Protein AF-B1X0C4-F1 (afdb_monomer)

Sequence (903 aa):
MRGFCNQVTLMGRVIERLEDVTHQSNLNGKGIDFKIRCRSGDEFYIYVTSTTNFQSLSNLDNINRNRYGNLEEFGTRSDPDLNPIEKTSKYLNVGRLVVVEGVLLQNGLSKRIDAKTIHLLYDQNGQTIDYQGHFLFESTHWWVTQMSRLADVWLDTLYDGHGRYNFSKYRTNLNITFGPTQDNIQEMATLSRLIYGLSSAYLLTGSQRFLDAATAGVNYQREYFRSLTHDGRYCFWAYGKRDNQLIIPSESDEPLGRGTIPLYEQIYALAGLIQYYRVTLEWETLDDIRRTVNTFIKYFHDSSEFGGFFSHLDPATLKPKTWPVNDPILLKEVKVYQNNPQQPRKNWNSIGDHIPAYLVNLILALEPLPLNKHTEQIREFLNSCKEILKETATLIAEKFPEKNNDFVQERFYPRWEPDTHWDWQQDRGIVGHNLKIAWNLTRVSNYYSSQPKEQSFSYALLQLAERIAQNMVKVGAIDTFRGGCFDALERHPKNGMIREYPWLNTKDFWQQEQGILAYLILYGKTRNQLYLELAQEMMAFWNIFFLDRDRGGVYFRVNDNGSPVITGRYGKKADPSISGYHVFELCFLTHLYLMTYVRNKSFCLFFKPDSQLTQTTLNVLPDFFPPNAVQIQRITINGVERSTVDPDNFQIELGPDDFGSEIVVEFQPLTMDNRQEFVEKTEKKGKIGVLVESHFDETEIQAFSQFFPKHGYEIVYISRLWNNPVLEFTGNEHLDPLRVRCDVDQVNPSDFKGFILVGGYAMDRLRYEDNPQSHQDNQAPALNLIRKISQIKGLKLGTICHSLWLLTPDKTLLRGKKVTCAHNIIDDVKNSGAEVIYQNSGGTVNTYVDGDLITAKHPGVVEEFMKVYLRELEKIATDDSPYGISHFQTTLPKESDEYASLS

InterPro domains:
  IPR002818 DJ-1/PfpI [PF01965] (687-871)
  IPR008928 Six-hairpin glycosidase superfamily [SSF48208] (136-590)
  IPR010819 N-acylglucosamine 2-epimerase/Cellobiose 2-epimerase [PF07221] (389-572)
  IPR012341 Six-hairpin glycosidase-like superfamily [G3DSA:1.50.10.10] (138-595)
  IPR029062 Class I glutamine amidotransferase-like [G3DSA:3.40.50.880] (668-873)
  IPR029062 Class I glutamine amidotransferase-like [SSF52317] (687-873)

Secondary structure (DSSP, 8-state):
--EEEEEEEEEEEEEEEGGGS---S--SS--EEEEEEETTS-EEEEEEEEEEEEEEPP-TT-------PPPGGGTT--GGG--HHHHHHHH--TT-EEEEEEEEEEETTEEEEEEEEEEE-BSS---SSS--PPBGGGSTTHHHHHHHHHHHHHHHHSSSSSSS--GGG--S-EETTS-B-S---EEHHHHHHHHHHHHHHHHHH--HHHHHHHHHHHHHHHHHTEEE-TTS--EEE-SEEETTEEE-S---S-TTTTTSEEHHHHHHHHHHHHHHHHHH--HHHHHHHHHHHHHIIIIIB--STT-SB-SEE-TTT-SBP---TT-HHHHHH-TT--S-TTS--EEHHHHTTHIIIIIHHHHHHHSSPP-STTHHHHHHHHHHHHHHHHHHHHHHHHHSB-TT-SSBP-EE-TTS-B----TTTTTEEEHHHHHHHHHHHHHHHHHHHT-GGGHHHHHHHHHHHHHHHHHHHHTT-B-TTT-SB-SEEESS--SSSS---SS--EEEHHHHHHHHHHHHHHHHHH--HHHHHHHHHHHHHHHHHTB-TTTSSB-SEEETTS-B--SGGGGEEEBTTBSTTHHHHHHHHHHHHIIIIII---EEEEE---SS-S--EEE---SSPPTTSEEEEEEEETTEEPS---TT--EEE--GGGTT--EEEEEEEPPHHHHHHHHTTS---EEEEEE--TTB-HHHHHHHHHHHHHTTEEEEEEE--TT-S-EEE--TT--SPEEE-EEGGG--GGG-SEEEE-SBTHHHHHT--SS--TT-----HHHHHHHHHHTSTT-EEEEETTGGGGTTTSGGGTTT-EE---GGGHHHHHHTT-EE-B-TTSSB-SEEEETTEEEES-GGGHHHHHHHHHHHHTS---------------PPPPP--------

Nearest PDB structures (foldseek):
  5zig-assembly3_C  TM=8.451E-01  e=1.188E-17  Spirochaeta thermophila DSM 6192
  8h1l-assembly2_D  TM=7.692E-01  e=3.512E-18  Runella slithyformis
  8bry-assembly1_B  TM=7.354E-01  e=1.549E-17  Pedobacter heparinus
  2gz6-assembly1_B  TM=7.594E-01  e=3.929E-16  Anabaena sp. CH1
  2vrn-assembly1_B  TM=8.613E-01  e=3.394E-12  Deinococcus radiodurans R1 = ATCC 13939 = DSM 20539

Solvent-accessible surface area (backbone atoms only — not comparable to full-atom values): 48756 Å² total; per-residue (Å²): 138,74,71,47,76,44,84,41,47,39,27,23,28,26,73,44,57,59,86,80,62,70,97,85,85,78,98,66,94,67,53,46,54,33,30,29,36,22,78,73,67,55,72,45,65,37,32,34,35,80,79,38,43,80,40,54,63,54,58,68,81,69,55,88,52,76,54,63,67,72,55,81,94,52,57,90,66,51,79,91,77,46,50,40,63,58,47,42,68,62,73,59,55,73,70,40,64,38,37,38,37,27,39,38,41,32,49,85,89,48,71,46,32,44,36,43,35,36,40,37,46,48,41,46,70,55,90,54,98,87,50,85,55,52,50,50,78,70,40,91,58,42,32,57,51,42,38,51,48,40,51,50,51,48,68,62,45,36,33,94,63,94,67,81,71,54,61,93,48,45,52,36,34,21,29,72,83,52,41,79,50,94,58,72,46,34,41,36,35,40,50,18,24,31,21,23,19,27,24,48,46,16,28,63,64,59,43,61,72,32,40,57,42,20,53,42,41,52,53,46,47,58,70,71,32,55,43,65,45,98,86,56,65,29,38,47,63,30,36,28,34,46,96,90,43,74,35,57,48,27,79,54,91,49,82,82,45,38,67,16,43,43,40,44,53,53,48,33,45,35,23,10,49,37,43,36,30,54,32,23,64,44,61,72,50,52,51,51,50,52,17,31,53,45,31,44,61,72,50,30,41,38,89,57,98,66,45,62,27,38,30,37,22,32,75,87,77,56,40,63,33,57,43,70,91,77,42,72,70,53,66,74,77,46,98,69,78,83,84,70,47,71,53,40,42,28,33,43,59,32,40,55,45,50,46,79,40,35,46,55,56,43,46,37,47,43,51,73,76,51,51,43,96,54,34,68,63,50,49,56,51,51,49,54,51,51,48,51,53,52,50,35,53,48,48,48,69,70,64,21,63,43,90,98,46,70,51,61,56,53,37,21,37,69,83,64,47,77,43,53,67,48,79,93,58,33,65,48,30,50,44,32,58,44,24,40,49,17,33,51,32,40,33,53,17,22,56,30,58,74,36,86,92,35,41,70,58,17,49,53,34,36,54,49,17,52,51,39,51,50,30,37,52,75,50,55,39,37,36,43,47,43,39,35,42,43,46,52,33,40,70,73,49,82,85,84,48,86,60,34,58,83,65,76,70,27,28,38,50,63,34,40,37,25,41,32,52,20,21,42,53,47,20,60,72,68,65,46,63,66,29,46,53,53,20,51,37,25,49,50,34,43,54,69,45,33,52,33,68,89,82,52,56,54,45,46,29,24,39,72,71,39,53,70,43,59,68,76,80,37,22,35,57,23,32,87,90,40,55,38,31,58,68,35,50,39,26,51,53,49,42,54,44,40,26,40,64,72,63,62,38,67,51,59,41,34,36,42,37,37,69,83,62,70,59,38,47,46,40,63,60,90,65,58,56,49,80,77,37,60,33,51,70,46,48,27,50,72,83,45,68,61,94,76,80,63,38,83,58,50,61,46,78,48,57,83,85,48,42,52,30,47,35,39,41,32,34,35,40,48,50,78,76,56,48,55,65,57,52,69,74,47,75,73,77,42,30,34,38,34,43,55,40,50,33,22,44,59,69,52,58,56,48,49,70,54,53,42,51,76,72,28,27,46,80,43,54,28,29,85,41,86,91,44,80,57,46,73,30,36,32,73,84,64,60,84,63,50,77,36,63,40,38,41,86,76,64,61,68,86,74,38,58,29,36,36,34,44,22,48,51,12,23,65,64,46,49,52,52,96,78,82,54,90,97,56,78,83,72,9,60,50,40,54,48,50,56,58,39,74,70,42,87,80,44,30,39,36,31,28,17,48,18,58,58,38,44,41,77,44,36,84,80,32,50,77,38,55,32,25,40,24,83,94,45,49,66,58,43,42,75,20,41,26,45,76,45,65,39,98,89,63,60,54,30,64,60,33,76,46,90,42,42,36,21,16,20,39,75,95,43,46,72,60,41,52,54,52,49,50,53,64,63,67,54,75,84,84,71,93,69,100,72,83,88,81,91,83,88,85,86,81,89,84,87,82,92,85,88,87,90,90,133

pLDDT: mean 87.5, std 16.49, range [25.78, 98.81]

Foldseek 3Di:
DDKDKDKDKFKFFFAAFCVVPDDDDDPDQFFGWTWGQFLVRDIDTETEHLQEAEQEFDALVRDHLPPQDQDVVCPPDDPNRDGNNSCCVRQHDGGDIKMFTFMWIDDPPDIYTYGNYIYRQFRYDDPDPPDDGDGPCLDLCRLLVNLVQQLVLCQQQQADHDDQQDCVRGAQFAFLQSHDDPDRKDFLLQLLQQLLSLLLNCQFPVPVSSLSNSVNSLVCQCPQFWDADPVRQAIAGAGTDDPSDTHRQHCDPQPVRGQWRFVLSLLSSLLNLLSSCLFAVDVVSVSNNLRSVVLQVPQFWDPDPLTFGFGTANPVPSHQDAADPDDPSCVVPPPQPDDGRGFTKDFCSRQVSNQPRHLFSNLLFQPVHFDFPCSVVSVVSSVSSVVSLVRSLVCCLPQQDDPPFLATQTMATSNSDGQQRRDPCRVKHFLLSLLLQLLSLLLSLQVCCVPPVCPVVSVSSNVSSVSSLVSCVQLCQAPSTQAAGFGIWRRDDPPPDSTDDPDARKHFLLSLLSLLSNLLSNCLVPVPVVSVVNNSRSVVLCSPQFAPSPNGAGQGMDHSNRHGDLPDPRSIRGHPSHHSHRSSCSSSSSSVSSCQRPVQHKRKTKHFHALDDRTFKRAADSGSHHPQFKFWDWKDWLNHTDPDDDRRDRIDGHDNVSHRTMMMTMMGGGDPVCVVVVLVPPAQPAEEEEEFAAAFDPLLVVCCVPQQSVVRYHYAYEYAPVPDQWDWYAHPVRPDTDIHRHYLLNDDLVRGLEYEYTDGCGLVVQQDDPDDDPPDQRDRSNLVSVVNQLVDALHAYEYEAARCSNVLSALVSAADAEEEYEPVCVVSSVNSHHHFDADPVGHGDQWDDDRRYIYGYHSVSSVVSSVVRVVSSPPPPPDDDPDDDDDDDDDDDDDDDDDDDDD

Structure (mmCIF, N/CA/C/O backbone):
data_AF-B1X0C4-F1
#
_entry.id   AF-B1X0C4-F1
#
loop_
_atom_site.group_PDB
_atom_site.id
_atom_site.type_symbol
_atom_site.label_atom_id
_atom_site.label_alt_id
_atom_site.label_comp_id
_atom_site.label_asym_id
_atom_site.label_entity_id
_atom_site.label_seq_id
_atom_site.pdbx_PDB_ins_code
_atom_site.Cartn_x
_atom_site.Cartn_y
_atom_site.Cartn_z
_atom_site.occupancy
_atom_site.B_iso_or_equiv
_atom_site.auth_seq_id
_atom_site.auth_comp_id
_atom_site.auth_asym_id
_atom_site.auth_atom_id
_atom_site.pdbx_PDB_model_num
ATOM 1 N N . MET A 1 1 ? 38.754 -15.469 -30.284 1.00 50.44 1 MET A N 1
ATOM 2 C CA . MET A 1 1 ? 37.286 -15.405 -30.132 1.00 50.44 1 MET A CA 1
ATOM 3 C C . MET A 1 1 ? 36.960 -15.438 -28.649 1.00 50.44 1 MET A C 1
ATOM 5 O O . MET A 1 1 ? 37.098 -16.489 -28.043 1.00 50.44 1 MET A O 1
ATOM 9 N N . ARG A 1 2 ? 36.624 -14.300 -28.035 1.00 57.03 2 ARG A N 1
ATOM 10 C CA . ARG A 1 2 ? 36.036 -14.280 -26.687 1.00 57.03 2 ARG A CA 1
ATOM 11 C C . ARG A 1 2 ? 34.574 -13.890 -26.875 1.00 57.03 2 ARG A C 1
ATOM 13 O O . ARG A 1 2 ? 34.266 -12.706 -26.941 1.00 57.03 2 ARG A O 1
ATOM 20 N N . GLY A 1 3 ? 33.727 -14.887 -27.113 1.00 74.56 3 GLY A N 1
ATOM 21 C CA . GLY A 1 3 ? 32.281 -14.693 -27.131 1.00 74.56 3 GLY A CA 1
ATOM 22 C C . GLY A 1 3 ? 31.773 -14.642 -25.693 1.00 74.56 3 GLY A C 1
ATOM 23 O O . GLY A 1 3 ? 32.146 -15.496 -24.893 1.00 74.56 3 GLY A O 1
ATOM 24 N N . PHE A 1 4 ? 30.970 -13.638 -25.361 1.00 85.38 4 PHE A N 1
ATOM 25 C CA . PHE A 1 4 ? 30.251 -13.531 -24.097 1.00 85.38 4 PHE A CA 1
ATOM 26 C C . PHE A 1 4 ? 28.774 -13.831 -24.356 1.00 85.38 4 PHE A C 1
ATOM 28 O O . PHE A 1 4 ? 28.199 -13.335 -25.324 1.00 85.38 4 PHE A O 1
ATOM 35 N N . CYS A 1 5 ? 28.178 -14.667 -23.513 1.00 90.31 5 CYS A N 1
ATOM 36 C CA . CYS A 1 5 ? 26.781 -15.064 -23.605 1.00 90.31 5 CYS A CA 1
ATOM 37 C C . CYS A 1 5 ? 26.154 -14.928 -22.221 1.00 90.31 5 CYS A C 1
ATOM 39 O O . CYS A 1 5 ? 26.725 -15.430 -21.253 1.00 90.31 5 CYS A O 1
ATOM 41 N N . ASN A 1 6 ? 25.000 -14.270 -22.124 1.00 92.25 6 ASN A N 1
ATOM 42 C CA . ASN A 1 6 ? 24.278 -14.135 -20.863 1.00 92.25 6 ASN A CA 1
ATOM 43 C C . ASN A 1 6 ? 22.765 -14.206 -21.079 1.00 92.25 6 ASN A C 1
ATOM 45 O O . ASN A 1 6 ? 22.260 -13.740 -22.102 1.00 92.25 6 ASN A O 1
ATOM 49 N N . GLN A 1 7 ? 22.042 -14.756 -20.106 1.00 94.00 7 GLN A N 1
ATOM 50 C CA . GLN A 1 7 ? 20.590 -14.631 -20.072 1.00 94.00 7 GLN A CA 1
ATOM 51 C C . GLN A 1 7 ? 20.227 -13.173 -19.791 1.00 94.00 7 GLN A C 1
ATOM 53 O O . GLN A 1 7 ? 20.865 -12.503 -18.973 1.00 94.00 7 GLN A O 1
ATOM 58 N N . VAL A 1 8 ? 19.209 -12.677 -20.485 1.00 94.88 8 VAL A N 1
ATOM 59 C CA . VAL A 1 8 ? 18.738 -11.306 -20.332 1.00 94.88 8 VAL A CA 1
ATOM 60 C C . VAL A 1 8 ? 17.221 -11.280 -20.273 1.00 94.88 8 VAL A C 1
ATOM 62 O O . VAL A 1 8 ? 16.549 -11.932 -21.069 1.00 94.88 8 VAL A O 1
ATOM 65 N N . THR A 1 9 ? 16.707 -10.490 -19.343 1.00 97.50 9 THR A N 1
ATOM 66 C CA . THR A 1 9 ? 15.311 -10.063 -19.313 1.00 97.50 9 THR A CA 1
ATOM 67 C C . THR A 1 9 ? 15.280 -8.573 -19.628 1.00 97.50 9 THR A C 1
ATOM 69 O O . THR A 1 9 ? 16.123 -7.831 -19.125 1.00 97.50 9 THR A O 1
ATOM 72 N N . LEU A 1 10 ? 14.354 -8.132 -20.476 1.00 97.88 10 LEU A N 1
ATOM 73 C CA . LEU A 1 10 ? 14.122 -6.722 -20.794 1.00 97.88 10 LEU A CA 1
ATOM 74 C C . LEU A 1 10 ? 12.625 -6.434 -20.802 1.00 97.88 10 LEU A C 1
ATOM 76 O O . LEU A 1 10 ? 11.853 -7.195 -21.372 1.00 97.88 10 LEU A O 1
ATOM 80 N N . MET A 1 11 ? 12.224 -5.320 -20.209 1.00 98.19 11 MET A N 1
ATOM 81 C CA . MET A 1 11 ? 10.862 -4.805 -20.225 1.00 98.19 11 MET A CA 1
ATOM 82 C C . MET A 1 11 ? 10.875 -3.446 -20.915 1.00 98.19 11 MET A C 1
ATOM 84 O O . MET A 1 11 ? 11.562 -2.524 -20.478 1.00 98.19 11 MET A O 1
ATOM 88 N N . GLY A 1 12 ? 10.124 -3.321 -22.003 1.00 96.94 12 GLY A N 1
ATOM 89 C CA . GLY A 1 12 ? 10.127 -2.096 -22.790 1.00 96.94 12 GLY A CA 1
ATOM 90 C C . GLY A 1 12 ? 8.935 -1.983 -23.722 1.00 96.94 12 GLY A C 1
ATOM 91 O O . GLY A 1 12 ? 8.258 -2.968 -24.029 1.00 96.94 12 GLY A O 1
ATOM 92 N N . ARG A 1 13 ? 8.664 -0.755 -24.162 1.00 95.56 13 ARG A N 1
ATOM 93 C CA . ARG A 1 13 ? 7.628 -0.484 -25.160 1.00 95.56 13 ARG A CA 1
ATOM 94 C C . ARG A 1 13 ? 8.183 -0.756 -26.551 1.00 95.56 13 ARG A C 1
ATOM 96 O O . ARG A 1 13 ? 9.282 -0.307 -26.865 1.00 95.56 13 ARG A O 1
ATOM 103 N N . VAL A 1 14 ? 7.429 -1.462 -27.387 1.00 93.44 14 VAL A N 1
ATOM 104 C CA . VAL A 1 14 ? 7.767 -1.649 -28.805 1.00 93.44 14 VAL A CA 1
ATOM 105 C C . VAL A 1 14 ? 7.738 -0.285 -29.492 1.00 93.44 14 VAL A C 1
ATOM 107 O O . VAL A 1 14 ? 6.727 0.406 -29.421 1.00 93.44 14 VAL A O 1
ATOM 110 N N . ILE A 1 15 ? 8.823 0.118 -30.145 1.00 92.75 15 ILE A N 1
ATOM 111 C CA . ILE A 1 15 ? 8.912 1.407 -30.854 1.00 92.75 15 ILE A CA 1
ATOM 112 C C . ILE A 1 15 ? 9.009 1.247 -32.372 1.00 92.75 15 ILE A C 1
ATOM 114 O O . ILE A 1 15 ? 8.711 2.190 -33.093 1.00 92.75 15 ILE A O 1
ATOM 118 N N . GLU A 1 16 ? 9.388 0.064 -32.856 1.00 87.88 16 GLU A N 1
ATOM 119 C CA . GLU A 1 16 ? 9.557 -0.211 -34.283 1.00 87.88 16 GLU A CA 1
ATOM 120 C C . GLU A 1 16 ? 9.333 -1.700 -34.567 1.00 87.88 16 GLU A C 1
ATOM 122 O O . GLU A 1 16 ? 9.787 -2.558 -33.798 1.00 87.88 16 GLU A O 1
ATOM 127 N N . ARG A 1 17 ? 8.661 -1.999 -35.684 1.00 80.56 17 ARG A N 1
ATOM 128 C CA . ARG A 1 17 ? 8.561 -3.335 -36.285 1.00 80.56 17 ARG A CA 1
ATOM 129 C C . ARG A 1 17 ? 9.191 -3.262 -37.675 1.00 80.56 17 ARG A C 1
ATOM 131 O O . ARG A 1 17 ? 8.856 -2.369 -38.442 1.00 80.56 17 ARG A O 1
ATOM 138 N N . LEU A 1 18 ? 10.070 -4.196 -38.029 1.00 65.88 18 LEU A N 1
ATOM 139 C CA . LEU A 1 18 ? 10.777 -4.136 -39.318 1.00 65.88 18 LEU A CA 1
ATOM 140 C C . LEU A 1 18 ? 9.912 -4.416 -40.561 1.00 65.88 18 LEU A C 1
ATOM 142 O O . LEU A 1 18 ? 10.402 -4.285 -41.678 1.00 65.88 18 LEU A O 1
ATOM 146 N N . GLU A 1 19 ? 8.629 -4.740 -40.405 1.00 58.62 19 GLU A N 1
ATOM 147 C CA . GLU A 1 19 ? 7.671 -4.760 -41.523 1.00 58.62 19 GLU A CA 1
ATOM 148 C C . GLU A 1 19 ? 7.404 -3.351 -42.090 1.00 58.62 19 GLU A C 1
ATOM 150 O O . GLU A 1 19 ? 7.068 -3.218 -43.265 1.00 58.62 19 GLU A O 1
ATOM 155 N N . ASP A 1 20 ? 7.638 -2.300 -41.294 1.00 49.12 20 ASP A N 1
ATOM 156 C CA . ASP A 1 20 ? 7.389 -0.901 -41.663 1.00 49.12 20 ASP A CA 1
ATOM 157 C C . ASP A 1 20 ? 8.562 -0.261 -42.454 1.00 49.12 20 ASP A C 1
ATOM 159 O O . ASP A 1 20 ? 8.448 0.864 -42.945 1.00 49.12 20 ASP A O 1
ATOM 163 N N . VAL A 1 21 ? 9.689 -0.974 -42.634 1.00 41.91 21 VAL A N 1
ATOM 164 C CA . VAL A 1 21 ? 10.927 -0.468 -43.265 1.00 41.91 21 VAL A CA 1
ATOM 165 C C . VAL A 1 21 ? 11.308 -1.314 -44.490 1.00 41.91 21 VAL A C 1
ATOM 167 O O . VAL A 1 21 ? 12.289 -2.042 -44.489 1.00 41.91 21 VAL A O 1
ATOM 170 N N . THR A 1 22 ? 10.524 -1.189 -45.565 1.00 37.25 22 THR A N 1
ATOM 171 C CA . THR A 1 22 ? 10.820 -1.586 -46.965 1.00 37.25 22 THR A CA 1
ATOM 172 C C . THR A 1 22 ? 11.353 -3.001 -47.269 1.00 37.25 22 THR A C 1
ATOM 174 O O . THR A 1 22 ? 12.434 -3.422 -46.868 1.00 37.25 22 THR A O 1
ATOM 177 N N . HIS A 1 23 ? 10.639 -3.674 -48.179 1.00 44.00 23 HIS A N 1
ATOM 178 C CA . HIS A 1 23 ? 11.101 -4.795 -49.003 1.00 44.00 23 HIS A CA 1
ATOM 179 C C . HIS A 1 23 ? 12.578 -4.690 -49.433 1.00 44.00 23 HIS A C 1
ATOM 181 O O . HIS A 1 23 ? 12.916 -3.793 -50.199 1.00 44.00 23 HIS A O 1
ATOM 187 N N . GLN A 1 24 ? 13.405 -5.670 -49.044 1.00 35.88 24 GLN A N 1
ATOM 188 C CA . GLN A 1 24 ? 14.331 -6.445 -49.899 1.00 35.88 24 GLN A CA 1
ATOM 189 C C . GLN A 1 24 ? 15.457 -7.084 -49.066 1.00 35.88 24 GLN A C 1
ATOM 191 O O . GLN A 1 24 ? 16.438 -6.437 -48.717 1.00 35.88 24 GLN A O 1
ATOM 196 N N . SER A 1 25 ? 15.352 -8.395 -48.818 1.00 33.94 25 SER A N 1
ATOM 197 C CA . SER A 1 25 ? 16.360 -9.426 -49.151 1.00 33.94 25 SER A CA 1
ATOM 198 C C . SER A 1 25 ? 16.309 -10.634 -48.197 1.00 33.94 25 SER A C 1
ATOM 200 O O . SER A 1 25 ? 16.482 -10.530 -46.990 1.00 33.94 25 SER A O 1
ATOM 202 N N . ASN A 1 26 ? 16.121 -11.812 -48.802 1.00 36.75 26 ASN A N 1
ATOM 203 C CA . ASN A 1 26 ? 16.262 -13.163 -48.243 1.00 36.75 26 ASN A CA 1
ATOM 204 C C . ASN A 1 26 ? 15.234 -13.644 -47.204 1.00 36.75 26 ASN A C 1
ATOM 206 O O . ASN A 1 26 ? 15.537 -13.904 -46.041 1.00 36.75 26 ASN A O 1
ATOM 210 N N . LEU A 1 27 ? 14.051 -13.954 -47.744 1.00 43.44 27 LEU A N 1
ATOM 211 C CA . LEU A 1 27 ? 13.164 -15.043 -47.324 1.00 43.44 27 LEU A CA 1
ATOM 212 C C . LEU A 1 27 ? 13.954 -16.359 -47.188 1.00 43.44 27 LEU A C 1
ATOM 214 O O . LEU A 1 27 ? 14.123 -17.078 -48.165 1.00 43.44 27 LEU A O 1
ATOM 218 N N . ASN A 1 28 ? 14.494 -16.648 -46.004 1.00 39.12 28 ASN A N 1
ATOM 219 C CA . ASN A 1 28 ? 15.060 -17.960 -45.664 1.00 39.12 28 ASN A CA 1
ATOM 220 C C . ASN A 1 28 ? 15.210 -18.103 -44.143 1.00 39.12 28 ASN A C 1
ATOM 222 O O . ASN A 1 28 ? 16.328 -18.115 -43.639 1.00 39.12 28 ASN A O 1
ATOM 226 N N . GLY A 1 29 ? 14.099 -18.171 -43.397 1.00 46.72 29 GLY A N 1
ATOM 227 C CA . GLY A 1 29 ? 14.065 -18.686 -42.012 1.00 46.72 29 GLY A CA 1
ATOM 228 C C . GLY A 1 29 ? 14.989 -18.021 -40.975 1.00 46.72 29 GLY A C 1
ATOM 229 O O . GLY A 1 29 ? 15.125 -18.525 -39.862 1.00 46.72 29 GLY A O 1
ATOM 230 N N . LYS A 1 30 ? 15.636 -16.907 -41.318 1.00 50.06 30 LYS A N 1
ATOM 231 C CA . LYS A 1 30 ? 16.455 -16.086 -40.435 1.00 50.06 30 LYS A CA 1
ATOM 232 C C . LYS A 1 30 ? 15.498 -15.055 -39.851 1.00 50.06 30 LYS A C 1
ATOM 234 O O . LYS A 1 30 ? 14.914 -14.295 -40.606 1.00 50.06 30 LYS A O 1
ATOM 239 N N . GLY A 1 31 ? 15.284 -15.135 -38.543 1.00 56.72 31 GLY A N 1
ATOM 240 C CA . GLY A 1 31 ? 14.434 -14.259 -37.739 1.00 56.72 31 GLY A CA 1
ATOM 241 C C . GLY A 1 31 ? 14.502 -12.749 -38.006 1.00 56.72 31 GLY A C 1
ATOM 242 O O . GLY A 1 31 ? 15.333 -12.273 -38.777 1.00 56.72 31 GLY A O 1
ATOM 243 N N . ILE A 1 32 ? 13.622 -12.004 -37.339 1.00 69.00 32 ILE A N 1
ATOM 244 C CA . ILE A 1 32 ? 13.380 -10.569 -37.575 1.00 69.00 32 ILE A CA 1
ATOM 245 C C . ILE A 1 32 ? 13.692 -9.779 -36.323 1.00 69.00 32 ILE A C 1
ATOM 247 O O . ILE A 1 32 ? 13.417 -10.256 -35.220 1.00 69.00 32 ILE A O 1
ATOM 251 N N . ASP A 1 33 ? 14.193 -8.562 -36.510 1.00 79.69 33 ASP A N 1
ATOM 252 C CA . ASP A 1 33 ? 14.339 -7.612 -35.421 1.00 79.69 33 ASP A CA 1
ATOM 253 C C . ASP A 1 33 ? 13.065 -6.775 -35.217 1.00 79.69 33 ASP A C 1
ATOM 255 O O . ASP A 1 33 ? 12.447 -6.261 -36.150 1.00 79.69 33 ASP A O 1
ATOM 259 N N . PHE A 1 34 ? 12.685 -6.592 -33.962 1.00 91.31 34 PHE A N 1
ATOM 260 C CA . PHE A 1 34 ? 11.865 -5.459 -33.548 1.00 91.31 34 PHE A CA 1
ATOM 261 C C . PHE A 1 34 ? 12.620 -4.683 -32.479 1.00 91.31 34 PHE A C 1
ATOM 263 O O . PHE A 1 34 ? 13.564 -5.194 -31.867 1.00 91.31 34 PHE A O 1
ATOM 270 N N . LYS A 1 35 ? 12.218 -3.437 -32.256 1.00 93.25 35 LYS A N 1
ATOM 271 C CA . LYS A 1 35 ? 12.919 -2.553 -31.333 1.00 93.25 35 LYS A CA 1
ATOM 272 C C . LYS A 1 35 ? 12.045 -2.232 -30.136 1.00 93.25 35 LYS A C 1
ATOM 274 O O . LYS A 1 35 ? 10.882 -1.855 -30.295 1.00 93.25 35 LYS A O 1
ATOM 279 N N . ILE A 1 36 ? 12.616 -2.353 -28.942 1.00 96.19 36 ILE A N 1
ATOM 280 C CA . ILE A 1 36 ? 11.987 -1.910 -27.695 1.00 96.19 36 ILE A CA 1
ATOM 281 C C . ILE A 1 36 ? 12.759 -0.746 -27.090 1.00 96.19 36 ILE A C 1
ATOM 283 O O . ILE A 1 36 ? 13.979 -0.672 -27.234 1.00 96.19 36 ILE A O 1
ATOM 287 N N . ARG A 1 37 ? 12.050 0.126 -26.374 1.00 97.19 37 ARG A N 1
ATOM 288 C CA . ARG A 1 37 ? 12.624 1.150 -25.501 1.00 97.19 37 ARG A CA 1
ATOM 289 C C . ARG A 1 37 ? 12.282 0.827 -24.051 1.00 97.19 37 ARG A C 1
ATOM 291 O O . ARG A 1 37 ? 11.101 0.748 -23.701 1.00 97.19 37 ARG A O 1
ATOM 298 N N . CYS A 1 38 ? 13.305 0.621 -23.230 1.00 97.38 38 CYS A N 1
ATOM 299 C CA . CYS A 1 38 ? 13.160 0.427 -21.788 1.00 97.38 38 CYS A CA 1
ATOM 300 C C . CYS A 1 38 ? 12.881 1.764 -21.087 1.00 97.38 38 CYS A C 1
ATOM 302 O O . CYS A 1 38 ? 13.084 2.836 -21.662 1.00 97.38 38 CYS A O 1
ATOM 304 N N . ARG A 1 39 ? 12.471 1.722 -19.815 1.00 94.69 39 ARG A N 1
ATOM 305 C CA . ARG A 1 39 ? 12.240 2.938 -19.016 1.00 94.69 39 ARG A CA 1
ATOM 306 C C . ARG A 1 39 ? 13.495 3.788 -18.836 1.00 94.69 39 ARG A C 1
ATOM 308 O O . ARG A 1 39 ? 13.388 5.002 -18.704 1.00 94.69 39 ARG A O 1
ATOM 315 N N . SER A 1 40 ? 14.675 3.175 -18.863 1.00 94.00 40 SER A N 1
ATOM 316 C CA . SER A 1 40 ? 15.947 3.907 -18.845 1.00 94.00 40 SER A CA 1
ATOM 317 C C . SER A 1 40 ? 16.126 4.849 -20.044 1.00 94.00 40 SER A C 1
ATOM 319 O O . SER A 1 40 ? 16.998 5.710 -20.008 1.00 94.00 40 SER A O 1
ATOM 321 N N . GLY A 1 41 ? 15.320 4.687 -21.100 1.00 95.38 41 GLY A N 1
ATOM 322 C CA . GLY A 1 41 ? 15.489 5.349 -22.390 1.00 95.38 41 GLY A CA 1
ATOM 323 C C . GLY A 1 41 ? 16.342 4.540 -23.368 1.00 95.38 41 GLY A C 1
ATOM 324 O O . GLY A 1 41 ? 16.338 4.845 -24.558 1.00 95.38 41 GLY A O 1
ATOM 325 N N . ASP A 1 42 ? 17.020 3.488 -22.897 1.00 96.00 42 ASP A N 1
ATOM 326 C CA . ASP A 1 42 ? 17.826 2.615 -23.747 1.00 96.00 42 ASP A CA 1
ATOM 327 C C . ASP A 1 42 ? 16.956 1.817 -24.715 1.00 96.00 42 ASP A C 1
ATOM 329 O O . ASP A 1 42 ? 15.874 1.323 -24.374 1.00 96.00 42 ASP A O 1
ATOM 333 N N . GLU A 1 43 ? 17.474 1.650 -25.926 1.00 95.75 43 GLU A N 1
ATOM 334 C CA . GLU A 1 43 ? 16.796 0.945 -26.999 1.00 95.75 43 GLU A CA 1
ATOM 335 C C . GLU A 1 43 ? 17.528 -0.345 -27.356 1.00 95.75 43 GLU A C 1
ATOM 337 O O . GLU A 1 43 ? 18.754 -0.374 -27.491 1.00 95.75 43 GLU A O 1
ATOM 342 N N . PHE A 1 44 ? 16.765 -1.417 -27.554 1.00 93.69 44 PHE A N 1
ATOM 343 C CA . PHE A 1 44 ? 17.300 -2.744 -27.836 1.00 93.69 44 PHE A CA 1
ATOM 344 C C . PHE A 1 44 ? 16.641 -3.340 -29.075 1.00 93.69 44 PHE A C 1
ATOM 346 O O . PHE A 1 44 ? 15.414 -3.370 -29.177 1.00 93.69 44 PHE A O 1
ATOM 353 N N . TYR A 1 45 ? 17.470 -3.848 -29.989 1.00 92.69 45 TYR A N 1
ATOM 354 C CA . TYR A 1 45 ? 17.025 -4.711 -31.081 1.00 92.69 45 TYR A CA 1
ATOM 355 C C . TYR A 1 45 ? 16.878 -6.140 -30.568 1.00 92.69 45 TYR A C 1
ATOM 357 O O . TYR A 1 45 ? 17.803 -6.694 -29.963 1.00 92.69 45 TYR A O 1
ATOM 365 N N . ILE A 1 46 ? 15.704 -6.714 -30.803 1.00 94.75 46 ILE A N 1
ATOM 366 C CA . ILE A 1 46 ? 15.302 -8.028 -30.321 1.00 94.75 46 ILE A CA 1
ATOM 367 C C . ILE A 1 46 ? 15.041 -8.933 -31.516 1.00 94.75 46 ILE A C 1
ATOM 369 O O . ILE A 1 46 ? 14.140 -8.667 -32.308 1.00 94.75 46 ILE A O 1
ATOM 373 N N . TYR A 1 47 ? 15.783 -10.034 -31.595 1.00 92.12 47 TYR A N 1
ATOM 374 C CA . TYR A 1 47 ? 15.709 -10.976 -32.700 1.00 92.12 47 TYR A CA 1
ATOM 375 C C . TYR A 1 47 ? 14.739 -12.124 -32.392 1.00 92.12 47 TYR A C 1
ATOM 377 O O . TYR A 1 47 ? 14.973 -12.928 -31.482 1.00 92.12 47 TYR A O 1
ATOM 385 N N . VAL A 1 48 ? 13.663 -12.231 -33.172 1.00 90.31 48 VAL A N 1
ATOM 386 C CA . VAL A 1 48 ? 12.645 -13.289 -33.064 1.00 90.31 48 VAL A CA 1
ATOM 387 C C . VAL A 1 48 ? 13.025 -14.463 -33.955 1.00 90.31 48 VAL A C 1
ATOM 389 O O . VAL A 1 48 ? 13.135 -14.325 -35.166 1.00 90.31 48 VAL A O 1
ATOM 392 N N . THR A 1 49 ? 13.186 -15.647 -33.375 1.00 86.00 49 THR A N 1
ATOM 393 C CA . THR A 1 49 ? 13.511 -16.897 -34.081 1.00 86.00 49 THR A CA 1
ATOM 394 C C . THR A 1 49 ? 12.287 -17.809 -34.203 1.00 86.00 49 THR A C 1
ATOM 396 O O . THR A 1 49 ? 11.265 -17.580 -33.561 1.00 86.00 49 THR A O 1
ATOM 399 N N . SER A 1 50 ? 12.381 -18.891 -34.985 1.00 83.56 50 SER A N 1
ATOM 400 C CA . SER A 1 50 ? 11.307 -19.897 -35.066 1.00 83.56 50 SER A CA 1
ATOM 401 C C . SER A 1 50 ? 10.992 -20.551 -33.715 1.00 83.56 50 SER A C 1
ATOM 403 O O . SER A 1 50 ? 9.856 -20.964 -33.487 1.00 83.56 50 SER A O 1
ATOM 405 N N . THR A 1 51 ? 11.971 -20.596 -32.805 1.00 86.94 51 THR A N 1
ATOM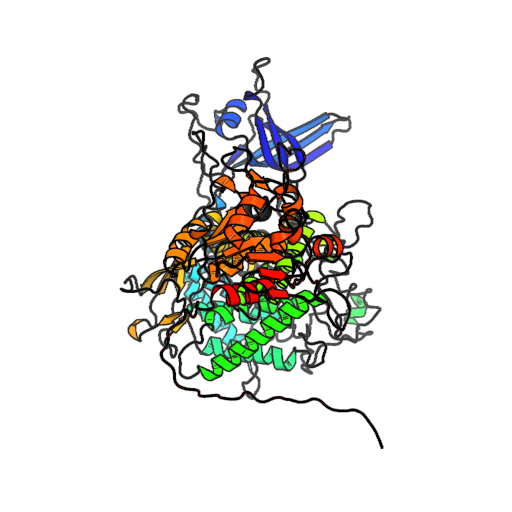 406 C CA . THR A 1 51 ? 11.833 -21.142 -31.449 1.00 86.94 51 THR A CA 1
ATOM 407 C C . THR A 1 51 ? 11.419 -20.103 -30.408 1.00 86.94 51 THR A C 1
ATOM 409 O O . THR A 1 51 ? 11.279 -20.452 -29.239 1.00 86.94 51 THR A O 1
ATOM 412 N N . THR A 1 52 ? 11.201 -18.842 -30.799 1.00 91.69 52 THR A N 1
ATOM 413 C CA . THR A 1 52 ? 10.688 -17.817 -29.885 1.00 91.69 52 THR A CA 1
ATOM 414 C C . THR A 1 52 ? 9.220 -18.096 -29.562 1.00 91.69 52 THR A C 1
ATOM 416 O O . THR A 1 52 ? 8.373 -18.217 -30.456 1.00 91.69 52 THR A O 1
ATOM 419 N N . ASN A 1 53 ? 8.931 -18.199 -28.267 1.00 92.31 53 ASN A N 1
ATOM 420 C CA . ASN A 1 53 ? 7.597 -18.394 -27.724 1.00 92.31 53 ASN A CA 1
ATOM 421 C C . ASN A 1 53 ? 6.932 -17.042 -27.428 1.00 92.31 53 ASN A C 1
ATOM 423 O O . ASN A 1 53 ? 7.529 -16.190 -26.774 1.00 92.31 53 ASN A O 1
ATOM 427 N N . PHE A 1 54 ? 5.690 -16.859 -27.871 1.00 91.75 54 PHE A N 1
ATOM 428 C CA . PHE A 1 54 ? 4.865 -15.702 -27.525 1.00 91.75 54 PHE A CA 1
ATOM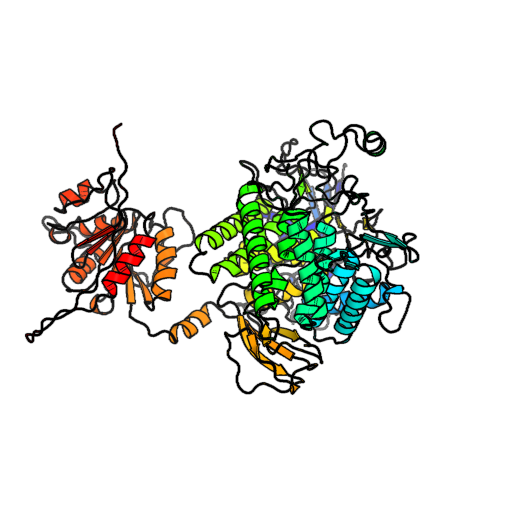 429 C C . PHE A 1 54 ? 3.852 -16.146 -26.476 1.00 91.75 54 PHE A C 1
ATOM 431 O O . PHE A 1 54 ? 2.920 -16.892 -26.769 1.00 91.75 54 PHE A O 1
ATOM 438 N N . GLN A 1 55 ? 4.066 -15.727 -25.234 1.00 91.50 55 GLN A N 1
ATOM 439 C CA . GLN A 1 55 ? 3.336 -16.242 -24.087 1.00 91.50 55 GLN A CA 1
ATOM 440 C C . GLN A 1 55 ? 2.381 -15.183 -23.548 1.00 91.50 55 GLN A C 1
ATOM 442 O O . GLN A 1 55 ? 2.805 -14.170 -23.002 1.00 91.50 55 GLN A O 1
ATOM 447 N N . SER A 1 56 ? 1.076 -15.426 -23.670 1.00 90.69 56 SER A N 1
ATOM 448 C CA . SER A 1 56 ? 0.073 -14.620 -22.968 1.00 90.69 56 SER A CA 1
ATOM 449 C C . SER A 1 56 ? 0.218 -14.800 -21.459 1.00 90.69 56 SER A C 1
ATOM 451 O O . SER A 1 56 ? 0.357 -15.927 -20.974 1.00 90.69 56 SER A O 1
ATOM 453 N N . LEU A 1 57 ? 0.195 -13.688 -20.722 1.00 92.38 57 LEU A N 1
ATOM 454 C CA . LEU A 1 57 ? 0.299 -13.698 -19.269 1.00 92.38 57 LEU A CA 1
ATOM 455 C C . LEU A 1 57 ? -0.827 -14.548 -18.655 1.00 92.38 57 LEU A C 1
ATOM 457 O O . LEU A 1 57 ? -2.014 -14.298 -18.868 1.00 92.38 57 LEU A O 1
ATOM 461 N N . SER A 1 58 ? -0.457 -15.542 -17.853 1.00 90.88 58 SER A N 1
ATOM 462 C CA . SER A 1 58 ? -1.400 -16.368 -17.093 1.00 90.88 58 SER A CA 1
ATOM 463 C C . SER A 1 58 ? -1.440 -15.959 -15.622 1.00 90.88 58 SER A C 1
ATOM 465 O O . SER A 1 58 ? -0.515 -15.325 -15.120 1.00 90.88 58 SER A O 1
ATOM 467 N N . ASN A 1 59 ? -2.506 -16.326 -14.919 1.00 94.62 59 ASN A N 1
ATOM 468 C CA . ASN A 1 59 ? -2.618 -16.185 -13.465 1.00 94.62 59 ASN A CA 1
ATOM 469 C C . ASN A 1 59 ? -2.419 -17.562 -12.793 1.00 94.62 59 ASN A C 1
ATOM 471 O O . ASN A 1 59 ? -2.178 -18.554 -13.480 1.00 94.62 59 ASN A O 1
ATOM 475 N N . LEU A 1 60 ? -2.566 -17.649 -11.468 1.00 94.75 60 LEU A N 1
ATOM 476 C CA . LEU A 1 60 ? -2.492 -18.901 -10.695 1.00 94.75 60 LEU A CA 1
ATOM 477 C C . LEU A 1 60 ? -3.606 -19.914 -11.013 1.00 94.75 60 LEU A C 1
ATOM 479 O O . LEU A 1 60 ? -3.556 -21.051 -10.560 1.00 94.75 60 LEU A O 1
ATOM 483 N N . ASP A 1 61 ? -4.624 -19.523 -11.778 1.00 92.38 61 ASP A N 1
ATOM 484 C CA . ASP A 1 61 ? -5.656 -20.438 -12.271 1.00 92.38 61 ASP A CA 1
ATOM 485 C C . ASP A 1 61 ? -5.246 -21.201 -13.541 1.00 92.38 61 ASP A C 1
ATOM 487 O O . ASP A 1 61 ? -6.008 -22.046 -14.007 1.00 92.38 61 ASP A O 1
ATOM 491 N N . ASN A 1 62 ? -4.073 -20.893 -14.111 1.00 85.56 62 ASN A N 1
ATOM 492 C CA . ASN A 1 62 ? -3.530 -21.499 -15.327 1.00 85.56 62 ASN A CA 1
ATOM 493 C C . ASN A 1 62 ? -4.474 -21.455 -16.548 1.00 85.56 62 ASN A C 1
ATOM 495 O O . ASN A 1 62 ? -4.291 -22.198 -17.514 1.00 85.56 62 ASN A O 1
ATOM 499 N N . ILE A 1 63 ? -5.461 -20.550 -16.556 1.00 88.00 63 ILE A N 1
ATOM 500 C CA . ILE A 1 63 ? -6.375 -20.387 -17.693 1.00 88.00 63 ILE A CA 1
ATOM 501 C C . ILE A 1 63 ? -5.650 -19.672 -18.839 1.00 88.00 63 ILE A C 1
ATOM 503 O O . ILE A 1 63 ? -5.085 -18.587 -18.656 1.00 88.00 63 ILE A O 1
ATOM 507 N N . ASN A 1 64 ? -5.732 -20.249 -20.044 1.00 82.94 64 ASN A N 1
ATOM 508 C CA . ASN A 1 64 ? -5.210 -19.640 -21.265 1.00 82.94 64 ASN A CA 1
ATOM 509 C C . ASN A 1 64 ? -6.035 -18.400 -21.662 1.00 82.94 64 ASN A C 1
ATOM 511 O O . ASN A 1 64 ? -7.233 -18.477 -21.970 1.00 82.94 64 ASN A O 1
ATOM 515 N N . ARG A 1 65 ? -5.365 -17.246 -21.677 1.00 83.69 65 ARG A N 1
ATOM 516 C CA . ARG A 1 65 ? -5.935 -15.924 -21.970 1.00 83.69 65 ARG A CA 1
ATOM 517 C C . ARG A 1 65 ? -5.468 -15.336 -23.296 1.00 83.69 65 ARG A C 1
ATOM 519 O O . ARG A 1 65 ? -5.729 -14.170 -23.557 1.00 83.69 65 ARG A O 1
ATOM 526 N N . ASN A 1 66 ? -4.854 -16.137 -24.164 1.00 81.19 66 ASN A N 1
ATOM 527 C CA . ASN A 1 66 ? -4.583 -15.698 -25.523 1.00 81.19 66 ASN A CA 1
ATOM 528 C C . ASN A 1 66 ? -5.924 -15.442 -26.241 1.00 81.19 66 ASN A C 1
ATOM 530 O O . ASN A 1 66 ? -6.703 -16.374 -26.464 1.00 81.19 66 ASN A O 1
ATOM 534 N N . ARG A 1 67 ? -6.228 -14.172 -26.529 1.00 79.00 67 ARG A N 1
ATOM 535 C CA . ARG A 1 67 ? -7.364 -13.751 -27.371 1.00 79.00 67 ARG A CA 1
ATOM 536 C C . ARG A 1 67 ? -6.898 -13.012 -28.624 1.00 79.00 67 ARG A C 1
ATOM 538 O O . ARG A 1 67 ? -7.685 -12.329 -29.272 1.00 79.00 67 ARG A O 1
ATOM 545 N N . TYR A 1 68 ? -5.627 -13.152 -28.986 1.00 76.00 68 TYR A N 1
ATOM 546 C CA . TYR A 1 68 ? -5.121 -12.642 -30.248 1.00 76.00 68 TYR A CA 1
ATOM 547 C C . TYR A 1 68 ? -5.720 -13.495 -31.371 1.00 76.00 68 TYR A C 1
ATOM 549 O O . TYR A 1 68 ? -5.373 -14.668 -31.529 1.00 76.00 68 TYR A O 1
ATOM 557 N N . GLY A 1 69 ? -6.660 -12.913 -32.118 1.00 65.94 69 GLY A N 1
ATOM 558 C CA . GLY A 1 69 ? -7.271 -13.571 -33.269 1.00 65.94 69 GLY A CA 1
ATOM 559 C C . GLY A 1 69 ? -6.230 -13.952 -34.322 1.00 65.94 69 GLY A C 1
ATOM 560 O O . GLY A 1 69 ? -5.159 -13.346 -34.413 1.00 65.94 69 GLY A O 1
ATOM 561 N N . ASN A 1 70 ? -6.547 -14.958 -35.135 1.00 63.41 70 ASN A N 1
ATOM 562 C CA . ASN A 1 70 ? -5.812 -15.162 -36.377 1.00 63.41 70 ASN A CA 1
ATOM 563 C C . ASN A 1 70 ? -6.159 -14.006 -37.322 1.00 63.41 70 ASN A C 1
ATOM 565 O O . ASN A 1 70 ? -7.338 -13.712 -37.517 1.00 63.41 70 ASN A O 1
ATOM 569 N N . LEU A 1 71 ? -5.147 -13.342 -37.885 1.00 62.34 71 LEU A N 1
ATOM 570 C CA . LEU A 1 71 ? -5.373 -12.408 -38.988 1.00 62.34 71 LEU A CA 1
ATOM 571 C C . LEU A 1 71 ? -5.960 -13.197 -40.170 1.00 62.34 71 LEU A C 1
ATOM 573 O O . LEU A 1 71 ? -5.627 -14.372 -40.341 1.00 62.34 71 LEU A O 1
ATOM 577 N N . GLU A 1 72 ? -6.843 -12.586 -40.966 1.00 60.75 72 GLU A N 1
ATOM 578 C CA . GLU A 1 72 ? -7.511 -13.266 -42.095 1.00 60.75 72 GLU A CA 1
ATOM 579 C C . GLU A 1 72 ? -6.496 -13.923 -43.050 1.00 60.75 72 GLU A C 1
ATOM 581 O O . GLU A 1 72 ? -6.703 -15.037 -43.530 1.00 60.75 72 GLU A O 1
ATOM 586 N N . GLU A 1 73 ? -5.339 -13.283 -43.222 1.00 61.31 73 GLU A N 1
ATOM 587 C CA . GLU A 1 73 ? -4.173 -13.759 -43.976 1.00 61.31 73 GLU A CA 1
ATOM 588 C C . GLU A 1 73 ? -3.516 -15.046 -43.430 1.00 61.31 73 GLU A C 1
ATOM 590 O O . GLU A 1 73 ? -2.778 -15.731 -44.145 1.00 61.31 73 GLU A O 1
ATOM 595 N N . PHE A 1 74 ? -3.787 -15.436 -42.181 1.00 64.06 74 PHE A N 1
ATOM 596 C CA . PHE A 1 74 ? -3.242 -16.653 -41.569 1.00 64.06 74 PHE A CA 1
ATOM 597 C C . PHE A 1 74 ? -4.167 -17.871 -41.688 1.00 64.06 74 PHE A C 1
ATOM 599 O O . PHE A 1 74 ? -3.698 -19.004 -41.526 1.00 64.06 74 PHE A O 1
ATOM 606 N N . GLY A 1 75 ? -5.447 -17.676 -42.021 1.00 63.84 75 GLY A N 1
ATOM 607 C CA . GLY A 1 75 ? -6.431 -18.753 -42.150 1.00 63.84 75 GLY A CA 1
ATOM 608 C C . GLY A 1 75 ? -6.575 -19.598 -40.872 1.00 63.84 75 GLY A C 1
ATOM 609 O O . GLY A 1 75 ? -6.635 -19.077 -39.758 1.00 63.84 75 GLY A O 1
ATOM 610 N N . THR A 1 76 ? -6.620 -20.928 -41.021 1.00 65.69 76 THR A N 1
ATOM 611 C CA . THR A 1 76 ? -6.783 -21.894 -39.912 1.00 65.69 76 THR A CA 1
ATOM 612 C C . THR A 1 76 ? -5.466 -22.321 -39.252 1.00 65.69 76 THR A C 1
ATOM 614 O O . THR A 1 76 ? -5.469 -23.256 -38.451 1.00 65.69 76 THR A O 1
ATOM 617 N N . ARG A 1 77 ? -4.331 -21.705 -39.611 1.00 69.62 77 ARG A N 1
ATOM 618 C CA . ARG A 1 77 ? -3.009 -22.083 -39.084 1.00 69.62 77 ARG A CA 1
ATOM 619 C C . ARG A 1 77 ? -2.905 -21.791 -37.587 1.00 69.62 77 ARG A C 1
ATOM 621 O O . ARG A 1 77 ? -3.465 -20.807 -37.095 1.00 69.62 77 ARG A O 1
ATOM 628 N N . SER A 1 78 ? -2.197 -22.660 -36.868 1.00 70.50 78 SER A N 1
ATOM 629 C CA . SER A 1 78 ? -1.961 -22.527 -35.430 1.00 70.50 78 SER A CA 1
ATOM 630 C C . SER A 1 78 ? -0.616 -21.843 -35.148 1.00 70.50 78 SER A C 1
ATOM 632 O O . SER A 1 78 ? 0.249 -21.799 -36.017 1.00 70.50 78 SER A O 1
ATOM 634 N N . ASP A 1 79 ? -0.414 -21.291 -33.946 1.00 71.12 79 ASP A N 1
ATOM 635 C CA . ASP A 1 79 ? 0.816 -20.549 -33.594 1.00 71.12 79 ASP A CA 1
ATOM 636 C C . ASP A 1 79 ? 2.148 -21.283 -33.864 1.00 71.12 79 ASP A C 1
ATOM 638 O O . ASP A 1 79 ? 3.107 -20.619 -34.272 1.00 71.12 79 ASP A O 1
ATOM 642 N N . PRO A 1 80 ? 2.265 -22.611 -33.655 1.00 76.31 80 PRO A N 1
ATOM 643 C CA . PRO A 1 80 ? 3.463 -23.365 -34.033 1.00 76.31 80 PRO A CA 1
ATOM 644 C C . PRO A 1 80 ? 3.783 -23.330 -35.533 1.00 76.31 80 PRO A C 1
ATOM 646 O O . PRO A 1 80 ? 4.951 -23.448 -35.898 1.00 76.31 80 PRO A O 1
ATOM 649 N N . ASP A 1 81 ? 2.768 -23.145 -36.381 1.00 77.38 81 ASP A N 1
ATOM 650 C CA . ASP A 1 81 ? 2.887 -23.147 -37.843 1.00 77.38 81 ASP A CA 1
ATOM 651 C C . ASP A 1 81 ? 3.261 -21.767 -38.408 1.00 77.38 81 ASP A C 1
ATOM 653 O O . ASP A 1 81 ? 3.568 -21.646 -39.596 1.00 77.38 81 ASP A O 1
ATOM 657 N N . LEU A 1 82 ? 3.221 -20.720 -37.574 1.00 80.12 82 LEU A N 1
ATOM 658 C CA . LEU A 1 82 ? 3.553 -19.353 -37.967 1.00 80.12 82 LEU A CA 1
ATOM 659 C C . LEU A 1 82 ? 5.070 -19.133 -37.969 1.00 80.12 82 LEU A C 1
ATOM 661 O O . LEU A 1 82 ? 5.781 -19.460 -37.011 1.00 80.12 82 LEU A O 1
ATOM 665 N N . ASN A 1 83 ? 5.573 -18.513 -39.034 1.00 82.81 83 ASN A N 1
ATOM 666 C CA . ASN A 1 83 ? 6.966 -18.089 -39.109 1.00 82.81 83 ASN A CA 1
ATOM 667 C C . ASN A 1 83 ? 7.219 -16.828 -38.239 1.00 82.81 83 ASN A C 1
ATOM 669 O O . ASN A 1 83 ? 6.269 -16.196 -37.770 1.00 82.81 83 ASN A O 1
ATOM 673 N N . PRO A 1 84 ? 8.484 -16.435 -37.985 1.00 83.25 84 PRO A N 1
ATOM 674 C CA . PRO A 1 84 ? 8.788 -15.272 -37.144 1.00 83.25 84 PRO A CA 1
ATOM 675 C C . PRO A 1 84 ? 8.142 -13.947 -37.583 1.00 83.25 84 PRO A C 1
ATOM 677 O O . PRO A 1 84 ? 7.846 -13.129 -36.711 1.00 83.25 84 PRO A O 1
ATOM 680 N N . ILE A 1 85 ? 7.914 -13.746 -38.892 1.00 81.69 85 ILE A N 1
ATOM 681 C CA . ILE A 1 85 ? 7.241 -12.554 -39.449 1.00 81.69 85 ILE A CA 1
ATOM 682 C C . ILE A 1 85 ? 5.803 -12.586 -38.976 1.00 81.69 85 ILE A C 1
ATOM 684 O O . ILE A 1 85 ? 5.402 -11.754 -38.177 1.00 81.69 85 ILE A O 1
ATOM 688 N N . GLU A 1 86 ? 5.093 -13.651 -39.331 1.00 81.44 86 GLU A N 1
ATOM 689 C CA . GLU A 1 86 ? 3.677 -13.827 -39.012 1.00 81.44 86 GLU A CA 1
ATOM 690 C C . GLU A 1 86 ? 3.403 -13.737 -37.500 1.00 81.44 86 GLU A C 1
ATOM 692 O O . GLU A 1 86 ? 2.423 -13.126 -37.080 1.00 81.44 86 GLU A O 1
ATOM 697 N N . LYS A 1 87 ? 4.290 -14.284 -36.653 1.00 83.56 87 LYS A N 1
ATOM 698 C CA . LYS A 1 87 ? 4.188 -14.138 -35.189 1.00 83.56 87 LYS A CA 1
ATOM 699 C C . LYS A 1 87 ? 4.354 -12.686 -34.736 1.00 83.56 87 LYS A C 1
ATOM 701 O O . LYS A 1 87 ? 3.619 -12.232 -33.861 1.00 83.56 87 LYS A O 1
ATOM 706 N N . THR A 1 88 ? 5.308 -11.963 -35.314 1.00 85.88 88 THR A N 1
ATOM 707 C CA . THR A 1 88 ? 5.558 -10.552 -34.996 1.00 85.88 88 THR A CA 1
ATOM 708 C C . THR A 1 88 ? 4.375 -9.682 -35.411 1.00 85.88 88 THR A C 1
ATOM 710 O O . THR A 1 88 ? 3.881 -8.929 -34.570 1.00 85.88 88 THR A O 1
ATOM 713 N N . SER A 1 89 ? 3.857 -9.848 -36.632 1.00 81.56 89 SER A N 1
ATOM 714 C CA . SER A 1 89 ? 2.670 -9.130 -37.118 1.00 81.56 89 SER A CA 1
ATOM 715 C C . SER A 1 89 ? 1.437 -9.451 -36.270 1.00 81.56 89 SER A C 1
ATOM 717 O O . SER A 1 89 ? 0.660 -8.558 -35.932 1.00 81.56 89 SER A O 1
ATOM 719 N N . LYS A 1 90 ? 1.276 -10.721 -35.861 1.00 82.00 90 LYS A N 1
ATOM 720 C CA . LYS A 1 90 ? 0.165 -11.156 -35.007 1.00 82.00 90 LYS A CA 1
ATOM 721 C C . LYS A 1 90 ? 0.215 -10.533 -33.616 1.00 82.00 90 LYS A C 1
ATOM 723 O O . LYS A 1 90 ? -0.827 -10.141 -33.108 1.00 82.00 90 LYS A O 1
ATOM 728 N N . TYR A 1 91 ? 1.373 -10.505 -32.959 1.00 85.62 91 TYR A N 1
ATOM 729 C CA . TYR A 1 91 ? 1.436 -10.275 -31.510 1.00 85.62 91 TYR A CA 1
ATOM 730 C C . TYR A 1 91 ? 1.972 -8.906 -31.089 1.00 85.62 91 TYR A C 1
ATOM 732 O O . TYR A 1 91 ? 1.633 -8.427 -30.000 1.00 85.62 91 TYR A O 1
ATOM 740 N N . LEU A 1 92 ? 2.807 -8.271 -31.913 1.00 87.31 92 LEU A N 1
ATOM 741 C CA . LEU A 1 92 ? 3.503 -7.038 -31.554 1.00 87.31 92 LEU A CA 1
ATOM 742 C C . LEU A 1 92 ? 2.856 -5.823 -32.212 1.00 87.31 92 LEU A C 1
ATOM 744 O O . LEU A 1 92 ? 2.635 -5.780 -33.419 1.00 87.31 92 LEU A O 1
ATOM 748 N N . ASN A 1 93 ? 2.619 -4.791 -31.404 1.00 85.00 93 ASN A N 1
ATOM 749 C CA . ASN A 1 93 ? 2.140 -3.487 -31.852 1.00 85.00 93 ASN A CA 1
ATOM 750 C C . ASN A 1 93 ? 3.004 -2.392 -31.228 1.00 85.00 93 ASN A C 1
ATOM 752 O O . ASN A 1 93 ? 3.354 -2.482 -30.048 1.00 85.00 93 ASN A O 1
ATOM 756 N N . VAL A 1 94 ? 3.316 -1.358 -32.010 1.00 88.00 94 VAL A N 1
ATOM 757 C CA . VAL A 1 94 ? 4.055 -0.182 -31.533 1.00 88.00 94 VAL A CA 1
ATOM 758 C C . VAL A 1 94 ? 3.297 0.471 -30.365 1.00 88.00 94 VAL A C 1
ATOM 760 O O . VAL A 1 94 ? 2.070 0.512 -30.341 1.00 88.00 94 VAL A O 1
ATOM 763 N N . GLY A 1 95 ? 4.033 0.920 -29.351 1.00 87.56 95 GLY A N 1
ATOM 764 C CA . GLY A 1 95 ? 3.529 1.501 -28.105 1.00 87.56 95 GLY A CA 1
ATOM 765 C C . GLY A 1 95 ? 3.235 0.491 -26.987 1.00 87.56 95 GLY A C 1
ATOM 766 O O . GLY A 1 95 ? 3.195 0.880 -25.813 1.00 87.56 95 GLY A O 1
ATOM 767 N N . ARG A 1 96 ? 3.076 -0.804 -27.302 1.00 88.44 96 ARG A N 1
ATOM 768 C CA . ARG A 1 96 ? 2.766 -1.833 -26.293 1.00 88.44 96 ARG A CA 1
ATOM 769 C C . ARG A 1 96 ? 3.983 -2.204 -25.463 1.00 88.44 96 ARG A C 1
ATOM 771 O O . ARG A 1 96 ? 5.071 -2.399 -26.000 1.00 88.44 96 ARG A O 1
ATOM 778 N N . LEU A 1 97 ? 3.766 -2.353 -24.159 1.00 94.25 97 LEU A N 1
ATOM 779 C CA . LEU A 1 97 ? 4.755 -2.901 -23.239 1.00 94.25 97 LEU A CA 1
ATOM 780 C C . LEU A 1 97 ? 4.881 -4.419 -23.441 1.00 94.25 97 LEU A C 1
ATOM 782 O O . LEU A 1 97 ? 3.880 -5.136 -23.460 1.00 94.25 97 LEU A O 1
ATOM 786 N N . VAL A 1 98 ? 6.107 -4.913 -23.568 1.00 95.94 98 VAL A N 1
ATOM 787 C CA . VAL A 1 98 ? 6.414 -6.348 -23.623 1.00 95.94 98 VAL A CA 1
ATOM 788 C C . VAL A 1 98 ? 7.553 -6.674 -22.667 1.00 95.94 98 VAL A C 1
ATOM 790 O O . VAL A 1 98 ? 8.383 -5.812 -22.367 1.00 95.94 98 VAL A O 1
ATOM 793 N N . VAL A 1 99 ? 7.607 -7.926 -22.211 1.00 97.94 99 VAL A N 1
ATOM 794 C CA . VAL A 1 99 ? 8.768 -8.456 -21.482 1.00 97.94 99 VAL A CA 1
ATOM 795 C C . VAL A 1 99 ? 9.418 -9.542 -22.321 1.00 97.94 99 VAL A C 1
ATOM 797 O O . VAL A 1 99 ? 8.764 -10.497 -22.728 1.00 97.94 99 VAL A O 1
ATOM 800 N N . VAL A 1 100 ? 10.704 -9.383 -22.595 1.00 97.75 100 VAL A N 1
ATOM 801 C CA . VAL A 1 100 ? 11.515 -10.284 -23.405 1.00 97.75 100 VAL A CA 1
ATOM 802 C C . VAL A 1 100 ? 12.471 -11.026 -22.486 1.00 97.75 100 VAL A C 1
ATOM 804 O O . VAL A 1 100 ? 13.340 -10.406 -21.881 1.00 97.75 100 VAL A O 1
ATOM 807 N N . GLU A 1 101 ? 12.352 -12.347 -22.428 1.00 97.81 101 GLU A N 1
ATOM 808 C CA . GLU A 1 101 ? 13.394 -13.231 -21.911 1.00 97.81 101 GLU A CA 1
ATOM 809 C C . GLU A 1 101 ? 14.188 -13.791 -23.090 1.00 97.81 101 GLU A C 1
ATOM 811 O O . GLU A 1 101 ? 13.629 -14.354 -24.038 1.00 97.81 101 GLU A O 1
ATOM 816 N N . GLY A 1 102 ? 15.505 -13.635 -23.056 1.00 95.94 102 GLY A N 1
ATOM 817 C CA . GLY A 1 102 ? 16.361 -13.968 -24.180 1.00 95.94 102 GLY A CA 1
ATOM 818 C C . GLY A 1 102 ? 17.807 -14.233 -23.801 1.00 95.94 102 GLY A C 1
ATOM 819 O O . GLY A 1 102 ? 18.179 -14.354 -22.632 1.00 95.94 102 GLY A O 1
ATOM 820 N N . VAL A 1 103 ? 18.637 -14.328 -24.835 1.00 95.00 103 VAL A N 1
ATOM 821 C CA . VAL A 1 103 ? 20.076 -14.553 -24.715 1.00 95.00 103 VAL A CA 1
ATOM 822 C C . VAL A 1 103 ? 20.816 -13.414 -25.404 1.00 95.00 103 VAL A C 1
ATOM 824 O O . VAL A 1 103 ? 20.697 -13.236 -26.617 1.00 95.00 103 VAL A O 1
ATOM 827 N N . LEU A 1 104 ? 21.595 -12.656 -24.632 1.00 93.81 104 LEU A N 1
ATOM 828 C CA . LEU A 1 104 ? 22.535 -11.671 -25.151 1.00 93.81 104 LEU A CA 1
ATOM 829 C C . LEU A 1 104 ? 23.803 -12.389 -25.617 1.00 93.81 104 LEU A C 1
ATOM 831 O O . LEU A 1 104 ? 24.520 -12.983 -24.813 1.00 93.81 104 LEU A O 1
ATOM 835 N N . LEU A 1 105 ? 24.096 -12.280 -26.908 1.00 91.69 105 LEU A N 1
ATOM 836 C CA . LEU A 1 105 ? 25.304 -12.764 -27.559 1.00 91.69 105 LEU A CA 1
ATOM 837 C C . LEU A 1 105 ? 26.195 -11.568 -27.894 1.00 91.69 105 LEU A C 1
ATOM 839 O O . LEU A 1 105 ? 25.781 -10.660 -28.616 1.00 91.69 105 LEU A O 1
ATOM 843 N N . GLN A 1 106 ? 27.430 -11.573 -27.399 1.00 89.62 106 GLN A N 1
ATOM 844 C CA . GLN A 1 106 ? 28.419 -10.548 -27.703 1.00 89.62 106 GLN A CA 1
ATOM 845 C C . GLN A 1 106 ? 29.713 -11.174 -28.228 1.00 89.62 106 GLN A C 1
ATOM 847 O O . GLN A 1 106 ? 30.326 -12.016 -27.576 1.00 89.62 106 GLN A O 1
ATOM 852 N N . ASN A 1 107 ? 30.161 -10.730 -29.401 1.00 87.44 107 ASN A N 1
ATOM 853 C CA . ASN A 1 107 ? 31.440 -11.114 -29.993 1.00 87.44 107 ASN A CA 1
ATOM 854 C C . ASN A 1 107 ? 32.150 -9.865 -30.529 1.00 87.44 107 ASN A C 1
ATOM 856 O 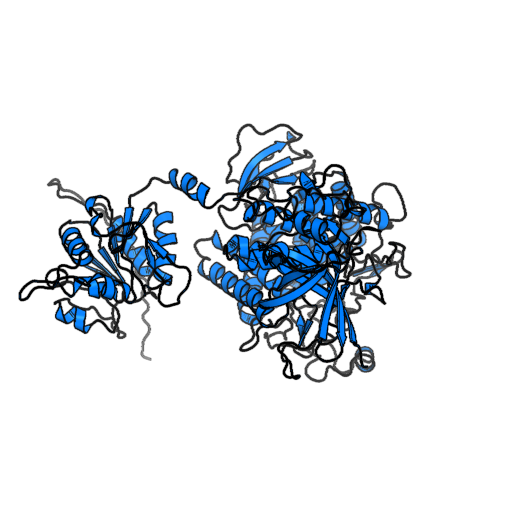O . ASN A 1 107 ? 31.760 -9.302 -31.551 1.00 87.44 107 ASN A O 1
ATOM 860 N N . GLY A 1 108 ? 33.183 -9.405 -29.819 1.00 86.06 108 GLY A N 1
ATOM 861 C CA . GLY A 1 108 ? 33.809 -8.112 -30.100 1.00 86.06 108 GLY A CA 1
ATOM 862 C C . GLY A 1 108 ? 32.813 -6.960 -29.923 1.00 86.06 108 GLY A C 1
ATOM 863 O O . GLY A 1 108 ? 32.217 -6.815 -28.854 1.00 86.06 108 GLY A O 1
ATOM 864 N N . LEU A 1 109 ? 32.637 -6.157 -30.975 1.00 83.81 109 LEU A N 1
ATOM 865 C CA . LEU A 1 109 ? 31.663 -5.058 -31.022 1.00 83.81 109 LEU A CA 1
ATOM 866 C C . LEU A 1 109 ? 30.254 -5.517 -31.429 1.00 83.81 109 LEU A C 1
ATOM 868 O O . LEU A 1 109 ? 29.297 -4.766 -31.261 1.00 83.81 109 LEU A O 1
ATOM 872 N N . SER A 1 110 ? 30.107 -6.737 -31.951 1.00 83.56 110 SER A N 1
ATOM 873 C CA . SER A 1 110 ? 28.806 -7.273 -32.347 1.00 83.56 110 SER A CA 1
ATOM 874 C C . SER A 1 110 ? 28.029 -7.719 -31.112 1.00 83.56 110 SER A C 1
ATOM 876 O O . SER A 1 110 ? 28.507 -8.566 -30.356 1.00 83.56 110 SER A O 1
ATOM 878 N N . LYS A 1 111 ? 26.832 -7.161 -30.925 1.00 87.75 111 LYS A N 1
ATOM 879 C CA . LYS A 1 111 ? 25.871 -7.537 -29.882 1.00 87.75 111 LYS A CA 1
ATOM 880 C C . LYS A 1 111 ? 24.550 -7.922 -30.533 1.00 87.75 111 LYS A C 1
ATOM 882 O O . LYS A 1 111 ? 24.134 -7.278 -31.492 1.00 87.75 111 LYS A O 1
ATOM 887 N N . ARG A 1 112 ? 23.902 -8.958 -30.011 1.00 90.00 112 ARG A N 1
ATOM 888 C CA . ARG A 1 112 ? 22.611 -9.449 -30.495 1.00 90.00 112 ARG A CA 1
ATOM 889 C C . ARG A 1 112 ? 21.822 -10.075 -29.354 1.00 90.00 112 ARG A C 1
ATOM 891 O O . ARG A 1 112 ? 22.414 -10.764 -28.529 1.00 90.00 112 ARG A O 1
ATOM 898 N N . ILE A 1 113 ? 20.511 -9.855 -29.320 1.00 93.94 113 ILE A N 1
ATOM 899 C CA . ILE A 1 113 ? 19.617 -10.442 -28.318 1.00 93.94 113 ILE A CA 1
ATOM 900 C C . ILE A 1 113 ? 18.644 -11.373 -29.032 1.00 93.94 113 ILE A C 1
ATOM 902 O O . ILE A 1 113 ? 17.770 -10.914 -29.759 1.00 93.94 113 ILE A O 1
ATOM 906 N N . ASP A 1 114 ? 18.791 -12.676 -28.813 1.00 94.06 114 ASP A N 1
ATOM 907 C CA . ASP A 1 114 ? 17.843 -13.669 -29.316 1.00 94.06 114 ASP A CA 1
ATOM 908 C C . ASP A 1 114 ? 16.713 -13.851 -28.298 1.00 94.06 114 ASP A C 1
ATOM 910 O O . ASP A 1 114 ? 16.942 -14.385 -27.207 1.00 94.06 114 ASP A O 1
ATOM 914 N N . ALA A 1 115 ? 15.490 -13.455 -28.655 1.00 95.75 115 ALA A N 1
ATOM 915 C CA . ALA A 1 115 ? 14.315 -13.683 -27.821 1.00 95.75 115 ALA A CA 1
ATOM 916 C C . ALA A 1 115 ? 14.000 -15.181 -27.724 1.00 95.75 115 ALA A C 1
ATOM 918 O O . ALA A 1 115 ? 13.953 -15.891 -28.734 1.00 95.75 115 ALA A O 1
ATOM 919 N N . LYS A 1 116 ? 13.750 -15.669 -26.510 1.00 95.44 116 LYS A N 1
ATOM 920 C CA . LYS A 1 116 ? 13.276 -17.036 -26.244 1.00 95.44 116 LYS A CA 1
ATOM 921 C C . LYS A 1 116 ? 11.815 -17.034 -25.830 1.00 95.44 116 LYS A C 1
ATOM 923 O O . LYS A 1 116 ? 11.047 -17.802 -26.402 1.00 95.44 116 LYS A O 1
ATOM 928 N N . THR A 1 117 ? 11.427 -16.103 -24.966 1.00 96.38 117 THR A N 1
ATOM 929 C CA . THR A 1 117 ? 10.031 -15.873 -24.590 1.00 96.38 117 THR A CA 1
ATOM 930 C C . THR A 1 117 ? 9.717 -14.387 -24.675 1.00 96.38 117 THR A C 1
ATOM 932 O O . THR A 1 117 ? 10.484 -13.555 -24.198 1.00 96.38 117 THR A O 1
ATOM 935 N N . ILE A 1 118 ? 8.587 -14.049 -25.288 1.00 96.25 118 ILE A N 1
ATOM 936 C CA . ILE A 1 118 ? 8.013 -12.705 -25.278 1.00 96.25 118 ILE A CA 1
ATOM 937 C C . ILE A 1 118 ? 6.684 -12.792 -24.538 1.00 96.25 118 ILE A C 1
ATOM 939 O O . ILE A 1 118 ? 5.741 -13.424 -25.014 1.00 96.25 118 ILE A O 1
ATOM 943 N N . HIS A 1 119 ? 6.619 -12.168 -23.366 1.00 95.94 119 HIS A N 1
ATOM 944 C CA . HIS A 1 119 ? 5.415 -12.109 -22.549 1.00 95.94 119 HIS A CA 1
ATOM 945 C C . HIS A 1 119 ? 4.480 -11.023 -23.064 1.00 95.94 119 HIS A C 1
ATOM 947 O O . HIS A 1 119 ? 4.838 -9.843 -23.137 1.00 95.94 119 HIS A O 1
ATOM 953 N N . LEU A 1 120 ? 3.264 -11.438 -23.395 1.00 92.81 120 LEU A N 1
ATOM 954 C CA . LEU A 1 120 ? 2.185 -10.592 -23.872 1.00 92.81 120 LEU A CA 1
ATOM 955 C C . LEU A 1 120 ? 1.294 -10.217 -22.696 1.00 92.81 120 LEU A C 1
ATOM 957 O O . LEU A 1 120 ? 0.654 -11.069 -22.076 1.00 92.81 120 LEU A O 1
ATOM 961 N N . LEU A 1 121 ? 1.268 -8.923 -22.401 1.00 93.81 121 LEU A N 1
ATOM 962 C CA . LEU A 1 121 ? 0.632 -8.390 -21.200 1.00 93.81 121 LEU A CA 1
ATOM 963 C C . LEU A 1 121 ? -0.823 -7.961 -21.422 1.00 93.81 121 LEU A C 1
ATOM 965 O O . LEU A 1 121 ? -1.492 -7.608 -20.456 1.00 93.81 121 LEU A O 1
ATOM 969 N N . TYR A 1 122 ? -1.303 -7.982 -22.666 1.00 90.50 122 TYR A N 1
ATOM 970 C CA . TYR A 1 122 ? -2.592 -7.421 -23.073 1.00 90.50 122 TYR A CA 1
ATOM 971 C C . TYR A 1 122 ? -3.598 -8.506 -23.460 1.00 90.50 122 TYR A C 1
ATOM 973 O O . TYR A 1 122 ? -3.216 -9.597 -23.885 1.00 90.50 122 TYR A O 1
ATOM 981 N N . ASP A 1 123 ? -4.884 -8.192 -23.317 1.00 77.38 123 ASP A N 1
ATOM 982 C CA . ASP A 1 123 ? -5.993 -9.107 -23.589 1.00 77.38 123 ASP A CA 1
ATOM 983 C C . ASP A 1 123 ? -6.248 -9.362 -25.082 1.00 77.38 123 ASP A C 1
ATOM 985 O O . ASP A 1 123 ? -6.465 -10.510 -25.453 1.00 77.38 123 ASP A O 1
ATOM 989 N N . GLN A 1 124 ? -6.179 -8.347 -25.949 1.00 73.06 124 GLN A N 1
ATOM 990 C CA . GLN A 1 124 ? -6.478 -8.479 -27.384 1.00 73.06 124 GLN A CA 1
ATOM 991 C C . GLN A 1 124 ? -5.616 -7.590 -28.295 1.00 73.06 124 GLN A C 1
ATOM 993 O O . GLN A 1 124 ? -4.943 -6.650 -27.853 1.00 73.06 124 GLN A O 1
ATOM 998 N N . ASN A 1 125 ? -5.667 -7.853 -29.604 1.00 57.84 125 ASN A N 1
ATOM 999 C CA . ASN A 1 125 ? -5.165 -6.944 -30.636 1.00 57.84 125 ASN A CA 1
ATOM 1000 C C . ASN A 1 125 ? -6.170 -5.823 -30.884 1.00 57.84 125 ASN A C 1
ATOM 1002 O O . ASN A 1 125 ? -7.335 -6.080 -31.163 1.00 57.84 125 ASN A O 1
ATOM 1006 N N . GLY A 1 126 ? -5.712 -4.578 -30.810 1.00 51.81 126 GLY A N 1
ATOM 1007 C CA . GLY A 1 126 ? -6.498 -3.458 -31.302 1.00 51.81 126 GLY A CA 1
ATOM 1008 C C . GLY A 1 126 ? -6.541 -3.512 -32.821 1.00 51.81 126 GLY A C 1
ATOM 1009 O O . GLY A 1 126 ? -5.517 -3.253 -33.438 1.00 51.81 126 GLY A O 1
ATOM 1010 N N . GLN A 1 127 ? -7.673 -3.881 -33.422 1.00 40.97 127 GLN A N 1
ATOM 1011 C CA . GLN A 1 127 ? -7.838 -3.902 -34.886 1.00 40.97 127 GLN A CA 1
ATOM 1012 C C . GLN A 1 127 ? -8.455 -2.615 -35.455 1.00 40.97 127 GLN A C 1
ATOM 1014 O O . GLN A 1 127 ? -8.806 -2.559 -36.629 1.00 40.97 127 GLN A O 1
ATOM 1019 N N . THR A 1 128 ? -8.555 -1.551 -34.664 1.00 37.50 128 THR A N 1
ATOM 1020 C CA . THR A 1 128 ? -9.086 -0.264 -35.131 1.00 37.50 128 THR A CA 1
ATOM 1021 C C . THR A 1 128 ? -8.227 0.880 -34.600 1.00 37.50 128 THR A C 1
ATOM 1023 O O . THR A 1 128 ? -7.497 0.719 -33.626 1.00 37.50 128 THR A O 1
ATOM 1026 N N . ILE A 1 129 ? -8.277 2.022 -35.284 1.00 36.75 129 ILE A N 1
ATOM 1027 C CA . ILE A 1 129 ? -7.351 3.162 -35.139 1.00 36.75 129 ILE A CA 1
ATOM 1028 C C . ILE A 1 129 ? -7.378 3.807 -33.727 1.00 36.75 129 ILE A C 1
ATOM 1030 O O . ILE A 1 129 ? -6.428 4.489 -33.361 1.00 36.75 129 ILE A O 1
ATOM 1034 N N . ASP A 1 130 ? -8.375 3.482 -32.893 1.00 43.50 130 ASP A N 1
ATOM 1035 C CA . ASP A 1 130 ? -8.502 3.889 -31.479 1.00 43.50 130 ASP A CA 1
ATOM 1036 C C . ASP A 1 130 ? -8.271 2.723 -30.477 1.00 43.50 130 ASP A C 1
ATOM 1038 O O . ASP A 1 130 ? -9.201 2.321 -29.783 1.00 43.50 130 ASP A O 1
ATOM 1042 N N . TYR A 1 131 ? -7.096 2.071 -30.399 1.00 48.53 131 TYR A N 1
ATOM 1043 C CA . TYR A 1 131 ? -6.930 0.900 -29.497 1.00 48.53 131 TYR A CA 1
ATOM 1044 C C . TYR A 1 131 ? -5.566 0.775 -28.785 1.00 48.53 131 TYR A C 1
ATOM 1046 O O . TYR A 1 131 ? -4.627 0.158 -29.293 1.00 48.53 131 TYR A O 1
ATOM 1054 N N . GLN A 1 132 ? -5.505 1.186 -27.513 1.00 52.62 132 GLN A N 1
ATOM 1055 C CA . GLN A 1 132 ? -4.594 0.593 -26.523 1.00 52.62 132 GLN A CA 1
ATOM 1056 C C . GLN A 1 132 ? -5.382 -0.492 -25.770 1.00 52.62 132 GLN A C 1
ATOM 1058 O O . GLN A 1 132 ? -6.229 -0.169 -24.945 1.00 52.62 132 GLN A O 1
ATOM 1063 N N . GLY A 1 133 ? -5.173 -1.779 -26.083 1.00 63.19 133 GLY A N 1
ATOM 1064 C CA . GLY A 1 133 ? -5.769 -2.881 -25.306 1.00 63.19 133 GLY A CA 1
ATOM 1065 C C . GLY A 1 133 ? -5.451 -2.756 -23.808 1.00 63.19 133 GLY A C 1
ATOM 1066 O O . GLY A 1 133 ? -4.561 -1.997 -23.420 1.00 63.19 133 GLY A O 1
ATOM 1067 N N . HIS A 1 134 ? -6.150 -3.496 -22.950 1.00 83.81 134 HIS A N 1
ATOM 1068 C CA . HIS A 1 134 ? -5.938 -3.394 -21.505 1.00 83.81 134 HIS A CA 1
ATOM 1069 C C . HIS A 1 134 ? -4.964 -4.451 -21.007 1.00 83.81 134 HIS A C 1
ATOM 1071 O O . HIS A 1 134 ? -4.880 -5.549 -21.564 1.00 83.81 134 HIS A O 1
ATOM 1077 N N . PHE A 1 135 ? -4.220 -4.123 -19.952 1.00 93.00 135 PHE A N 1
ATOM 1078 C CA . PHE A 1 135 ? -3.375 -5.110 -19.301 1.00 93.00 135 PHE A CA 1
ATOM 1079 C C . PHE A 1 135 ? -4.242 -6.224 -18.705 1.00 93.00 135 PHE A C 1
ATOM 1081 O O . PHE A 1 135 ? -5.248 -5.966 -18.043 1.00 93.00 135 PHE A O 1
ATOM 1088 N N . LEU A 1 136 ? -3.830 -7.478 -18.891 1.00 93.31 136 LEU A N 1
ATOM 1089 C CA . LEU A 1 136 ? -4.545 -8.657 -18.397 1.00 93.31 136 LEU A CA 1
ATOM 1090 C C . LEU A 1 136 ? -4.772 -8.588 -16.881 1.00 93.31 136 LEU A C 1
ATOM 1092 O O . LEU A 1 136 ? -5.866 -8.901 -16.405 1.00 93.31 136 LEU A O 1
ATOM 1096 N N . PHE A 1 137 ? -3.774 -8.102 -16.139 1.00 95.56 137 PHE A N 1
ATOM 1097 C CA . PHE A 1 137 ? -3.839 -7.924 -14.688 1.00 95.56 137 PHE A CA 1
ATOM 1098 C C . PHE A 1 137 ? -4.710 -6.746 -14.224 1.00 95.56 137 PHE A C 1
ATOM 1100 O O . PHE A 1 137 ? -4.946 -6.606 -13.028 1.00 95.56 137 PHE A O 1
ATOM 1107 N N . GLU A 1 138 ? -5.231 -5.923 -15.135 1.00 94.88 138 GLU A N 1
ATOM 1108 C CA . GLU A 1 138 ? -6.217 -4.876 -14.827 1.00 94.88 138 GLU A CA 1
ATOM 1109 C C . GLU A 1 138 ? -7.666 -5.333 -15.056 1.00 94.88 138 GLU A C 1
ATOM 1111 O O . GLU A 1 138 ? -8.614 -4.568 -14.861 1.00 94.88 138 GLU A O 1
ATOM 1116 N N . SER A 1 139 ? -7.857 -6.594 -15.451 1.00 91.50 139 SER A N 1
ATOM 1117 C CA . SER A 1 139 ? -9.181 -7.202 -15.569 1.00 91.50 139 SER A CA 1
ATOM 1118 C C . SER A 1 139 ? -9.864 -7.301 -14.204 1.00 91.50 139 SER A C 1
ATOM 1120 O O . SER A 1 139 ? -9.227 -7.634 -13.203 1.00 91.50 139 SER A O 1
ATOM 1122 N N . THR A 1 140 ? -11.186 -7.119 -14.178 1.00 89.56 140 THR A N 1
ATOM 1123 C CA . THR A 1 140 ? -12.001 -7.077 -12.948 1.00 89.56 140 THR A CA 1
ATOM 1124 C C . THR A 1 140 ? -11.792 -8.285 -12.027 1.00 89.56 140 THR A C 1
ATOM 1126 O O . THR A 1 140 ? -11.712 -8.131 -10.816 1.00 89.56 140 THR A O 1
ATOM 1129 N N . HIS A 1 141 ? -11.614 -9.486 -12.581 1.00 93.44 141 HIS A N 1
ATOM 1130 C CA . HIS A 1 141 ? -11.492 -10.720 -11.795 1.00 93.44 141 HIS A CA 1
ATOM 1131 C C . HIS A 1 141 ? -10.045 -11.169 -11.532 1.00 93.44 141 HIS A C 1
ATOM 1133 O O . HIS A 1 141 ? -9.849 -12.196 -10.883 1.00 93.44 141 HIS A O 1
ATOM 1139 N N . TRP A 1 142 ? -9.023 -10.464 -12.037 1.00 96.56 142 TRP A N 1
ATOM 1140 C CA . TRP A 1 142 ? -7.639 -10.961 -11.993 1.00 96.56 142 TRP A CA 1
ATOM 1141 C C . TRP A 1 142 ? -7.138 -11.164 -10.560 1.00 96.56 142 TRP A C 1
ATOM 1143 O O . TRP A 1 142 ? -6.752 -12.270 -10.178 1.00 96.56 142 TRP A O 1
ATOM 1153 N N . TRP A 1 143 ? -7.196 -10.108 -9.753 1.00 98.12 143 TRP A N 1
ATOM 1154 C CA . TRP A 1 143 ? -6.705 -10.121 -8.375 1.00 98.12 143 TRP A CA 1
ATOM 1155 C C . TRP A 1 143 ? -7.626 -10.885 -7.424 1.00 98.12 143 TRP A C 1
ATOM 1157 O O . TRP A 1 143 ? -7.130 -11.563 -6.532 1.00 98.12 143 TRP A O 1
ATOM 1167 N N . VAL A 1 144 ? -8.940 -10.882 -7.676 1.00 98.06 144 VAL A N 1
ATOM 1168 C CA . VAL A 1 144 ? -9.904 -11.727 -6.947 1.00 98.06 144 VAL A CA 1
ATOM 1169 C C . VAL A 1 144 ? -9.568 -13.207 -7.143 1.00 98.06 144 VAL A C 1
ATOM 1171 O O . VAL A 1 144 ? -9.465 -13.960 -6.182 1.00 98.06 144 VAL A O 1
ATOM 1174 N N . THR A 1 145 ? -9.302 -13.621 -8.386 1.00 97.25 145 THR A N 1
ATOM 1175 C CA . THR A 1 145 ? -8.924 -15.010 -8.687 1.00 97.25 145 THR A CA 1
ATOM 1176 C C . THR A 1 145 ? -7.571 -15.365 -8.076 1.00 97.25 145 THR A C 1
ATOM 1178 O O . THR A 1 145 ? -7.418 -16.451 -7.520 1.00 97.25 145 THR A O 1
ATOM 1181 N N . GLN A 1 146 ? -6.586 -14.462 -8.160 1.00 97.56 146 GLN A N 1
ATOM 1182 C CA . GLN A 1 146 ? -5.263 -14.681 -7.568 1.00 97.56 146 GLN A CA 1
ATOM 1183 C C . GLN A 1 146 ? -5.372 -14.876 -6.050 1.00 97.56 146 GLN A C 1
ATOM 1185 O O . GLN A 1 146 ? -4.836 -15.849 -5.525 1.00 97.56 146 GLN A O 1
ATOM 1190 N N . MET A 1 147 ? -6.148 -14.018 -5.382 1.00 97.19 147 MET A N 1
ATOM 1191 C CA . MET A 1 147 ? -6.470 -14.110 -3.961 1.00 97.19 147 MET A CA 1
ATOM 1192 C C . MET A 1 147 ? -7.071 -15.468 -3.595 1.00 97.19 147 MET A C 1
ATOM 1194 O O . MET A 1 147 ? -6.546 -16.156 -2.722 1.00 97.19 147 MET A O 1
ATOM 1198 N N . SER A 1 148 ? -8.144 -15.883 -4.279 1.00 96.50 148 SER A N 1
ATOM 1199 C CA . SER A 1 148 ? -8.819 -17.154 -3.994 1.00 96.50 148 SER A CA 1
ATOM 1200 C C . SER A 1 148 ? -7.881 -18.346 -4.163 1.00 96.50 148 SER A C 1
ATOM 1202 O O . SER A 1 148 ? -7.845 -19.218 -3.301 1.00 96.50 148 SER A O 1
ATOM 1204 N N . ARG A 1 149 ? -7.066 -18.368 -5.229 1.00 95.44 149 ARG A N 1
ATOM 1205 C CA . ARG A 1 149 ? -6.106 -19.458 -5.462 1.00 95.44 149 ARG A CA 1
ATOM 1206 C C . ARG A 1 149 ? -5.021 -19.515 -4.392 1.00 95.44 149 ARG A C 1
ATOM 1208 O O . ARG A 1 149 ? -4.692 -20.607 -3.942 1.00 95.44 149 ARG A O 1
ATOM 1215 N N . LEU A 1 150 ? -4.490 -18.370 -3.965 1.00 94.88 150 LEU A N 1
ATOM 1216 C CA . LEU A 1 150 ? -3.522 -18.310 -2.867 1.00 94.88 150 LEU A CA 1
ATOM 1217 C C . LEU A 1 150 ? -4.131 -18.801 -1.551 1.00 94.88 150 LEU A C 1
ATOM 1219 O O . LEU A 1 150 ? -3.514 -19.612 -0.861 1.00 94.88 150 LEU A O 1
ATOM 1223 N N . ALA A 1 151 ? -5.344 -18.343 -1.233 1.00 94.12 151 ALA A N 1
ATOM 1224 C CA . ALA A 1 151 ? -6.071 -18.732 -0.033 1.00 94.12 151 ALA A CA 1
ATOM 1225 C C . ALA A 1 151 ? -6.335 -20.240 0.014 1.00 94.12 151 ALA A C 1
ATOM 1227 O O . ALA A 1 151 ? -6.045 -20.876 1.024 1.00 94.12 151 ALA A O 1
ATOM 1228 N N . ASP A 1 152 ? -6.823 -20.816 -1.086 1.00 92.12 152 ASP A N 1
ATOM 1229 C CA . ASP A 1 152 ? -7.101 -22.248 -1.182 1.00 92.12 152 ASP A CA 1
ATOM 1230 C C . ASP A 1 152 ? -5.828 -23.085 -1.000 1.00 92.12 152 ASP A C 1
ATOM 1232 O O . ASP A 1 152 ? -5.810 -23.978 -0.156 1.00 92.12 152 ASP A O 1
ATOM 1236 N N . VAL A 1 153 ? -4.741 -22.762 -1.717 1.00 90.44 153 VAL A N 1
ATOM 1237 C CA . VAL A 1 153 ? -3.475 -23.510 -1.603 1.00 90.44 153 VAL A CA 1
ATOM 1238 C C . VAL A 1 153 ? -2.919 -23.450 -0.183 1.00 90.44 153 VAL A C 1
ATOM 1240 O O . VAL A 1 153 ? -2.508 -24.476 0.359 1.00 90.44 153 VAL A O 1
ATOM 1243 N N . TRP A 1 154 ? -2.902 -22.277 0.452 1.00 89.69 154 TRP A N 1
ATOM 1244 C CA . TRP A 1 154 ? -2.406 -22.171 1.823 1.00 89.69 154 TRP A CA 1
ATOM 1245 C C . TRP A 1 154 ? -3.316 -22.869 2.837 1.00 89.69 154 TRP A C 1
ATOM 1247 O O . TRP A 1 154 ? -2.803 -23.563 3.713 1.00 89.69 154 TRP A O 1
ATOM 1257 N N . LEU A 1 155 ? -4.643 -22.784 2.700 1.00 89.00 155 LEU A N 1
ATOM 1258 C CA . LEU A 1 155 ? -5.560 -23.545 3.555 1.00 89.00 155 LEU A CA 1
ATOM 1259 C C . LEU A 1 155 ? -5.427 -25.060 3.378 1.00 89.00 155 LEU A C 1
ATOM 1261 O O . LEU A 1 155 ? -5.664 -25.794 4.332 1.00 89.00 155 LEU A O 1
ATOM 1265 N N . ASP A 1 156 ? -5.043 -25.538 2.198 1.00 86.50 156 ASP A N 1
ATOM 1266 C CA . ASP A 1 156 ? -4.861 -26.969 1.951 1.00 86.50 156 ASP A CA 1
ATOM 1267 C C . ASP A 1 156 ? -3.496 -27.491 2.440 1.00 86.50 156 ASP A C 1
ATOM 1269 O O . ASP A 1 156 ? -3.351 -28.686 2.692 1.00 86.50 156 ASP A O 1
ATOM 1273 N N . THR A 1 157 ? -2.496 -26.615 2.600 1.00 87.44 157 THR A N 1
ATOM 1274 C CA . THR A 1 157 ? -1.098 -27.006 2.877 1.00 87.44 157 THR A CA 1
ATOM 1275 C C . THR A 1 157 ? -0.584 -26.647 4.269 1.00 87.44 157 THR A C 1
ATOM 1277 O O . THR A 1 157 ? 0.337 -27.297 4.763 1.00 87.44 157 THR A O 1
ATOM 1280 N N . LEU A 1 158 ? -1.164 -25.646 4.938 1.00 87.19 158 LEU A N 1
ATOM 1281 C CA . LEU A 1 158 ? -0.723 -25.213 6.272 1.00 87.19 158 LEU A CA 1
ATOM 1282 C C . LEU A 1 158 ? -1.178 -26.154 7.401 1.00 87.19 158 LEU A C 1
ATOM 1284 O O . LEU A 1 158 ? -0.756 -25.972 8.545 1.00 87.19 158 LEU A O 1
ATOM 1288 N N . TYR A 1 159 ? -2.002 -27.161 7.093 1.00 83.31 159 TYR A N 1
ATOM 1289 C CA . TYR A 1 159 ? -2.540 -28.133 8.047 1.00 83.31 159 TYR A CA 1
ATOM 1290 C C . TYR A 1 159 ? -2.303 -29.575 7.568 1.00 83.31 159 TYR A C 1
ATOM 1292 O O . TYR A 1 159 ? -2.272 -29.854 6.373 1.00 83.31 159 TYR A O 1
ATOM 1300 N N . ASP A 1 160 ? -2.196 -30.524 8.502 1.00 66.81 160 ASP A N 1
ATOM 1301 C CA . ASP A 1 160 ? -2.024 -31.957 8.197 1.00 66.81 160 ASP A CA 1
ATOM 1302 C C . ASP A 1 160 ? -3.338 -32.668 7.766 1.00 66.81 160 ASP A C 1
ATOM 1304 O O . ASP A 1 160 ? -3.775 -33.620 8.427 1.00 66.81 160 ASP A O 1
ATOM 1308 N N . GLY A 1 161 ? -3.980 -32.232 6.670 1.00 56.84 161 GLY A N 1
ATOM 1309 C CA . GLY A 1 161 ? -5.053 -32.970 5.967 1.00 56.84 161 GLY A CA 1
ATOM 1310 C C . GLY A 1 161 ? -6.463 -32.341 5.944 1.00 56.84 161 GLY A C 1
ATOM 1311 O O . GLY A 1 161 ? -6.713 -31.296 6.536 1.00 56.84 161 GLY A O 1
ATOM 1312 N N . HIS A 1 162 ? -7.396 -33.001 5.236 1.00 47.47 162 HIS A N 1
ATOM 1313 C CA . HIS A 1 162 ? -8.755 -32.508 4.943 1.00 47.47 162 HIS A CA 1
ATOM 1314 C C . HIS A 1 162 ? -9.730 -32.611 6.139 1.00 47.47 162 HIS A C 1
ATOM 1316 O O . HIS A 1 162 ? -9.977 -33.696 6.663 1.00 47.47 162 HIS A O 1
ATOM 1322 N N . GLY A 1 163 ? -10.339 -31.486 6.527 1.00 54.75 163 GLY A N 1
ATOM 1323 C CA . GLY A 1 163 ? -11.344 -31.366 7.595 1.00 54.75 163 GLY A CA 1
ATOM 1324 C C . GLY A 1 163 ? -11.217 -30.017 8.318 1.00 54.75 163 GLY A C 1
ATOM 1325 O O . GLY A 1 163 ? -10.155 -29.413 8.249 1.00 54.75 163 GLY A O 1
ATOM 1326 N N . ARG A 1 164 ? -12.295 -29.526 8.960 1.00 66.94 164 ARG A N 1
ATOM 1327 C CA . ARG A 1 164 ? -12.408 -28.205 9.639 1.00 66.94 164 ARG A CA 1
ATOM 1328 C C . ARG A 1 164 ? -11.076 -27.677 10.210 1.00 66.94 164 ARG A C 1
ATOM 1330 O O . ARG A 1 164 ? -10.399 -28.419 10.914 1.00 66.94 164 ARG A O 1
ATOM 1337 N N . TYR A 1 165 ? -10.763 -26.401 9.951 1.00 83.94 165 TYR A N 1
ATOM 1338 C CA . TYR A 1 165 ? -9.499 -25.700 10.251 1.00 83.94 165 TYR A CA 1
ATOM 1339 C C . TYR A 1 165 ? -8.977 -25.913 11.676 1.00 83.94 165 TYR A C 1
ATOM 1341 O O . TYR A 1 165 ? -9.217 -25.117 12.583 1.00 83.94 165 TYR A O 1
ATOM 1349 N N . ASN A 1 166 ? -8.243 -27.004 11.886 1.00 86.75 166 ASN A N 1
ATOM 1350 C CA . ASN A 1 166 ? -7.674 -27.317 13.184 1.00 86.75 166 ASN A CA 1
ATOM 1351 C C . ASN A 1 166 ? -6.307 -26.642 13.330 1.00 86.75 166 ASN A C 1
ATOM 1353 O O . ASN A 1 166 ? -5.271 -27.209 12.974 1.00 86.75 166 ASN A O 1
ATOM 1357 N N . PHE A 1 167 ? -6.303 -25.444 13.910 1.00 89.62 167 PHE A N 1
ATOM 1358 C CA . PHE A 1 167 ? -5.087 -24.670 14.155 1.00 89.62 167 PHE A CA 1
ATOM 1359 C C . PHE A 1 167 ? -4.127 -25.310 15.169 1.00 89.62 167 PHE A C 1
ATOM 1361 O O . PHE A 1 167 ? -2.950 -24.955 15.192 1.00 89.62 167 PHE A O 1
ATOM 1368 N N . SER A 1 168 ? -4.533 -26.352 15.905 1.00 86.69 168 SER A N 1
ATOM 1369 C CA . SER A 1 168 ? -3.576 -27.160 16.674 1.00 86.69 168 SER A CA 1
ATOM 1370 C C . SER A 1 168 ? -2.552 -27.871 15.776 1.00 86.69 168 SER A C 1
ATOM 1372 O O . SER A 1 168 ? -1.515 -28.304 16.267 1.00 86.69 168 SER A O 1
ATOM 1374 N N . LYS A 1 169 ? -2.852 -28.025 14.478 1.00 87.94 169 LYS A N 1
ATOM 1375 C CA . LYS A 1 169 ? -1.980 -28.618 13.453 1.00 87.94 169 LYS A CA 1
ATOM 1376 C C . LYS A 1 169 ? -1.425 -27.588 12.461 1.00 87.94 169 LYS A C 1
ATOM 1378 O O . LYS A 1 169 ? -0.804 -27.984 11.479 1.00 87.94 169 LYS A O 1
ATOM 1383 N N . TYR A 1 170 ? -1.675 -26.297 12.689 1.00 90.19 170 TYR A N 1
ATOM 1384 C CA . TYR A 1 170 ? -1.136 -25.216 11.864 1.00 90.19 170 TYR A CA 1
ATOM 1385 C C . TYR A 1 170 ? 0.395 -25.247 11.867 1.00 90.19 170 TYR A C 1
ATOM 1387 O O . TYR A 1 170 ? 1.008 -25.499 12.908 1.00 90.19 170 TYR A O 1
ATOM 1395 N N . ARG A 1 171 ? 1.014 -24.961 10.721 1.00 89.44 171 ARG A N 1
ATOM 1396 C CA . ARG A 1 171 ? 2.469 -24.901 10.570 1.00 89.44 171 ARG A CA 1
ATOM 1397 C C . ARG A 1 171 ? 2.909 -23.547 10.045 1.00 89.44 171 ARG A C 1
ATOM 1399 O O . ARG A 1 171 ? 2.472 -23.129 8.981 1.00 89.44 171 ARG A O 1
ATOM 1406 N N . THR A 1 172 ? 3.847 -22.918 10.747 1.00 91.38 172 THR A N 1
ATOM 1407 C CA . THR A 1 172 ? 4.503 -21.693 10.270 1.00 91.38 172 THR A CA 1
ATOM 1408 C C . THR A 1 172 ? 5.513 -21.985 9.162 1.00 91.38 172 THR A C 1
ATOM 1410 O O . THR A 1 172 ? 5.589 -21.236 8.196 1.00 91.38 172 THR A O 1
ATOM 1413 N N . ASN A 1 173 ? 6.292 -23.065 9.282 1.00 91.69 173 ASN A N 1
ATOM 1414 C CA . ASN A 1 173 ? 7.402 -23.346 8.373 1.00 91.69 173 ASN A CA 1
ATOM 1415 C C . ASN A 1 173 ? 7.066 -24.460 7.368 1.00 91.69 173 ASN A C 1
ATOM 1417 O O . ASN A 1 173 ? 6.952 -25.630 7.750 1.00 91.69 173 ASN A O 1
ATOM 1421 N N . LEU A 1 174 ? 7.021 -24.117 6.077 1.00 91.69 174 LEU A N 1
ATOM 1422 C CA . LEU A 1 174 ? 6.875 -25.054 4.958 1.00 91.69 174 LEU A CA 1
ATOM 1423 C C . LEU A 1 174 ? 8.018 -24.903 3.943 1.00 91.69 174 LEU A C 1
ATOM 1425 O O . LEU A 1 174 ? 8.443 -23.797 3.604 1.00 91.69 174 LEU A O 1
ATOM 1429 N N . ASN A 1 175 ? 8.501 -26.029 3.421 1.00 92.00 175 ASN A N 1
ATOM 1430 C CA . ASN A 1 175 ? 9.550 -26.078 2.399 1.00 92.00 175 ASN A CA 1
ATOM 1431 C C . ASN A 1 175 ? 9.020 -25.720 0.989 1.00 92.00 175 ASN A C 1
ATOM 1433 O O . ASN A 1 175 ? 7.831 -25.465 0.807 1.00 92.00 175 ASN A O 1
ATOM 1437 N N . ILE A 1 176 ? 9.890 -25.735 -0.030 1.00 91.25 176 ILE A N 1
ATOM 1438 C CA . ILE A 1 176 ? 9.547 -25.341 -1.413 1.00 91.25 176 ILE A CA 1
ATOM 1439 C C . ILE A 1 176 ? 8.412 -26.167 -2.045 1.00 91.25 176 ILE A C 1
ATOM 1441 O O . ILE A 1 176 ? 7.758 -25.721 -2.984 1.00 91.25 176 ILE A O 1
ATOM 1445 N N . THR A 1 177 ? 8.181 -27.378 -1.534 1.00 90.56 177 THR A N 1
ATOM 1446 C CA . THR A 1 177 ? 7.128 -28.302 -1.980 1.00 90.56 177 THR A CA 1
ATOM 1447 C C . THR A 1 177 ? 5.882 -28.262 -1.095 1.00 90.56 177 THR A C 1
ATOM 1449 O O . THR A 1 177 ? 5.063 -29.168 -1.185 1.00 90.56 177 THR A O 1
ATOM 1452 N N . PHE A 1 178 ? 5.749 -27.248 -0.229 1.00 89.31 178 PHE A N 1
ATOM 1453 C CA . PHE A 1 178 ? 4.707 -27.148 0.803 1.00 89.31 178 PHE A CA 1
ATOM 1454 C C . PHE A 1 178 ? 4.727 -28.279 1.849 1.00 89.31 178 PHE A C 1
ATOM 1456 O O . PHE A 1 178 ? 3.790 -28.437 2.623 1.00 89.31 178 PHE A O 1
ATOM 1463 N N . GLY A 1 179 ? 5.809 -29.058 1.915 1.00 89.81 179 GLY A N 1
ATOM 1464 C CA . GLY A 1 179 ? 5.993 -30.059 2.962 1.00 89.81 179 GLY A CA 1
ATOM 1465 C C . GLY A 1 179 ? 6.468 -29.432 4.280 1.00 89.81 179 GLY A C 1
ATOM 1466 O O . GLY A 1 179 ? 7.057 -28.344 4.263 1.00 89.81 179 GLY A O 1
ATOM 1467 N N . PRO A 1 180 ? 6.280 -30.116 5.423 1.00 89.31 180 PRO A N 1
ATOM 1468 C CA . PRO A 1 180 ? 6.817 -29.660 6.700 1.00 89.31 180 PRO A CA 1
ATOM 1469 C C . PRO A 1 180 ? 8.333 -29.487 6.673 1.00 89.31 180 PRO A C 1
ATOM 1471 O O . PRO A 1 180 ? 9.058 -30.181 5.953 1.00 89.31 180 PRO A O 1
ATOM 1474 N N . THR A 1 181 ? 8.809 -28.591 7.531 1.00 90.12 181 THR A N 1
ATOM 1475 C CA . THR A 1 181 ? 10.221 -28.528 7.918 1.00 90.12 181 THR A CA 1
ATOM 1476 C C . THR A 1 181 ? 10.440 -29.209 9.274 1.00 90.12 181 THR A C 1
ATOM 1478 O O . THR A 1 181 ? 9.489 -29.668 9.902 1.00 90.12 181 THR A O 1
ATOM 1481 N N . GLN A 1 182 ? 11.696 -29.291 9.723 1.00 87.75 182 GLN A N 1
ATOM 1482 C CA . GLN A 1 182 ? 12.023 -29.791 11.065 1.00 87.75 182 GLN A CA 1
ATOM 1483 C C . GLN A 1 182 ? 11.615 -28.820 12.184 1.00 87.75 182 GLN A C 1
ATOM 1485 O O . GLN A 1 182 ? 11.469 -29.249 13.324 1.00 87.75 182 GLN A O 1
ATOM 1490 N N . ASP A 1 183 ? 11.434 -27.536 11.868 1.00 87.62 183 ASP A N 1
ATOM 1491 C CA . ASP A 1 183 ? 10.971 -26.537 12.825 1.00 87.62 183 ASP A CA 1
ATOM 1492 C C . ASP A 1 183 ? 9.438 -26.548 12.898 1.00 87.62 183 ASP A C 1
ATOM 1494 O O . ASP A 1 183 ? 8.742 -26.194 11.941 1.00 87.62 183 ASP A O 1
ATOM 1498 N N . ASN A 1 184 ? 8.927 -26.987 14.046 1.00 88.56 184 ASN A N 1
ATOM 1499 C CA . ASN A 1 184 ? 7.509 -27.156 14.347 1.00 88.56 184 ASN A CA 1
ATOM 1500 C C . ASN A 1 184 ? 6.910 -25.976 15.130 1.00 88.56 184 ASN A C 1
ATOM 1502 O O . ASN A 1 184 ? 5.797 -26.107 15.644 1.00 88.56 184 ASN A O 1
ATOM 1506 N N . ILE A 1 185 ? 7.614 -24.845 15.248 1.00 92.50 185 ILE A N 1
ATOM 1507 C CA . ILE A 1 185 ? 7.062 -23.678 15.933 1.00 92.50 185 ILE A CA 1
ATOM 1508 C C . ILE A 1 185 ? 5.790 -23.169 15.240 1.00 92.50 185 ILE A C 1
ATOM 1510 O O . ILE A 1 185 ? 5.692 -23.102 14.012 1.00 92.50 185 ILE A O 1
ATOM 1514 N N . GLN A 1 186 ? 4.814 -22.787 16.056 1.00 94.06 186 GLN A N 1
ATOM 1515 C CA . GLN A 1 186 ? 3.657 -22.002 15.649 1.00 94.06 186 GLN A CA 1
ATOM 1516 C C . GLN A 1 186 ? 3.870 -20.573 16.127 1.00 94.06 186 GLN A C 1
ATOM 1518 O O . GLN A 1 186 ? 3.694 -20.275 17.309 1.00 94.06 186 GLN A O 1
ATOM 1523 N N . GLU A 1 187 ? 4.297 -19.705 15.220 1.00 94.50 187 GLU A N 1
ATOM 1524 C CA . GLU A 1 187 ? 4.575 -18.308 15.544 1.00 94.50 187 GLU A CA 1
ATOM 1525 C C . GLU A 1 187 ? 3.294 -17.466 15.496 1.00 94.50 187 GLU A C 1
ATOM 1527 O O . GLU A 1 187 ? 2.546 -17.493 14.513 1.00 94.50 187 GLU A O 1
ATOM 1532 N N . MET A 1 188 ? 3.053 -16.697 16.557 1.00 95.19 188 MET A N 1
ATOM 1533 C CA . MET A 1 188 ? 1.813 -15.953 16.778 1.00 95.19 188 MET A CA 1
ATOM 1534 C C . MET A 1 188 ? 1.625 -14.809 15.779 1.00 95.19 188 MET A C 1
ATOM 1536 O O . MET A 1 188 ? 0.555 -14.687 15.182 1.00 95.19 188 MET A O 1
ATOM 1540 N N . ALA A 1 189 ? 2.661 -13.998 15.541 1.00 94.31 189 ALA A N 1
ATOM 1541 C CA . ALA A 1 189 ? 2.567 -12.875 14.606 1.00 94.31 189 ALA A CA 1
ATOM 1542 C C . ALA A 1 189 ? 2.289 -13.371 13.176 1.00 94.31 189 ALA A C 1
ATOM 1544 O O . ALA A 1 189 ? 1.491 -12.789 12.441 1.00 94.31 189 ALA A O 1
ATOM 1545 N N . THR A 1 190 ? 2.888 -14.504 12.807 1.00 94.50 190 THR A N 1
ATOM 1546 C CA . THR A 1 190 ? 2.653 -15.185 11.530 1.00 94.50 190 THR A CA 1
ATOM 1547 C C . THR A 1 190 ? 1.232 -15.754 11.425 1.00 94.50 190 THR A C 1
ATOM 1549 O O . THR A 1 190 ? 0.593 -15.627 10.380 1.00 94.50 190 THR A O 1
ATOM 1552 N N . LEU A 1 191 ? 0.698 -16.340 12.501 1.00 95.69 191 LEU A N 1
ATOM 1553 C CA . LEU A 1 191 ? -0.700 -16.775 12.564 1.00 95.69 191 LEU A CA 1
ATOM 1554 C C . LEU A 1 191 ? -1.667 -15.593 12.372 1.00 95.69 191 LEU A C 1
ATOM 1556 O O . LEU A 1 191 ? -2.568 -15.668 11.540 1.00 95.69 191 LEU A O 1
ATOM 1560 N N . SER A 1 192 ? -1.455 -14.488 13.088 1.00 97.38 192 SER A N 1
ATOM 1561 C CA . SER A 1 192 ? -2.267 -13.271 12.945 1.00 97.38 192 SER A CA 1
ATOM 1562 C C . SER A 1 192 ? -2.239 -12.727 11.510 1.00 97.38 192 SER A C 1
ATOM 1564 O O . SER A 1 192 ? -3.268 -12.365 10.941 1.00 97.38 192 SER A O 1
ATOM 1566 N N . ARG A 1 193 ? -1.073 -12.757 10.859 1.00 96.94 193 ARG A N 1
ATOM 1567 C CA . ARG A 1 193 ? -0.916 -12.407 9.440 1.00 96.94 193 ARG A CA 1
ATOM 1568 C C . ARG A 1 193 ? -1.726 -13.293 8.498 1.00 96.94 193 ARG A C 1
ATOM 1570 O O . ARG A 1 193 ? -2.297 -12.784 7.540 1.00 96.94 193 ARG A O 1
ATOM 1577 N N . LEU A 1 194 ? -1.810 -14.597 8.765 1.00 96.25 194 LEU A N 1
ATOM 1578 C CA . LEU A 1 194 ? -2.688 -15.493 8.011 1.00 96.25 194 LEU A CA 1
ATOM 1579 C C . LEU A 1 194 ? -4.167 -15.138 8.220 1.00 96.25 194 LEU A C 1
ATOM 1581 O O . LEU A 1 194 ? -4.921 -15.093 7.251 1.00 96.25 194 LEU A O 1
ATOM 1585 N N . ILE A 1 195 ? -4.577 -14.847 9.457 1.00 98.06 195 ILE A N 1
ATOM 1586 C CA . ILE A 1 195 ? -5.952 -14.430 9.779 1.00 98.06 195 ILE A CA 1
ATOM 1587 C C . ILE A 1 195 ? -6.320 -13.144 9.026 1.00 98.06 195 ILE A C 1
ATOM 1589 O O . ILE A 1 195 ? -7.425 -13.054 8.487 1.00 98.06 195 ILE A O 1
ATOM 1593 N N . TYR A 1 196 ? -5.394 -12.182 8.923 1.00 98.25 196 TYR A N 1
ATOM 1594 C CA . TYR A 1 196 ? -5.579 -10.976 8.108 1.00 98.25 196 TYR A CA 1
ATOM 1595 C C . TYR A 1 196 ? -5.862 -11.332 6.645 1.00 98.25 196 TYR A C 1
ATOM 1597 O O . TYR A 1 196 ? -6.828 -10.835 6.065 1.00 98.25 196 TYR A O 1
ATOM 1605 N N . GLY A 1 197 ? -5.054 -12.219 6.057 1.00 97.75 197 GLY A N 1
ATOM 1606 C CA . GLY A 1 197 ? -5.240 -12.670 4.680 1.00 97.75 197 GLY A CA 1
ATOM 1607 C C . GLY A 1 197 ? -6.588 -13.320 4.443 1.00 97.75 197 GLY A C 1
ATOM 1608 O O . GLY A 1 197 ? -7.304 -12.940 3.523 1.00 97.75 197 GLY A O 1
ATOM 1609 N N . LEU A 1 198 ? -6.966 -14.261 5.306 1.00 98.06 198 LEU A N 1
ATOM 1610 C CA . LEU A 1 198 ? -8.238 -14.976 5.215 1.00 98.06 198 LEU A CA 1
ATOM 1611 C C . LEU A 1 198 ? -9.441 -14.033 5.371 1.00 98.06 198 LEU A C 1
ATOM 1613 O O . LEU A 1 198 ? -10.400 -14.132 4.607 1.00 98.06 198 LEU A O 1
ATOM 1617 N N . SER A 1 199 ? -9.359 -13.067 6.287 1.00 98.50 199 SER A N 1
ATOM 1618 C CA . SER A 1 199 ? -10.401 -12.048 6.477 1.00 98.50 199 SER A CA 1
ATOM 1619 C C . SER A 1 199 ? -10.502 -11.109 5.267 1.00 98.50 199 SER A C 1
ATOM 1621 O O . SER A 1 199 ? -11.598 -10.822 4.792 1.00 98.50 199 SER A O 1
ATOM 1623 N N . SER A 1 200 ? -9.367 -10.689 4.699 1.00 98.50 200 SER A N 1
ATOM 1624 C CA . SER A 1 200 ? -9.314 -9.896 3.460 1.00 98.50 200 SER A CA 1
ATOM 1625 C C . SER A 1 200 ? -9.811 -10.675 2.238 1.00 98.50 200 SER A C 1
ATOM 1627 O O . SER A 1 200 ? -10.469 -10.113 1.365 1.00 98.50 200 SER A O 1
ATOM 1629 N N . ALA A 1 201 ? -9.538 -11.980 2.172 1.00 98.38 201 ALA A N 1
ATOM 1630 C CA . ALA A 1 201 ? -10.070 -12.850 1.134 1.00 98.38 201 ALA A CA 1
ATOM 1631 C C . ALA A 1 201 ? -11.592 -12.976 1.249 1.00 98.38 201 ALA A C 1
ATOM 1633 O O . ALA A 1 201 ? -12.267 -12.912 0.222 1.00 98.38 201 ALA A O 1
ATOM 1634 N N . TYR A 1 202 ? -12.147 -13.090 2.463 1.00 98.62 202 TYR A N 1
ATOM 1635 C CA . TYR A 1 202 ? -13.597 -13.021 2.667 1.00 98.62 202 TYR A CA 1
ATOM 1636 C C . TYR A 1 202 ? -14.160 -11.674 2.201 1.00 98.62 202 TYR A C 1
ATOM 1638 O O . TYR A 1 202 ? -15.050 -11.674 1.356 1.00 98.62 202 TYR A O 1
ATOM 1646 N N . LEU A 1 203 ? -13.586 -10.547 2.648 1.00 98.25 203 LEU A N 1
ATOM 1647 C CA . LEU A 1 203 ? -14.013 -9.200 2.239 1.00 98.25 203 LEU A CA 1
ATOM 1648 C C . LEU A 1 203 ? -14.105 -9.039 0.724 1.00 98.25 203 LEU A C 1
ATOM 1650 O O . LEU A 1 203 ? -14.990 -8.340 0.249 1.00 98.25 203 LEU A O 1
ATOM 1654 N N . LEU A 1 204 ? -13.203 -9.672 -0.027 1.00 97.94 204 LEU A N 1
ATOM 1655 C CA . LEU A 1 204 ? -13.148 -9.554 -1.481 1.00 97.94 204 LEU A CA 1
ATOM 1656 C C . LEU A 1 204 ? -14.022 -10.573 -2.230 1.00 97.94 204 LEU A C 1
ATOM 1658 O O . LEU A 1 204 ? -14.400 -10.326 -3.372 1.00 97.94 204 LEU A O 1
ATOM 1662 N N . THR A 1 205 ? -14.292 -11.740 -1.639 1.00 98.00 205 THR A N 1
ATOM 1663 C CA . THR A 1 205 ? -14.870 -12.890 -2.367 1.00 98.00 205 THR A CA 1
ATOM 1664 C C . THR A 1 205 ? -16.210 -13.375 -1.822 1.00 98.00 205 THR A C 1
ATOM 1666 O O . THR A 1 205 ? -16.883 -14.135 -2.512 1.00 98.00 205 THR A O 1
ATOM 1669 N N . GLY A 1 206 ? -16.569 -13.020 -0.585 1.00 97.31 206 GLY A N 1
ATOM 1670 C CA . GLY A 1 206 ? -17.734 -13.563 0.125 1.00 97.31 206 GLY A CA 1
ATOM 1671 C C . GLY A 1 206 ? -17.614 -15.047 0.485 1.00 97.31 206 GLY A C 1
ATOM 1672 O O . GLY A 1 206 ? -18.567 -15.665 0.948 1.00 97.31 206 GLY A O 1
ATOM 1673 N N . SER A 1 207 ? -16.454 -15.674 0.272 1.00 97.06 207 SER A N 1
ATOM 1674 C CA . SER A 1 207 ? -16.300 -17.112 0.492 1.00 97.06 207 SER A CA 1
ATOM 1675 C C . SER A 1 207 ? -16.300 -17.449 1.984 1.00 97.06 207 SER A C 1
ATOM 1677 O O . SER A 1 207 ? -15.291 -17.277 2.674 1.00 97.06 207 SER A O 1
ATOM 1679 N N . GLN A 1 208 ? -17.415 -18.007 2.468 1.00 95.00 208 GLN A N 1
ATOM 1680 C CA . GLN A 1 208 ? -17.593 -18.447 3.860 1.00 95.00 208 GLN A CA 1
ATOM 1681 C C . GLN A 1 208 ? -16.453 -19.355 4.346 1.00 95.00 208 GLN A C 1
ATOM 1683 O O . GLN A 1 208 ? -16.055 -19.290 5.505 1.00 95.00 208 GLN A O 1
ATOM 1688 N N . ARG A 1 209 ? -15.855 -20.136 3.433 1.00 94.25 209 ARG A N 1
ATOM 1689 C CA . ARG A 1 209 ? -14.675 -20.970 3.688 1.00 94.25 209 ARG A CA 1
ATOM 1690 C C . ARG A 1 209 ? -13.555 -20.179 4.380 1.00 94.25 209 ARG A C 1
ATOM 1692 O O . ARG A 1 209 ? -12.959 -20.680 5.333 1.00 94.25 209 ARG A O 1
ATOM 1699 N N . PHE A 1 210 ? -13.257 -18.976 3.892 1.00 96.31 210 PHE A N 1
ATOM 1700 C CA . PHE A 1 210 ? -12.160 -18.150 4.396 1.00 96.31 210 PHE A CA 1
ATOM 1701 C C . PHE A 1 210 ? -12.504 -17.505 5.737 1.00 96.31 210 PHE A C 1
ATOM 1703 O O . PHE A 1 210 ? -11.646 -17.457 6.617 1.00 96.31 210 PHE A O 1
ATOM 1710 N N . LEU A 1 211 ? -13.759 -17.085 5.925 1.00 97.00 211 LEU A N 1
ATOM 1711 C CA . LEU A 1 211 ? -14.220 -16.542 7.201 1.00 97.00 211 LEU A CA 1
ATOM 1712 C C . LEU A 1 211 ? -14.205 -17.603 8.303 1.00 97.00 211 LEU A C 1
ATOM 1714 O O . LEU A 1 211 ? -13.651 -17.354 9.366 1.00 97.00 211 LEU A O 1
ATOM 1718 N N . ASP A 1 212 ? -14.699 -18.812 8.030 1.00 95.38 212 ASP A N 1
ATOM 1719 C CA . ASP A 1 212 ? -14.665 -19.928 8.982 1.00 95.38 212 ASP A CA 1
ATOM 1720 C C . ASP A 1 212 ? -13.225 -20.251 9.432 1.00 95.38 212 ASP A C 1
ATOM 1722 O O . ASP A 1 212 ? -12.976 -20.572 10.599 1.00 95.38 212 ASP A O 1
ATOM 1726 N N . ALA A 1 213 ? -12.259 -20.151 8.511 1.00 95.56 213 ALA A N 1
ATOM 1727 C CA . ALA A 1 213 ? -10.843 -20.332 8.814 1.00 95.56 213 ALA A CA 1
ATOM 1728 C C . ALA A 1 213 ? -10.279 -19.180 9.650 1.00 95.56 213 ALA A C 1
ATOM 1730 O O . ALA A 1 213 ? -9.552 -19.427 10.613 1.00 95.56 213 ALA A O 1
ATOM 1731 N N . ALA A 1 214 ? -10.636 -17.935 9.325 1.00 97.12 214 ALA A N 1
ATOM 1732 C CA . ALA A 1 214 ? -10.259 -16.769 10.113 1.00 97.12 214 ALA A CA 1
ATOM 1733 C C . ALA A 1 214 ? -10.822 -16.856 11.542 1.00 97.12 214 ALA A C 1
ATOM 1735 O O . ALA A 1 214 ? -10.051 -16.720 12.488 1.00 97.12 214 ALA A O 1
ATOM 1736 N N . THR A 1 215 ? -12.107 -17.190 11.716 1.00 96.88 215 THR A N 1
ATOM 1737 C CA . THR A 1 215 ? -12.747 -17.397 13.028 1.00 96.88 215 THR A CA 1
ATOM 1738 C C . THR A 1 215 ? -12.014 -18.455 13.850 1.00 96.88 215 THR A C 1
ATOM 1740 O O . THR A 1 215 ? -11.669 -18.223 15.009 1.00 96.88 215 THR A O 1
ATOM 1743 N N . ALA A 1 216 ? -11.721 -19.619 13.259 1.00 96.25 216 ALA A N 1
ATOM 1744 C CA . ALA A 1 216 ? -10.975 -20.670 13.946 1.00 96.25 216 ALA A CA 1
ATOM 1745 C C . ALA A 1 216 ? -9.552 -20.217 14.333 1.00 96.25 216 ALA A C 1
ATOM 1747 O O . ALA A 1 216 ? -9.075 -20.551 15.419 1.00 96.25 216 ALA A O 1
ATOM 1748 N N . GLY A 1 217 ? -8.901 -19.418 13.484 1.00 96.19 217 GLY A N 1
ATOM 1749 C CA . GLY A 1 217 ? -7.587 -18.840 13.752 1.00 96.19 217 GLY A CA 1
ATOM 1750 C C . GLY A 1 217 ? -7.613 -17.821 14.887 1.00 96.19 217 GLY A C 1
ATOM 1751 O O . GLY A 1 217 ? -6.766 -17.891 15.772 1.00 96.19 217 GLY A O 1
ATOM 1752 N N . VAL A 1 218 ? -8.601 -16.921 14.907 1.00 97.94 218 VAL A N 1
ATOM 1753 C CA . VAL A 1 218 ? -8.799 -15.926 15.975 1.00 97.94 218 VAL A CA 1
ATOM 1754 C C . VAL A 1 218 ? -9.024 -16.619 17.312 1.00 97.94 218 VAL A C 1
ATOM 1756 O O . VAL A 1 218 ? -8.350 -16.296 18.290 1.00 97.94 218 VAL A O 1
ATOM 1759 N N . ASN A 1 219 ? -9.900 -17.624 17.351 1.00 97.19 219 ASN A N 1
ATOM 1760 C CA . ASN A 1 219 ? -10.142 -18.411 18.559 1.00 97.19 219 ASN A CA 1
ATOM 1761 C C . ASN A 1 219 ? -8.854 -19.081 19.055 1.00 97.19 219 ASN A C 1
ATOM 1763 O O . ASN A 1 219 ? -8.510 -18.958 20.229 1.00 97.19 219 ASN A O 1
ATOM 1767 N N . TYR A 1 220 ? -8.086 -19.699 18.153 1.00 96.06 220 TYR A N 1
ATOM 1768 C CA . TYR A 1 220 ? -6.802 -20.308 18.499 1.00 96.06 220 TYR A CA 1
ATOM 1769 C C . TYR A 1 220 ? -5.776 -19.279 18.996 1.00 96.06 220 TYR A C 1
ATOM 1771 O O . TYR A 1 220 ? -5.107 -19.499 20.006 1.00 96.06 220 TYR A O 1
ATOM 1779 N N . GLN A 1 221 ? -5.668 -18.127 18.330 1.00 97.12 221 GLN A N 1
ATOM 1780 C CA . GLN A 1 221 ? -4.773 -17.046 18.736 1.00 97.12 221 GLN A CA 1
ATOM 1781 C C . GLN A 1 221 ? -5.085 -16.598 20.175 1.00 97.12 221 GLN A C 1
ATOM 1783 O O . GLN A 1 221 ? -4.189 -16.524 21.020 1.00 97.12 221 GLN A O 1
ATOM 1788 N N . ARG A 1 222 ? -6.366 -16.347 20.465 1.00 97.12 222 ARG A N 1
ATOM 1789 C CA . ARG A 1 222 ? -6.856 -15.835 21.754 1.00 97.12 222 ARG A CA 1
ATOM 1790 C C . ARG A 1 222 ? -6.787 -16.852 22.889 1.00 97.12 222 ARG A C 1
ATOM 1792 O O . ARG A 1 222 ? -6.592 -16.455 24.036 1.00 97.12 222 ARG A O 1
ATOM 1799 N N . GLU A 1 223 ? -6.963 -18.135 22.591 1.00 95.25 223 GLU A N 1
ATOM 1800 C CA . GLU A 1 223 ? -6.903 -19.215 23.580 1.00 95.25 223 GLU A CA 1
ATOM 1801 C C . GLU A 1 223 ? -5.457 -19.551 23.966 1.00 95.25 223 GLU A C 1
ATOM 1803 O O . GLU A 1 223 ? -5.165 -19.719 25.148 1.00 95.25 223 GLU A O 1
ATOM 1808 N N . TYR A 1 224 ? -4.543 -19.618 22.991 1.00 95.12 224 TYR A N 1
ATOM 1809 C CA . TYR A 1 224 ? -3.208 -20.182 23.219 1.00 95.12 224 TYR A CA 1
ATOM 1810 C C . TYR A 1 224 ? -2.093 -19.152 23.385 1.00 95.12 224 TYR A C 1
ATOM 1812 O O . TYR A 1 224 ? -1.095 -19.475 24.023 1.00 95.12 224 TYR A O 1
ATOM 1820 N N . PHE A 1 225 ? -2.221 -17.942 22.828 1.00 97.19 225 PHE A N 1
ATOM 1821 C CA . PHE A 1 225 ? -1.121 -16.964 22.815 1.00 97.19 225 PHE A CA 1
ATOM 1822 C C . PHE A 1 225 ? -1.382 -15.709 23.644 1.00 97.19 225 PHE A C 1
ATOM 1824 O O . PHE A 1 225 ? -0.451 -14.940 23.890 1.00 97.19 225 PHE A O 1
ATOM 1831 N N . ARG A 1 226 ? -2.627 -15.490 24.072 1.00 96.62 226 ARG A N 1
ATOM 1832 C CA . ARG A 1 226 ? -3.035 -14.306 24.828 1.00 96.62 226 ARG A CA 1
ATOM 1833 C C . ARG A 1 226 ? -2.606 -14.407 26.290 1.00 96.62 226 ARG A C 1
ATOM 1835 O O . ARG A 1 226 ? -2.936 -15.371 26.976 1.00 96.62 226 ARG A O 1
ATOM 1842 N N . SER A 1 227 ? -1.952 -13.365 26.787 1.00 95.12 227 SER A N 1
ATOM 1843 C CA . SER A 1 227 ? -1.602 -13.198 28.196 1.00 95.12 227 SER A CA 1
ATOM 1844 C C . SER A 1 227 ? -2.143 -11.868 28.709 1.00 95.12 227 SER A C 1
ATOM 1846 O O . SER A 1 227 ? -1.775 -10.801 28.219 1.00 95.12 227 SER A O 1
ATOM 1848 N N . LEU A 1 228 ? -3.040 -11.927 29.692 1.00 95.50 228 LEU A N 1
ATOM 1849 C CA . LEU A 1 228 ? -3.635 -10.744 30.310 1.00 95.50 228 LEU A CA 1
ATOM 1850 C C . LEU A 1 228 ? -2.925 -10.410 31.621 1.00 95.50 228 LEU A C 1
ATOM 1852 O O . LEU A 1 228 ? -2.546 -11.299 32.387 1.00 95.50 228 LEU A O 1
ATOM 1856 N N . THR A 1 229 ? -2.790 -9.120 31.919 1.00 94.75 229 THR A N 1
ATOM 1857 C CA . THR A 1 229 ? -2.388 -8.682 33.261 1.00 94.75 229 THR A CA 1
ATOM 1858 C C . THR A 1 229 ? -3.440 -9.071 34.302 1.00 94.75 229 THR A C 1
ATOM 1860 O O . THR A 1 229 ? -4.605 -9.279 33.975 1.00 94.75 229 THR A O 1
ATOM 1863 N N . HIS A 1 230 ? -3.052 -9.157 35.580 1.00 91.81 230 HIS A N 1
ATOM 1864 C CA . HIS A 1 230 ? -3.959 -9.575 36.665 1.00 91.81 230 HIS A CA 1
ATOM 1865 C C . HIS A 1 230 ? -5.221 -8.699 36.799 1.00 91.81 230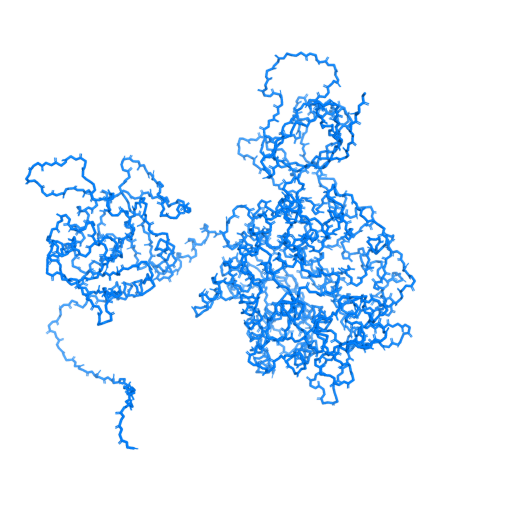 HIS A C 1
ATOM 1867 O O . HIS A 1 230 ? -6.267 -9.177 37.224 1.00 91.81 230 HIS A O 1
ATOM 1873 N N . ASP A 1 231 ? -5.123 -7.418 36.435 1.00 94.31 231 ASP A N 1
ATOM 1874 C CA . ASP A 1 231 ? -6.230 -6.455 36.402 1.00 94.31 231 ASP A CA 1
ATOM 1875 C C . ASP A 1 231 ? -7.015 -6.489 35.075 1.00 94.31 231 ASP A C 1
ATOM 1877 O O . ASP A 1 231 ? -7.945 -5.712 34.862 1.00 94.31 231 ASP A O 1
ATOM 1881 N N . GLY A 1 232 ? -6.601 -7.357 34.153 1.00 94.00 232 GLY A N 1
ATOM 1882 C CA . GLY A 1 232 ? -7.109 -7.516 32.801 1.00 94.00 232 GLY A CA 1
ATOM 1883 C C . GLY A 1 232 ? -6.778 -6.367 31.850 1.00 94.00 232 GLY A C 1
ATOM 1884 O O . GLY A 1 232 ? -7.019 -6.506 30.658 1.00 94.00 232 GLY A O 1
ATOM 1885 N N . ARG A 1 233 ? -6.268 -5.217 32.301 1.00 94.75 233 ARG A N 1
ATOM 1886 C CA . ARG A 1 233 ? -6.263 -3.980 31.491 1.00 94.75 233 ARG A CA 1
ATOM 1887 C C . ARG A 1 233 ? -5.345 -4.020 30.270 1.00 94.75 233 ARG A C 1
ATOM 1889 O O . ARG A 1 233 ? -5.590 -3.259 29.332 1.00 94.75 233 ARG A O 1
ATOM 1896 N N . TYR A 1 234 ? -4.343 -4.893 30.283 1.00 97.56 234 TYR A N 1
ATOM 1897 C CA . TYR A 1 234 ? -3.317 -4.999 29.255 1.00 97.56 234 TYR A CA 1
ATOM 1898 C C . TYR A 1 234 ? -3.228 -6.428 28.726 1.00 97.56 234 TYR A C 1
ATOM 1900 O O . TYR A 1 234 ? -3.401 -7.395 29.474 1.00 97.56 234 TYR A O 1
ATOM 1908 N N . CYS A 1 235 ? -2.945 -6.542 27.433 1.00 97.62 235 CYS A N 1
ATOM 1909 C CA . CYS A 1 235 ? -2.790 -7.807 26.729 1.00 97.62 235 CYS A CA 1
ATOM 1910 C C . CYS A 1 235 ? -1.405 -7.882 26.078 1.00 97.62 235 CYS A C 1
ATOM 1912 O O . CYS A 1 235 ? -1.022 -6.982 25.329 1.00 97.62 235 CYS A O 1
ATOM 1914 N N . PHE A 1 236 ? -0.673 -8.954 26.370 1.00 97.12 236 PHE A N 1
ATOM 1915 C CA . PHE A 1 236 ? 0.562 -9.346 25.700 1.00 97.12 236 PHE A CA 1
ATOM 1916 C C . PHE A 1 236 ? 0.319 -10.627 24.909 1.00 97.12 236 PHE A C 1
ATOM 1918 O O . PHE A 1 236 ? -0.418 -11.512 25.346 1.00 97.12 236 PHE A O 1
ATOM 1925 N N . TRP A 1 237 ? 0.985 -10.747 23.771 1.00 97.69 237 TRP A N 1
ATOM 1926 C CA . TRP A 1 237 ? 0.935 -11.924 22.922 1.00 97.69 237 TRP A CA 1
ATOM 1927 C C . TRP A 1 237 ? 2.273 -12.651 22.980 1.00 97.69 237 TRP A C 1
ATOM 1929 O O . TRP A 1 237 ? 3.325 -12.040 22.796 1.00 97.69 237 TRP A O 1
ATOM 1939 N N . ALA A 1 238 ? 2.244 -13.950 23.260 1.00 96.69 238 ALA A N 1
ATOM 1940 C CA . ALA A 1 238 ? 3.441 -14.783 23.243 1.00 96.69 238 ALA A CA 1
ATOM 1941 C C . ALA A 1 238 ? 4.044 -14.855 21.831 1.00 96.69 238 ALA A C 1
ATOM 1943 O O . ALA A 1 238 ? 3.295 -14.879 20.855 1.00 96.69 238 ALA A O 1
ATOM 1944 N N . TYR A 1 239 ? 5.372 -14.941 21.721 1.00 95.81 239 TYR A N 1
ATOM 1945 C CA . TYR A 1 239 ? 6.073 -15.118 20.444 1.00 95.81 239 TYR A CA 1
ATOM 1946 C C . TYR A 1 239 ? 5.552 -16.332 19.662 1.00 95.81 239 TYR A C 1
ATOM 1948 O O . TYR A 1 239 ? 5.195 -16.239 18.484 1.00 95.81 239 TYR A O 1
ATOM 1956 N N . GLY A 1 240 ? 5.467 -17.483 20.327 1.00 95.56 240 GLY A N 1
ATOM 1957 C CA . GLY A 1 240 ? 5.112 -18.724 19.660 1.00 95.56 240 GLY A CA 1
ATOM 1958 C C . GLY A 1 240 ? 4.811 -19.874 20.609 1.00 95.56 240 GLY A C 1
ATOM 1959 O O . GLY A 1 240 ? 4.839 -19.738 21.832 1.00 95.56 240 GLY A O 1
ATOM 1960 N N . LYS A 1 241 ? 4.509 -21.030 20.025 1.00 94.12 241 LYS A N 1
ATOM 1961 C CA . LYS A 1 241 ? 4.231 -22.280 20.734 1.00 94.12 241 LYS A CA 1
ATOM 1962 C C . LYS A 1 241 ? 4.990 -23.419 20.063 1.00 94.12 241 LYS A C 1
ATOM 1964 O O . LYS A 1 241 ? 4.969 -23.534 18.838 1.00 94.12 241 LYS A O 1
ATOM 1969 N N . ARG A 1 242 ? 5.626 -24.275 20.863 1.00 92.62 242 ARG A N 1
ATOM 1970 C CA . ARG A 1 242 ? 6.331 -25.485 20.414 1.00 92.62 242 ARG A CA 1
ATOM 1971 C C . ARG A 1 242 ? 5.944 -26.642 21.330 1.00 92.62 242 ARG A C 1
ATOM 1973 O O . ARG A 1 242 ? 6.062 -26.508 22.540 1.00 92.62 242 ARG A O 1
ATOM 1980 N N . ASP A 1 243 ? 5.413 -27.735 20.783 1.00 84.81 243 ASP A N 1
ATOM 1981 C CA . ASP A 1 243 ? 5.029 -28.941 21.546 1.00 84.81 243 ASP A CA 1
ATOM 1982 C C . ASP A 1 243 ? 4.182 -28.665 22.812 1.00 84.81 243 ASP A C 1
ATOM 1984 O O . ASP A 1 243 ? 4.409 -29.222 23.881 1.00 84.81 243 ASP A O 1
ATOM 1988 N N . ASN A 1 244 ? 3.185 -27.780 22.690 1.00 83.56 244 ASN A N 1
ATOM 1989 C CA . ASN A 1 244 ? 2.335 -27.273 23.784 1.00 83.56 244 ASN A CA 1
ATOM 1990 C C . ASN A 1 244 ? 3.006 -26.381 24.836 1.00 83.56 244 ASN A C 1
ATOM 1992 O O . ASN A 1 244 ? 2.314 -25.874 25.718 1.00 83.56 244 ASN A O 1
ATOM 1996 N N . GLN A 1 245 ? 4.296 -26.097 24.706 1.00 91.06 245 GLN A N 1
ATOM 1997 C CA . GLN A 1 245 ? 4.972 -25.089 25.504 1.00 91.06 245 GLN A CA 1
ATOM 1998 C C . GLN A 1 245 ? 4.811 -23.707 24.865 1.00 91.06 245 GLN A C 1
ATOM 2000 O O . GLN A 1 245 ? 5.136 -23.504 23.694 1.00 91.06 245 GLN A O 1
ATOM 2005 N N . LEU A 1 246 ? 4.305 -22.755 25.650 1.00 94.50 246 LEU A N 1
ATOM 2006 C CA . LEU A 1 246 ? 4.203 -21.355 25.256 1.00 94.50 246 LEU A CA 1
ATOM 2007 C C . LEU A 1 246 ? 5.560 -20.661 25.416 1.00 94.50 246 LEU A C 1
ATOM 2009 O O . LEU A 1 246 ? 6.215 -20.796 26.451 1.00 94.50 246 LEU A O 1
ATOM 2013 N N . ILE A 1 247 ? 5.959 -19.898 24.406 1.00 95.00 247 ILE A N 1
ATOM 2014 C CA . ILE A 1 247 ? 7.218 -19.159 24.355 1.00 95.00 247 ILE A CA 1
ATOM 2015 C C . ILE A 1 247 ? 6.866 -17.674 24.335 1.00 95.00 247 ILE A C 1
ATOM 2017 O O . ILE A 1 247 ? 6.329 -17.177 23.349 1.00 95.00 247 ILE A O 1
ATOM 2021 N N . ILE A 1 248 ? 7.114 -16.977 25.446 1.00 92.00 248 ILE A N 1
ATOM 2022 C CA . ILE A 1 248 ? 6.763 -15.555 25.576 1.00 92.00 248 ILE A CA 1
ATOM 2023 C C . ILE A 1 248 ? 7.810 -14.657 24.899 1.00 92.00 248 ILE A C 1
ATOM 2025 O O . ILE A 1 248 ? 7.405 -13.863 24.052 1.00 92.00 248 ILE A O 1
ATOM 2029 N N . PRO A 1 249 ? 9.118 -14.749 25.222 1.00 93.69 249 PRO A N 1
ATOM 2030 C CA . PRO A 1 249 ? 10.127 -13.922 24.565 1.00 93.69 249 PRO A CA 1
ATOM 2031 C C . PRO A 1 249 ? 10.351 -14.358 23.114 1.00 93.69 249 PRO A C 1
ATOM 2033 O O . PRO A 1 249 ? 10.244 -15.543 22.805 1.00 93.69 249 PRO A O 1
ATOM 2036 N N . SER A 1 250 ? 10.722 -13.419 22.247 1.00 92.44 250 SER A N 1
ATOM 2037 C CA . SER A 1 250 ? 11.030 -13.703 20.842 1.00 92.44 250 SER A CA 1
ATOM 2038 C C . SER A 1 250 ? 12.205 -14.679 20.708 1.00 92.44 250 SER A C 1
ATOM 2040 O O . SER A 1 250 ? 13.248 -14.489 21.341 1.00 92.44 250 SER A O 1
ATOM 2042 N N . GLU A 1 251 ? 12.068 -15.705 19.865 1.00 90.81 251 GLU A N 1
ATOM 2043 C CA . GLU A 1 251 ? 13.191 -16.546 19.409 1.00 90.81 251 GLU A CA 1
ATOM 2044 C C . GLU A 1 251 ? 13.651 -16.175 17.991 1.00 90.81 251 GLU A C 1
ATOM 2046 O O . GLU A 1 251 ? 14.385 -16.945 17.370 1.00 90.81 251 GLU A O 1
ATOM 2051 N N . SER A 1 252 ? 13.245 -15.000 17.489 1.00 80.38 252 SER A N 1
ATOM 2052 C CA . SER A 1 252 ? 13.589 -14.548 16.140 1.00 80.38 252 SER A CA 1
ATOM 2053 C C . SER A 1 252 ? 15.095 -14.608 15.857 1.00 80.38 252 SER A C 1
ATOM 2055 O O . SER A 1 252 ? 15.946 -14.545 16.753 1.00 80.38 252 SER A O 1
ATOM 2057 N N . ASP A 1 253 ? 15.420 -14.730 14.570 1.00 71.31 253 ASP A N 1
ATOM 2058 C CA . ASP A 1 253 ? 16.801 -14.730 14.083 1.00 71.31 253 ASP A CA 1
ATOM 2059 C C . ASP A 1 253 ? 17.445 -13.329 14.123 1.00 71.31 253 ASP A C 1
ATOM 2061 O O . ASP A 1 253 ? 18.629 -13.208 13.819 1.00 71.31 253 ASP A O 1
ATOM 2065 N N . GLU A 1 254 ? 16.702 -12.272 14.496 1.00 72.06 254 GLU A N 1
ATOM 2066 C CA . GLU A 1 254 ? 17.275 -10.946 14.758 1.00 72.06 254 GLU A CA 1
ATOM 2067 C C . GLU A 1 254 ? 18.047 -10.994 16.091 1.00 72.06 254 GLU A C 1
ATOM 2069 O O . GLU A 1 254 ? 17.425 -11.131 17.152 1.00 72.06 254 GLU A O 1
ATOM 2074 N N . PRO A 1 255 ? 19.388 -10.843 16.092 1.00 65.81 255 PRO A N 1
ATOM 2075 C CA . PRO A 1 255 ? 20.204 -11.016 17.295 1.00 65.81 255 PRO A CA 1
ATOM 2076 C C . PRO A 1 255 ? 19.804 -10.094 18.451 1.00 65.81 255 PRO A C 1
ATOM 2078 O O . PRO A 1 255 ? 19.928 -10.470 19.614 1.00 65.81 255 PRO A O 1
ATOM 2081 N N . LEU A 1 256 ? 19.313 -8.888 18.142 1.00 68.75 256 LEU A N 1
ATOM 2082 C CA . LEU A 1 256 ? 18.844 -7.935 19.150 1.00 68.75 256 LEU A CA 1
ATOM 2083 C C . LEU A 1 256 ? 17.431 -8.266 19.652 1.00 68.75 256 LEU A C 1
ATOM 2085 O O . LEU A 1 256 ? 17.148 -8.040 20.826 1.00 68.75 256 LEU A O 1
ATOM 2089 N N . GLY A 1 257 ? 16.565 -8.828 18.806 1.00 75.25 257 GLY A N 1
ATOM 2090 C CA . GLY A 1 257 ? 15.189 -9.180 19.166 1.00 75.25 257 GLY A CA 1
ATOM 2091 C C . GLY A 1 257 ? 15.093 -10.418 20.060 1.00 75.25 257 GLY A C 1
ATOM 2092 O O . GLY A 1 257 ? 14.203 -10.500 20.914 1.00 75.25 257 GLY A O 1
ATOM 2093 N N . ARG A 1 258 ? 16.028 -11.365 19.924 1.00 84.38 258 ARG A N 1
ATOM 2094 C CA . ARG A 1 258 ? 16.010 -12.626 20.676 1.00 84.38 258 ARG A CA 1
ATOM 2095 C C . ARG A 1 258 ? 16.017 -12.403 22.195 1.00 84.38 258 ARG A C 1
ATOM 2097 O O . ARG A 1 258 ? 16.846 -11.683 22.745 1.00 84.38 258 ARG A O 1
ATOM 2104 N N . GLY A 1 259 ? 15.098 -13.067 22.894 1.00 89.12 259 GLY A N 1
ATOM 2105 C CA . GLY A 1 259 ? 14.952 -12.982 24.349 1.00 89.12 259 GLY A CA 1
ATOM 2106 C C . GLY A 1 259 ? 14.292 -11.691 24.847 1.00 89.12 259 GLY A C 1
ATOM 2107 O O . GLY A 1 259 ? 14.351 -11.401 26.042 1.00 89.12 259 GLY A O 1
ATOM 2108 N N . THR A 1 260 ? 13.672 -10.911 23.960 1.00 92.06 260 THR A N 1
ATOM 2109 C CA . THR A 1 260 ? 12.942 -9.678 24.299 1.00 92.06 260 THR A CA 1
ATOM 2110 C C . THR A 1 260 ? 11.449 -9.805 23.983 1.00 92.06 260 THR A C 1
ATOM 2112 O O . THR A 1 260 ? 11.001 -10.854 23.520 1.00 92.06 260 THR A O 1
ATOM 2115 N N . ILE A 1 261 ? 10.667 -8.753 24.248 1.00 95.12 261 ILE A N 1
ATOM 2116 C CA . ILE A 1 261 ? 9.311 -8.587 23.701 1.00 95.12 261 ILE A CA 1
ATOM 2117 C C . ILE A 1 261 ? 9.369 -7.458 22.655 1.00 95.12 261 ILE A C 1
ATOM 2119 O O . ILE A 1 261 ? 9.335 -6.283 23.042 1.00 95.12 261 ILE A O 1
ATOM 2123 N N . PRO A 1 262 ? 9.499 -7.770 21.352 1.00 94.62 262 PRO A N 1
ATOM 2124 C CA . PRO A 1 262 ? 9.512 -6.771 20.289 1.00 94.62 262 PRO A CA 1
ATOM 2125 C C . PRO A 1 262 ? 8.121 -6.171 20.075 1.00 94.62 262 PRO A C 1
ATOM 2127 O O . PRO A 1 262 ? 7.135 -6.898 19.949 1.00 94.62 262 PRO A O 1
ATOM 2130 N N . LEU A 1 263 ? 8.033 -4.844 19.957 1.00 96.81 263 LEU A N 1
ATOM 2131 C CA . LEU A 1 263 ? 6.766 -4.158 19.692 1.00 96.81 263 LEU A CA 1
ATOM 2132 C C . LEU A 1 263 ? 6.161 -4.592 18.358 1.00 96.81 263 LEU A C 1
ATOM 2134 O O . LEU A 1 263 ? 4.957 -4.792 18.266 1.00 96.81 263 LEU A O 1
ATOM 2138 N N . TYR A 1 264 ? 7.000 -4.790 17.342 1.00 94.81 264 TYR A N 1
ATOM 2139 C CA . TYR A 1 264 ? 6.580 -5.247 16.020 1.00 94.81 264 TYR A CA 1
ATOM 2140 C C . TYR A 1 264 ? 5.768 -6.546 16.070 1.00 94.81 264 TYR A C 1
ATOM 2142 O O . TYR A 1 264 ? 4.714 -6.636 15.449 1.00 94.81 264 TYR A O 1
ATOM 2150 N N . GLU A 1 265 ? 6.206 -7.542 16.844 1.00 95.12 265 GLU A N 1
ATOM 2151 C CA . GLU A 1 265 ? 5.467 -8.803 16.978 1.00 95.12 265 GLU A CA 1
ATOM 2152 C C . GLU A 1 265 ? 4.091 -8.574 17.613 1.00 95.12 265 GLU A C 1
ATOM 2154 O O . GLU A 1 265 ? 3.103 -9.168 17.185 1.00 95.12 265 GLU A O 1
ATOM 2159 N N . GLN A 1 266 ? 4.005 -7.653 18.579 1.00 97.44 266 GLN A N 1
ATOM 2160 C CA . GLN A 1 266 ? 2.740 -7.282 19.213 1.00 97.44 266 GLN A CA 1
ATOM 2161 C C . GLN A 1 266 ? 1.833 -6.465 18.277 1.00 97.44 266 GLN A C 1
ATOM 2163 O O . GLN A 1 266 ? 0.623 -6.670 18.271 1.00 97.44 266 GLN A O 1
ATOM 2168 N N . ILE A 1 267 ? 2.395 -5.575 17.452 1.00 97.81 267 ILE A N 1
ATOM 2169 C CA . ILE A 1 267 ? 1.669 -4.841 16.404 1.00 97.81 267 ILE A CA 1
ATOM 2170 C C . ILE A 1 267 ? 1.047 -5.832 15.418 1.00 97.81 267 ILE A C 1
ATOM 2172 O O . ILE A 1 267 ? -0.151 -5.768 15.147 1.00 97.81 267 ILE A O 1
ATOM 2176 N N . TYR A 1 268 ? 1.830 -6.785 14.906 1.00 96.69 268 TYR A N 1
ATOM 2177 C CA . TYR A 1 268 ? 1.312 -7.766 13.952 1.00 96.69 268 TYR A CA 1
ATOM 2178 C C . TYR A 1 268 ? 0.394 -8.805 14.596 1.00 96.69 268 TYR A C 1
ATOM 2180 O O . TYR A 1 268 ? -0.405 -9.388 13.870 1.00 96.69 268 TYR A O 1
ATOM 2188 N N . ALA A 1 269 ? 0.396 -8.974 15.922 1.00 96.56 269 ALA A N 1
ATOM 2189 C CA . ALA A 1 269 ? -0.646 -9.721 16.634 1.00 96.56 269 ALA A CA 1
ATOM 2190 C C . ALA A 1 269 ? -2.053 -9.135 16.422 1.00 96.56 269 ALA A C 1
ATOM 2192 O O . ALA A 1 269 ? -3.042 -9.863 16.486 1.00 96.56 269 ALA A O 1
ATOM 2193 N N . LEU A 1 270 ? -2.153 -7.827 16.156 1.00 97.94 270 LEU A N 1
ATOM 2194 C CA . LEU A 1 270 ? -3.428 -7.146 15.941 1.00 97.94 270 LEU A CA 1
ATOM 2195 C C . LEU A 1 270 ? -3.944 -7.220 14.506 1.00 97.94 270 LEU A C 1
ATOM 2197 O O . LEU A 1 270 ? -5.154 -7.112 14.311 1.00 97.94 270 LEU A O 1
ATOM 2201 N N . ALA A 1 271 ? -3.066 -7.417 13.518 1.00 97.19 271 ALA A N 1
ATOM 2202 C CA . ALA A 1 271 ? -3.437 -7.351 12.104 1.00 97.19 271 ALA A CA 1
ATOM 2203 C C . ALA A 1 271 ? -4.613 -8.280 11.759 1.00 97.19 271 ALA A C 1
ATOM 2205 O O . ALA A 1 271 ? -5.603 -7.842 11.169 1.00 97.19 271 ALA A O 1
ATOM 2206 N N . GLY A 1 272 ? -4.543 -9.543 12.187 1.00 97.56 272 GLY A N 1
ATOM 2207 C CA . GLY A 1 272 ? -5.612 -10.514 11.986 1.00 97.56 272 GLY A CA 1
ATOM 2208 C C . GLY A 1 272 ? -6.887 -10.166 12.743 1.00 97.56 272 GLY A C 1
ATOM 2209 O O . GLY A 1 272 ? -7.963 -10.157 12.150 1.00 97.56 272 GLY A O 1
ATOM 2210 N N . LEU A 1 273 ? -6.765 -9.827 14.031 1.00 98.56 273 LEU A N 1
ATOM 2211 C CA . LEU A 1 273 ? -7.907 -9.506 14.893 1.00 98.56 273 LEU A CA 1
ATOM 2212 C C . LEU A 1 273 ? -8.731 -8.336 14.351 1.00 98.56 273 LEU A C 1
ATOM 2214 O O . LEU A 1 273 ? -9.955 -8.382 14.378 1.00 98.56 273 LEU A O 1
ATOM 2218 N N . ILE A 1 274 ? -8.077 -7.293 13.840 1.00 98.25 274 ILE A N 1
ATOM 2219 C CA . ILE A 1 274 ? -8.764 -6.085 13.368 1.00 98.25 274 ILE A CA 1
ATOM 2220 C C . ILE A 1 274 ? -9.448 -6.313 12.037 1.00 98.25 274 ILE A C 1
ATOM 2222 O O . ILE A 1 274 ? -10.588 -5.887 11.872 1.00 98.25 274 ILE A O 1
ATOM 2226 N N . GLN A 1 275 ? -8.786 -6.987 11.096 1.00 98.19 275 GLN A N 1
ATOM 2227 C CA . GLN A 1 275 ? -9.417 -7.279 9.814 1.00 98.19 275 GLN A CA 1
ATOM 2228 C C . GLN A 1 275 ? -10.590 -8.247 9.987 1.00 98.19 275 GLN A C 1
ATOM 2230 O O . GLN A 1 275 ? -11.615 -8.084 9.332 1.00 98.19 275 GLN A O 1
ATOM 2235 N N . TYR A 1 276 ? -10.477 -9.195 10.920 1.00 98.62 276 TYR A N 1
ATOM 2236 C CA . TYR A 1 276 ? -11.587 -10.047 11.328 1.00 98.62 276 TYR A CA 1
ATOM 2237 C C . TYR A 1 276 ? -12.718 -9.241 11.987 1.00 98.62 276 TYR A C 1
ATOM 2239 O O . TYR A 1 276 ? -13.860 -9.335 11.549 1.00 98.62 276 TYR A O 1
ATOM 2247 N N . TYR A 1 277 ? -12.414 -8.378 12.965 1.00 98.00 277 TYR A N 1
ATOM 2248 C CA . TYR A 1 277 ? -13.406 -7.499 13.599 1.00 98.00 277 TYR A CA 1
ATOM 2249 C C . TYR A 1 277 ? -14.115 -6.597 12.582 1.00 98.00 277 TYR A C 1
ATOM 2251 O O . TYR A 1 277 ? -15.323 -6.412 12.659 1.00 98.00 277 TYR A O 1
ATOM 2259 N N . ARG A 1 278 ? -13.397 -6.074 11.586 1.00 96.94 278 ARG A N 1
ATOM 2260 C CA . ARG A 1 278 ? -13.983 -5.263 10.513 1.00 96.94 278 ARG A CA 1
ATOM 2261 C C . ARG A 1 278 ? -15.031 -6.031 9.698 1.00 96.94 278 ARG A C 1
ATOM 2263 O O . ARG A 1 278 ? -15.944 -5.414 9.162 1.00 96.94 278 ARG A O 1
ATOM 2270 N N . VAL A 1 279 ? -14.917 -7.358 9.621 1.00 97.94 279 VAL A N 1
ATOM 2271 C CA . VAL A 1 279 ? -15.900 -8.239 8.975 1.00 97.94 279 VAL A CA 1
ATOM 2272 C C . VAL A 1 279 ? -17.053 -8.601 9.911 1.00 97.94 279 VAL A C 1
ATOM 2274 O O . VAL A 1 279 ? -18.200 -8.623 9.460 1.00 97.94 279 VAL A O 1
ATOM 2277 N N . THR A 1 280 ? -16.752 -8.916 11.175 1.00 97.12 280 THR A N 1
ATOM 2278 C CA . THR A 1 280 ? -17.681 -9.609 12.087 1.00 97.12 280 THR A CA 1
ATOM 2279 C C . THR A 1 280 ? -18.281 -8.746 13.185 1.00 97.12 280 THR A C 1
ATOM 2281 O O . THR A 1 280 ? -19.325 -9.091 13.728 1.00 97.12 280 THR A O 1
ATOM 2284 N N . LEU A 1 281 ? -17.648 -7.627 13.526 1.00 95.56 281 LEU A N 1
ATOM 2285 C CA . LEU A 1 281 ? -18.000 -6.776 14.662 1.00 95.56 281 LEU A CA 1
ATOM 2286 C C . LEU A 1 281 ? -18.013 -7.517 16.019 1.00 95.56 281 LEU A C 1
ATOM 2288 O O . LEU A 1 281 ? -18.702 -7.097 16.950 1.00 95.56 281 LEU A O 1
ATOM 2292 N N . GLU A 1 282 ? -17.243 -8.606 16.156 1.00 94.19 282 GLU A N 1
ATOM 2293 C CA . GLU A 1 282 ? -17.162 -9.392 17.397 1.00 94.19 282 GLU A CA 1
ATOM 2294 C C . GLU A 1 282 ? -16.553 -8.563 18.546 1.00 94.19 282 GLU A C 1
ATOM 2296 O O . GLU A 1 282 ? -15.375 -8.183 18.520 1.00 94.19 282 GLU A O 1
ATOM 2301 N N . TRP A 1 283 ? -17.352 -8.300 19.584 1.00 91.69 283 TRP A N 1
ATOM 2302 C CA . TRP A 1 283 ? -16.986 -7.410 20.690 1.00 91.69 283 TRP A CA 1
ATOM 2303 C C . TRP A 1 283 ? -15.751 -7.886 21.458 1.00 91.69 283 TRP A C 1
ATOM 2305 O O . TRP A 1 283 ? -14.873 -7.090 21.791 1.00 91.69 283 TRP A O 1
ATOM 2315 N N . GLU A 1 284 ? -15.653 -9.179 21.746 1.00 93.12 284 GLU A N 1
ATOM 2316 C CA . GLU A 1 284 ? -14.555 -9.722 22.532 1.00 93.12 284 GLU A CA 1
ATOM 2317 C C . GLU A 1 284 ? -13.221 -9.619 21.783 1.00 93.12 284 GLU A C 1
ATOM 2319 O O . GLU A 1 284 ? -12.172 -9.485 22.415 1.00 93.12 284 GLU A O 1
ATOM 2324 N N . THR A 1 285 ? -13.263 -9.630 20.448 1.00 96.06 285 THR A N 1
ATOM 2325 C CA . THR A 1 285 ? -12.097 -9.334 19.613 1.00 96.06 285 THR A CA 1
ATOM 2326 C C . THR A 1 285 ? -11.721 -7.850 19.706 1.00 96.06 285 THR A C 1
ATOM 2328 O O . THR A 1 285 ? -10.546 -7.539 19.914 1.00 96.06 285 THR A O 1
ATOM 2331 N N . LEU A 1 286 ? -12.689 -6.923 19.641 1.00 95.88 286 LEU A N 1
ATOM 2332 C CA . LEU A 1 286 ? -12.432 -5.486 19.837 1.00 95.88 286 LEU A CA 1
ATOM 2333 C C . LEU A 1 286 ? -11.827 -5.181 21.213 1.00 95.88 286 LEU A C 1
ATOM 2335 O O . LEU A 1 286 ? -10.928 -4.347 21.334 1.00 95.88 286 LEU A O 1
ATOM 2339 N N . ASP A 1 287 ? -12.293 -5.860 22.257 1.00 94.88 287 ASP A N 1
ATOM 2340 C CA . ASP A 1 287 ? -11.780 -5.662 23.608 1.00 94.88 287 ASP A CA 1
ATOM 2341 C C . ASP A 1 287 ? -10.328 -6.155 23.759 1.00 94.88 287 ASP A C 1
ATOM 2343 O O . ASP A 1 287 ? -9.516 -5.477 24.392 1.00 94.88 287 ASP A O 1
ATOM 2347 N N . ASP A 1 288 ? -9.957 -7.270 23.118 1.00 97.69 288 ASP A N 1
ATOM 2348 C CA . ASP A 1 288 ? -8.561 -7.730 23.045 1.00 97.69 288 ASP A CA 1
ATOM 2349 C C . ASP A 1 288 ? -7.670 -6.741 22.271 1.00 97.69 288 ASP A C 1
ATOM 2351 O O . ASP A 1 288 ? -6.550 -6.437 22.704 1.00 97.69 288 ASP A O 1
ATOM 2355 N N . ILE A 1 289 ? -8.180 -6.173 21.171 1.00 98.44 289 ILE A N 1
ATOM 2356 C CA . ILE A 1 289 ? -7.499 -5.117 20.407 1.00 98.44 289 ILE A CA 1
ATOM 2357 C C . ILE A 1 289 ? -7.237 -3.905 21.308 1.00 98.44 289 ILE A C 1
ATOM 2359 O O . ILE A 1 289 ? -6.097 -3.448 21.427 1.00 98.44 289 ILE A O 1
ATOM 2363 N N . ARG A 1 290 ? -8.265 -3.428 22.016 1.00 98.12 290 ARG A N 1
ATOM 2364 C CA . ARG A 1 290 ? -8.174 -2.297 22.949 1.00 98.12 290 ARG A CA 1
ATOM 2365 C C . ARG A 1 290 ? -7.157 -2.545 24.063 1.00 98.12 290 ARG A C 1
ATOM 2367 O O . ARG A 1 290 ? -6.319 -1.686 24.334 1.00 98.12 290 ARG A O 1
ATOM 2374 N N . ARG A 1 291 ? -7.185 -3.722 24.701 1.00 98.31 291 ARG A N 1
ATOM 2375 C CA . ARG A 1 291 ? -6.225 -4.101 25.758 1.00 98.31 291 ARG A CA 1
ATOM 2376 C C . ARG A 1 291 ? -4.790 -4.166 25.236 1.00 98.31 291 ARG A C 1
ATOM 2378 O O . ARG A 1 291 ? -3.871 -3.799 25.960 1.00 98.31 291 ARG A O 1
ATOM 2385 N N . THR A 1 292 ? -4.593 -4.592 23.992 1.00 98.50 292 THR A N 1
ATOM 2386 C CA . THR A 1 292 ? -3.265 -4.643 23.365 1.00 98.50 292 THR A CA 1
ATOM 2387 C C . THR A 1 292 ? -2.746 -3.243 23.024 1.00 98.50 292 THR A C 1
ATOM 2389 O O . THR A 1 292 ? -1.603 -2.924 23.334 1.00 98.50 292 THR A O 1
ATOM 2392 N N . VAL A 1 293 ? -3.577 -2.353 22.470 1.00 98.62 293 VAL A N 1
ATOM 2393 C CA . VAL A 1 293 ? -3.172 -0.954 22.221 1.00 98.62 293 VAL A CA 1
ATOM 2394 C C . VAL A 1 293 ? -2.852 -0.233 23.535 1.00 98.62 293 VAL A C 1
ATOM 2396 O O . VAL A 1 293 ? -1.861 0.493 23.615 1.00 98.62 293 VAL A O 1
ATOM 2399 N N . ASN A 1 294 ? -3.605 -0.503 24.606 1.00 98.25 294 ASN A N 1
ATOM 2400 C CA . ASN A 1 294 ? -3.261 -0.019 25.944 1.00 98.25 294 ASN A CA 1
ATOM 2401 C C . ASN A 1 294 ? -1.884 -0.515 26.408 1.00 98.25 294 ASN A C 1
ATOM 2403 O O . ASN A 1 294 ? -1.180 0.223 27.097 1.00 98.25 294 ASN A O 1
ATOM 2407 N N . THR A 1 295 ? -1.479 -1.737 26.042 1.00 98.31 295 THR A N 1
ATOM 2408 C CA . THR A 1 295 ? -0.122 -2.243 26.297 1.00 98.31 295 THR A CA 1
ATOM 2409 C C . THR A 1 295 ? 0.922 -1.391 25.575 1.00 98.31 295 THR A C 1
ATOM 2411 O O . THR A 1 295 ? 1.938 -1.043 26.176 1.00 98.31 295 THR A O 1
ATOM 2414 N N . PHE A 1 296 ? 0.671 -0.998 24.321 1.00 98.31 296 PHE A N 1
ATOM 2415 C CA . PHE A 1 296 ? 1.592 -0.145 23.556 1.00 98.31 296 PHE A CA 1
ATOM 2416 C C . PHE A 1 296 ? 1.782 1.202 24.245 1.00 98.31 296 PHE A C 1
ATOM 2418 O O . PHE A 1 296 ? 2.912 1.591 24.534 1.00 98.31 296 PHE A O 1
ATOM 2425 N N . ILE A 1 297 ? 0.676 1.862 24.592 1.00 98.06 297 ILE A N 1
ATOM 2426 C CA . ILE A 1 297 ? 0.684 3.158 25.280 1.00 98.06 297 ILE A CA 1
ATOM 2427 C C . ILE A 1 297 ? 1.368 3.043 26.649 1.00 98.06 297 ILE A C 1
ATOM 2429 O O . ILE A 1 297 ? 2.143 3.907 27.039 1.00 98.06 297 ILE A O 1
ATOM 2433 N N . LYS A 1 298 ? 1.103 1.971 27.403 1.00 97.50 298 LYS A N 1
ATOM 2434 C CA . LYS A 1 298 ? 1.602 1.845 28.776 1.00 97.50 298 LYS A CA 1
ATOM 2435 C C . LYS A 1 298 ? 3.082 1.484 28.866 1.00 97.50 298 LYS A C 1
ATOM 2437 O O . LYS A 1 298 ? 3.753 1.966 29.778 1.00 97.50 298 LYS A O 1
ATOM 2442 N N . TYR A 1 299 ? 3.549 0.576 28.013 1.00 97.38 299 TYR A N 1
ATOM 2443 C CA . TYR A 1 299 ? 4.859 -0.059 28.177 1.00 97.38 299 TYR A CA 1
ATOM 2444 C C . TYR A 1 299 ? 5.867 0.335 27.098 1.00 97.38 299 TYR A C 1
ATOM 2446 O O . TYR A 1 299 ? 7.061 0.352 27.384 1.00 97.38 299 TYR A O 1
ATOM 2454 N N . PHE A 1 300 ? 5.412 0.652 25.882 1.00 98.06 300 PHE A N 1
ATOM 2455 C CA . PHE A 1 300 ? 6.296 0.937 24.750 1.00 98.06 300 PHE A CA 1
ATOM 2456 C C . PHE A 1 300 ? 6.400 2.425 24.412 1.00 98.06 300 PHE A C 1
ATOM 2458 O O . PHE A 1 300 ? 7.443 2.838 23.905 1.00 98.06 300 PHE A O 1
ATOM 2465 N N . HIS A 1 301 ? 5.356 3.218 24.668 1.00 98.12 301 HIS A N 1
ATOM 2466 C CA . HIS A 1 301 ? 5.362 4.657 24.394 1.00 98.12 301 HIS A CA 1
ATOM 2467 C C . HIS A 1 301 ? 6.445 5.371 25.208 1.00 98.12 301 HIS A C 1
ATOM 2469 O O . HIS A 1 301 ? 6.627 5.125 26.403 1.00 98.12 301 HIS A O 1
ATOM 2475 N N . ASP A 1 302 ? 7.192 6.242 24.541 1.00 97.19 302 ASP A N 1
ATOM 2476 C CA . ASP A 1 302 ? 8.194 7.097 25.151 1.00 97.19 302 ASP A CA 1
ATOM 2477 C C . ASP A 1 302 ? 7.513 8.351 25.699 1.00 97.19 302 ASP A C 1
ATOM 2479 O O . ASP A 1 302 ? 7.260 9.311 24.977 1.00 97.19 302 ASP A O 1
ATOM 2483 N N . SER A 1 303 ? 7.254 8.346 27.006 1.00 93.06 303 SER A N 1
ATOM 2484 C CA . SER A 1 303 ? 6.603 9.454 27.710 1.00 93.06 303 SER A CA 1
ATOM 2485 C C . SER A 1 303 ? 7.485 10.701 27.884 1.00 93.06 303 SER A C 1
ATOM 2487 O O . SER A 1 303 ? 7.114 11.604 28.635 1.00 93.06 303 SER A O 1
ATOM 2489 N N . SER A 1 304 ? 8.689 10.732 27.305 1.00 94.12 304 SER A N 1
ATOM 2490 C CA . SER A 1 304 ? 9.522 11.936 27.261 1.00 94.12 304 SER A CA 1
ATOM 2491 C C . SER A 1 304 ? 9.045 12.915 26.181 1.00 94.12 304 SER A C 1
ATOM 2493 O O . SER A 1 304 ? 8.176 12.609 25.371 1.00 94.12 304 SER A O 1
ATOM 2495 N N . GLU A 1 305 ? 9.659 14.097 26.126 1.00 92.06 305 GLU A N 1
ATOM 2496 C CA . GLU A 1 305 ? 9.393 15.097 25.080 1.00 92.06 305 GLU A CA 1
ATOM 2497 C C . GLU A 1 305 ? 9.706 14.608 23.653 1.00 92.06 305 GLU A C 1
ATOM 2499 O O . GLU A 1 305 ? 9.252 15.209 22.683 1.00 92.06 305 GLU A O 1
ATOM 2504 N N . PHE A 1 306 ? 10.473 13.519 23.508 1.00 94.38 306 PHE A N 1
ATOM 2505 C CA . PHE A 1 306 ? 10.842 12.974 22.204 1.00 94.38 306 PHE A CA 1
ATOM 2506 C C . PHE A 1 306 ? 9.742 12.104 21.577 1.00 94.38 306 PHE A C 1
ATOM 2508 O O . PHE A 1 306 ? 9.793 11.895 20.365 1.00 94.38 306 PHE A O 1
ATOM 2515 N N . GLY A 1 307 ? 8.781 11.599 22.362 1.00 96.00 307 GLY A N 1
ATOM 2516 C CA . GLY A 1 307 ? 7.628 10.825 21.879 1.00 96.00 307 GLY A CA 1
ATOM 2517 C C . GLY A 1 307 ? 7.966 9.549 21.091 1.00 96.00 307 GLY A C 1
ATOM 2518 O O . GLY A 1 307 ? 9.120 9.126 20.980 1.00 96.00 307 GLY A O 1
ATOM 2519 N N . GLY A 1 308 ? 6.955 8.925 20.494 1.00 97.06 308 GLY A N 1
ATOM 2520 C CA . GLY A 1 308 ? 7.070 7.680 19.732 1.00 97.06 308 GLY A CA 1
ATOM 2521 C C . GLY A 1 308 ? 7.132 6.435 20.617 1.00 97.06 308 GLY A C 1
ATOM 2522 O O . GLY A 1 308 ? 6.813 6.477 21.798 1.00 97.06 308 GLY A O 1
ATOM 2523 N N . PHE A 1 309 ? 7.541 5.299 20.051 1.00 98.19 309 PHE A N 1
ATOM 2524 C CA . PHE A 1 309 ? 7.528 4.012 20.750 1.00 98.19 309 PHE A CA 1
ATOM 2525 C C . PHE A 1 309 ? 8.877 3.305 20.661 1.00 98.19 309 PHE A C 1
ATOM 2527 O O . PHE A 1 309 ? 9.494 3.214 19.592 1.00 98.19 309 PHE A O 1
ATOM 2534 N N . PHE A 1 310 ? 9.321 2.762 21.792 1.00 97.12 310 PHE A N 1
ATOM 2535 C CA . PHE A 1 310 ? 10.488 1.897 21.862 1.00 97.12 310 PHE A CA 1
ATOM 2536 C C . PHE A 1 310 ? 10.218 0.556 21.181 1.00 97.12 310 PHE A C 1
ATOM 2538 O O . PHE A 1 310 ? 9.117 0.021 21.199 1.00 97.12 310 PHE A O 1
ATOM 2545 N N . SER A 1 311 ? 11.259 -0.002 20.578 1.00 94.50 311 SER A N 1
ATOM 2546 C CA . SER A 1 311 ? 11.165 -1.201 19.745 1.00 94.50 311 SER A CA 1
ATOM 2547 C C . SER A 1 311 ? 11.063 -2.508 20.524 1.00 94.50 311 SER A C 1
ATOM 2549 O O . SER A 1 311 ? 10.473 -3.454 20.015 1.00 94.50 311 SER A O 1
ATOM 2551 N N . HIS A 1 312 ? 11.619 -2.580 21.734 1.00 93.81 312 HIS A N 1
ATOM 2552 C CA . HIS A 1 312 ? 11.738 -3.825 22.493 1.00 93.81 312 HIS A CA 1
ATOM 2553 C C . HIS A 1 312 ? 11.598 -3.577 23.993 1.00 93.81 312 HIS A C 1
ATOM 2555 O O . HIS A 1 312 ? 12.108 -2.576 24.505 1.00 93.81 312 HIS A O 1
ATOM 2561 N N . LEU A 1 313 ? 10.995 -4.530 24.704 1.00 95.00 313 LEU A N 1
ATOM 2562 C CA . LEU A 1 313 ? 11.003 -4.587 26.166 1.00 95.00 313 LEU A CA 1
ATOM 2563 C C . LEU A 1 313 ? 11.848 -5.747 26.678 1.00 95.00 313 LEU A C 1
ATOM 2565 O O . LEU A 1 313 ? 11.935 -6.812 26.065 1.00 95.00 313 LEU A O 1
ATOM 2569 N N . ASP A 1 314 ? 12.421 -5.550 27.857 1.00 92.06 314 ASP A N 1
ATOM 2570 C CA . ASP A 1 314 ? 12.959 -6.638 28.657 1.00 92.06 314 ASP A CA 1
ATOM 2571 C C . ASP A 1 314 ? 11.803 -7.450 29.286 1.00 92.06 314 ASP A C 1
ATOM 2573 O O . ASP A 1 314 ? 10.994 -6.863 30.010 1.00 92.06 314 ASP A O 1
ATOM 2577 N N . PRO A 1 315 ? 11.697 -8.774 29.058 1.00 91.44 315 PRO A N 1
ATOM 2578 C CA . PRO A 1 315 ? 10.547 -9.555 29.518 1.00 91.44 315 PRO A CA 1
ATOM 2579 C C . PRO A 1 315 ? 10.412 -9.635 31.045 1.00 91.44 315 PRO A C 1
ATOM 2581 O O . PRO A 1 315 ? 9.316 -9.876 31.542 1.00 91.44 315 PRO A O 1
ATOM 2584 N N . ALA A 1 316 ? 11.505 -9.453 31.795 1.00 90.31 316 ALA A N 1
ATOM 2585 C CA . ALA A 1 316 ? 11.490 -9.544 33.253 1.00 90.31 316 ALA A CA 1
ATOM 2586 C C . ALA A 1 316 ? 11.085 -8.218 33.905 1.00 90.31 316 ALA A C 1
ATOM 2588 O O . ALA A 1 316 ? 10.368 -8.207 34.905 1.00 90.31 316 ALA A O 1
ATOM 2589 N N . THR A 1 317 ? 11.548 -7.093 33.354 1.00 92.31 317 THR A N 1
ATOM 2590 C CA . THR A 1 317 ? 11.286 -5.763 33.933 1.00 92.31 317 THR A CA 1
ATOM 2591 C C . THR A 1 317 ? 10.149 -5.003 33.254 1.00 92.31 317 THR A C 1
ATOM 2593 O O . THR A 1 317 ? 9.655 -4.034 33.831 1.00 92.31 317 THR A O 1
ATOM 2596 N N . LEU A 1 318 ? 9.749 -5.416 32.046 1.00 92.94 318 LEU A N 1
ATOM 2597 C CA . LEU A 1 318 ? 8.797 -4.733 31.160 1.00 92.94 318 LEU A CA 1
ATOM 2598 C C . LEU A 1 318 ? 9.162 -3.269 30.876 1.00 92.94 318 LEU A C 1
ATOM 2600 O O . LEU A 1 318 ? 8.295 -2.433 30.626 1.00 92.94 318 LEU A O 1
ATOM 2604 N N . LYS A 1 319 ? 10.457 -2.954 30.928 1.00 93.38 319 LYS A N 1
ATOM 2605 C CA . LYS A 1 319 ? 11.012 -1.649 30.564 1.00 93.38 319 LYS A CA 1
ATOM 2606 C C . LYS A 1 319 ? 11.663 -1.718 29.182 1.00 93.38 319 LYS A C 1
ATOM 2608 O O . LYS A 1 319 ? 12.070 -2.812 28.777 1.00 93.38 319 LYS A O 1
ATOM 2613 N N . PRO A 1 320 ? 11.815 -0.578 28.482 1.00 92.44 320 PRO A N 1
ATOM 2614 C CA . PRO A 1 320 ? 12.563 -0.511 27.230 1.00 92.44 320 PRO A CA 1
ATOM 2615 C C . PRO A 1 320 ? 13.925 -1.200 27.348 1.00 92.44 320 PRO A C 1
ATOM 2617 O O . PRO A 1 320 ? 14.696 -0.908 28.267 1.00 92.44 320 PRO A O 1
ATOM 2620 N N . LYS A 1 321 ? 14.201 -2.145 26.443 1.00 85.69 321 LYS A N 1
ATOM 2621 C CA . LYS A 1 321 ? 15.403 -2.979 26.505 1.00 85.69 321 LYS A CA 1
ATOM 2622 C C . LYS A 1 321 ? 16.655 -2.132 26.286 1.00 85.69 321 LYS A C 1
ATOM 2624 O O . LYS A 1 321 ? 16.723 -1.326 25.361 1.00 85.69 321 LYS A O 1
ATOM 2629 N N . THR A 1 322 ? 17.661 -2.372 27.118 1.00 80.06 322 THR A N 1
ATOM 2630 C CA . THR A 1 322 ? 19.040 -1.928 26.911 1.00 80.06 322 THR A CA 1
ATOM 2631 C C . THR A 1 322 ? 19.930 -3.162 26.782 1.00 80.06 322 THR A C 1
ATOM 2633 O O . THR A 1 322 ? 19.672 -4.186 27.425 1.00 80.06 322 THR A O 1
ATOM 2636 N N . TRP A 1 323 ? 20.959 -3.104 25.935 1.00 70.88 323 TRP A N 1
ATOM 2637 C CA . TRP A 1 323 ? 21.874 -4.228 25.725 1.00 70.88 323 TRP A CA 1
ATOM 2638 C C . TRP A 1 323 ? 23.206 -3.955 26.448 1.00 70.88 323 TRP A C 1
ATOM 2640 O O . TRP A 1 323 ? 23.777 -2.870 26.322 1.00 70.88 323 TRP A O 1
ATOM 2650 N N . PRO A 1 324 ? 23.728 -4.891 27.261 1.00 56.28 324 PRO A N 1
ATOM 2651 C CA . PRO A 1 324 ? 25.012 -4.695 27.921 1.00 56.28 324 PRO A CA 1
ATOM 2652 C C . PRO A 1 324 ? 26.180 -4.772 26.926 1.00 56.28 324 PRO A C 1
ATOM 2654 O O . PRO A 1 324 ? 26.181 -5.585 26.009 1.00 56.28 324 PRO A O 1
ATOM 2657 N N . VAL A 1 325 ? 27.231 -3.981 27.172 1.00 51.31 325 VAL A N 1
ATOM 2658 C CA . VAL A 1 325 ? 28.481 -3.954 26.376 1.00 51.31 325 VAL A CA 1
ATOM 2659 C C . VAL A 1 325 ? 29.245 -5.295 26.429 1.00 51.31 325 VAL A C 1
ATOM 2661 O O . VAL A 1 325 ? 30.033 -5.594 25.540 1.00 51.31 325 VAL A O 1
ATOM 2664 N N . ASN A 1 326 ? 29.001 -6.114 27.462 1.00 48.41 326 ASN A N 1
ATOM 2665 C CA . ASN A 1 326 ? 29.787 -7.310 27.793 1.00 48.41 326 ASN A CA 1
ATOM 2666 C C . ASN A 1 326 ? 28.978 -8.622 27.771 1.00 48.41 326 ASN A C 1
ATOM 2668 O O . ASN A 1 326 ? 29.357 -9.575 28.451 1.00 48.41 326 ASN A O 1
ATOM 2672 N N . ASP A 1 327 ? 27.853 -8.685 27.055 1.00 52.09 327 ASP A N 1
ATOM 2673 C CA . ASP A 1 327 ? 27.097 -9.937 26.943 1.00 52.09 327 ASP A CA 1
ATOM 2674 C C . ASP A 1 327 ? 27.928 -10.990 26.163 1.00 52.09 327 ASP A C 1
ATOM 2676 O O . ASP A 1 327 ? 28.280 -10.754 25.002 1.00 52.09 327 ASP A O 1
ATOM 2680 N N . PRO A 1 328 ? 28.277 -12.146 26.767 1.00 47.03 328 PRO A N 1
ATOM 2681 C CA . PRO A 1 328 ? 29.104 -13.173 26.129 1.00 47.03 328 PRO A CA 1
ATOM 2682 C C . PRO A 1 328 ? 28.506 -13.753 24.838 1.00 47.03 328 PRO A C 1
ATOM 2684 O O . PRO A 1 328 ? 29.258 -14.286 24.018 1.00 47.03 328 PRO A O 1
ATOM 2687 N N . ILE A 1 329 ? 27.180 -13.669 24.662 1.00 51.28 329 ILE A N 1
ATOM 2688 C CA . ILE A 1 329 ? 26.469 -14.100 23.452 1.00 51.28 329 ILE A CA 1
ATOM 2689 C C . ILE A 1 329 ? 26.688 -13.064 22.339 1.00 51.28 329 ILE A C 1
ATOM 2691 O O . ILE A 1 329 ? 27.144 -13.421 21.252 1.00 51.28 329 ILE A O 1
ATOM 2695 N N . LEU A 1 330 ? 26.513 -11.770 22.639 1.00 49.78 330 LEU A N 1
ATOM 2696 C CA . LEU A 1 330 ? 26.779 -10.670 21.696 1.00 49.78 330 LEU A CA 1
ATOM 2697 C C . LEU A 1 330 ? 28.264 -10.558 21.317 1.00 49.78 330 LEU A C 1
ATOM 2699 O O . LEU A 1 330 ? 28.582 -10.252 20.172 1.00 49.78 330 LEU A O 1
ATOM 2703 N N . LEU A 1 331 ? 29.185 -10.858 22.239 1.00 44.31 331 LEU A N 1
ATOM 2704 C CA . LEU A 1 331 ? 30.633 -10.809 21.995 1.00 44.31 331 LEU A CA 1
ATOM 2705 C C . LEU A 1 331 ? 31.148 -11.920 21.062 1.00 44.31 331 LEU A C 1
ATOM 2707 O O . LEU A 1 331 ? 32.202 -11.751 20.445 1.00 44.31 331 LEU A O 1
ATOM 2711 N N . LYS A 1 332 ? 30.440 -13.054 20.955 1.00 46.59 332 LYS A N 1
ATOM 2712 C CA . LYS A 1 332 ? 30.800 -14.145 20.031 1.00 46.59 332 LYS A CA 1
ATOM 2713 C C . LYS A 1 332 ? 30.195 -13.973 18.641 1.00 46.59 332 LYS A C 1
ATOM 2715 O O . LYS A 1 332 ? 30.838 -14.380 17.675 1.00 46.59 332 LYS A O 1
ATOM 2720 N N . GLU A 1 333 ? 29.015 -13.366 18.538 1.00 46.19 333 GLU A N 1
ATOM 2721 C 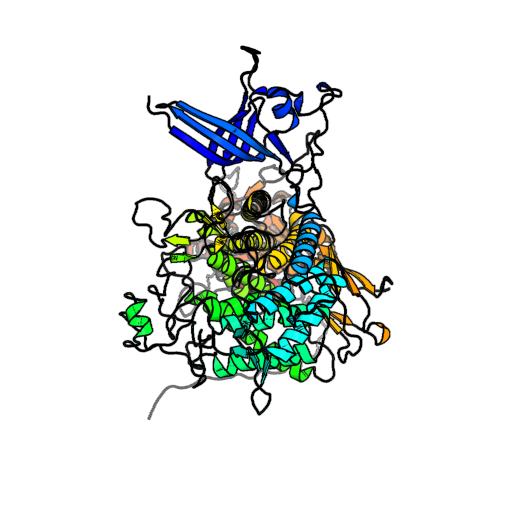CA . GLU A 1 333 ? 28.292 -13.245 17.266 1.00 46.19 333 GLU A CA 1
ATOM 2722 C C . GLU A 1 333 ? 28.394 -11.857 16.622 1.00 46.19 333 GLU A C 1
ATOM 2724 O O . GLU A 1 333 ? 28.246 -11.761 15.406 1.00 46.19 333 GLU A O 1
ATOM 2729 N N . VAL A 1 334 ? 28.740 -10.787 17.359 1.00 46.91 334 VAL A N 1
ATOM 2730 C CA . VAL A 1 334 ? 28.750 -9.434 16.783 1.00 46.91 334 VAL A CA 1
ATOM 2731 C C . VAL A 1 334 ? 29.949 -8.581 17.216 1.00 46.91 334 VAL A C 1
ATOM 2733 O O . VAL A 1 334 ? 29.971 -7.937 18.259 1.00 46.91 334 VAL A O 1
ATOM 2736 N N . LYS A 1 335 ? 30.945 -8.483 16.326 1.00 44.47 335 LYS A N 1
ATOM 2737 C CA . LYS A 1 335 ? 32.099 -7.563 16.436 1.00 44.47 335 LYS A CA 1
ATOM 2738 C C . LYS A 1 335 ? 31.764 -6.078 16.168 1.00 44.47 335 LYS A C 1
ATOM 2740 O O . LYS A 1 335 ? 32.684 -5.273 16.061 1.00 44.47 335 LYS A O 1
ATOM 2745 N N . VAL A 1 336 ? 30.489 -5.701 16.028 1.00 46.50 336 VAL A N 1
ATOM 2746 C CA . VAL A 1 336 ? 30.078 -4.436 15.374 1.00 46.50 336 VAL A CA 1
ATOM 2747 C C . VAL A 1 336 ? 29.565 -3.352 16.344 1.00 46.50 336 VAL A C 1
ATOM 2749 O O . VAL A 1 336 ? 29.508 -2.180 15.984 1.00 46.50 336 VAL A O 1
ATOM 2752 N N . TYR A 1 337 ? 29.270 -3.668 17.607 1.00 50.53 337 TYR A N 1
ATOM 2753 C CA . TYR A 1 337 ? 28.581 -2.728 18.508 1.00 50.53 337 TYR A CA 1
ATOM 2754 C C . TYR A 1 337 ? 29.516 -1.990 19.474 1.00 50.53 337 TYR A C 1
ATOM 2756 O O . TYR A 1 337 ? 29.488 -2.226 20.679 1.00 50.53 337 TYR A O 1
ATOM 2764 N N . GLN A 1 338 ? 30.359 -1.086 18.966 1.00 45.75 338 GLN A N 1
ATOM 2765 C CA . GLN A 1 338 ? 31.327 -0.373 19.816 1.00 45.75 338 GLN A CA 1
ATOM 2766 C C . GLN A 1 338 ? 30.814 0.943 20.427 1.00 45.75 338 GLN A C 1
ATOM 2768 O O . GLN A 1 338 ? 31.402 1.399 21.403 1.00 45.75 338 GLN A O 1
ATOM 2773 N N . ASN A 1 339 ? 29.719 1.538 19.929 1.00 46.94 339 ASN A N 1
ATOM 2774 C CA . ASN A 1 339 ? 29.476 2.958 20.226 1.00 46.94 339 ASN A CA 1
ATOM 2775 C C . ASN A 1 339 ? 28.396 3.271 21.283 1.00 46.94 339 ASN A C 1
ATOM 2777 O O . ASN A 1 339 ? 28.631 4.200 22.041 1.00 46.94 339 ASN A O 1
ATOM 2781 N N . ASN A 1 340 ? 27.267 2.542 21.405 1.00 52.75 340 ASN A N 1
ATOM 2782 C CA . ASN A 1 340 ? 26.239 2.809 22.448 1.00 52.75 340 ASN A CA 1
ATOM 2783 C C . ASN A 1 340 ? 25.225 1.645 22.682 1.00 52.75 340 ASN A C 1
ATOM 2785 O O . ASN A 1 340 ? 24.030 1.802 22.397 1.00 52.75 340 ASN A O 1
ATOM 2789 N N . PRO A 1 341 ? 25.630 0.474 23.218 1.00 56.78 341 PRO A N 1
ATOM 2790 C CA . PRO A 1 341 ? 24.712 -0.663 23.430 1.00 56.78 341 PRO A CA 1
ATOM 2791 C C . PRO A 1 341 ? 23.679 -0.415 24.549 1.00 56.78 341 PRO A C 1
ATOM 2793 O O . PRO A 1 341 ? 22.604 -1.008 24.575 1.00 56.78 341 PRO A O 1
ATOM 2796 N N . GLN A 1 342 ? 23.974 0.523 25.455 1.00 63.12 342 GLN A N 1
ATOM 2797 C CA . GLN A 1 342 ? 23.227 0.746 26.698 1.00 63.12 342 GLN A CA 1
ATOM 2798 C C . GLN A 1 342 ? 21.915 1.534 26.544 1.00 63.12 342 GLN A C 1
ATOM 2800 O O . GLN A 1 342 ? 21.271 1.830 27.547 1.00 63.12 342 GLN A O 1
ATOM 2805 N N . GLN A 1 343 ? 21.521 1.915 25.329 1.00 76.38 343 GLN A N 1
ATOM 2806 C CA . GLN A 1 343 ? 20.342 2.757 25.107 1.00 76.38 343 GLN A CA 1
ATOM 2807 C C . GLN A 1 343 ? 19.221 1.979 24.406 1.00 76.38 343 GLN A C 1
ATOM 2809 O O . GLN A 1 343 ? 19.524 1.181 23.516 1.00 76.38 343 GLN A O 1
ATOM 2814 N N . PRO A 1 344 ? 17.942 2.228 24.749 1.00 87.94 344 PRO A N 1
ATOM 2815 C CA . PRO A 1 344 ? 16.817 1.674 24.009 1.00 87.94 344 PRO A CA 1
ATOM 2816 C C . PRO A 1 344 ? 16.727 2.304 22.617 1.00 87.94 344 PRO A C 1
ATOM 2818 O O . PRO A 1 344 ? 17.476 3.222 22.270 1.00 87.94 344 PRO A O 1
ATOM 2821 N N . ARG A 1 345 ? 15.861 1.747 21.771 1.00 89.44 345 ARG A N 1
ATOM 2822 C CA . ARG A 1 345 ? 15.882 2.002 20.325 1.00 89.44 345 ARG A CA 1
ATOM 2823 C C . ARG A 1 345 ? 14.495 2.210 19.764 1.00 89.44 345 ARG A C 1
ATOM 2825 O O . ARG A 1 345 ? 13.567 1.526 20.192 1.00 89.44 345 ARG A O 1
ATOM 2832 N N . LYS A 1 346 ? 14.386 3.107 18.789 1.00 94.19 346 LYS A N 1
ATOM 2833 C CA . LYS A 1 346 ? 13.187 3.369 17.987 1.00 94.19 346 LYS A CA 1
ATOM 2834 C C . LYS A 1 346 ? 13.496 3.011 16.536 1.00 94.19 346 LYS A C 1
ATOM 2836 O O . LYS A 1 346 ? 14.641 3.134 16.101 1.00 94.19 346 LYS A O 1
ATOM 2841 N N . ASN A 1 347 ? 12.516 2.531 15.785 1.00 93.12 347 ASN A N 1
ATOM 2842 C CA . ASN A 1 347 ? 12.722 2.178 14.384 1.00 93.12 347 ASN A CA 1
ATOM 2843 C C . ASN A 1 347 ? 11.430 2.271 13.566 1.00 93.12 347 ASN A C 1
ATOM 2845 O O . ASN A 1 347 ? 10.353 2.483 14.117 1.00 93.12 347 ASN A O 1
ATOM 2849 N N . TRP A 1 348 ? 11.529 2.091 12.247 1.00 93.19 348 TRP A N 1
ATOM 2850 C CA . TRP A 1 348 ? 10.365 1.989 11.366 1.00 93.19 348 TRP A CA 1
ATOM 2851 C C . TRP A 1 348 ? 9.322 1.004 11.915 1.00 93.19 348 TRP A C 1
ATOM 2853 O O . TRP A 1 348 ? 8.145 1.340 11.995 1.00 93.19 348 TRP A O 1
ATOM 2863 N N . ASN A 1 349 ? 9.743 -0.178 12.362 1.00 92.50 349 ASN A N 1
ATOM 2864 C CA . ASN A 1 349 ? 8.835 -1.209 12.858 1.00 92.50 349 ASN A CA 1
ATOM 2865 C C . ASN A 1 349 ? 8.117 -0.834 14.167 1.00 92.50 349 ASN A C 1
ATOM 2867 O O . ASN A 1 349 ? 7.034 -1.345 14.430 1.00 92.50 349 ASN A O 1
ATOM 2871 N N . SER A 1 350 ? 8.690 0.048 14.988 1.00 94.50 350 SER A N 1
ATOM 2872 C CA . SER A 1 350 ? 8.080 0.531 16.230 1.00 94.50 350 SER A CA 1
ATOM 2873 C C . SER A 1 350 ? 7.285 1.819 16.044 1.00 94.50 350 SER A C 1
ATOM 2875 O O . SER A 1 350 ? 6.549 2.199 16.937 1.00 94.50 350 SER A O 1
ATOM 2877 N N . ILE A 1 351 ? 7.413 2.500 14.906 1.00 96.88 351 ILE A N 1
ATOM 2878 C CA . ILE A 1 351 ? 6.730 3.774 14.642 1.00 96.88 351 ILE A CA 1
ATOM 2879 C C . ILE A 1 351 ? 5.730 3.612 13.500 1.00 96.88 351 ILE A C 1
ATOM 2881 O O . ILE A 1 351 ? 4.531 3.806 13.669 1.00 96.88 351 ILE A O 1
ATOM 2885 N N . GLY A 1 352 ? 6.220 3.231 12.327 1.00 95.31 352 GLY A N 1
ATOM 2886 C CA . GLY A 1 352 ? 5.453 3.186 11.096 1.00 95.31 352 GLY A CA 1
ATOM 2887 C C . GLY A 1 352 ? 4.544 1.984 10.944 1.00 95.31 352 GLY A C 1
ATOM 2888 O O . GLY A 1 352 ? 3.451 2.144 10.411 1.00 95.31 352 GLY A O 1
ATOM 2889 N N . ASP A 1 353 ? 4.932 0.804 11.439 1.00 95.94 353 ASP A N 1
ATOM 2890 C CA . ASP A 1 353 ? 4.108 -0.405 11.283 1.00 95.94 353 ASP A CA 1
ATOM 2891 C C . ASP A 1 353 ? 2.762 -0.327 12.026 1.00 95.94 353 ASP A C 1
ATOM 2893 O O . ASP A 1 353 ? 1.839 -1.051 11.656 1.00 95.94 353 ASP A O 1
ATOM 2897 N N . HIS A 1 354 ? 2.593 0.599 12.981 1.00 98.00 354 HIS A N 1
ATOM 2898 C CA . HIS A 1 354 ? 1.285 0.903 13.574 1.00 98.00 354 HIS A CA 1
ATOM 2899 C C . HIS A 1 354 ? 0.235 1.257 12.504 1.00 98.00 354 HIS A C 1
ATOM 2901 O O . HIS A 1 354 ? -0.917 0.828 12.595 1.00 98.00 354 HIS A O 1
ATOM 2907 N N . ILE A 1 355 ? 0.635 2.019 11.477 1.00 98.00 355 ILE A N 1
ATOM 2908 C CA . ILE A 1 355 ? -0.259 2.557 10.444 1.00 98.00 355 ILE A CA 1
ATOM 2909 C C . ILE A 1 355 ? -0.882 1.429 9.598 1.00 98.00 355 ILE A C 1
ATOM 2911 O O . ILE A 1 355 ? -2.104 1.263 9.660 1.00 98.00 355 ILE A O 1
ATOM 2915 N N . PRO A 1 356 ? -0.102 0.633 8.832 1.00 96.00 356 PRO A N 1
ATOM 2916 C CA . PRO A 1 356 ? -0.654 -0.392 7.954 1.00 96.00 356 PRO A CA 1
ATOM 2917 C C . PRO A 1 356 ? -1.204 -1.594 8.711 1.00 96.00 356 PRO A C 1
ATOM 2919 O O . PRO A 1 356 ? -2.222 -2.137 8.297 1.00 96.00 356 PRO A O 1
ATOM 2922 N N . ALA A 1 357 ? -0.548 -2.017 9.796 1.00 93.62 357 ALA A N 1
ATOM 2923 C CA . ALA A 1 357 ? -0.887 -3.288 10.418 1.00 93.62 357 ALA A CA 1
ATOM 2924 C C . ALA A 1 357 ? -2.258 -3.243 11.092 1.00 93.62 357 ALA A C 1
ATOM 2926 O O . ALA A 1 357 ? -2.932 -4.266 11.156 1.00 93.62 357 ALA A O 1
ATOM 2927 N N . TYR A 1 358 ? -2.659 -2.086 11.636 1.00 96.75 358 TYR A N 1
ATOM 2928 C CA . TYR A 1 358 ? -3.797 -2.061 12.548 1.00 96.75 358 TYR A CA 1
ATOM 2929 C C . TYR A 1 358 ? -4.562 -0.731 12.565 1.00 96.75 358 TYR A C 1
ATOM 2931 O O . TYR A 1 358 ? -5.790 -0.761 12.529 1.00 96.75 358 TYR A O 1
ATOM 2939 N N . LEU A 1 359 ? -3.893 0.432 12.580 1.00 98.38 359 LEU A N 1
ATOM 2940 C CA . LEU A 1 359 ? -4.577 1.718 12.781 1.00 98.38 359 LEU A CA 1
ATOM 2941 C C . LEU A 1 359 ? -5.545 2.070 11.655 1.00 98.38 359 LEU A C 1
ATOM 2943 O O . LEU A 1 359 ? -6.663 2.482 11.947 1.00 98.38 359 LEU A O 1
ATOM 2947 N N . VAL A 1 360 ? -5.146 1.904 10.389 1.00 97.94 360 VAL A N 1
ATOM 2948 C CA . VAL A 1 360 ? -6.016 2.238 9.246 1.00 97.94 360 VAL A CA 1
ATOM 2949 C C . VAL A 1 360 ? -7.302 1.410 9.296 1.00 97.94 360 VAL A C 1
ATOM 2951 O O . VAL A 1 360 ? -8.392 1.973 9.331 1.00 97.94 360 VAL A O 1
ATOM 2954 N N . ASN A 1 361 ? -7.188 0.082 9.387 1.00 97.88 361 ASN A N 1
ATOM 2955 C CA . ASN A 1 361 ? -8.354 -0.807 9.416 1.00 97.88 361 ASN A CA 1
ATOM 2956 C C . ASN A 1 361 ? -9.203 -0.634 10.684 1.00 97.88 361 ASN A C 1
ATOM 2958 O O . ASN A 1 361 ? -10.427 -0.724 10.613 1.00 97.88 361 ASN A O 1
ATOM 2962 N N . LEU A 1 362 ? -8.579 -0.348 11.831 1.00 98.31 362 LEU A N 1
ATOM 2963 C CA . LEU A 1 362 ? -9.293 -0.107 13.082 1.00 98.31 362 LEU A CA 1
ATOM 2964 C C . LEU A 1 362 ? -10.074 1.207 13.035 1.00 98.31 362 LEU A C 1
ATOM 2966 O O . LEU A 1 362 ? -11.238 1.231 13.417 1.00 98.31 362 LEU A O 1
ATOM 2970 N N . ILE A 1 363 ? -9.471 2.287 12.535 1.00 98.44 363 ILE A N 1
ATOM 2971 C CA . ILE A 1 363 ? -10.161 3.572 12.387 1.00 98.44 363 ILE A CA 1
ATOM 2972 C C . ILE A 1 363 ? -11.293 3.443 11.367 1.00 98.44 363 ILE A C 1
ATOM 2974 O O . ILE A 1 363 ? -12.393 3.883 11.663 1.00 98.44 363 ILE A O 1
ATOM 2978 N N . LEU A 1 364 ? -11.091 2.758 10.235 1.00 97.44 364 LEU A N 1
ATOM 2979 C CA . LEU A 1 364 ? -12.177 2.462 9.286 1.00 97.44 364 LEU A CA 1
ATOM 2980 C C . LEU A 1 364 ? -13.349 1.722 9.949 1.00 97.44 364 LEU A C 1
ATOM 2982 O O . LEU A 1 364 ? -14.506 2.022 9.675 1.00 97.44 364 LEU A O 1
ATOM 2986 N N . ALA A 1 365 ? -13.064 0.773 10.843 1.00 97.00 365 ALA A N 1
ATOM 2987 C CA . ALA A 1 365 ? -14.093 0.007 11.544 1.00 97.00 365 ALA A CA 1
ATOM 2988 C C . ALA A 1 365 ? -14.790 0.787 12.677 1.00 97.00 365 ALA A C 1
ATOM 2990 O O . ALA A 1 365 ? -15.872 0.393 13.108 1.00 97.00 365 ALA A O 1
ATOM 2991 N N . LEU A 1 366 ? -14.185 1.874 13.170 1.00 97.19 366 LEU A N 1
ATOM 2992 C CA . LEU A 1 366 ? -14.667 2.654 14.317 1.00 97.19 366 LEU A CA 1
ATOM 2993 C C . LEU A 1 366 ? -15.068 4.096 13.970 1.00 97.19 366 LEU A C 1
ATOM 2995 O O . LEU A 1 366 ? -15.587 4.800 14.829 1.00 97.19 366 LEU A O 1
ATOM 2999 N N . GLU A 1 367 ? -14.826 4.567 12.750 1.00 94.81 367 GLU A N 1
ATOM 3000 C CA . GLU A 1 367 ? -15.203 5.902 12.294 1.00 94.81 367 GLU A CA 1
ATOM 3001 C C . GLU A 1 367 ? -16.074 5.829 11.028 1.00 94.81 367 GLU A C 1
ATOM 3003 O O . GLU A 1 367 ? -15.610 5.304 10.015 1.00 94.81 367 GLU A O 1
ATOM 3008 N N . PRO A 1 368 ? -17.317 6.357 11.050 1.00 94.75 368 PRO A N 1
ATOM 3009 C CA . PRO A 1 368 ? -17.986 7.068 12.152 1.00 94.75 368 PRO A CA 1
ATOM 3010 C C . PRO A 1 368 ? -18.204 6.218 13.411 1.00 94.75 368 PRO A C 1
ATOM 3012 O O . PRO A 1 368 ? -18.195 4.991 13.350 1.00 94.75 368 PRO A O 1
ATOM 3015 N N . LEU A 1 369 ? -18.383 6.872 14.563 1.00 96.00 369 LEU A N 1
ATOM 3016 C CA . LEU A 1 369 ? -18.450 6.180 15.853 1.00 96.00 369 LEU A CA 1
ATOM 3017 C C . LEU A 1 369 ? -19.572 5.120 15.860 1.00 96.00 369 LEU A C 1
ATOM 3019 O O . LEU A 1 369 ? -20.710 5.463 15.525 1.00 96.00 369 LEU A O 1
ATOM 3023 N N . PRO A 1 370 ? -19.302 3.860 16.251 1.00 93.00 370 PRO A N 1
ATOM 3024 C CA . PRO A 1 370 ? -20.333 2.839 16.277 1.00 93.00 370 PRO A CA 1
ATOM 3025 C C . PRO A 1 370 ? -21.336 3.060 17.410 1.00 93.00 370 PRO A C 1
ATOM 3027 O O . PRO A 1 370 ? -20.975 3.483 18.516 1.00 93.00 370 PRO A O 1
ATOM 3030 N N . LEU A 1 371 ? -22.600 2.731 17.147 1.00 88.06 371 LEU A N 1
ATOM 3031 C CA . LEU A 1 371 ? -23.690 2.871 18.112 1.00 88.06 371 LEU A CA 1
ATOM 3032 C C . LEU A 1 371 ? -23.917 1.544 18.851 1.00 88.06 371 LEU A C 1
ATOM 3034 O O . LEU A 1 371 ? -24.284 0.539 18.241 1.00 88.06 371 LEU A O 1
ATOM 3038 N N . ASN A 1 372 ? -23.657 1.535 20.163 1.00 87.00 372 ASN A N 1
ATOM 3039 C CA . ASN A 1 372 ? -23.894 0.423 21.086 1.00 87.00 372 ASN A CA 1
ATOM 3040 C C . ASN A 1 372 ? -23.824 0.881 22.561 1.00 87.00 372 ASN A C 1
ATOM 3042 O O . ASN A 1 372 ? -23.593 2.046 22.877 1.00 87.00 372 ASN A O 1
ATOM 3046 N N . LYS A 1 373 ? -23.980 -0.056 23.505 1.00 86.69 373 LYS A N 1
ATOM 3047 C CA . LYS A 1 373 ? -23.852 0.217 24.955 1.00 86.69 373 LYS A CA 1
ATOM 3048 C C . LYS A 1 373 ? -22.444 0.651 25.412 1.00 86.69 373 LYS A C 1
ATOM 3050 O O . LYS A 1 373 ? -22.295 1.131 26.530 1.00 86.69 373 LYS A O 1
ATOM 3055 N N . HIS A 1 374 ? -21.424 0.461 24.578 1.00 88.50 374 HIS A N 1
ATOM 3056 C CA . HIS A 1 374 ? -20.016 0.791 24.813 1.00 88.50 374 HIS A CA 1
ATOM 3057 C C . HIS A 1 374 ? -19.539 2.013 24.004 1.00 88.50 374 HIS A C 1
ATOM 3059 O O . HIS A 1 374 ? -18.341 2.288 23.990 1.00 88.50 374 HIS A O 1
ATOM 3065 N N . THR A 1 375 ? -20.433 2.769 23.355 1.00 91.88 375 THR A N 1
ATOM 3066 C CA . THR A 1 375 ? -20.077 3.871 22.441 1.00 91.88 375 THR A CA 1
ATOM 3067 C C . THR A 1 375 ? -19.091 4.876 23.042 1.00 91.88 375 THR A C 1
ATOM 3069 O O . THR A 1 375 ? -18.134 5.248 22.370 1.00 91.88 375 THR A O 1
ATOM 3072 N N . GLU A 1 376 ? -19.244 5.271 24.308 1.00 93.38 376 GLU A N 1
ATOM 3073 C CA . GLU A 1 376 ? -18.300 6.207 24.943 1.00 93.38 376 GLU A CA 1
ATOM 3074 C C . GLU A 1 376 ? -16.920 5.581 25.197 1.00 93.38 376 GLU A C 1
ATOM 3076 O O . GLU A 1 376 ? -15.899 6.216 24.943 1.00 93.38 376 GLU A O 1
ATOM 3081 N N . GLN A 1 377 ? -16.862 4.300 25.575 1.00 93.25 377 GLN A N 1
ATOM 3082 C CA . GLN A 1 377 ? -15.592 3.574 25.692 1.00 93.25 377 GLN A CA 1
ATOM 3083 C C . GLN A 1 377 ? -14.892 3.447 24.330 1.00 93.25 377 GLN A C 1
ATOM 3085 O O . GLN A 1 377 ? -13.669 3.558 24.238 1.00 93.25 377 GLN A O 1
ATOM 3090 N N . ILE A 1 378 ? -15.664 3.224 23.262 1.00 95.62 378 ILE A N 1
ATOM 3091 C CA . ILE A 1 378 ? -15.144 3.177 21.893 1.00 95.62 378 ILE A CA 1
ATOM 3092 C C . ILE A 1 378 ? -14.674 4.564 21.451 1.00 95.62 378 ILE A C 1
ATOM 3094 O O . ILE A 1 378 ? -13.653 4.658 20.779 1.00 95.62 378 ILE A O 1
ATOM 3098 N N . ARG A 1 379 ? -15.356 5.642 21.856 1.00 97.44 379 ARG A N 1
ATOM 3099 C CA . ARG A 1 379 ? -14.952 7.023 21.556 1.00 97.44 379 ARG A CA 1
ATOM 3100 C C . ARG A 1 379 ? -13.586 7.341 22.149 1.00 97.44 379 ARG A C 1
ATOM 3102 O O . ARG A 1 379 ? -12.718 7.828 21.431 1.00 97.44 379 ARG A O 1
ATOM 3109 N N . GLU A 1 380 ? -13.392 7.053 23.434 1.00 97.12 380 GLU A N 1
ATOM 3110 C CA . GLU A 1 380 ? -12.099 7.232 24.104 1.00 97.12 380 GLU A CA 1
ATOM 3111 C C . GLU A 1 380 ? -11.006 6.423 23.400 1.00 97.12 380 GLU A C 1
ATOM 3113 O O . GLU A 1 380 ? -9.942 6.952 23.079 1.00 97.12 380 GLU A O 1
ATOM 3118 N N . PHE A 1 381 ? -11.298 5.162 23.079 1.00 97.69 381 PHE A N 1
ATOM 3119 C CA . PHE A 1 381 ? -10.349 4.293 22.396 1.00 97.69 381 PHE A CA 1
ATOM 3120 C C . PHE A 1 381 ? -9.999 4.776 20.977 1.00 97.69 381 PHE A C 1
ATOM 3122 O O . PHE A 1 381 ? -8.827 4.788 20.594 1.00 97.69 381 PHE A O 1
ATOM 3129 N N . LEU A 1 382 ? -10.995 5.217 20.206 1.00 98.25 382 LEU A N 1
ATOM 3130 C CA . LEU A 1 382 ? -10.811 5.796 18.878 1.00 98.25 382 LEU A CA 1
ATOM 3131 C C . LEU A 1 382 ? -9.955 7.065 18.945 1.00 98.25 382 LEU A C 1
ATOM 3133 O O . LEU A 1 382 ? -9.070 7.238 18.109 1.00 98.25 382 LEU A O 1
ATOM 3137 N N . ASN A 1 383 ? -10.173 7.925 19.943 1.00 98.25 383 ASN A N 1
ATOM 3138 C CA . ASN A 1 383 ? -9.355 9.120 20.143 1.00 98.25 383 ASN A CA 1
ATOM 3139 C C . ASN A 1 383 ? -7.885 8.751 20.374 1.00 98.25 383 ASN A C 1
ATOM 3141 O O . ASN A 1 383 ? -7.027 9.276 19.669 1.00 98.25 383 ASN A O 1
ATOM 3145 N N . SER A 1 384 ? -7.594 7.777 21.244 1.00 98.06 384 SER A N 1
ATOM 3146 C CA . SER A 1 384 ? -6.221 7.284 21.425 1.00 98.06 384 SER A CA 1
ATOM 3147 C C . SER A 1 384 ? -5.628 6.720 20.129 1.00 98.06 384 SER A C 1
ATOM 3149 O O . SER A 1 384 ? -4.469 6.972 19.818 1.00 98.06 384 SER A O 1
ATOM 3151 N N . CYS A 1 385 ? -6.407 6.000 19.316 1.00 98.62 385 CYS A N 1
ATOM 3152 C CA . CYS A 1 385 ? -5.928 5.509 18.019 1.00 98.62 385 CYS A CA 1
ATOM 3153 C C . CYS A 1 385 ? -5.588 6.654 17.052 1.00 98.62 385 CYS A C 1
ATOM 3155 O O . CYS A 1 385 ? -4.572 6.596 16.357 1.00 98.62 385 CYS A O 1
ATOM 3157 N N . LYS A 1 386 ? -6.408 7.710 17.019 1.00 98.12 386 LYS A N 1
ATOM 3158 C CA . LYS A 1 386 ? -6.160 8.909 16.206 1.00 98.12 386 LYS A CA 1
ATOM 3159 C C . LYS A 1 386 ? -4.941 9.694 16.688 1.00 98.12 386 LYS A C 1
ATOM 3161 O O . LYS A 1 386 ? -4.203 10.208 15.851 1.00 98.12 386 LYS A O 1
ATOM 3166 N N . GLU A 1 387 ? -4.707 9.757 17.997 1.00 98.06 387 GLU A N 1
ATOM 3167 C CA . GLU A 1 387 ? -3.498 10.349 18.581 1.00 98.06 387 GLU A CA 1
ATOM 3168 C C . GLU A 1 387 ? -2.247 9.580 18.145 1.00 98.06 387 GLU A C 1
ATOM 3170 O O . GLU A 1 387 ? -1.321 10.195 17.620 1.00 98.06 387 GLU A O 1
ATOM 3175 N N . ILE A 1 388 ? -2.254 8.242 18.231 1.00 98.50 388 ILE A N 1
ATOM 3176 C CA . ILE A 1 388 ? -1.139 7.408 17.749 1.00 98.50 388 ILE A CA 1
ATOM 3177 C C . ILE A 1 388 ? -0.929 7.608 16.241 1.00 98.50 388 ILE A C 1
ATOM 3179 O O . ILE A 1 388 ? 0.209 7.758 15.793 1.00 98.50 388 ILE A O 1
ATOM 3183 N N . LEU A 1 389 ? -2.002 7.642 15.439 1.00 98.62 389 LEU A N 1
ATOM 3184 C CA . LEU A 1 389 ? -1.904 7.883 13.995 1.00 98.62 389 LEU A CA 1
ATOM 3185 C C . LEU A 1 389 ? -1.250 9.239 13.695 1.00 98.62 389 LEU A C 1
ATOM 3187 O O . LEU A 1 389 ? -0.355 9.321 12.852 1.00 98.62 389 LEU A O 1
ATOM 3191 N N . LYS A 1 390 ? -1.678 10.295 14.395 1.00 98.19 390 LYS A N 1
ATOM 3192 C CA . LYS A 1 390 ? -1.144 11.649 14.227 1.00 98.19 390 LYS A CA 1
ATOM 3193 C C . LYS A 1 390 ? 0.318 11.728 14.655 1.00 98.19 390 LYS A C 1
ATOM 3195 O O . LYS A 1 390 ? 1.132 12.269 13.907 1.00 98.19 390 LYS A O 1
ATOM 3200 N N . GLU A 1 391 ? 0.650 11.189 15.826 1.00 98.25 391 GLU A N 1
ATOM 3201 C CA . GLU A 1 391 ? 2.003 11.186 16.384 1.00 98.25 391 GLU A CA 1
ATOM 3202 C C . GLU A 1 391 ? 2.968 10.432 15.465 1.00 98.25 391 GLU A C 1
ATOM 3204 O O . GLU A 1 391 ? 3.971 10.994 15.030 1.00 98.25 391 GLU A O 1
ATOM 3209 N N . THR A 1 392 ? 2.640 9.192 15.095 1.00 98.19 392 THR A N 1
ATOM 3210 C CA . THR A 1 392 ? 3.497 8.369 14.227 1.00 98.19 392 THR A CA 1
ATOM 3211 C C . THR A 1 392 ? 3.696 9.006 12.852 1.00 98.19 392 THR A C 1
ATOM 3213 O O . THR A 1 392 ? 4.834 9.098 12.395 1.00 98.19 392 THR A O 1
ATOM 3216 N N . ALA A 1 393 ? 2.642 9.529 12.215 1.00 98.38 393 ALA A N 1
ATOM 3217 C CA . ALA A 1 393 ? 2.761 10.227 10.933 1.00 98.38 393 ALA A CA 1
ATOM 3218 C C . ALA A 1 393 ? 3.614 11.505 11.031 1.00 98.38 393 ALA A C 1
ATOM 3220 O O . ALA A 1 393 ? 4.407 11.778 10.131 1.00 98.38 393 ALA A O 1
ATOM 3221 N N . THR A 1 394 ? 3.492 12.257 12.130 1.00 98.25 394 THR A N 1
ATOM 3222 C CA . THR A 1 394 ? 4.301 13.460 12.389 1.00 98.25 394 THR A CA 1
ATOM 3223 C C . THR A 1 394 ? 5.773 13.098 12.574 1.00 98.25 394 THR A C 1
ATOM 3225 O O . THR A 1 394 ? 6.636 13.663 11.908 1.00 98.25 394 THR A O 1
ATOM 3228 N N . LEU A 1 395 ? 6.070 12.094 13.402 1.00 97.94 395 LEU A N 1
ATOM 3229 C CA . LEU A 1 395 ? 7.435 11.621 13.634 1.00 97.94 395 LEU A CA 1
ATOM 3230 C C . LEU A 1 395 ? 8.081 11.079 12.357 1.00 97.94 395 LEU A C 1
ATOM 3232 O O . LEU A 1 395 ? 9.249 11.361 12.096 1.00 97.94 395 LEU A O 1
ATOM 3236 N N . ILE A 1 396 ? 7.329 10.349 11.530 1.00 97.75 396 ILE A N 1
ATOM 3237 C CA . ILE A 1 396 ? 7.812 9.916 10.214 1.00 97.75 396 ILE A CA 1
ATOM 3238 C C . ILE A 1 396 ? 8.122 11.136 9.350 1.00 97.75 396 ILE A C 1
ATOM 3240 O O . ILE A 1 396 ? 9.197 11.199 8.766 1.00 97.75 396 ILE A O 1
ATOM 3244 N N . ALA A 1 397 ? 7.227 12.122 9.291 1.00 97.12 397 ALA A N 1
ATOM 3245 C CA . ALA A 1 397 ? 7.431 13.298 8.455 1.00 97.12 397 ALA A CA 1
ATOM 3246 C C . ALA A 1 397 ? 8.646 14.141 8.869 1.00 97.12 397 ALA A C 1
ATOM 3248 O O . ALA A 1 397 ? 9.340 14.686 8.010 1.00 97.12 397 ALA A O 1
ATOM 3249 N N . GLU A 1 398 ? 8.919 14.224 10.169 1.00 96.19 398 GLU A N 1
ATOM 3250 C CA . GLU A 1 398 ? 9.971 15.079 10.716 1.00 96.19 398 GLU A CA 1
ATOM 3251 C C . GLU A 1 398 ? 11.329 14.394 10.878 1.00 96.19 398 GLU A C 1
ATOM 3253 O O . GLU A 1 398 ? 12.354 15.059 10.746 1.00 96.19 398 GLU A O 1
ATOM 3258 N N . LYS A 1 399 ? 11.358 13.102 11.235 1.00 96.50 399 LYS A N 1
ATOM 3259 C CA . LYS A 1 399 ? 12.584 12.430 11.712 1.00 96.50 399 LYS A CA 1
ATOM 3260 C C . LYS A 1 399 ? 13.183 11.451 10.708 1.00 96.50 399 LYS A C 1
ATOM 3262 O O . LYS A 1 399 ? 14.378 11.186 10.769 1.00 96.50 399 LYS A O 1
ATOM 3267 N N . PHE A 1 400 ? 12.373 10.895 9.807 1.00 96.12 400 PHE A N 1
ATOM 3268 C CA . PHE A 1 400 ? 12.829 9.896 8.835 1.00 96.12 400 PHE A CA 1
ATOM 3269 C C . PHE A 1 400 ? 13.557 10.499 7.626 1.00 96.12 400 PHE A C 1
ATOM 3271 O O . PHE A 1 400 ? 14.501 9.868 7.151 1.00 96.12 400 PHE A O 1
ATOM 3278 N N . PRO A 1 401 ? 13.179 11.678 7.095 1.00 94.88 401 PRO A N 1
ATOM 3279 C CA . PRO A 1 401 ? 13.936 12.298 6.016 1.00 94.88 401 PRO A CA 1
ATOM 3280 C C . PRO A 1 401 ? 15.338 12.706 6.475 1.00 94.88 401 PRO A C 1
ATOM 3282 O O . PRO A 1 401 ? 15.496 13.366 7.500 1.00 94.88 401 PRO A O 1
ATOM 3285 N N . GLU A 1 402 ? 16.352 12.379 5.679 1.00 87.06 402 GLU A N 1
ATOM 3286 C CA . GLU A 1 402 ? 17.730 12.802 5.919 1.00 87.06 402 GLU A CA 1
ATOM 3287 C C . GLU A 1 402 ? 18.138 13.919 4.944 1.00 87.06 402 GLU A C 1
ATOM 3289 O O . GLU A 1 402 ? 17.769 13.939 3.768 1.00 87.06 402 GLU A O 1
ATOM 3294 N N . LYS A 1 403 ? 18.922 14.885 5.433 1.00 81.94 403 LYS A N 1
ATOM 3295 C CA . LYS A 1 403 ? 19.442 15.967 4.595 1.00 81.94 403 LYS A CA 1
ATOM 3296 C C . LYS A 1 403 ? 20.505 15.418 3.637 1.00 81.94 403 LYS A C 1
ATOM 3298 O O . LYS A 1 403 ? 21.496 14.856 4.082 1.00 81.94 403 LYS A O 1
ATOM 3303 N N . ASN A 1 404 ? 20.353 15.694 2.341 1.00 84.00 404 ASN A N 1
ATOM 3304 C CA . ASN A 1 404 ? 21.262 15.258 1.267 1.00 84.00 404 ASN A CA 1
ATOM 3305 C C . ASN A 1 404 ? 21.298 13.737 1.016 1.00 84.00 404 ASN A C 1
ATOM 3307 O O . ASN A 1 404 ? 22.234 13.260 0.376 1.00 84.00 404 ASN A O 1
ATOM 3311 N N . ASN A 1 405 ? 20.294 12.989 1.477 1.00 87.94 405 ASN A N 1
ATOM 3312 C CA . ASN A 1 405 ? 20.121 11.578 1.150 1.00 87.94 405 ASN A CA 1
ATOM 3313 C C . ASN A 1 405 ? 18.731 11.356 0.551 1.00 87.94 405 ASN A C 1
ATOM 3315 O O . ASN A 1 405 ? 17.753 11.967 0.977 1.00 87.94 405 ASN A O 1
ATOM 3319 N N . ASP A 1 406 ? 18.653 10.495 -0.458 1.00 93.38 406 ASP A N 1
ATOM 3320 C CA . ASP A 1 406 ? 17.398 10.183 -1.136 1.00 93.38 406 ASP A CA 1
ATOM 3321 C C . ASP A 1 406 ? 16.611 9.066 -0.419 1.00 93.38 406 ASP A C 1
ATOM 3323 O O . ASP A 1 406 ? 15.401 8.945 -0.632 1.00 93.38 406 ASP A O 1
ATOM 3327 N N . PHE A 1 407 ? 17.271 8.287 0.450 1.00 94.81 407 PHE A N 1
ATOM 3328 C CA . PHE A 1 407 ? 16.649 7.288 1.322 1.00 94.81 407 PHE A CA 1
ATOM 3329 C C . PHE A 1 407 ? 16.245 7.879 2.676 1.00 94.81 407 PHE A C 1
ATOM 3331 O O . PHE A 1 407 ? 16.885 8.790 3.197 1.00 94.81 407 PHE A O 1
ATOM 3338 N N . VAL A 1 408 ? 15.213 7.298 3.286 1.00 94.56 408 VAL A N 1
ATOM 3339 C CA . VAL A 1 408 ? 14.852 7.576 4.682 1.00 94.56 408 VAL A CA 1
ATOM 3340 C C . VAL A 1 408 ? 15.775 6.869 5.680 1.00 94.56 408 VAL A C 1
ATOM 3342 O O . VAL A 1 408 ? 16.304 5.783 5.410 1.00 94.56 408 VAL A O 1
ATOM 3345 N N . GLN A 1 409 ? 15.903 7.451 6.872 1.00 93.75 409 GLN A N 1
ATOM 3346 C CA . GLN A 1 409 ? 16.453 6.802 8.055 1.00 93.75 409 GLN A CA 1
ATOM 3347 C C . GLN A 1 409 ? 15.375 5.975 8.763 1.00 93.75 409 GLN A C 1
ATOM 3349 O O . GLN A 1 409 ? 14.257 6.434 8.964 1.00 93.75 409 GLN A O 1
ATOM 3354 N N . GLU A 1 410 ? 15.717 4.752 9.173 1.00 91.19 410 GLU A N 1
ATOM 3355 C CA . GLU A 1 410 ? 14.745 3.783 9.706 1.00 91.19 410 GLU A CA 1
ATOM 3356 C C . GLU A 1 410 ? 15.040 3.347 11.144 1.00 91.19 410 GLU A C 1
ATOM 3358 O O . GLU A 1 410 ? 14.239 2.636 11.748 1.00 91.19 410 GLU A O 1
ATOM 3363 N N . ARG A 1 411 ? 16.196 3.721 11.695 1.00 91.44 411 ARG A N 1
ATOM 3364 C CA . ARG A 1 411 ? 16.692 3.258 12.997 1.00 91.44 411 ARG A CA 1
ATOM 3365 C C . ARG A 1 411 ? 17.217 4.449 13.786 1.00 91.44 411 ARG A C 1
ATOM 3367 O O . ARG A 1 411 ? 17.967 5.254 13.236 1.00 91.44 411 ARG A O 1
ATOM 3374 N N . PHE A 1 412 ? 16.833 4.553 15.054 1.00 92.69 412 PHE A N 1
ATOM 3375 C CA . PHE A 1 412 ? 17.119 5.719 15.881 1.00 92.69 412 PHE A CA 1
ATOM 3376 C C . PHE A 1 412 ? 17.412 5.358 17.340 1.00 92.69 412 PHE A C 1
ATOM 3378 O O . PHE A 1 412 ? 16.863 4.407 17.912 1.00 92.69 412 PHE A O 1
ATOM 3385 N N . TYR A 1 413 ? 18.239 6.191 17.961 1.00 91.25 413 TYR A N 1
ATOM 3386 C CA . TYR A 1 413 ? 18.360 6.320 19.409 1.00 91.25 413 TYR A CA 1
ATOM 3387 C C . TYR A 1 413 ? 17.132 7.052 19.995 1.00 91.25 413 TYR A C 1
ATOM 3389 O O . TYR A 1 413 ? 16.306 7.583 19.245 1.00 91.25 413 TYR A O 1
ATOM 3397 N N . PRO A 1 414 ? 16.961 7.091 21.331 1.00 91.19 414 PRO A N 1
ATOM 3398 C CA . PRO A 1 414 ? 15.759 7.652 21.951 1.00 91.19 414 PRO A CA 1
ATOM 3399 C C . PRO A 1 414 ? 15.469 9.111 21.578 1.00 91.19 414 PRO A C 1
ATOM 3401 O O . PRO A 1 414 ? 14.299 9.478 21.496 1.00 91.19 414 PRO A O 1
ATOM 3404 N N . ARG A 1 415 ? 16.494 9.927 21.299 1.00 93.38 415 ARG A N 1
ATOM 3405 C CA . ARG A 1 415 ? 16.328 11.347 20.945 1.00 93.38 415 ARG A CA 1
ATOM 3406 C C . ARG A 1 415 ? 16.372 11.591 19.436 1.00 93.38 415 ARG A C 1
ATOM 3408 O O . ARG A 1 415 ? 16.650 12.703 18.998 1.00 93.38 415 ARG A O 1
ATOM 3415 N N . TRP A 1 416 ? 16.056 10.560 18.651 1.00 94.06 416 TRP A N 1
ATOM 3416 C CA . TRP A 1 416 ? 16.000 10.606 17.189 1.00 94.06 416 TRP A CA 1
ATOM 3417 C C . TRP A 1 416 ? 17.348 10.824 16.499 1.00 94.06 416 TRP A C 1
ATOM 3419 O O . TRP A 1 416 ? 17.384 11.198 15.329 1.00 94.06 416 TRP A O 1
ATOM 3429 N N . GLU A 1 417 ? 18.466 10.530 17.168 1.00 91.56 417 GLU A N 1
ATOM 3430 C CA . GLU A 1 417 ? 19.744 10.402 16.474 1.00 91.56 417 GLU A CA 1
ATOM 3431 C C . GLU A 1 417 ? 19.722 9.147 15.578 1.00 91.56 417 GLU A C 1
ATOM 3433 O O . GLU A 1 417 ? 19.364 8.070 16.069 1.00 91.56 417 GLU A O 1
ATOM 3438 N N . PRO A 1 418 ? 20.094 9.241 14.287 1.00 91.38 418 PRO A N 1
ATOM 3439 C CA . PRO A 1 418 ? 20.203 8.083 13.403 1.00 91.38 418 PRO A CA 1
ATOM 3440 C C . PRO A 1 418 ? 21.135 6.994 13.955 1.00 91.38 418 PRO A C 1
ATOM 3442 O O . PRO A 1 418 ? 22.272 7.267 14.341 1.00 91.38 418 PRO A O 1
ATOM 3445 N N . ASP A 1 419 ? 20.674 5.743 13.948 1.00 87.50 419 ASP A N 1
ATOM 3446 C CA . ASP A 1 419 ? 21.508 4.567 14.208 1.00 87.50 419 ASP A CA 1
ATOM 3447 C C . ASP A 1 419 ? 21.912 3.892 12.891 1.00 87.50 419 ASP A C 1
ATOM 3449 O O . ASP A 1 419 ? 21.128 3.172 12.274 1.00 87.50 419 ASP A O 1
ATOM 3453 N N . THR A 1 420 ? 23.142 4.147 12.449 1.00 86.75 420 THR A N 1
ATOM 3454 C CA . THR A 1 420 ? 23.712 3.635 11.189 1.00 86.75 420 THR A CA 1
ATOM 3455 C C . THR A 1 420 ? 24.484 2.322 11.348 1.00 86.75 420 THR A C 1
ATOM 3457 O O . THR A 1 420 ? 25.050 1.812 10.385 1.00 86.75 420 THR A O 1
ATOM 3460 N N . HIS A 1 421 ? 24.513 1.747 12.555 1.00 79.00 421 HIS A N 1
ATOM 3461 C CA . HIS A 1 421 ? 25.291 0.541 12.870 1.00 79.00 421 HIS A CA 1
ATOM 3462 C C . HIS A 1 421 ? 24.396 -0.638 13.291 1.00 79.00 421 HIS A C 1
ATOM 3464 O O . HIS A 1 421 ? 24.866 -1.585 13.926 1.00 79.00 421 HIS A O 1
ATOM 3470 N N . TRP A 1 422 ? 23.102 -0.583 12.949 1.00 74.19 422 TRP A N 1
ATOM 3471 C CA . TRP A 1 422 ? 22.111 -1.594 13.324 1.00 74.19 422 TRP A CA 1
ATOM 3472 C C . TRP A 1 422 ? 22.307 -2.913 12.567 1.00 74.19 422 TRP A C 1
ATOM 3474 O O . TRP A 1 422 ? 21.954 -3.019 11.393 1.00 74.19 422 TRP A O 1
ATOM 3484 N N . ASP A 1 423 ? 22.810 -3.930 13.263 1.00 75.19 423 ASP A N 1
ATOM 3485 C CA . ASP A 1 423 ? 22.802 -5.342 12.861 1.00 75.19 423 ASP A CA 1
ATOM 3486 C C . ASP A 1 423 ? 23.178 -5.618 11.392 1.00 75.19 423 ASP A C 1
ATOM 3488 O O . ASP A 1 423 ? 24.186 -5.115 10.904 1.00 75.19 423 ASP A O 1
ATOM 3492 N N . TRP A 1 424 ? 22.422 -6.422 10.646 1.00 80.00 424 TRP A N 1
ATOM 3493 C CA . TRP A 1 424 ? 22.739 -6.699 9.244 1.00 80.00 424 TRP A CA 1
ATOM 3494 C C . TRP A 1 424 ? 22.465 -5.494 8.330 1.00 80.00 424 TRP A C 1
ATOM 3496 O O . TRP A 1 424 ? 23.085 -5.376 7.270 1.00 80.00 424 TRP A O 1
ATOM 3506 N N . GLN A 1 425 ? 21.555 -4.595 8.725 1.00 82.56 425 GLN A N 1
ATOM 3507 C CA . GLN A 1 425 ? 21.114 -3.468 7.902 1.00 82.56 425 GLN A CA 1
ATOM 3508 C C . GLN A 1 425 ? 22.210 -2.403 7.778 1.00 82.56 425 GLN A C 1
ATOM 3510 O O . GLN A 1 425 ? 22.470 -1.943 6.668 1.00 82.56 425 GLN A O 1
ATOM 3515 N N . GLN A 1 426 ? 22.909 -2.073 8.870 1.00 86.44 426 GLN A N 1
ATOM 3516 C CA . GLN A 1 426 ? 23.895 -0.983 8.914 1.00 86.44 426 GLN A CA 1
ATOM 3517 C C . GLN A 1 426 ? 23.298 0.315 8.318 1.00 86.44 426 GLN A C 1
ATOM 3519 O O . GLN A 1 426 ? 22.132 0.620 8.566 1.00 86.44 426 GLN A O 1
ATOM 3524 N N . ASP A 1 427 ? 24.060 1.070 7.522 1.00 89.94 427 ASP A N 1
ATOM 3525 C CA . ASP A 1 427 ? 23.640 2.333 6.895 1.00 89.94 427 ASP A CA 1
ATOM 3526 C C . ASP A 1 427 ? 23.018 2.153 5.493 1.00 89.94 427 ASP A C 1
ATOM 3528 O O . ASP A 1 427 ? 23.226 2.947 4.574 1.00 89.94 427 ASP A O 1
ATOM 3532 N N . ARG A 1 428 ? 22.299 1.047 5.275 1.00 92.44 428 ARG A N 1
ATOM 3533 C CA . ARG A 1 428 ? 21.753 0.687 3.956 1.00 92.44 428 ARG A CA 1
ATOM 3534 C C . ARG A 1 428 ? 20.298 1.106 3.808 1.00 92.44 428 ARG A C 1
ATOM 3536 O O . ARG A 1 428 ? 19.518 1.072 4.761 1.00 92.44 428 ARG A O 1
ATOM 3543 N N . GLY A 1 429 ? 19.925 1.457 2.581 1.00 93.38 429 GLY A N 1
ATOM 3544 C CA . GLY A 1 429 ? 18.563 1.823 2.219 1.00 93.38 429 GLY A CA 1
ATOM 3545 C C . GLY A 1 429 ? 17.747 0.588 1.858 1.00 93.38 429 GLY A C 1
ATOM 3546 O O . GLY A 1 429 ? 18.078 -0.107 0.895 1.00 93.38 429 GLY A O 1
ATOM 3547 N N . ILE A 1 430 ? 16.668 0.328 2.603 1.00 95.00 430 ILE A N 1
ATOM 3548 C CA . ILE A 1 430 ? 15.722 -0.748 2.296 1.00 95.00 430 ILE A CA 1
ATOM 3549 C C . ILE A 1 430 ? 14.616 -0.178 1.409 1.00 95.00 430 ILE A C 1
ATOM 3551 O O . ILE A 1 430 ? 13.786 0.631 1.834 1.00 95.00 430 ILE A O 1
ATOM 3555 N N . VAL A 1 431 ? 14.598 -0.599 0.146 1.00 96.62 431 VAL A N 1
ATOM 3556 C CA . VAL A 1 431 ? 13.725 -0.010 -0.883 1.00 96.62 431 VAL A CA 1
ATOM 3557 C C . VAL A 1 431 ? 12.252 -0.201 -0.526 1.00 96.62 431 VAL A C 1
ATOM 3559 O O . VAL A 1 431 ? 11.463 0.744 -0.574 1.00 96.62 431 VAL A O 1
ATOM 3562 N N . GLY A 1 432 ? 11.892 -1.409 -0.087 1.00 96.38 432 GLY A N 1
ATOM 3563 C CA . GLY A 1 432 ? 10.533 -1.723 0.342 1.00 96.38 432 GLY A CA 1
ATOM 3564 C C . GLY A 1 432 ? 10.030 -0.850 1.488 1.00 96.38 432 GLY A C 1
ATOM 3565 O O . GLY A 1 432 ? 8.870 -0.463 1.461 1.00 96.38 432 GLY A O 1
ATOM 3566 N N . HIS A 1 433 ? 10.869 -0.487 2.464 1.00 95.50 433 HIS A N 1
ATOM 3567 C CA . HIS A 1 433 ? 10.460 0.387 3.571 1.00 95.50 433 HIS A CA 1
ATOM 3568 C C . HIS A 1 433 ? 10.207 1.825 3.113 1.00 95.50 433 HIS A C 1
ATOM 3570 O O . HIS A 1 433 ? 9.231 2.435 3.538 1.00 95.50 433 HIS A O 1
ATOM 3576 N N . ASN A 1 434 ? 11.018 2.344 2.190 1.00 97.69 434 ASN A N 1
ATOM 3577 C CA . ASN A 1 434 ? 10.803 3.667 1.600 1.00 97.69 434 ASN A CA 1
ATOM 3578 C C . ASN A 1 434 ? 9.461 3.718 0.854 1.00 97.69 434 ASN A C 1
ATOM 3580 O O . ASN A 1 434 ? 8.634 4.596 1.099 1.00 97.69 434 ASN A O 1
ATOM 3584 N N . LEU A 1 435 ? 9.198 2.722 0.004 1.00 98.12 435 LEU A N 1
ATOM 3585 C CA . LEU A 1 435 ? 7.916 2.608 -0.694 1.00 98.12 435 LEU A CA 1
ATOM 3586 C C . LEU A 1 435 ? 6.766 2.397 0.298 1.00 98.12 435 LEU A C 1
ATOM 3588 O O . LEU A 1 435 ? 5.724 3.035 0.154 1.00 98.12 435 LEU A O 1
ATOM 3592 N N . LYS A 1 436 ? 6.985 1.599 1.355 1.00 97.62 436 LYS A N 1
ATOM 3593 C CA . LYS A 1 436 ? 6.031 1.388 2.449 1.00 97.62 436 LYS A CA 1
ATOM 3594 C C . LYS A 1 436 ? 5.640 2.698 3.125 1.00 97.62 436 LYS A C 1
ATOM 3596 O O . LYS A 1 436 ? 4.451 2.962 3.293 1.00 97.62 436 LYS A O 1
ATOM 3601 N N . ILE A 1 437 ? 6.614 3.540 3.461 1.00 97.88 437 ILE A N 1
ATOM 3602 C CA . ILE A 1 437 ? 6.383 4.881 4.008 1.00 97.88 437 ILE A CA 1
ATOM 3603 C C . ILE A 1 437 ? 5.539 5.706 3.038 1.00 97.88 437 ILE A C 1
ATOM 3605 O O . ILE A 1 437 ? 4.511 6.243 3.446 1.00 97.88 437 ILE A O 1
ATOM 3609 N N . ALA A 1 438 ? 5.923 5.770 1.760 1.00 98.19 438 ALA A N 1
ATOM 3610 C CA . ALA A 1 438 ? 5.243 6.607 0.775 1.00 98.19 438 ALA A CA 1
ATOM 3611 C C . ALA A 1 438 ? 3.739 6.292 0.673 1.00 98.19 438 ALA A C 1
ATOM 3613 O O . ALA A 1 438 ? 2.896 7.189 0.772 1.00 98.19 438 ALA A O 1
ATOM 3614 N N . TRP A 1 439 ? 3.365 5.018 0.546 1.00 96.69 439 TRP A N 1
ATOM 3615 C CA . TRP A 1 439 ? 1.952 4.658 0.382 1.00 96.69 439 TRP A CA 1
ATOM 3616 C C . TRP A 1 439 ? 1.146 4.782 1.676 1.00 96.69 439 TRP A C 1
ATOM 3618 O O . TRP A 1 439 ? -0.017 5.185 1.641 1.00 96.69 439 TRP A O 1
ATOM 3628 N N . ASN A 1 440 ? 1.768 4.529 2.832 1.00 98.12 440 ASN A N 1
ATOM 3629 C CA . ASN A 1 440 ? 1.139 4.758 4.132 1.00 98.12 440 ASN A CA 1
ATOM 3630 C C . ASN A 1 440 ? 0.886 6.244 4.392 1.00 98.12 440 ASN A C 1
ATOM 3632 O O . ASN A 1 440 ? -0.227 6.611 4.761 1.00 98.12 440 ASN A O 1
ATOM 3636 N N . LEU A 1 441 ? 1.863 7.113 4.126 1.00 98.44 441 LEU A N 1
ATOM 3637 C CA . LEU A 1 441 ? 1.674 8.560 4.232 1.00 98.44 441 LEU A CA 1
ATOM 3638 C C . LEU A 1 441 ? 0.617 9.075 3.251 1.00 98.44 441 LEU A C 1
ATOM 3640 O O . LEU A 1 441 ? -0.139 9.977 3.601 1.00 98.44 441 LEU A O 1
ATOM 3644 N N . THR A 1 442 ? 0.496 8.467 2.068 1.00 98.31 442 THR A N 1
ATOM 3645 C CA . THR A 1 442 ? -0.577 8.801 1.118 1.00 98.31 442 THR A CA 1
ATOM 3646 C C . THR A 1 442 ? -1.960 8.438 1.674 1.00 98.31 442 THR A C 1
ATOM 3648 O O . THR A 1 442 ? -2.875 9.260 1.609 1.00 98.31 442 THR A O 1
ATOM 3651 N N . ARG A 1 443 ? -2.120 7.259 2.299 1.00 97.75 443 ARG A N 1
ATOM 3652 C CA . ARG A 1 443 ? -3.368 6.878 2.995 1.00 97.75 443 ARG A CA 1
ATOM 3653 C C . ARG A 1 443 ? -3.708 7.842 4.129 1.00 97.75 443 ARG A C 1
ATOM 3655 O O . ARG A 1 443 ? -4.833 8.325 4.216 1.00 97.75 443 ARG A O 1
ATOM 3662 N N . VAL A 1 444 ? -2.732 8.176 4.972 1.00 98.25 444 VAL A N 1
ATOM 3663 C CA . VAL A 1 444 ? -2.935 9.116 6.087 1.00 98.25 444 VAL A CA 1
ATOM 3664 C C . VAL A 1 444 ? -3.253 10.526 5.576 1.00 98.25 444 VAL A C 1
ATOM 3666 O O . VAL A 1 444 ? -4.147 11.188 6.101 1.00 98.25 444 VAL A O 1
ATOM 3669 N N . SER A 1 445 ? -2.595 10.970 4.502 1.00 97.69 445 SER A N 1
ATOM 3670 C CA . SER A 1 445 ? -2.915 12.226 3.820 1.00 97.69 445 SER A CA 1
ATOM 3671 C C . SER A 1 445 ? -4.367 12.252 3.343 1.00 97.69 445 SER A C 1
ATOM 3673 O O . SER A 1 445 ? -5.052 13.250 3.569 1.00 97.69 445 SER A O 1
ATOM 3675 N N . ASN A 1 446 ? -4.873 11.170 2.742 1.00 95.31 446 ASN A N 1
ATOM 3676 C CA . ASN A 1 446 ? -6.276 11.073 2.333 1.00 95.31 446 ASN A CA 1
ATOM 3677 C C . ASN A 1 446 ? -7.235 11.205 3.516 1.00 95.31 446 ASN A C 1
ATOM 3679 O O . ASN A 1 446 ? -8.161 12.014 3.441 1.00 95.31 446 ASN A O 1
ATOM 3683 N N . TYR A 1 447 ? -6.966 10.502 4.616 1.00 95.75 447 TYR A N 1
ATOM 3684 C CA . TYR A 1 447 ? -7.764 10.603 5.837 1.00 95.75 447 TYR A CA 1
ATOM 3685 C C . TYR A 1 447 ? -7.822 12.035 6.392 1.00 95.75 447 TYR A C 1
ATOM 3687 O O . TYR A 1 447 ? -8.903 12.527 6.700 1.00 95.75 447 TYR A O 1
ATOM 3695 N N . TYR A 1 448 ? -6.694 12.751 6.456 1.00 95.25 448 TYR A N 1
ATOM 3696 C CA . TYR A 1 448 ? -6.688 14.145 6.924 1.00 95.25 448 TYR A CA 1
ATOM 3697 C C . TYR A 1 448 ? -7.186 15.152 5.879 1.00 95.25 448 TYR A C 1
ATOM 3699 O O . TYR A 1 448 ? -7.584 16.256 6.242 1.00 95.25 448 TYR A O 1
ATOM 3707 N N . SER A 1 449 ? -7.221 14.796 4.591 1.00 88.50 449 SER A N 1
ATOM 3708 C CA . SER A 1 449 ? -7.695 15.705 3.536 1.00 88.50 449 SER A CA 1
ATOM 3709 C C . SER A 1 449 ? -9.194 16.006 3.617 1.00 88.50 449 SER A C 1
ATOM 3711 O O . SER A 1 449 ? -9.637 17.038 3.112 1.00 88.50 449 SER A O 1
ATOM 3713 N N . SER A 1 450 ? -9.970 15.144 4.282 1.00 78.75 450 SER A N 1
ATOM 3714 C CA . SER A 1 450 ? -11.386 15.384 4.582 1.00 78.75 450 SER A CA 1
ATOM 3715 C C . SER A 1 450 ? -11.595 16.365 5.745 1.00 78.75 450 SER A C 1
ATOM 3717 O O . SER A 1 450 ? -12.708 16.843 5.946 1.00 78.75 450 SER A O 1
ATOM 3719 N N . GLN A 1 451 ? -10.540 16.703 6.499 1.00 85.94 451 GLN A N 1
ATOM 3720 C CA . GLN A 1 451 ? -10.619 17.515 7.712 1.00 85.94 451 GLN A CA 1
ATOM 3721 C C . GLN A 1 451 ? -10.118 18.945 7.443 1.00 85.94 451 GLN A C 1
ATOM 3723 O O . GLN A 1 451 ? -8.921 19.150 7.231 1.00 85.94 451 GLN A O 1
ATOM 3728 N N . PRO A 1 452 ? -10.986 19.979 7.494 1.00 77.00 452 PRO A N 1
ATOM 3729 C CA . PRO A 1 452 ? -10.611 21.346 7.117 1.00 77.00 452 PRO A CA 1
ATOM 3730 C C . PRO A 1 452 ? -9.415 21.932 7.880 1.00 77.00 452 PRO A C 1
ATOM 3732 O O . PRO A 1 452 ? -8.654 22.707 7.313 1.00 77.00 452 PRO A O 1
ATOM 3735 N N . LYS A 1 453 ? -9.232 21.556 9.152 1.00 81.94 453 LYS A N 1
ATOM 3736 C CA . LYS A 1 453 ? -8.144 22.063 10.008 1.00 81.94 453 LYS A CA 1
ATOM 3737 C C . LYS A 1 453 ? -6.788 21.401 9.746 1.00 81.94 453 LYS A C 1
ATOM 3739 O O . LYS A 1 453 ? -5.774 21.922 10.189 1.00 81.94 453 LYS A O 1
ATOM 3744 N N . GLU A 1 454 ? -6.767 20.278 9.033 1.00 90.62 454 GLU A N 1
ATOM 3745 C CA . GLU A 1 454 ? -5.580 19.429 8.865 1.00 90.62 454 GLU A CA 1
ATOM 3746 C C . GLU A 1 454 ? -5.070 19.417 7.416 1.00 90.62 454 GLU A C 1
ATOM 3748 O O . GLU A 1 454 ? -4.211 18.611 7.060 1.00 90.62 454 GLU A O 1
ATOM 3753 N N . GLN A 1 455 ? -5.566 20.321 6.562 1.00 84.38 455 GLN A N 1
ATOM 3754 C CA . GLN A 1 455 ? -5.206 20.366 5.140 1.00 84.38 455 GLN A CA 1
ATOM 3755 C C . GLN A 1 455 ? -3.704 20.585 4.916 1.00 84.38 455 GLN A C 1
ATOM 3757 O O . GLN A 1 455 ? -3.107 19.883 4.102 1.00 84.38 455 GLN A O 1
ATOM 3762 N N . SER A 1 456 ? -3.068 21.489 5.667 1.00 84.81 456 SER A N 1
ATOM 3763 C CA . SER A 1 456 ? -1.621 21.731 5.558 1.00 84.81 456 SER A CA 1
ATOM 3764 C C . SER A 1 456 ? -0.804 20.501 5.958 1.00 84.81 456 SER A C 1
ATOM 3766 O O . SER A 1 456 ? 0.178 20.167 5.298 1.00 84.81 456 SER A O 1
ATOM 3768 N N . PHE A 1 457 ? -1.236 19.783 7.000 1.00 93.94 457 PHE A N 1
ATOM 3769 C CA . PHE A 1 457 ? -0.603 18.531 7.413 1.00 93.94 457 PHE A CA 1
ATOM 3770 C C . PHE A 1 457 ? -0.784 17.440 6.353 1.00 93.94 457 PHE A C 1
ATOM 3772 O O . PHE A 1 457 ? 0.187 16.816 5.936 1.00 93.94 457 PHE A O 1
ATOM 3779 N N . SER A 1 458 ? -2.012 17.260 5.857 1.00 92.75 458 SER A N 1
ATOM 3780 C CA . SER A 1 458 ? -2.334 16.347 4.755 1.00 92.75 458 SER A CA 1
ATOM 3781 C C . SER A 1 458 ? -1.455 16.605 3.525 1.00 92.75 458 SER A C 1
ATOM 3783 O O . SER A 1 458 ? -0.916 15.658 2.944 1.00 92.75 458 SER A O 1
ATOM 3785 N N . TYR A 1 459 ? -1.266 17.874 3.160 1.00 90.69 459 TYR A N 1
ATOM 3786 C CA . TYR A 1 459 ? -0.429 18.280 2.036 1.00 90.69 459 TYR A CA 1
ATOM 3787 C C . TYR A 1 459 ? 1.056 17.976 2.275 1.00 90.69 459 TYR A C 1
ATOM 3789 O O . TYR A 1 459 ? 1.702 17.391 1.408 1.00 90.69 459 TYR A O 1
ATOM 3797 N N . ALA A 1 460 ? 1.583 18.275 3.465 1.00 94.12 460 ALA A N 1
ATOM 3798 C CA . ALA A 1 460 ? 2.969 17.968 3.822 1.00 94.12 460 ALA A CA 1
ATOM 3799 C C . ALA A 1 460 ? 3.271 16.458 3.767 1.00 94.12 460 ALA A C 1
ATOM 3801 O O . ALA A 1 460 ? 4.312 16.051 3.246 1.00 94.12 460 ALA A O 1
ATOM 3802 N N . LEU A 1 461 ? 2.346 15.615 4.247 1.00 97.88 461 LEU A N 1
ATOM 3803 C CA . LEU A 1 461 ? 2.480 14.158 4.149 1.00 97.88 461 LEU A CA 1
ATOM 3804 C C . LEU A 1 461 ? 2.505 13.678 2.693 1.00 97.88 461 LEU A C 1
ATOM 3806 O O . LEU A 1 461 ? 3.316 12.817 2.352 1.00 97.88 461 LEU A O 1
ATOM 3810 N N . LEU A 1 462 ? 1.646 14.242 1.837 1.00 97.00 462 LEU A N 1
ATOM 3811 C CA . LEU A 1 462 ? 1.605 13.898 0.416 1.00 97.00 462 LEU A CA 1
ATOM 3812 C C . LEU A 1 462 ? 2.901 14.299 -0.297 1.00 97.00 462 LEU A C 1
ATOM 3814 O O . LEU A 1 462 ? 3.483 13.475 -0.995 1.00 97.00 462 LEU A O 1
ATOM 3818 N N . GLN A 1 463 ? 3.396 15.517 -0.067 1.00 95.62 463 GLN A N 1
ATOM 3819 C CA . GLN A 1 463 ? 4.663 15.973 -0.645 1.00 95.62 463 GLN A CA 1
ATOM 3820 C C . GLN A 1 463 ? 5.830 15.058 -0.261 1.00 95.62 463 GLN A C 1
ATOM 3822 O O . GLN A 1 463 ? 6.670 14.721 -1.098 1.00 95.62 463 GLN A O 1
ATOM 3827 N N . LEU A 1 464 ? 5.891 14.636 1.007 1.00 97.50 464 LEU A N 1
ATOM 3828 C CA . LEU A 1 464 ? 6.915 13.699 1.453 1.00 97.50 464 LEU A CA 1
ATOM 3829 C C . LEU A 1 464 ? 6.763 12.331 0.775 1.00 97.50 464 LEU A C 1
ATOM 3831 O O . LEU A 1 464 ? 7.763 11.763 0.335 1.00 97.50 464 LEU A O 1
ATOM 3835 N N . ALA A 1 465 ? 5.537 11.813 0.675 1.00 98.38 465 ALA A N 1
ATOM 3836 C CA . ALA A 1 465 ? 5.258 10.547 0.008 1.00 98.38 465 ALA A CA 1
ATOM 3837 C C . ALA A 1 465 ? 5.709 10.556 -1.460 1.00 98.38 465 ALA A C 1
ATOM 3839 O O . ALA A 1 465 ? 6.406 9.637 -1.893 1.00 98.38 465 ALA A O 1
ATOM 3840 N N . GLU A 1 466 ? 5.373 11.613 -2.205 1.00 97.75 466 GLU A N 1
ATOM 3841 C CA . GLU A 1 466 ? 5.797 11.790 -3.596 1.00 97.75 466 GLU A CA 1
ATOM 3842 C C . GLU A 1 466 ? 7.315 11.864 -3.721 1.00 97.75 466 GLU A C 1
ATOM 3844 O O . GLU A 1 466 ? 7.901 11.148 -4.534 1.00 97.75 466 GLU A O 1
ATOM 3849 N N . ARG A 1 467 ? 7.966 12.659 -2.863 1.00 96.88 467 ARG A N 1
ATOM 3850 C CA . ARG A 1 467 ? 9.426 12.778 -2.850 1.00 96.88 467 ARG A CA 1
ATOM 3851 C C . ARG A 1 467 ? 10.100 11.426 -2.630 1.00 96.88 467 ARG A C 1
ATOM 3853 O O . ARG A 1 467 ? 10.999 11.073 -3.386 1.00 96.88 467 ARG A O 1
ATOM 3860 N N . ILE A 1 468 ? 9.659 10.647 -1.639 1.00 97.69 468 ILE A N 1
ATOM 3861 C CA . ILE A 1 468 ? 10.224 9.316 -1.367 1.00 97.69 468 ILE A CA 1
ATOM 3862 C C . ILE A 1 468 ? 10.013 8.381 -2.569 1.00 97.69 468 ILE A C 1
ATOM 3864 O O . ILE A 1 468 ? 10.949 7.705 -2.999 1.00 97.69 468 ILE A O 1
ATOM 3868 N N . ALA A 1 469 ? 8.809 8.355 -3.145 1.00 97.56 469 ALA A N 1
ATOM 3869 C CA . ALA A 1 469 ? 8.489 7.481 -4.272 1.00 97.56 469 ALA A CA 1
ATOM 3870 C C . ALA A 1 469 ? 9.291 7.821 -5.544 1.00 97.56 469 ALA A C 1
ATOM 3872 O O . ALA A 1 469 ? 9.745 6.912 -6.246 1.00 97.56 469 ALA A O 1
ATOM 3873 N N . GLN A 1 470 ? 9.500 9.111 -5.824 1.00 96.25 470 GLN A N 1
ATOM 3874 C CA . GLN A 1 470 ? 10.333 9.594 -6.931 1.00 96.25 470 GLN A CA 1
ATOM 3875 C C . GLN A 1 470 ? 11.819 9.309 -6.689 1.00 96.25 470 GLN A C 1
ATOM 3877 O O . GLN A 1 470 ? 12.526 8.875 -7.602 1.00 96.25 470 GLN A O 1
ATOM 3882 N N . ASN A 1 471 ? 12.287 9.472 -5.451 1.00 96.06 471 ASN A N 1
ATOM 3883 C CA . ASN A 1 471 ? 13.663 9.174 -5.070 1.00 96.06 471 ASN A CA 1
ATOM 3884 C C . ASN A 1 471 ? 14.040 7.715 -5.353 1.00 96.06 471 ASN A C 1
ATOM 3886 O O . ASN A 1 471 ? 15.136 7.466 -5.848 1.00 96.06 471 ASN A O 1
ATOM 3890 N N . MET A 1 472 ? 13.132 6.754 -5.136 1.00 96.94 472 MET A N 1
ATOM 3891 C CA . MET A 1 472 ? 13.394 5.341 -5.456 1.00 96.94 472 MET A CA 1
ATOM 3892 C C . MET A 1 472 ? 13.651 5.103 -6.953 1.00 96.94 472 MET A C 1
ATOM 3894 O O . MET A 1 472 ? 14.438 4.229 -7.321 1.00 96.94 472 MET A O 1
ATOM 3898 N N . VAL A 1 473 ? 13.046 5.904 -7.833 1.00 94.25 473 VAL A N 1
ATOM 3899 C CA . VAL A 1 473 ? 13.359 5.878 -9.270 1.00 94.25 473 VAL A CA 1
ATOM 3900 C C . VAL A 1 473 ? 14.728 6.514 -9.520 1.00 94.25 473 VAL A C 1
ATOM 3902 O O . VAL A 1 473 ? 15.575 5.914 -10.180 1.00 94.25 473 VAL A O 1
ATOM 3905 N N . LYS A 1 474 ? 14.967 7.698 -8.943 1.00 92.94 474 LYS A N 1
ATOM 3906 C CA . LYS A 1 474 ? 16.198 8.490 -9.105 1.00 92.94 474 LYS A CA 1
ATOM 3907 C C . LYS A 1 474 ? 17.463 7.722 -8.711 1.00 92.94 474 LYS A C 1
ATOM 3909 O O . LYS A 1 474 ? 18.437 7.736 -9.458 1.00 92.94 474 LYS A O 1
ATOM 3914 N N . VAL A 1 475 ? 17.447 7.021 -7.577 1.00 93.81 475 VAL A N 1
ATOM 3915 C CA . VAL A 1 475 ? 18.599 6.235 -7.085 1.00 93.81 475 VAL A CA 1
ATOM 3916 C C . VAL A 1 475 ? 18.730 4.867 -7.766 1.00 93.81 475 VAL A C 1
ATOM 3918 O O . VAL A 1 475 ? 19.602 4.070 -7.427 1.00 93.81 475 VAL A O 1
ATOM 3921 N N . GLY A 1 476 ? 17.853 4.558 -8.726 1.00 93.69 476 GLY A N 1
ATOM 3922 C CA . GLY A 1 476 ? 17.864 3.292 -9.449 1.00 93.69 476 GLY A CA 1
ATOM 3923 C C . GLY A 1 476 ? 17.461 2.085 -8.600 1.00 93.69 476 GLY A C 1
ATOM 3924 O O . GLY A 1 476 ? 17.890 0.972 -8.923 1.00 93.69 476 GLY A O 1
ATOM 3925 N N . ALA A 1 477 ? 16.668 2.296 -7.541 1.00 96.19 477 ALA A N 1
ATOM 3926 C CA . ALA A 1 477 ? 16.060 1.234 -6.740 1.00 96.19 477 ALA A CA 1
ATOM 3927 C C . ALA A 1 477 ? 14.918 0.532 -7.490 1.00 96.19 477 ALA A C 1
ATOM 3929 O O . ALA A 1 477 ? 14.725 -0.675 -7.331 1.00 96.19 477 ALA A O 1
ATOM 3930 N N . ILE A 1 478 ? 14.210 1.268 -8.352 1.00 97.25 478 ILE A N 1
ATOM 3931 C CA . ILE A 1 478 ? 13.351 0.689 -9.389 1.00 97.25 478 ILE A CA 1
ATOM 3932 C C . ILE A 1 478 ? 14.221 0.244 -10.572 1.00 97.25 478 ILE A C 1
ATOM 3934 O O . ILE A 1 478 ? 15.051 1.005 -11.078 1.00 97.25 478 ILE A O 1
ATOM 3938 N N . ASP A 1 479 ? 14.047 -0.997 -11.025 1.00 96.69 479 ASP A N 1
ATOM 3939 C CA . ASP A 1 479 ? 14.801 -1.551 -12.150 1.00 96.69 479 ASP A CA 1
ATOM 3940 C C . ASP A 1 479 ? 14.217 -1.074 -13.485 1.00 96.69 479 ASP A C 1
ATOM 3942 O O . ASP A 1 479 ? 13.271 -1.645 -14.025 1.00 96.69 479 ASP A O 1
ATOM 3946 N N . THR A 1 480 ? 14.827 -0.038 -14.051 1.00 94.88 480 THR A N 1
ATOM 3947 C CA . THR A 1 480 ? 14.388 0.612 -15.293 1.00 94.88 480 THR A CA 1
ATOM 3948 C C . THR A 1 480 ? 14.601 -0.213 -16.569 1.00 94.88 480 THR A C 1
ATOM 3950 O O . THR A 1 480 ? 14.181 0.217 -17.645 1.00 94.88 480 THR A O 1
ATOM 3953 N N . PHE A 1 481 ? 15.225 -1.394 -16.477 1.00 95.56 481 PHE A N 1
ATOM 3954 C CA . PHE A 1 481 ? 15.386 -2.316 -17.606 1.00 95.56 481 PHE A CA 1
ATOM 3955 C C . PHE A 1 481 ? 14.407 -3.485 -17.571 1.00 95.56 481 PHE A C 1
ATOM 3957 O O . PHE A 1 481 ? 14.135 -4.062 -18.620 1.00 95.56 481 PHE A O 1
ATOM 3964 N N . ARG A 1 482 ? 13.937 -3.889 -16.384 1.00 95.12 482 ARG A N 1
ATOM 3965 C CA . ARG A 1 482 ? 13.179 -5.142 -16.198 1.00 95.12 482 ARG A CA 1
ATOM 3966 C C . ARG A 1 482 ? 11.879 -4.974 -15.419 1.00 95.12 482 ARG A C 1
ATOM 3968 O O . ARG A 1 482 ? 11.103 -5.920 -15.385 1.00 95.12 482 ARG A O 1
ATOM 3975 N N . GLY A 1 483 ? 11.641 -3.819 -14.803 1.00 95.25 483 GLY A N 1
ATOM 3976 C CA . GLY A 1 483 ? 10.553 -3.609 -13.850 1.00 95.25 483 GLY A CA 1
ATOM 3977 C C . GLY A 1 483 ? 10.850 -4.206 -12.469 1.00 95.25 483 GLY A C 1
ATOM 3978 O O . GLY A 1 483 ? 11.855 -4.891 -12.259 1.00 95.25 483 GLY A O 1
ATOM 3979 N N . GLY A 1 484 ? 9.963 -3.950 -11.509 1.00 97.19 484 GLY A N 1
ATOM 3980 C CA . GLY A 1 484 ? 10.161 -4.336 -10.108 1.00 97.19 484 GLY A CA 1
ATOM 3981 C C . GLY A 1 484 ? 11.186 -3.465 -9.369 1.00 97.19 484 GLY A C 1
ATOM 3982 O O . GLY A 1 484 ? 11.842 -2.600 -9.953 1.00 97.19 484 GLY A O 1
ATOM 3983 N N . CYS A 1 485 ? 11.330 -3.699 -8.067 1.00 97.75 485 CYS A N 1
ATOM 3984 C CA . CYS A 1 485 ? 12.264 -2.986 -7.196 1.00 97.75 485 CYS A CA 1
ATOM 3985 C C . CYS A 1 485 ? 13.284 -3.938 -6.556 1.00 97.75 485 CYS A C 1
ATOM 3987 O O . CYS A 1 485 ? 12.975 -5.099 -6.277 1.00 97.75 485 CYS A O 1
ATOM 3989 N N . PHE A 1 486 ? 14.512 -3.452 -6.367 1.00 97.44 486 PHE A N 1
ATOM 3990 C CA . PHE A 1 486 ? 15.595 -4.201 -5.724 1.00 97.44 486 PHE A CA 1
ATOM 3991 C C . PHE A 1 486 ? 15.441 -4.266 -4.204 1.00 97.44 486 PHE A C 1
ATOM 3993 O O . PHE A 1 486 ? 14.740 -3.455 -3.612 1.00 97.44 486 PHE A O 1
ATOM 4000 N N . ASP A 1 487 ? 16.152 -5.212 -3.594 1.00 95.25 487 ASP A N 1
ATOM 4001 C CA . ASP A 1 487 ? 16.129 -5.470 -2.155 1.00 95.25 487 ASP A CA 1
ATOM 4002 C C . ASP A 1 487 ? 16.649 -4.309 -1.299 1.00 95.25 487 ASP A C 1
ATOM 4004 O O . ASP A 1 487 ? 15.894 -3.610 -0.614 1.00 95.25 487 ASP A O 1
ATOM 4008 N N . ALA A 1 488 ? 17.948 -4.058 -1.388 1.00 94.88 488 ALA A N 1
ATOM 4009 C CA . ALA A 1 488 ? 18.595 -2.959 -0.700 1.00 94.88 488 ALA A CA 1
ATOM 4010 C C . ALA A 1 488 ? 19.690 -2.369 -1.576 1.00 94.88 488 ALA A C 1
ATOM 4012 O O . ALA A 1 488 ? 20.247 -3.054 -2.439 1.00 94.88 488 ALA A O 1
ATOM 4013 N N . LEU A 1 489 ? 20.012 -1.108 -1.313 1.00 95.12 489 LEU A N 1
ATOM 4014 C CA . LEU A 1 489 ? 21.124 -0.392 -1.924 1.00 95.12 489 LEU A CA 1
ATOM 4015 C C . LEU A 1 489 ? 21.968 0.273 -0.834 1.00 95.12 489 LEU A C 1
ATOM 4017 O O . LEU A 1 489 ? 21.468 0.623 0.240 1.00 95.12 489 LEU A O 1
ATOM 4021 N N . GLU A 1 490 ? 23.253 0.461 -1.114 1.00 94.06 490 GLU A N 1
ATOM 4022 C CA . GLU A 1 490 ? 24.091 1.340 -0.300 1.00 94.06 490 GLU A CA 1
ATOM 4023 C C . GLU A 1 490 ? 23.569 2.777 -0.431 1.00 94.06 490 GLU A C 1
ATOM 4025 O O . GLU A 1 490 ? 23.408 3.285 -1.544 1.00 94.06 490 GLU A O 1
ATOM 4030 N N . ARG A 1 491 ? 23.308 3.449 0.699 1.00 91.94 491 ARG A N 1
ATOM 4031 C CA . ARG A 1 491 ? 22.865 4.857 0.697 1.00 91.94 491 ARG A CA 1
ATOM 4032 C C . ARG A 1 491 ? 23.923 5.797 0.127 1.00 91.94 491 ARG A C 1
ATOM 4034 O O . ARG A 1 491 ? 23.603 6.824 -0.464 1.00 91.94 491 ARG A O 1
ATOM 4041 N N . HIS A 1 492 ? 25.187 5.424 0.308 1.00 91.06 492 HIS A N 1
ATOM 4042 C CA . HIS A 1 492 ? 26.353 6.173 -0.135 1.00 91.06 492 HIS A CA 1
ATOM 4043 C C . HIS A 1 492 ? 27.218 5.288 -1.041 1.00 91.06 492 HIS A C 1
ATOM 4045 O O . HIS A 1 492 ? 28.216 4.739 -0.565 1.00 91.06 492 HIS A O 1
ATOM 4051 N N . PRO A 1 493 ? 26.849 5.113 -2.324 1.00 91.88 493 PRO A N 1
ATOM 4052 C CA . PRO A 1 493 ? 27.632 4.304 -3.252 1.00 91.88 493 PRO A CA 1
ATOM 4053 C C . PRO A 1 493 ? 29.046 4.885 -3.413 1.00 91.88 493 PRO A C 1
ATOM 4055 O O . PRO A 1 493 ? 29.223 6.085 -3.635 1.00 91.88 493 PRO A O 1
ATOM 4058 N N . LYS A 1 494 ? 30.073 4.035 -3.299 1.00 93.38 494 LYS A N 1
ATOM 4059 C CA . LYS A 1 494 ? 31.502 4.416 -3.344 1.00 93.38 494 LYS A CA 1
ATOM 4060 C C . LYS A 1 494 ? 32.207 3.943 -4.611 1.00 93.38 494 LYS A C 1
ATOM 4062 O O . LYS A 1 494 ? 33.343 4.331 -4.870 1.00 93.38 494 LYS A O 1
ATOM 4067 N N . ASN A 1 495 ? 31.540 3.117 -5.408 1.00 93.06 495 ASN A N 1
ATOM 4068 C CA . ASN A 1 495 ? 32.087 2.515 -6.623 1.00 93.06 495 ASN A CA 1
ATOM 4069 C C . ASN A 1 495 ? 32.007 3.416 -7.879 1.00 93.06 495 ASN A C 1
ATOM 4071 O O . ASN A 1 495 ? 32.371 2.969 -8.965 1.00 93.06 495 ASN A O 1
ATOM 4075 N N . GLY A 1 496 ? 31.530 4.662 -7.754 1.00 90.19 496 GLY A N 1
ATOM 4076 C CA . GLY A 1 496 ? 31.374 5.602 -8.874 1.00 90.19 496 GLY A CA 1
ATOM 4077 C C . GLY A 1 496 ? 30.178 5.319 -9.792 1.00 90.19 496 GLY A C 1
ATOM 4078 O O . GLY A 1 496 ? 30.034 5.974 -10.823 1.00 90.19 496 GLY A O 1
ATOM 4079 N N . MET A 1 497 ? 29.322 4.359 -9.435 1.00 90.31 497 MET A N 1
ATOM 4080 C CA . MET A 1 497 ? 28.077 4.048 -10.135 1.00 90.31 497 MET A CA 1
ATOM 4081 C C . MET A 1 497 ? 26.889 4.724 -9.442 1.00 90.31 497 MET A C 1
ATOM 4083 O O . MET A 1 497 ? 26.952 5.059 -8.263 1.00 90.31 497 MET A O 1
ATOM 4087 N N . ILE A 1 498 ? 25.770 4.864 -10.161 1.00 86.19 498 ILE A N 1
ATOM 4088 C CA . ILE A 1 498 ? 24.516 5.422 -9.613 1.00 86.19 498 ILE A CA 1
ATOM 4089 C C . ILE A 1 498 ? 24.017 4.611 -8.403 1.00 86.19 498 ILE A C 1
ATOM 4091 O O . ILE A 1 498 ? 23.414 5.168 -7.492 1.00 86.19 498 ILE A O 1
ATOM 4095 N N . ARG A 1 499 ? 24.273 3.298 -8.393 1.00 90.56 499 ARG A N 1
ATOM 4096 C CA . ARG A 1 499 ? 23.849 2.373 -7.340 1.00 90.56 499 ARG A CA 1
ATOM 4097 C C . ARG A 1 499 ? 24.928 1.346 -7.030 1.00 90.56 499 ARG A C 1
ATOM 4099 O O . ARG A 1 499 ? 25.654 0.898 -7.920 1.00 90.56 499 ARG A O 1
ATOM 4106 N N . GLU A 1 500 ? 24.970 0.926 -5.776 1.00 93.81 500 GLU A N 1
ATOM 4107 C CA . GLU A 1 500 ? 25.835 -0.137 -5.276 1.00 93.81 500 GLU A CA 1
ATOM 4108 C C . GLU A 1 500 ? 24.988 -1.121 -4.468 1.00 93.81 500 GLU A C 1
ATOM 4110 O O . GLU A 1 500 ? 24.163 -0.715 -3.647 1.00 93.81 500 GLU A O 1
ATOM 4115 N N . TYR A 1 501 ? 25.152 -2.413 -4.755 1.00 93.94 501 TYR A N 1
ATOM 4116 C CA . TYR A 1 501 ? 24.396 -3.468 -4.092 1.00 93.94 501 TYR A CA 1
ATOM 4117 C C . TYR A 1 501 ? 25.191 -3.990 -2.891 1.00 93.94 501 TYR A C 1
ATOM 4119 O O . TYR A 1 501 ? 26.342 -4.391 -3.069 1.00 93.94 501 TYR A O 1
ATOM 4127 N N . PRO A 1 502 ? 24.586 -4.049 -1.696 1.00 90.50 502 PRO A N 1
ATOM 4128 C CA . PRO A 1 502 ? 25.236 -4.604 -0.512 1.00 90.50 502 PRO A CA 1
ATOM 4129 C C . PRO A 1 502 ? 25.458 -6.123 -0.608 1.00 90.50 502 PRO A C 1
ATOM 4131 O O . PRO A 1 502 ? 26.366 -6.668 0.016 1.00 90.50 502 PRO A O 1
ATOM 4134 N N . TRP A 1 503 ? 24.637 -6.814 -1.403 1.00 88.75 503 TRP A N 1
ATOM 4135 C CA . TRP A 1 503 ? 24.783 -8.228 -1.757 1.00 88.75 503 TRP A CA 1
ATOM 4136 C C . TRP A 1 503 ? 24.488 -8.426 -3.252 1.00 88.75 503 TRP A C 1
ATOM 4138 O O . TRP A 1 503 ? 24.988 -7.687 -4.095 1.00 88.75 503 TRP A O 1
ATOM 4148 N N . LEU A 1 504 ? 23.701 -9.442 -3.606 1.00 92.06 504 LEU A N 1
ATOM 4149 C CA . LEU A 1 504 ? 23.231 -9.657 -4.971 1.00 92.06 504 LEU A CA 1
ATOM 4150 C C . LEU A 1 504 ? 22.080 -8.706 -5.327 1.00 92.06 504 LEU A C 1
ATOM 4152 O O . LEU A 1 504 ? 21.305 -8.283 -4.473 1.00 92.06 504 LEU A O 1
ATOM 4156 N N . ASN A 1 505 ? 21.929 -8.430 -6.619 1.00 93.44 505 ASN A N 1
ATOM 4157 C CA . ASN A 1 505 ? 20.849 -7.643 -7.212 1.00 93.44 505 ASN A CA 1
ATOM 4158 C C . ASN A 1 505 ? 19.527 -8.433 -7.264 1.00 93.44 505 ASN A C 1
ATOM 4160 O O . ASN A 1 505 ? 18.997 -8.749 -8.329 1.00 93.44 505 ASN A O 1
ATOM 4164 N N . THR A 1 506 ? 19.009 -8.786 -6.092 1.00 96.31 506 THR A N 1
ATOM 4165 C CA . THR A 1 506 ? 17.782 -9.571 -5.928 1.00 96.31 506 THR A CA 1
ATOM 4166 C C . THR A 1 506 ? 16.568 -8.690 -5.656 1.00 96.31 506 THR A C 1
ATOM 4168 O O . THR A 1 506 ? 16.704 -7.513 -5.320 1.00 96.31 506 THR A O 1
ATOM 4171 N N . LYS A 1 507 ? 15.379 -9.273 -5.810 1.00 97.62 507 LYS A N 1
ATOM 4172 C CA . LYS A 1 507 ? 14.080 -8.629 -5.609 1.00 97.62 507 LYS A CA 1
ATOM 4173 C C . LYS A 1 507 ? 13.217 -9.532 -4.731 1.00 97.62 507 LYS A C 1
ATOM 4175 O O . LYS A 1 507 ? 13.072 -10.716 -5.050 1.00 97.62 507 LYS A O 1
ATOM 4180 N N . ASP A 1 508 ? 12.639 -8.979 -3.667 1.00 96.75 508 ASP A N 1
ATOM 4181 C CA . ASP A 1 508 ? 11.790 -9.724 -2.730 1.00 96.75 508 ASP A CA 1
ATOM 4182 C C . ASP A 1 508 ? 10.310 -9.414 -2.930 1.00 96.75 508 ASP A C 1
ATOM 4184 O O . ASP A 1 508 ? 9.932 -8.289 -3.271 1.00 96.75 508 ASP A O 1
ATOM 4188 N N . PHE A 1 509 ? 9.467 -10.422 -2.698 1.00 96.69 509 PHE A N 1
ATOM 4189 C CA . PHE A 1 509 ? 8.038 -10.379 -3.018 1.00 96.69 509 PHE A CA 1
ATOM 4190 C C . PHE A 1 509 ? 7.303 -9.256 -2.271 1.00 96.69 509 PHE A C 1
ATOM 4192 O O . PHE A 1 509 ? 6.531 -8.512 -2.874 1.00 96.69 509 PHE A O 1
ATOM 4199 N N . TRP A 1 510 ? 7.589 -9.091 -0.974 1.00 96.25 510 TRP A N 1
ATOM 4200 C CA . TRP A 1 510 ? 6.924 -8.111 -0.115 1.00 96.25 510 TRP A CA 1
ATOM 4201 C C . TRP A 1 510 ? 7.229 -6.677 -0.552 1.00 96.25 510 TRP A C 1
ATOM 4203 O O . TRP A 1 510 ? 6.370 -5.809 -0.480 1.00 96.25 510 TRP A O 1
ATOM 4213 N N . GLN A 1 511 ? 8.429 -6.414 -1.074 1.00 97.25 511 GLN A N 1
ATOM 4214 C CA . GLN A 1 511 ? 8.802 -5.079 -1.546 1.00 97.25 511 GLN A CA 1
ATOM 4215 C C . GLN A 1 511 ? 8.123 -4.729 -2.865 1.00 97.25 511 GLN A C 1
ATOM 4217 O O . GLN A 1 511 ? 7.819 -3.558 -3.101 1.00 97.25 511 GLN A O 1
ATOM 4222 N N . GLN A 1 512 ? 7.855 -5.737 -3.705 1.00 98.19 512 GLN A N 1
ATOM 4223 C CA . GLN A 1 512 ? 7.096 -5.523 -4.933 1.00 98.19 512 GLN A CA 1
ATOM 4224 C C . GLN A 1 512 ? 5.684 -5.057 -4.606 1.00 98.19 512 GLN A C 1
ATOM 4226 O O . GLN A 1 512 ? 5.207 -4.105 -5.215 1.00 98.19 512 GLN A O 1
ATOM 4231 N N . GLU A 1 513 ? 5.045 -5.671 -3.608 1.00 98.12 513 GLU A N 1
ATOM 4232 C CA . GLU A 1 513 ? 3.760 -5.197 -3.101 1.00 98.12 513 GLU A CA 1
ATOM 4233 C C . GLU A 1 513 ? 3.857 -3.744 -2.635 1.00 98.12 513 GLU A C 1
ATOM 4235 O O . GLU A 1 513 ? 3.056 -2.924 -3.082 1.00 98.12 513 GLU A O 1
ATOM 4240 N N . GLN A 1 514 ? 4.840 -3.403 -1.788 1.00 97.94 514 GLN A N 1
ATOM 4241 C CA . GLN A 1 514 ? 4.967 -2.031 -1.280 1.00 97.94 514 GLN A CA 1
ATOM 4242 C C . GLN A 1 514 ? 5.075 -1.013 -2.425 1.00 97.94 514 GLN A C 1
ATOM 4244 O O . GLN A 1 514 ? 4.461 0.049 -2.358 1.00 97.94 514 GLN A O 1
ATOM 4249 N N . GLY A 1 515 ? 5.816 -1.337 -3.490 1.00 98.31 515 GLY A N 1
ATOM 4250 C CA . GLY A 1 515 ? 5.932 -0.474 -4.666 1.00 98.31 515 GLY A CA 1
ATOM 4251 C C . GLY A 1 515 ? 4.667 -0.397 -5.515 1.00 98.31 515 GLY A C 1
ATOM 4252 O O . GLY A 1 515 ? 4.253 0.703 -5.873 1.00 98.31 515 GLY A O 1
ATOM 4253 N N . ILE A 1 516 ? 4.016 -1.532 -5.797 1.00 98.81 516 ILE A N 1
ATOM 4254 C CA . ILE A 1 516 ? 2.754 -1.565 -6.556 1.00 98.81 516 ILE A CA 1
ATOM 4255 C C . ILE A 1 516 ? 1.697 -0.715 -5.845 1.00 98.81 516 ILE A C 1
ATOM 4257 O O . ILE A 1 516 ? 1.089 0.159 -6.465 1.00 98.81 516 ILE A O 1
ATOM 4261 N N . LEU A 1 517 ? 1.515 -0.919 -4.538 1.00 98.69 517 LEU A N 1
ATOM 4262 C CA . LEU A 1 517 ? 0.527 -0.183 -3.754 1.00 98.69 517 LEU A CA 1
ATOM 4263 C C . LEU A 1 517 ? 0.876 1.305 -3.639 1.00 98.69 517 LEU A C 1
ATOM 4265 O O . LEU A 1 517 ? -0.027 2.133 -3.761 1.00 98.69 517 LEU A O 1
ATOM 4269 N N . ALA A 1 518 ? 2.159 1.656 -3.484 1.00 98.62 518 ALA A N 1
ATOM 4270 C CA . ALA A 1 518 ? 2.613 3.048 -3.472 1.00 98.62 518 ALA A CA 1
ATOM 4271 C C . ALA A 1 518 ? 2.279 3.790 -4.750 1.00 98.62 518 ALA A C 1
ATOM 4273 O O . ALA A 1 518 ? 1.660 4.854 -4.706 1.00 98.62 518 ALA A O 1
ATOM 4274 N N . TYR A 1 519 ? 2.648 3.225 -5.889 1.00 98.75 519 TYR A N 1
ATOM 4275 C CA . TYR A 1 519 ? 2.444 3.902 -7.153 1.00 98.75 519 TYR A CA 1
ATOM 4276 C C . TYR A 1 519 ? 0.963 3.939 -7.560 1.00 98.75 519 TYR A C 1
ATOM 4278 O O . TYR A 1 519 ? 0.508 4.952 -8.090 1.00 98.75 519 TYR A O 1
ATOM 4286 N N . LEU A 1 520 ? 0.165 2.916 -7.227 1.00 98.56 520 LEU A N 1
ATOM 4287 C CA . LEU A 1 520 ? -1.284 2.944 -7.461 1.00 98.56 520 LEU A CA 1
ATOM 4288 C C . LEU A 1 520 ? -2.004 4.010 -6.630 1.00 98.56 520 LEU A C 1
ATOM 4290 O O . LEU A 1 520 ? -2.816 4.758 -7.179 1.00 98.56 520 LEU A O 1
ATOM 4294 N N . ILE A 1 521 ? -1.726 4.104 -5.324 1.00 97.69 521 ILE A N 1
ATOM 4295 C CA . ILE A 1 521 ? -2.413 5.087 -4.477 1.00 97.69 521 ILE A CA 1
ATOM 4296 C C . ILE A 1 521 ? -1.952 6.517 -4.776 1.00 97.69 521 ILE A C 1
ATOM 4298 O O . ILE A 1 521 ? -2.779 7.431 -4.796 1.00 97.69 521 ILE A O 1
ATOM 4302 N N . LEU A 1 522 ? -0.665 6.714 -5.082 1.00 97.62 522 LEU A N 1
ATOM 4303 C CA . LEU A 1 522 ? -0.150 8.007 -5.527 1.00 97.62 522 LEU A CA 1
ATOM 4304 C C . LEU A 1 522 ? -0.799 8.425 -6.843 1.00 97.62 522 LEU A C 1
ATOM 4306 O O . LEU A 1 522 ? -1.287 9.546 -6.928 1.00 97.62 522 LEU A O 1
ATOM 4310 N N . TYR A 1 523 ? -0.908 7.526 -7.827 1.00 96.38 523 TYR A N 1
ATOM 4311 C CA . TYR A 1 523 ? -1.667 7.805 -9.047 1.00 96.38 523 TYR A CA 1
ATOM 4312 C C . TYR A 1 523 ? -3.123 8.179 -8.741 1.00 96.38 523 TYR A C 1
ATOM 4314 O O . TYR A 1 523 ? -3.632 9.162 -9.277 1.00 96.38 523 TYR A O 1
ATOM 4322 N N . GLY A 1 524 ? -3.790 7.447 -7.844 1.00 92.12 524 GLY A N 1
ATOM 4323 C CA . GLY A 1 524 ? -5.154 7.761 -7.419 1.00 92.12 524 GLY A CA 1
ATOM 4324 C C . GLY A 1 524 ? -5.304 9.162 -6.822 1.00 92.12 524 GLY A C 1
ATOM 4325 O O . GLY A 1 524 ? -6.322 9.822 -7.045 1.00 92.12 524 GLY A O 1
ATOM 4326 N N . LYS A 1 525 ? -4.277 9.637 -6.106 1.00 90.38 525 LYS A N 1
ATOM 4327 C CA . LYS A 1 525 ? -4.254 10.950 -5.455 1.00 90.38 525 LYS A CA 1
ATOM 4328 C C . LYS A 1 525 ? -3.834 12.094 -6.380 1.00 90.38 525 LYS A C 1
ATOM 4330 O O . LYS A 1 525 ? -4.453 13.152 -6.327 1.00 90.38 525 LYS A O 1
ATOM 4335 N N . THR A 1 526 ? -2.799 11.903 -7.193 1.00 89.31 526 THR A N 1
ATOM 4336 C CA . THR A 1 526 ? -2.140 12.978 -7.958 1.00 89.31 526 THR A CA 1
ATOM 4337 C C . THR A 1 526 ? -2.490 12.963 -9.439 1.00 89.31 526 THR A C 1
ATOM 4339 O O . THR A 1 526 ? -2.296 13.962 -10.119 1.00 89.31 526 THR A O 1
ATOM 4342 N N . ARG A 1 527 ? -2.990 11.832 -9.954 1.00 88.69 527 ARG A N 1
ATOM 4343 C CA . ARG A 1 527 ? -3.201 11.569 -11.387 1.00 88.69 527 ARG A CA 1
ATOM 4344 C C . ARG A 1 527 ? -1.934 11.678 -12.240 1.00 88.69 527 ARG A C 1
ATOM 4346 O O . ARG A 1 527 ? -2.026 11.686 -13.463 1.00 88.69 527 ARG A O 1
ATOM 4353 N N . ASN A 1 528 ? -0.755 11.663 -11.617 1.00 88.62 528 ASN A N 1
ATOM 4354 C CA . ASN A 1 528 ? 0.512 11.649 -12.334 1.00 88.62 528 ASN A CA 1
ATOM 4355 C C . ASN A 1 528 ? 0.711 10.298 -13.037 1.00 88.62 528 ASN A C 1
ATOM 4357 O O . ASN A 1 528 ? 0.875 9.256 -12.394 1.00 88.62 528 ASN A O 1
ATOM 4361 N N . GLN A 1 529 ? 0.725 10.335 -14.368 1.00 92.94 529 GLN A N 1
ATOM 4362 C CA . GLN A 1 529 ? 0.797 9.147 -15.212 1.00 92.94 529 GLN A CA 1
ATOM 4363 C C . GLN A 1 529 ? 2.059 8.309 -14.969 1.00 92.94 529 GLN A C 1
ATOM 4365 O O . GLN A 1 529 ? 1.995 7.088 -15.098 1.00 92.94 529 GLN A O 1
ATOM 4370 N N . LEU A 1 530 ? 3.174 8.923 -14.551 1.00 93.88 530 LEU A N 1
ATOM 4371 C CA . LEU A 1 530 ? 4.404 8.203 -14.210 1.00 93.88 530 LEU A CA 1
ATOM 4372 C C . LEU A 1 530 ? 4.150 7.115 -13.162 1.00 93.88 530 LEU A C 1
ATOM 4374 O O . LEU A 1 530 ? 4.653 6.002 -13.295 1.00 93.88 530 LEU A O 1
ATOM 4378 N N . TYR A 1 531 ? 3.352 7.413 -12.135 1.00 97.56 531 TYR A N 1
ATOM 4379 C CA . TYR A 1 531 ? 3.053 6.445 -11.086 1.00 97.56 531 TYR A CA 1
ATOM 4380 C C . TYR A 1 531 ? 2.215 5.278 -11.625 1.00 97.56 531 TYR A C 1
ATOM 4382 O O . TYR A 1 531 ? 2.508 4.127 -11.316 1.00 97.56 531 TYR A O 1
ATOM 4390 N N . LEU A 1 532 ? 1.238 5.528 -12.504 1.00 97.25 532 LEU A N 1
ATOM 4391 C CA . LEU A 1 532 ? 0.492 4.434 -13.132 1.00 97.25 532 LEU A CA 1
ATOM 4392 C C . LEU A 1 532 ? 1.411 3.529 -13.964 1.00 97.25 532 LEU A C 1
ATOM 4394 O O . LEU A 1 532 ? 1.323 2.307 -13.856 1.00 97.25 532 LEU A O 1
ATOM 4398 N N . GLU A 1 533 ? 2.329 4.104 -14.743 1.00 96.25 533 GLU A N 1
ATOM 4399 C CA . GLU A 1 533 ? 3.266 3.301 -15.530 1.00 96.25 533 GLU A CA 1
ATOM 4400 C C . GLU A 1 533 ? 4.202 2.456 -14.654 1.00 96.25 533 GLU A C 1
ATOM 4402 O O . GLU A 1 533 ? 4.401 1.274 -14.933 1.00 96.25 533 GLU A O 1
ATOM 4407 N N . LEU A 1 534 ? 4.743 3.031 -13.573 1.00 98.19 534 LEU A N 1
ATOM 4408 C CA . LEU A 1 534 ? 5.589 2.306 -12.619 1.00 98.19 534 LEU A CA 1
ATOM 4409 C C . LEU A 1 534 ? 4.819 1.157 -11.958 1.00 98.19 534 LEU A C 1
ATOM 4411 O O . LEU A 1 534 ? 5.330 0.039 -11.875 1.00 98.19 534 LEU A O 1
ATOM 4415 N N . ALA A 1 535 ? 3.571 1.396 -11.545 1.00 98.50 535 ALA A N 1
ATOM 4416 C CA . ALA A 1 535 ? 2.709 0.352 -11.005 1.00 98.50 535 ALA A CA 1
ATOM 4417 C C . ALA A 1 535 ? 2.474 -0.775 -12.023 1.00 98.50 535 ALA A C 1
ATOM 4419 O O . ALA A 1 535 ? 2.602 -1.947 -11.673 1.00 98.50 535 ALA A O 1
ATOM 4420 N N . GLN A 1 536 ? 2.165 -0.445 -13.282 1.00 98.00 536 GLN A N 1
ATOM 4421 C CA . GLN A 1 536 ? 1.928 -1.421 -14.354 1.00 98.00 536 GLN A CA 1
ATOM 4422 C C . GLN A 1 536 ? 3.161 -2.283 -14.641 1.00 98.00 536 GLN A C 1
ATOM 4424 O O . GLN A 1 536 ? 3.041 -3.499 -14.787 1.00 98.00 536 GLN A O 1
ATOM 4429 N N . GLU A 1 537 ? 4.352 -1.689 -14.666 1.00 98.06 537 GLU A N 1
ATOM 4430 C CA . GLU A 1 537 ? 5.611 -2.420 -14.844 1.00 98.06 537 GLU A CA 1
ATOM 4431 C C . GLU A 1 537 ? 5.921 -3.340 -13.663 1.00 98.06 537 GLU A C 1
ATOM 4433 O O . GLU A 1 537 ? 6.306 -4.496 -13.853 1.00 98.06 537 GLU A O 1
ATOM 4438 N N . MET A 1 538 ? 5.711 -2.866 -12.432 1.00 98.25 538 MET A N 1
ATOM 4439 C CA . MET A 1 538 ? 5.887 -3.695 -11.241 1.00 98.25 538 MET A CA 1
ATOM 4440 C C . MET A 1 538 ? 4.852 -4.826 -11.173 1.00 98.25 538 MET A C 1
ATOM 4442 O O . MET A 1 538 ? 5.215 -5.953 -10.842 1.00 98.25 538 MET A O 1
ATOM 4446 N N . MET A 1 539 ? 3.594 -4.578 -11.552 1.00 98.56 539 MET A N 1
ATOM 4447 C CA . MET A 1 539 ? 2.563 -5.617 -11.665 1.00 98.56 539 MET A CA 1
ATOM 4448 C C . MET A 1 539 ? 2.896 -6.634 -12.759 1.00 98.56 539 MET A C 1
ATOM 4450 O O . MET A 1 539 ? 2.680 -7.830 -12.557 1.00 98.56 539 MET A O 1
ATOM 4454 N N . ALA A 1 540 ? 3.445 -6.202 -13.897 1.00 98.12 540 ALA A N 1
ATOM 4455 C CA . ALA A 1 540 ? 3.917 -7.112 -14.935 1.00 98.12 540 ALA A CA 1
ATOM 4456 C C . ALA A 1 540 ? 5.047 -8.006 -14.398 1.00 98.12 540 ALA A C 1
ATOM 4458 O O . ALA A 1 540 ? 4.963 -9.228 -14.516 1.00 98.12 540 ALA A O 1
ATOM 4459 N N . PHE A 1 541 ? 6.049 -7.420 -13.732 1.00 98.38 541 PHE A N 1
ATOM 4460 C CA . PHE A 1 541 ? 7.149 -8.169 -13.118 1.00 98.38 541 PHE A CA 1
ATOM 4461 C C . PHE A 1 541 ? 6.650 -9.166 -12.062 1.00 98.38 541 PHE A C 1
ATOM 4463 O O . PHE A 1 541 ? 7.017 -10.341 -12.098 1.00 98.38 541 PHE A O 1
ATOM 4470 N N . TRP A 1 542 ? 5.765 -8.719 -11.164 1.00 98.25 542 TRP A N 1
ATOM 4471 C CA . TRP A 1 542 ? 5.113 -9.554 -10.153 1.00 98.25 542 TRP A CA 1
ATOM 4472 C C . TRP A 1 542 ? 4.447 -10.774 -10.778 1.00 98.25 542 TRP A C 1
ATOM 4474 O O . TRP A 1 542 ? 4.762 -11.915 -10.431 1.00 98.25 542 TRP A O 1
ATOM 4484 N N . ASN A 1 543 ? 3.541 -10.529 -11.728 1.00 97.75 543 ASN A N 1
ATOM 4485 C CA . ASN A 1 543 ? 2.754 -11.599 -12.306 1.00 97.75 543 ASN A CA 1
ATOM 4486 C C . ASN A 1 543 ? 3.654 -12.566 -13.075 1.00 97.75 543 ASN A C 1
ATOM 4488 O O . ASN A 1 543 ? 3.442 -13.765 -12.962 1.00 97.75 543 ASN A O 1
ATOM 4492 N N . ILE A 1 544 ? 4.675 -12.114 -13.806 1.00 97.06 544 ILE A N 1
ATOM 4493 C CA . ILE A 1 544 ? 5.548 -13.028 -14.557 1.00 97.06 544 ILE A CA 1
ATOM 4494 C C . ILE A 1 544 ? 6.408 -13.879 -13.610 1.00 97.06 544 ILE A C 1
ATOM 4496 O O . ILE A 1 544 ? 6.391 -15.102 -13.737 1.00 97.06 544 ILE A O 1
ATOM 4500 N N . PHE A 1 545 ? 7.107 -13.264 -12.649 1.00 97.69 545 PHE A N 1
ATOM 4501 C CA . PHE A 1 545 ? 8.260 -13.901 -11.996 1.00 97.69 545 PHE A CA 1
ATOM 4502 C C . PHE A 1 545 ? 8.035 -14.376 -10.554 1.00 97.69 545 PHE A C 1
ATOM 4504 O O . PHE A 1 545 ? 8.747 -15.270 -10.100 1.00 97.69 545 PHE A O 1
ATOM 4511 N N . PHE A 1 546 ? 7.067 -13.822 -9.817 1.00 97.44 546 PHE A N 1
ATOM 4512 C CA . PHE A 1 546 ? 6.864 -14.187 -8.405 1.00 97.44 546 PHE A CA 1
ATOM 4513 C C . PHE A 1 546 ? 5.846 -15.305 -8.187 1.00 97.44 546 PHE A C 1
ATOM 4515 O O . PHE A 1 546 ? 5.928 -16.007 -7.180 1.00 97.44 546 PHE A O 1
ATOM 4522 N N . LEU A 1 547 ? 4.899 -15.485 -9.107 1.00 96.06 547 LEU A N 1
ATOM 4523 C CA . LEU A 1 547 ? 3.845 -16.490 -8.985 1.00 96.06 547 LEU A CA 1
ATOM 4524 C C . LEU A 1 547 ? 4.371 -17.889 -9.340 1.00 96.06 547 LEU A C 1
ATOM 4526 O O . LEU A 1 547 ? 4.768 -18.136 -10.481 1.00 96.06 547 LEU A O 1
ATOM 4530 N N . ASP A 1 548 ? 4.302 -18.823 -8.390 1.00 94.44 548 ASP A N 1
ATOM 4531 C CA . ASP A 1 548 ? 4.608 -20.236 -8.639 1.00 94.44 548 ASP A CA 1
ATOM 4532 C C . ASP A 1 548 ? 3.354 -20.929 -9.176 1.00 94.44 548 ASP A C 1
ATOM 4534 O O . ASP A 1 548 ? 2.461 -21.321 -8.428 1.00 94.44 548 ASP A O 1
ATOM 4538 N N . ARG A 1 549 ? 3.264 -21.027 -10.501 1.00 92.06 549 ARG A N 1
ATOM 4539 C CA . ARG A 1 549 ? 2.097 -21.581 -11.204 1.00 92.06 549 ARG A CA 1
ATOM 4540 C C . ARG A 1 549 ? 2.028 -23.105 -11.187 1.00 92.06 549 ARG A C 1
ATOM 4542 O O . ARG A 1 549 ? 0.950 -23.650 -11.419 1.00 92.06 549 ARG A O 1
ATOM 4549 N N . ASP A 1 550 ? 3.148 -23.769 -10.905 1.00 89.44 550 ASP A N 1
ATOM 4550 C CA . ASP A 1 550 ? 3.234 -25.230 -10.878 1.00 89.44 550 ASP A CA 1
ATOM 4551 C C . ASP A 1 550 ? 2.732 -25.786 -9.543 1.00 89.44 550 ASP A C 1
ATOM 4553 O O . ASP A 1 550 ? 2.056 -26.813 -9.509 1.00 89.44 550 ASP A O 1
ATOM 4557 N N . ARG A 1 551 ? 3.067 -25.115 -8.432 1.00 87.69 551 ARG A N 1
ATOM 4558 C CA . ARG A 1 551 ? 2.726 -25.565 -7.070 1.00 87.69 551 ARG A CA 1
ATOM 4559 C C . ARG A 1 551 ? 1.723 -24.670 -6.348 1.00 87.69 551 ARG A C 1
ATOM 4561 O O . ARG A 1 551 ? 1.180 -25.084 -5.330 1.00 87.69 551 ARG A O 1
ATOM 4568 N N . GLY A 1 552 ? 1.498 -23.454 -6.835 1.00 87.19 552 GLY A N 1
ATOM 4569 C CA . GLY A 1 552 ? 0.774 -22.409 -6.119 1.00 87.19 552 GLY A CA 1
ATOM 4570 C C . GLY A 1 552 ? 1.668 -21.590 -5.178 1.00 87.19 552 GLY A C 1
ATOM 4571 O O . GLY A 1 552 ? 2.834 -21.908 -4.909 1.00 87.19 552 GLY A O 1
ATOM 4572 N N . GLY A 1 553 ? 1.108 -20.496 -4.660 1.00 90.81 553 GLY A N 1
ATOM 4573 C CA . GLY A 1 553 ? 1.827 -19.550 -3.807 1.00 90.81 553 GLY A CA 1
ATOM 4574 C C . GLY A 1 553 ? 2.762 -18.620 -4.584 1.00 90.81 553 GLY A C 1
ATOM 4575 O O . GLY A 1 553 ? 2.609 -18.394 -5.785 1.00 90.81 553 GLY A O 1
ATOM 4576 N N . VAL A 1 554 ? 3.759 -18.088 -3.876 1.00 94.81 554 VAL A N 1
ATOM 4577 C CA . VAL A 1 554 ? 4.758 -17.164 -4.432 1.00 94.81 554 VAL A CA 1
ATOM 4578 C C . VAL A 1 554 ? 6.178 -17.635 -4.123 1.00 94.81 554 VAL A C 1
ATOM 4580 O O . VAL A 1 554 ? 6.388 -18.480 -3.247 1.00 94.81 554 VAL A O 1
ATOM 4583 N N . TYR A 1 555 ? 7.163 -17.142 -4.866 1.00 95.75 555 TYR A N 1
ATOM 4584 C CA . TYR A 1 555 ? 8.573 -17.233 -4.488 1.00 95.75 555 TYR A CA 1
ATOM 4585 C C . TYR A 1 555 ? 8.926 -16.090 -3.541 1.00 95.75 555 TYR A C 1
ATOM 4587 O O . TYR A 1 555 ? 8.450 -14.976 -3.721 1.00 95.75 555 TYR A O 1
ATOM 4595 N N . PHE A 1 556 ? 9.777 -16.337 -2.543 1.00 95.50 556 PHE A N 1
ATOM 4596 C CA . PHE A 1 556 ? 10.208 -15.265 -1.643 1.00 95.50 556 PHE A CA 1
ATOM 4597 C C . PHE A 1 556 ? 11.068 -14.228 -2.384 1.00 95.50 556 PHE A C 1
ATOM 4599 O O . PHE A 1 556 ? 10.859 -13.022 -2.254 1.00 95.50 556 PHE A O 1
ATOM 4606 N N . ARG A 1 557 ? 12.031 -14.717 -3.174 1.00 96.50 557 ARG A N 1
ATOM 4607 C CA . ARG A 1 557 ? 13.065 -13.919 -3.837 1.00 96.50 557 ARG A CA 1
ATOM 4608 C C . ARG A 1 557 ? 13.294 -14.388 -5.264 1.00 96.50 557 ARG A C 1
ATOM 4610 O O . ARG A 1 557 ? 13.361 -15.590 -5.527 1.00 96.50 557 ARG A O 1
ATOM 4617 N N . VAL A 1 558 ? 13.516 -13.429 -6.154 1.00 97.50 558 VAL A N 1
ATOM 4618 C CA . VAL A 1 558 ? 14.016 -13.653 -7.515 1.00 97.50 558 VAL A CA 1
ATOM 4619 C C . VAL A 1 558 ? 15.289 -12.835 -7.748 1.00 97.50 558 VAL A C 1
ATOM 4621 O O . VAL A 1 558 ? 15.548 -11.850 -7.052 1.00 97.50 558 VAL A O 1
ATOM 4624 N N . ASN A 1 559 ? 16.117 -13.244 -8.707 1.00 95.75 559 ASN A N 1
ATOM 4625 C CA . ASN A 1 559 ? 17.193 -12.383 -9.206 1.00 95.75 559 ASN A CA 1
ATOM 4626 C C . ASN A 1 559 ? 16.638 -11.287 -10.140 1.00 95.75 559 ASN A C 1
ATOM 4628 O O . ASN A 1 559 ? 15.444 -11.248 -10.441 1.00 95.75 559 ASN A O 1
ATOM 4632 N N . ASP A 1 560 ? 17.501 -10.390 -10.609 1.00 93.19 560 ASP A N 1
ATOM 4633 C CA . ASP A 1 560 ? 17.131 -9.312 -11.530 1.00 93.19 560 ASP A CA 1
ATOM 4634 C C . ASP A 1 560 ? 16.433 -9.807 -12.806 1.00 93.19 560 ASP A C 1
ATOM 4636 O O . ASP A 1 560 ? 15.443 -9.206 -13.224 1.00 93.19 560 ASP A O 1
ATOM 4640 N N . ASN A 1 561 ? 16.898 -10.921 -13.378 1.00 94.19 561 ASN A N 1
ATOM 4641 C CA . ASN A 1 561 ? 16.317 -11.577 -14.550 1.00 94.19 561 ASN A CA 1
ATOM 4642 C C . ASN A 1 561 ? 14.995 -12.321 -14.267 1.00 94.19 561 ASN A C 1
ATOM 4644 O O . ASN A 1 561 ? 14.375 -12.797 -15.215 1.00 94.19 561 ASN A O 1
ATOM 4648 N N . GLY A 1 562 ? 14.552 -12.412 -13.009 1.00 95.00 562 GLY A N 1
ATOM 4649 C CA . GLY A 1 562 ? 13.278 -13.028 -12.630 1.00 95.00 562 GLY A CA 1
ATOM 4650 C C . GLY A 1 562 ? 13.339 -14.532 -12.336 1.00 95.00 562 GLY A C 1
ATOM 4651 O O . GLY A 1 562 ? 12.304 -15.169 -12.170 1.00 95.00 562 GLY A O 1
ATOM 4652 N N . SER A 1 563 ? 14.534 -15.122 -12.234 1.00 95.56 563 SER A N 1
ATOM 4653 C CA . SER A 1 563 ? 14.689 -16.520 -11.810 1.00 95.56 563 SER A CA 1
ATOM 4654 C C . SER A 1 563 ? 14.551 -16.658 -10.285 1.00 95.56 563 SER A C 1
ATOM 4656 O O . SER A 1 563 ? 15.213 -15.906 -9.559 1.00 95.56 563 SER A O 1
ATOM 4658 N N . PRO A 1 564 ? 13.767 -17.627 -9.774 1.00 95.94 564 PRO A N 1
ATOM 4659 C CA . PRO A 1 564 ? 13.613 -17.852 -8.338 1.00 95.94 564 PRO A CA 1
ATOM 4660 C C . PRO A 1 564 ? 14.917 -18.237 -7.632 1.00 95.94 564 PRO A C 1
ATOM 4662 O O . PRO A 1 564 ? 15.668 -19.097 -8.096 1.00 95.94 564 PRO A O 1
ATOM 4665 N N . VAL A 1 565 ? 15.153 -17.653 -6.457 1.00 95.12 565 VAL A N 1
ATOM 4666 C CA . VAL A 1 565 ? 16.244 -18.037 -5.552 1.00 95.12 565 VAL A CA 1
ATOM 4667 C C . VAL A 1 565 ? 15.688 -19.012 -4.519 1.00 95.12 565 VAL A C 1
ATOM 4669 O O . VAL A 1 565 ? 14.969 -18.613 -3.614 1.00 95.12 565 VAL A O 1
ATOM 4672 N N . ILE A 1 566 ? 16.030 -20.297 -4.643 1.00 93.00 566 ILE A N 1
ATOM 4673 C CA . ILE A 1 566 ? 15.484 -21.375 -3.790 1.00 93.00 566 ILE A CA 1
ATOM 4674 C C . ILE A 1 566 ? 16.496 -21.947 -2.784 1.00 93.00 566 ILE A C 1
ATOM 4676 O O . ILE A 1 566 ? 16.252 -22.971 -2.152 1.00 93.00 566 ILE A O 1
ATOM 4680 N N . THR A 1 567 ? 17.659 -21.315 -2.645 1.00 89.88 567 THR A N 1
ATOM 4681 C CA . THR A 1 567 ? 18.719 -21.756 -1.730 1.00 89.88 567 THR A CA 1
ATOM 4682 C C . THR A 1 567 ? 18.508 -21.208 -0.318 1.00 89.88 567 THR A C 1
ATOM 4684 O O . THR A 1 567 ? 18.202 -20.027 -0.147 1.00 89.88 567 THR A O 1
ATOM 4687 N N . GLY A 1 568 ? 18.751 -22.033 0.704 1.00 87.94 568 GLY A N 1
ATOM 4688 C CA . GLY A 1 568 ? 18.657 -21.619 2.108 1.00 87.94 568 GLY A CA 1
ATOM 4689 C C . GLY A 1 568 ? 17.234 -21.211 2.505 1.00 87.94 568 GLY A C 1
ATOM 4690 O O . GLY A 1 568 ? 16.269 -21.866 2.112 1.00 87.94 568 GLY A O 1
ATOM 4691 N N . ARG A 1 569 ? 17.096 -20.116 3.268 1.00 85.12 569 ARG A N 1
ATOM 4692 C CA . ARG A 1 569 ? 15.786 -19.613 3.734 1.00 85.12 569 ARG A CA 1
ATOM 4693 C C . ARG A 1 569 ? 14.825 -19.243 2.600 1.00 85.12 569 ARG A C 1
ATOM 4695 O O . ARG A 1 569 ? 13.622 -19.372 2.766 1.00 85.12 569 ARG A O 1
ATOM 4702 N N . TYR A 1 570 ? 15.342 -18.857 1.432 1.00 91.06 570 TYR A N 1
ATOM 4703 C CA . TYR A 1 570 ? 14.522 -18.440 0.288 1.00 91.06 570 TYR A CA 1
ATOM 4704 C C . TYR A 1 570 ? 13.816 -19.608 -0.423 1.00 91.06 570 TYR A C 1
ATOM 4706 O O . TYR A 1 570 ? 12.912 -19.393 -1.223 1.00 91.06 570 TYR A O 1
ATOM 4714 N N . GLY A 1 571 ? 14.183 -20.853 -0.096 1.00 90.50 571 GLY A N 1
ATOM 4715 C CA . GLY A 1 571 ? 13.495 -22.063 -0.547 1.00 90.50 571 GLY A CA 1
ATOM 4716 C C . GLY A 1 571 ? 12.261 -22.440 0.281 1.00 90.50 571 GLY A C 1
ATOM 4717 O O . GLY A 1 571 ? 11.797 -23.572 0.175 1.00 90.50 571 GLY A O 1
ATOM 4718 N N . LYS A 1 572 ? 11.749 -21.561 1.148 1.00 90.31 572 LYS A N 1
ATOM 4719 C CA . LYS A 1 572 ? 10.538 -21.811 1.944 1.00 90.31 572 LYS A CA 1
ATOM 4720 C C . LYS A 1 572 ? 9.299 -21.198 1.282 1.00 90.31 572 LYS A C 1
ATOM 4722 O O . LYS A 1 572 ? 9.381 -20.149 0.647 1.00 90.31 572 LYS A O 1
ATOM 4727 N N . LYS A 1 573 ? 8.148 -21.863 1.432 1.00 90.69 573 LYS A N 1
ATOM 4728 C CA . LYS A 1 573 ? 6.825 -21.387 0.966 1.00 90.69 573 LYS A CA 1
ATOM 4729 C C . LYS A 1 573 ? 5.978 -20.765 2.071 1.00 90.69 573 LYS A C 1
ATOM 4731 O O . LYS A 1 573 ? 5.031 -20.039 1.777 1.00 90.69 573 LYS A O 1
ATOM 4736 N N . ALA A 1 574 ? 6.317 -21.069 3.315 1.00 89.94 574 ALA A N 1
ATOM 4737 C CA . ALA A 1 574 ? 5.790 -20.425 4.503 1.00 89.94 574 ALA A CA 1
ATOM 4738 C C . ALA A 1 574 ? 6.918 -20.369 5.538 1.00 89.94 574 ALA A C 1
ATOM 4740 O O . ALA A 1 574 ? 7.638 -21.357 5.708 1.00 89.94 574 ALA A O 1
ATOM 4741 N N . ASP A 1 575 ? 7.102 -19.215 6.166 1.00 89.31 575 ASP A N 1
ATOM 4742 C CA . ASP A 1 575 ? 7.979 -18.987 7.315 1.00 89.31 575 ASP A CA 1
ATOM 4743 C C . ASP A 1 575 ? 7.569 -17.663 8.000 1.00 89.31 575 ASP A C 1
ATOM 4745 O O . ASP A 1 575 ? 6.641 -16.998 7.527 1.00 89.31 575 ASP A O 1
ATOM 4749 N N . PRO A 1 576 ? 8.227 -17.229 9.089 1.00 85.62 576 PRO A N 1
ATOM 4750 C CA . PRO A 1 576 ? 7.880 -15.968 9.753 1.00 85.62 576 PRO A CA 1
ATOM 4751 C C . PRO A 1 576 ? 7.861 -14.709 8.860 1.00 85.62 576 PRO A C 1
ATOM 4753 O O . PRO A 1 576 ? 7.144 -13.736 9.114 1.00 85.62 576 PRO A O 1
ATOM 4756 N N . SER A 1 577 ? 8.646 -14.717 7.781 1.00 84.75 577 SER A N 1
ATOM 4757 C CA . SER A 1 577 ? 8.769 -13.639 6.794 1.00 84.75 577 SER A CA 1
ATOM 4758 C C . SER A 1 577 ? 7.848 -13.812 5.574 1.00 84.75 577 SER A C 1
ATOM 4760 O O . SER A 1 577 ? 7.663 -12.854 4.825 1.00 84.75 577 SER A O 1
ATOM 4762 N N . ILE A 1 578 ? 7.256 -14.992 5.359 1.00 87.75 578 ILE A N 1
ATOM 4763 C CA . ILE A 1 578 ? 6.286 -15.266 4.288 1.00 87.75 578 ILE A CA 1
ATOM 4764 C C . ILE A 1 578 ? 5.059 -15.997 4.832 1.00 87.75 578 ILE A C 1
ATOM 4766 O O . ILE A 1 578 ? 5.062 -17.197 5.094 1.00 87.75 578 ILE A O 1
ATOM 4770 N N . SER A 1 579 ? 3.976 -15.239 4.960 1.00 82.94 579 SER A N 1
ATOM 4771 C CA . SER A 1 579 ? 2.669 -15.698 5.430 1.00 82.94 579 SER A CA 1
ATOM 4772 C C . SER A 1 579 ? 1.552 -15.015 4.651 1.00 82.94 579 SER A C 1
ATOM 4774 O O . SER A 1 579 ? 1.806 -14.200 3.758 1.00 82.94 579 SER A O 1
ATOM 4776 N N . GLY A 1 580 ? 0.306 -15.316 5.014 1.00 83.31 580 GLY A N 1
ATOM 4777 C CA . GLY A 1 580 ? -0.884 -14.782 4.366 1.00 83.31 580 GLY A CA 1
ATOM 4778 C C . GLY A 1 580 ? -1.155 -13.284 4.545 1.00 83.31 580 GLY A C 1
ATOM 4779 O O . GLY A 1 580 ? -2.302 -12.886 4.457 1.00 83.31 580 GLY A O 1
ATOM 4780 N N . TYR A 1 581 ? -0.153 -12.436 4.772 1.00 93.00 581 TYR A N 1
ATOM 4781 C CA . TYR A 1 581 ? -0.349 -10.987 4.894 1.00 93.00 581 TYR A CA 1
ATOM 4782 C C . TYR A 1 581 ? -0.081 -10.259 3.573 1.00 93.00 581 TYR A C 1
ATOM 4784 O O . TYR A 1 581 ? -1.015 -9.953 2.841 1.00 93.00 581 TYR A O 1
ATOM 4792 N N . HIS A 1 582 ? 1.194 -10.065 3.226 1.00 95.12 582 HIS A N 1
ATOM 4793 C CA . HIS A 1 582 ? 1.652 -9.212 2.120 1.00 95.12 582 HIS A CA 1
ATOM 4794 C C . HIS A 1 582 ? 1.011 -9.552 0.765 1.00 95.12 582 HIS A C 1
ATOM 4796 O O . HIS A 1 582 ? 0.559 -8.686 0.023 1.00 95.12 582 HIS A O 1
ATOM 4802 N N . VAL A 1 583 ? 0.905 -10.843 0.441 1.00 95.56 583 VAL A N 1
ATOM 4803 C CA . VAL A 1 583 ? 0.341 -11.277 -0.847 1.00 95.56 583 VAL A CA 1
ATOM 4804 C C . VAL A 1 583 ? -1.179 -11.071 -0.909 1.00 95.56 583 VAL A C 1
ATOM 4806 O O . VAL A 1 583 ? -1.724 -10.755 -1.967 1.00 95.56 583 VAL A O 1
ATOM 4809 N N . PHE A 1 584 ? -1.871 -11.220 0.224 1.00 97.38 584 PHE A N 1
ATOM 4810 C CA . PHE A 1 584 ? -3.308 -10.962 0.307 1.00 97.38 584 PHE A CA 1
ATOM 4811 C C . PHE A 1 584 ? -3.593 -9.459 0.312 1.00 97.38 584 PHE A C 1
ATOM 4813 O O . PHE A 1 584 ? -4.471 -9.011 -0.420 1.00 97.38 584 PHE A O 1
ATOM 4820 N N . GLU A 1 585 ? -2.827 -8.673 1.073 1.00 97.44 585 GLU A N 1
ATOM 4821 C CA . GLU A 1 585 ? -2.898 -7.207 1.066 1.00 97.44 585 GLU A CA 1
ATOM 4822 C C . GLU A 1 585 ? -2.691 -6.660 -0.351 1.00 97.44 585 GLU A C 1
ATOM 4824 O O . GLU A 1 585 ? -3.502 -5.859 -0.824 1.00 97.44 585 GLU A O 1
ATOM 4829 N N . LEU A 1 586 ? -1.692 -7.186 -1.073 1.00 98.31 586 LEU A N 1
ATOM 4830 C CA . LEU A 1 586 ? -1.468 -6.873 -2.480 1.00 98.31 586 LEU A CA 1
ATOM 4831 C C . LEU A 1 586 ? -2.718 -7.127 -3.323 1.00 98.31 586 LEU A C 1
ATOM 4833 O O . LEU A 1 586 ? -3.162 -6.226 -4.032 1.00 98.31 586 LEU A O 1
ATOM 4837 N N . CYS A 1 587 ? -3.288 -8.334 -3.260 1.00 98.56 587 CYS A N 1
ATOM 4838 C CA . CYS A 1 587 ? -4.452 -8.688 -4.073 1.00 98.56 587 CYS A CA 1
ATOM 4839 C C . CYS A 1 587 ? -5.679 -7.839 -3.721 1.00 98.56 587 CYS A C 1
ATOM 4841 O O . CYS A 1 587 ? -6.378 -7.373 -4.622 1.00 98.56 587 CYS A O 1
ATOM 4843 N N . PHE A 1 588 ? -5.925 -7.625 -2.427 1.00 98.56 588 PHE A N 1
ATOM 4844 C CA . PHE A 1 588 ? -7.052 -6.849 -1.927 1.00 98.56 588 PHE A CA 1
ATOM 4845 C C . PHE A 1 588 ? -6.958 -5.396 -2.391 1.00 98.56 588 PHE A C 1
ATOM 4847 O O . PHE A 1 588 ? -7.795 -4.946 -3.171 1.00 98.56 588 PHE A O 1
ATOM 4854 N N . LEU A 1 589 ? -5.906 -4.678 -1.996 1.00 98.44 589 LEU A N 1
ATOM 4855 C CA . LEU A 1 589 ? -5.788 -3.248 -2.272 1.00 98.44 589 LEU A CA 1
ATOM 4856 C C . LEU A 1 589 ? -5.548 -2.954 -3.757 1.00 98.44 589 LEU A C 1
ATOM 4858 O O . LEU A 1 589 ? -6.095 -1.982 -4.275 1.00 98.44 589 LEU A O 1
ATOM 4862 N N . THR A 1 590 ? -4.818 -3.811 -4.482 1.00 98.56 590 THR A N 1
ATOM 4863 C CA . THR A 1 590 ? -4.645 -3.634 -5.934 1.00 98.56 590 THR A CA 1
ATOM 4864 C C . THR A 1 590 ? -5.971 -3.759 -6.670 1.00 98.56 590 THR A C 1
ATOM 4866 O O . THR A 1 590 ? -6.231 -2.962 -7.570 1.00 98.56 590 THR A O 1
ATOM 4869 N N . HIS A 1 591 ? -6.842 -4.698 -6.280 1.00 98.62 591 HIS A N 1
ATOM 4870 C CA . HIS A 1 591 ? -8.183 -4.774 -6.856 1.00 98.62 591 HIS A CA 1
ATOM 4871 C C . HIS A 1 591 ? -8.947 -3.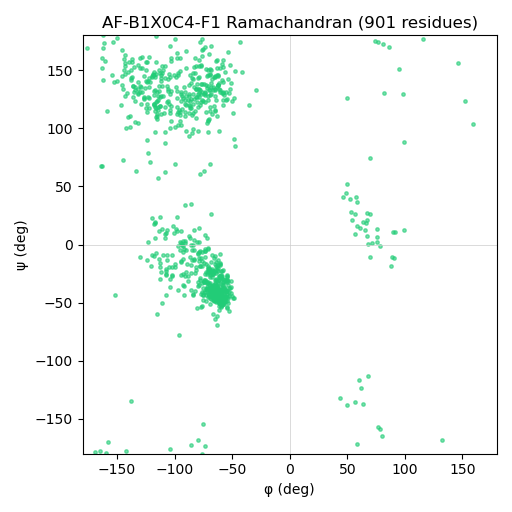464 -6.633 1.00 98.62 591 HIS A C 1
ATOM 4873 O O . HIS A 1 591 ? -9.412 -2.865 -7.604 1.00 98.62 591 HIS A O 1
ATOM 4879 N N . LEU A 1 592 ? -9.006 -2.972 -5.390 1.00 98.12 592 LEU A N 1
ATOM 4880 C CA . LEU A 1 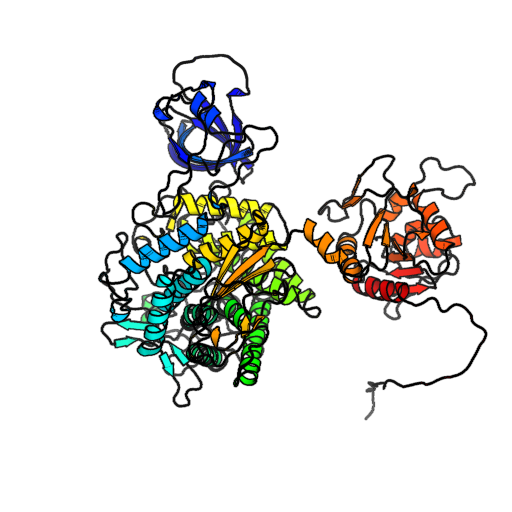592 ? -9.722 -1.733 -5.065 1.00 98.12 592 LEU A CA 1
ATOM 4881 C C . LEU A 1 592 ? -9.175 -0.532 -5.848 1.00 98.12 592 LEU A C 1
ATOM 4883 O O . LEU A 1 592 ? -9.942 0.221 -6.452 1.00 98.12 592 LEU A O 1
ATOM 4887 N N . TYR A 1 593 ? -7.854 -0.357 -5.883 1.00 98.06 593 TYR A N 1
ATOM 4888 C CA . TYR A 1 593 ? -7.219 0.775 -6.557 1.00 98.06 593 TYR A CA 1
ATOM 4889 C C . TYR A 1 593 ? -7.338 0.703 -8.077 1.00 98.06 593 TYR A C 1
ATOM 4891 O O . TYR A 1 593 ? -7.583 1.729 -8.707 1.00 98.06 593 TYR A O 1
ATOM 4899 N N . LEU A 1 594 ? -7.218 -0.478 -8.689 1.00 97.31 594 LEU A N 1
ATOM 4900 C CA . LEU A 1 594 ? -7.406 -0.619 -10.133 1.00 97.31 594 LEU A CA 1
ATOM 4901 C C . LEU A 1 594 ? -8.854 -0.358 -10.531 1.00 97.31 594 LEU A C 1
ATOM 4903 O O . LEU A 1 594 ? -9.091 0.373 -11.493 1.00 97.31 594 LEU A O 1
ATOM 4907 N N . MET A 1 595 ? -9.821 -0.910 -9.793 1.00 96.50 595 MET A N 1
ATOM 4908 C CA . MET A 1 595 ? -11.239 -0.685 -10.077 1.00 96.50 595 MET A CA 1
ATOM 4909 C C . MET A 1 595 ? -11.603 0.793 -9.928 1.00 96.50 595 MET A C 1
ATOM 4911 O O . MET A 1 595 ? -12.273 1.346 -10.800 1.00 96.50 595 MET A O 1
ATOM 4915 N N . THR A 1 596 ? -11.066 1.451 -8.897 1.00 95.69 596 THR A N 1
ATOM 4916 C CA . THR A 1 596 ? -11.359 2.856 -8.596 1.00 95.69 596 THR A CA 1
ATOM 4917 C C . THR A 1 596 ? -10.630 3.834 -9.512 1.00 95.69 596 THR A C 1
ATOM 4919 O O . THR A 1 596 ? -11.249 4.709 -10.112 1.00 95.69 596 THR A O 1
ATOM 4922 N N . TYR A 1 597 ? -9.306 3.726 -9.624 1.00 93.56 597 TYR A N 1
ATOM 4923 C CA . TYR A 1 597 ? -8.487 4.776 -10.230 1.00 93.56 597 TYR A CA 1
ATOM 4924 C C . TYR A 1 597 ? -8.195 4.562 -11.711 1.00 93.56 597 TYR A C 1
ATOM 4926 O O . TYR A 1 597 ? -7.968 5.557 -12.396 1.00 93.56 597 TYR A O 1
ATOM 4934 N N . VAL A 1 598 ? -8.203 3.313 -12.193 1.00 92.94 598 VAL A N 1
ATOM 4935 C CA . VAL A 1 598 ? -7.759 2.956 -13.555 1.00 92.94 598 VAL A CA 1
ATOM 4936 C C . VAL A 1 598 ? -8.924 2.510 -14.434 1.00 92.94 598 VAL A C 1
ATOM 4938 O O . VAL A 1 598 ? -9.085 2.986 -15.553 1.00 92.94 598 VAL A O 1
ATOM 4941 N N . ARG A 1 599 ? -9.746 1.579 -13.944 1.00 90.62 599 ARG A N 1
ATOM 4942 C CA . ARG A 1 599 ? -10.818 0.948 -14.728 1.00 90.62 599 ARG A CA 1
ATOM 4943 C C . ARG A 1 599 ? -12.145 1.679 -14.638 1.00 90.62 599 ARG A C 1
ATOM 4945 O O . ARG A 1 599 ? -12.965 1.504 -15.538 1.00 90.62 599 ARG A O 1
ATOM 4952 N N . ASN A 1 600 ? -12.354 2.450 -13.571 1.00 90.88 600 ASN A N 1
ATOM 4953 C CA . ASN A 1 600 ? -13.631 3.081 -13.260 1.00 90.88 600 ASN A CA 1
ATOM 4954 C C . ASN A 1 600 ? -14.791 2.064 -13.323 1.00 90.88 600 ASN A C 1
ATOM 4956 O O . ASN A 1 600 ? -15.758 2.222 -14.073 1.00 90.88 600 ASN A O 1
ATOM 4960 N N . LYS A 1 601 ? -14.636 0.948 -12.605 1.00 93.62 601 LYS A N 1
ATOM 4961 C CA . LYS A 1 601 ? -15.610 -0.150 -12.547 1.00 93.62 601 LYS A CA 1
ATOM 4962 C C . LYS A 1 601 ? -16.050 -0.386 -11.112 1.00 93.62 601 LYS A C 1
ATOM 4964 O O . LYS A 1 601 ? -15.229 -0.289 -10.204 1.00 93.62 601 LYS A O 1
ATOM 4969 N N . SER A 1 602 ? -17.323 -0.722 -10.934 1.00 96.06 602 SER A N 1
ATOM 4970 C CA . SER A 1 602 ? -17.848 -1.096 -9.627 1.00 96.06 602 SER A CA 1
ATOM 4971 C C . SER A 1 602 ? -17.187 -2.364 -9.097 1.00 96.06 602 SER A C 1
ATOM 4973 O O . SER A 1 602 ? -16.745 -3.225 -9.865 1.00 96.06 602 SER A O 1
ATOM 4975 N N . PHE A 1 603 ? -17.126 -2.470 -7.776 1.00 97.56 603 PHE A N 1
ATOM 4976 C CA . PHE A 1 603 ? -16.619 -3.636 -7.059 1.00 97.56 603 PHE A CA 1
ATOM 4977 C C . PHE A 1 603 ? -17.422 -3.851 -5.778 1.00 97.56 603 PHE A C 1
ATOM 4979 O O . PHE A 1 603 ? -18.052 -2.922 -5.275 1.00 97.56 603 PHE A O 1
ATOM 4986 N N . CYS A 1 604 ? -17.386 -5.068 -5.240 1.00 98.00 604 CYS A N 1
ATOM 4987 C CA . CYS A 1 604 ? -18.126 -5.421 -4.033 1.00 98.00 604 CYS A CA 1
ATOM 4988 C C . CYS A 1 604 ? -17.186 -5.713 -2.865 1.00 98.00 604 CYS A C 1
ATOM 4990 O O . CYS A 1 604 ? -16.109 -6.277 -3.065 1.00 98.00 604 CYS A O 1
ATOM 4992 N N . LEU A 1 605 ? -17.637 -5.388 -1.654 1.00 98.56 605 LEU A N 1
ATOM 4993 C CA . LEU A 1 605 ? -17.089 -5.921 -0.410 1.00 98.56 605 LEU A CA 1
ATOM 4994 C C . LEU A 1 605 ? -18.151 -6.703 0.362 1.00 98.56 605 LEU A C 1
ATOM 4996 O O . LEU A 1 605 ? -19.331 -6.350 0.340 1.00 98.56 605 LEU A O 1
ATOM 5000 N N . PHE A 1 606 ? -17.706 -7.741 1.064 1.00 98.69 606 PHE A N 1
ATOM 5001 C CA . PHE A 1 606 ? -18.550 -8.677 1.800 1.00 98.69 606 PHE A CA 1
ATOM 5002 C C . PHE A 1 606 ? -18.287 -8.592 3.304 1.00 98.69 606 PHE A C 1
ATOM 5004 O O . PHE A 1 606 ? -17.150 -8.686 3.758 1.00 98.69 606 PHE A O 1
ATOM 5011 N N . PHE A 1 607 ? -19.351 -8.486 4.090 1.00 98.44 607 PHE A N 1
ATOM 5012 C CA . PHE A 1 607 ? -19.317 -8.426 5.549 1.00 98.44 607 PHE A CA 1
ATOM 5013 C C . PHE A 1 607 ? -20.207 -9.524 6.137 1.00 98.44 607 PHE A C 1
ATOM 5015 O O . PHE A 1 607 ? -21.106 -10.043 5.466 1.00 98.44 607 PHE A O 1
ATOM 5022 N N . LYS A 1 608 ? -19.939 -9.914 7.386 1.00 97.19 608 LYS A N 1
ATOM 5023 C CA . LYS A 1 608 ? -20.719 -10.929 8.104 1.00 97.19 608 LYS A CA 1
ATOM 5024 C C . LYS A 1 608 ? -20.795 -10.572 9.586 1.00 97.19 608 LYS A C 1
ATOM 5026 O O . LYS A 1 608 ? -20.105 -11.205 10.385 1.00 97.19 608 LYS A O 1
ATOM 5031 N N . PRO A 1 609 ? -21.582 -9.548 9.955 1.00 95.50 609 PRO A N 1
ATOM 5032 C CA . PRO A 1 609 ? -21.751 -9.186 11.354 1.00 95.50 609 PRO A CA 1
ATOM 5033 C C . PRO A 1 609 ? -22.196 -10.403 12.176 1.00 95.50 609 PRO A C 1
ATOM 5035 O O . PRO A 1 609 ? -22.974 -11.224 11.685 1.00 95.50 609 PRO A O 1
ATOM 5038 N N . ASP A 1 610 ? -21.698 -10.537 13.405 1.00 92.06 610 ASP A N 1
ATOM 5039 C CA . ASP A 1 610 ? -21.999 -11.680 14.267 1.00 92.06 610 ASP A CA 1
ATOM 5040 C C . ASP A 1 610 ? -23.515 -11.823 14.517 1.00 92.06 610 ASP A C 1
ATOM 5042 O O . ASP A 1 610 ? -24.304 -10.892 14.356 1.00 92.06 610 ASP A O 1
ATOM 5046 N N . SER A 1 611 ? -23.954 -13.016 14.901 1.00 89.38 611 SER A N 1
ATOM 5047 C CA . SER A 1 611 ? -25.348 -13.253 15.295 1.00 89.38 611 SER A CA 1
ATOM 5048 C C . SER A 1 611 ? -25.722 -12.622 16.646 1.00 89.38 611 SER A C 1
ATOM 5050 O O . SER A 1 611 ? -26.896 -12.377 16.913 1.00 89.38 611 SER A O 1
ATOM 5052 N N . GLN A 1 612 ? -24.738 -12.357 17.507 1.00 86.38 612 GLN A N 1
ATOM 5053 C CA . GLN A 1 612 ? -24.894 -11.859 18.873 1.00 86.38 612 GLN A CA 1
ATOM 5054 C C . GLN A 1 612 ? -24.307 -10.451 19.012 1.00 86.38 612 GLN A C 1
ATOM 5056 O O . GLN A 1 612 ? -23.425 -10.190 19.832 1.00 86.38 612 GLN A O 1
ATOM 5061 N N . LEU A 1 613 ? -24.801 -9.511 18.206 1.00 85.69 613 LEU A N 1
ATOM 5062 C CA . LEU A 1 613 ? -24.308 -8.138 18.234 1.00 85.69 613 LEU A CA 1
ATOM 5063 C C . LEU A 1 613 ? -24.939 -7.307 19.338 1.00 85.69 613 LEU A C 1
ATOM 5065 O O . LEU A 1 613 ? -26.114 -7.417 19.684 1.00 85.69 613 LEU A O 1
ATOM 5069 N N . THR A 1 614 ? -24.126 -6.385 19.837 1.00 79.88 614 THR A N 1
ATOM 5070 C CA . THR A 1 614 ? -24.595 -5.243 20.629 1.00 79.88 614 THR A CA 1
ATOM 5071 C C . THR A 1 614 ? -24.533 -3.939 19.835 1.00 79.88 614 THR A C 1
ATOM 5073 O O . THR A 1 614 ? -25.044 -2.920 20.296 1.00 79.88 614 THR A O 1
ATOM 5076 N N . GLN A 1 615 ? -23.914 -3.981 18.653 1.00 89.12 615 GLN A N 1
ATOM 5077 C CA . GLN A 1 615 ? -23.704 -2.862 17.748 1.00 89.12 615 GLN A CA 1
ATOM 5078 C C . GLN A 1 615 ? -24.747 -2.836 16.640 1.00 89.12 615 GLN A C 1
ATOM 5080 O O . GLN A 1 615 ? -25.009 -3.851 16.006 1.00 89.12 615 GLN A O 1
ATOM 5085 N N . THR A 1 616 ? -25.325 -1.656 16.415 1.00 91.06 616 THR A N 1
ATOM 5086 C CA . THR A 1 616 ? -26.412 -1.436 15.449 1.00 91.06 616 THR A CA 1
ATOM 5087 C C . THR A 1 616 ? -25.948 -0.690 14.202 1.00 91.06 616 THR A C 1
ATOM 5089 O O . THR A 1 616 ? -26.774 -0.203 13.438 1.00 91.06 616 THR A O 1
ATOM 5092 N N . THR A 1 617 ? -24.639 -0.546 13.995 1.00 94.81 617 THR A N 1
ATOM 5093 C CA . THR A 1 617 ? -24.067 0.083 12.799 1.00 94.81 617 THR A CA 1
ATOM 5094 C C . THR A 1 617 ? -22.851 -0.687 12.280 1.00 94.81 617 THR A C 1
ATOM 5096 O O . THR A 1 617 ? -22.124 -1.309 13.052 1.00 94.81 617 THR A O 1
ATOM 5099 N N . LEU A 1 618 ? -22.609 -0.645 10.971 1.00 95.62 618 LEU A N 1
ATOM 5100 C CA . LEU A 1 618 ? -21.457 -1.241 10.292 1.00 95.62 618 LEU A CA 1
ATOM 5101 C C . LEU A 1 618 ? -20.791 -0.192 9.398 1.00 95.62 618 LEU A C 1
ATOM 5103 O O . LEU A 1 618 ? -21.421 0.328 8.480 1.00 95.62 618 LEU A O 1
ATOM 5107 N N . ASN A 1 619 ? -19.511 0.087 9.635 1.00 97.38 619 ASN A N 1
ATOM 5108 C CA . ASN A 1 619 ? -18.735 0.991 8.789 1.00 97.38 619 ASN A CA 1
ATOM 5109 C C . ASN A 1 619 ? -18.110 0.215 7.625 1.00 97.38 619 ASN A C 1
ATOM 5111 O O . ASN A 1 619 ? -17.455 -0.807 7.840 1.00 97.38 619 ASN A O 1
ATOM 5115 N N . VAL A 1 620 ? -18.294 0.703 6.397 1.00 97.31 620 VAL A N 1
ATOM 5116 C CA . VAL A 1 620 ? -17.983 -0.067 5.178 1.00 97.31 620 VAL A CA 1
ATOM 5117 C C . VAL A 1 620 ? -16.990 0.601 4.236 1.00 97.31 620 VAL A C 1
ATOM 5119 O O . VAL A 1 620 ? -16.682 0.032 3.191 1.00 97.31 620 VAL A O 1
ATOM 5122 N N . LEU A 1 621 ? -16.453 1.777 4.583 1.00 96.62 621 LEU A N 1
ATOM 5123 C CA . LEU A 1 621 ? -15.479 2.466 3.734 1.00 96.62 621 LEU A CA 1
ATOM 5124 C C . LEU A 1 621 ? -14.294 1.520 3.407 1.00 96.62 621 LEU A C 1
ATOM 5126 O O . LEU A 1 621 ? -13.702 0.975 4.345 1.00 96.62 621 LEU A O 1
ATOM 5130 N N . PRO A 1 622 ? -13.943 1.288 2.121 1.00 96.38 622 PRO A N 1
ATOM 5131 C CA . PRO A 1 622 ? -12.996 0.232 1.740 1.00 96.38 622 PRO A CA 1
ATOM 5132 C C . PRO A 1 622 ? -11.550 0.421 2.226 1.00 96.38 622 PRO A C 1
ATOM 5134 O O . PRO A 1 622 ? -10.916 -0.552 2.637 1.00 96.38 622 PRO A O 1
ATOM 5137 N N . ASP A 1 623 ? -11.044 1.651 2.190 1.00 97.06 623 ASP A N 1
ATOM 5138 C CA . ASP A 1 623 ? -9.722 2.081 2.668 1.00 97.06 623 ASP A CA 1
ATOM 5139 C C . ASP A 1 623 ? -9.760 3.607 2.906 1.00 97.06 623 ASP A C 1
ATOM 5141 O O . ASP A 1 623 ? -10.786 4.242 2.644 1.00 97.06 623 ASP A O 1
ATOM 5145 N N . PHE A 1 624 ? -8.663 4.235 3.340 1.00 95.81 624 PHE A N 1
ATOM 5146 C CA . PHE A 1 624 ? -8.509 5.698 3.313 1.00 95.81 624 PHE A CA 1
ATOM 5147 C C . PHE A 1 624 ? -8.386 6.244 1.878 1.00 95.81 624 PHE A C 1
ATOM 5149 O O . PHE A 1 624 ? -7.346 6.745 1.434 1.00 95.81 624 PHE A O 1
ATOM 5156 N N . PHE A 1 625 ? -9.497 6.167 1.151 1.00 92.88 625 PHE A N 1
ATOM 5157 C CA . PHE A 1 625 ? -9.689 6.790 -0.147 1.00 92.88 625 PHE A CA 1
ATOM 5158 C C . PHE A 1 625 ? -9.732 8.323 -0.023 1.00 92.88 625 PHE A C 1
ATOM 5160 O O . PHE A 1 625 ? -10.178 8.856 0.997 1.00 92.88 625 PHE A O 1
ATOM 5167 N N . PRO A 1 626 ? -9.295 9.067 -1.056 1.00 86.12 626 PRO A N 1
ATOM 5168 C CA . PRO A 1 626 ? -9.570 10.493 -1.139 1.00 86.12 626 PRO A CA 1
ATOM 5169 C C . PRO A 1 626 ? -11.085 10.753 -1.061 1.00 86.12 626 PRO A C 1
ATOM 5171 O O . PRO A 1 626 ? -11.861 9.948 -1.587 1.00 86.12 626 PRO A O 1
ATOM 5174 N N . PRO A 1 627 ? -11.522 11.891 -0.492 1.00 81.12 627 PRO A N 1
ATOM 5175 C CA . PRO A 1 627 ? -12.920 12.300 -0.565 1.00 81.12 627 PRO A CA 1
ATOM 5176 C C . PRO A 1 627 ? -13.436 12.263 -2.010 1.00 81.12 627 PRO A C 1
ATOM 5178 O O . PRO A 1 627 ? -12.725 12.667 -2.940 1.00 81.12 627 PRO A O 1
ATOM 5181 N N . ASN A 1 628 ? -14.667 11.784 -2.199 1.00 83.88 628 ASN A N 1
ATOM 5182 C CA . ASN A 1 628 ? -15.325 11.663 -3.506 1.00 83.88 628 ASN A CA 1
ATOM 5183 C C . ASN A 1 628 ? -14.548 10.777 -4.506 1.00 83.88 628 ASN A C 1
ATOM 5185 O O . ASN A 1 628 ? -14.446 11.107 -5.693 1.00 83.88 628 ASN A O 1
ATOM 5189 N N . ALA A 1 629 ? -13.918 9.698 -4.031 1.00 90.69 629 ALA A N 1
ATOM 5190 C CA . ALA A 1 629 ? -13.303 8.681 -4.891 1.00 90.69 629 ALA A CA 1
ATOM 5191 C C . ALA A 1 629 ? -14.252 7.512 -5.194 1.00 90.69 629 ALA A C 1
ATOM 5193 O O . ALA A 1 629 ? -14.223 6.970 -6.297 1.00 90.69 629 ALA A O 1
ATOM 5194 N N . VAL A 1 630 ? -15.092 7.141 -4.228 1.00 94.62 630 VAL A N 1
ATOM 5195 C CA . VAL A 1 630 ? -16.089 6.071 -4.330 1.00 94.62 630 VAL A CA 1
ATOM 5196 C C . VAL A 1 630 ? -17.371 6.515 -3.639 1.00 94.62 630 VAL A C 1
ATOM 5198 O O . VAL A 1 630 ? -17.319 7.372 -2.762 1.00 94.62 630 VAL A O 1
ATOM 5201 N N . GLN A 1 631 ? -18.485 5.904 -4.019 1.00 95.56 631 GLN A N 1
ATOM 5202 C CA . GLN A 1 631 ? -19.778 6.011 -3.347 1.00 95.56 631 GLN A CA 1
ATOM 5203 C C . GLN A 1 631 ? -20.422 4.625 -3.251 1.00 95.56 631 GLN A C 1
ATOM 5205 O O . GLN A 1 631 ? -20.072 3.724 -4.023 1.00 95.56 631 GLN A O 1
ATOM 5210 N N . ILE A 1 632 ? -21.370 4.441 -2.336 1.00 96.88 632 ILE A N 1
ATOM 5211 C CA . ILE A 1 632 ? -22.168 3.217 -2.270 1.00 96.88 632 ILE A CA 1
ATOM 5212 C C . ILE A 1 632 ? -23.201 3.237 -3.398 1.00 96.88 632 ILE A C 1
ATOM 5214 O O . ILE A 1 632 ? -24.009 4.153 -3.516 1.00 96.88 632 ILE A O 1
ATOM 5218 N N . GLN A 1 633 ? -23.177 2.202 -4.230 1.00 95.38 633 GLN A N 1
ATOM 5219 C CA . GLN A 1 633 ? -24.149 1.995 -5.297 1.00 95.38 633 GLN A CA 1
ATOM 5220 C C . GLN A 1 633 ? -25.320 1.136 -4.828 1.00 95.38 633 GLN A C 1
ATOM 5222 O O . GLN A 1 633 ? -26.468 1.429 -5.153 1.00 95.38 633 GLN A O 1
ATOM 5227 N N . ARG A 1 634 ? -25.032 0.057 -4.092 1.00 96.75 634 ARG A N 1
ATOM 5228 C CA . ARG A 1 634 ? -26.039 -0.929 -3.694 1.00 96.75 634 ARG A CA 1
ATOM 5229 C C . ARG A 1 634 ? -25.638 -1.649 -2.413 1.00 96.75 634 ARG A C 1
ATOM 5231 O O . ARG A 1 634 ? -24.459 -1.913 -2.189 1.00 96.75 634 ARG A O 1
ATOM 5238 N N . ILE A 1 635 ? -26.631 -1.996 -1.596 1.00 97.50 635 ILE A N 1
ATOM 5239 C CA . ILE A 1 635 ? -26.466 -2.825 -0.397 1.00 97.50 635 ILE A CA 1
ATOM 5240 C C . ILE A 1 635 ? -27.454 -3.987 -0.485 1.00 97.50 635 ILE A C 1
ATOM 5242 O O . ILE A 1 635 ? -28.657 -3.762 -0.636 1.00 97.50 635 ILE A O 1
ATOM 5246 N N . THR A 1 636 ? -26.962 -5.218 -0.351 1.00 96.81 636 THR A N 1
ATOM 5247 C CA . THR A 1 636 ? -27.808 -6.415 -0.250 1.00 96.81 636 THR A CA 1
ATOM 5248 C C . THR A 1 636 ? -27.535 -7.168 1.044 1.00 96.81 636 THR A C 1
ATOM 5250 O O . THR A 1 636 ? -26.373 -7.400 1.373 1.00 96.81 636 THR A O 1
ATOM 5253 N N . ILE A 1 637 ? -28.589 -7.595 1.737 1.00 95.12 637 ILE A N 1
ATOM 5254 C CA . ILE A 1 637 ? -28.521 -8.394 2.966 1.00 95.12 637 ILE A CA 1
ATOM 5255 C C . ILE A 1 637 ? -29.186 -9.745 2.698 1.00 95.12 637 ILE A C 1
ATOM 5257 O O . ILE A 1 637 ? -30.355 -9.795 2.319 1.00 95.12 637 ILE A O 1
ATOM 5261 N N . ASN A 1 638 ? -28.428 -10.841 2.821 1.00 91.50 638 ASN A N 1
ATOM 5262 C CA . ASN A 1 638 ? -28.833 -12.195 2.406 1.00 91.50 638 ASN A CA 1
ATOM 5263 C C . ASN A 1 638 ? -29.463 -12.230 0.997 1.00 91.50 638 ASN A C 1
ATOM 5265 O O . ASN A 1 638 ? -30.467 -12.901 0.755 1.00 91.50 638 ASN A O 1
ATOM 5269 N N . GLY A 1 639 ? -28.891 -11.461 0.065 1.00 91.00 639 GLY A N 1
ATOM 5270 C CA . GLY A 1 639 ? -29.365 -11.356 -1.317 1.00 91.00 639 GLY A CA 1
ATOM 5271 C C . GLY A 1 639 ? -30.588 -10.456 -1.534 1.00 91.00 639 GLY A C 1
ATOM 5272 O O . GLY A 1 639 ? -30.991 -10.274 -2.682 1.00 91.00 639 GLY A O 1
ATOM 5273 N N . VAL A 1 640 ? -31.162 -9.861 -0.484 1.00 92.81 640 VAL A N 1
ATOM 5274 C CA . VAL A 1 640 ? -32.262 -8.891 -0.591 1.00 92.81 640 VAL A CA 1
ATOM 5275 C C . VAL A 1 640 ? -31.698 -7.474 -0.607 1.00 92.81 640 VAL A C 1
ATOM 5277 O O . VAL A 1 640 ? -30.969 -7.071 0.297 1.00 92.81 640 VAL A O 1
ATOM 5280 N N . GLU A 1 641 ? -32.020 -6.711 -1.644 1.00 93.62 641 GLU A N 1
ATOM 5281 C CA . GLU A 1 641 ? -31.572 -5.327 -1.800 1.00 93.62 641 GLU A CA 1
ATOM 5282 C C . GLU A 1 641 ? -32.320 -4.372 -0.860 1.00 93.62 641 GLU A C 1
ATOM 5284 O O . GLU A 1 641 ? -33.539 -4.471 -0.695 1.00 93.62 641 GLU A O 1
ATOM 5289 N N . ARG A 1 642 ? -31.597 -3.426 -0.248 1.00 89.19 642 ARG A N 1
ATOM 5290 C CA . ARG A 1 642 ? -32.217 -2.355 0.545 1.00 89.19 642 ARG A CA 1
ATOM 5291 C C . ARG A 1 642 ? -32.900 -1.334 -0.363 1.00 89.19 642 ARG A C 1
ATOM 5293 O O . ARG A 1 642 ? -32.335 -0.898 -1.356 1.00 89.19 642 ARG A O 1
ATOM 5300 N N . SER A 1 643 ? -34.098 -0.896 0.023 1.00 78.62 643 SER A N 1
ATOM 5301 C CA . SER A 1 643 ? -34.940 0.005 -0.781 1.00 78.62 643 SER A CA 1
ATOM 5302 C C . SER A 1 643 ? -34.381 1.420 -0.965 1.00 78.62 643 SER A C 1
ATOM 5304 O O . SER A 1 643 ? -34.749 2.099 -1.919 1.00 78.62 643 SER A O 1
ATOM 5306 N N . THR A 1 644 ? -33.536 1.888 -0.046 1.00 81.06 644 THR A N 1
ATOM 5307 C CA . THR A 1 644 ? -32.941 3.231 -0.065 1.00 81.06 644 THR A CA 1
ATOM 5308 C C . THR A 1 644 ? -31.505 3.163 0.439 1.00 81.06 644 THR A C 1
ATOM 5310 O O . THR A 1 644 ? -31.265 2.639 1.528 1.00 81.06 644 THR A O 1
ATOM 5313 N N . VAL A 1 645 ? -30.569 3.708 -0.338 1.00 85.69 645 VAL A N 1
ATOM 5314 C CA . VAL A 1 645 ? -29.140 3.779 -0.012 1.00 85.69 645 VAL A CA 1
ATOM 5315 C C . VAL A 1 645 ? -28.695 5.230 -0.149 1.00 85.69 645 VAL A C 1
ATOM 5317 O O . VAL A 1 645 ? -28.927 5.850 -1.185 1.00 85.69 645 VAL A O 1
ATOM 5320 N N . ASP A 1 646 ? -28.084 5.768 0.903 1.00 89.44 646 ASP A N 1
ATOM 5321 C CA . ASP A 1 646 ? -27.362 7.036 0.830 1.00 89.44 646 ASP A CA 1
ATOM 5322 C C . ASP A 1 646 ? -25.956 6.750 0.266 1.00 89.44 646 ASP A C 1
ATOM 5324 O O . ASP A 1 646 ? -25.195 6.016 0.906 1.00 89.44 646 ASP A O 1
ATOM 5328 N N . PRO A 1 647 ? -25.614 7.261 -0.932 1.00 91.00 647 PRO A N 1
ATOM 5329 C CA . PRO A 1 647 ? -24.357 6.942 -1.605 1.00 91.00 647 PRO A CA 1
ATOM 5330 C C . PRO A 1 647 ? -23.114 7.429 -0.847 1.00 91.00 647 PRO A C 1
ATOM 5332 O O . PRO A 1 647 ? -22.045 6.836 -1.008 1.00 91.00 647 PRO A O 1
ATOM 5335 N N . ASP A 1 648 ? -23.243 8.454 -0.002 1.00 88.50 648 ASP A N 1
ATOM 5336 C CA . ASP A 1 648 ? -22.118 9.075 0.704 1.00 88.50 648 ASP A CA 1
ATOM 5337 C C . ASP A 1 648 ? -22.022 8.638 2.178 1.00 88.50 648 ASP A C 1
ATOM 5339 O O . ASP A 1 648 ? -21.022 8.908 2.854 1.00 88.50 648 ASP A O 1
ATOM 5343 N N . ASN A 1 649 ? -23.031 7.924 2.692 1.00 92.31 649 ASN A N 1
ATOM 5344 C CA . ASN A 1 649 ? -23.025 7.408 4.057 1.00 92.31 649 ASN A CA 1
ATOM 5345 C C . ASN A 1 649 ? -22.405 6.005 4.139 1.00 92.31 649 ASN A C 1
ATOM 5347 O O . ASN A 1 649 ? -23.070 4.983 3.974 1.00 92.31 649 ASN A O 1
ATOM 5351 N N . PHE A 1 650 ? -21.124 5.952 4.503 1.00 95.19 650 PHE A N 1
ATOM 5352 C CA . PHE A 1 650 ? -20.384 4.703 4.709 1.00 95.19 650 PHE A CA 1
ATOM 5353 C C . PHE A 1 650 ? -20.645 4.006 6.056 1.00 95.19 650 PHE A C 1
ATOM 5355 O O . PHE A 1 650 ? -19.882 3.110 6.424 1.00 95.19 650 PHE A O 1
ATOM 5362 N N . GLN A 1 651 ? -21.696 4.386 6.790 1.00 95.69 651 GLN A N 1
ATOM 5363 C CA . GLN A 1 651 ? -22.163 3.698 7.992 1.00 95.69 651 GLN A CA 1
ATOM 5364 C C . GLN A 1 651 ? -23.574 3.132 7.770 1.00 95.69 651 GLN A C 1
ATOM 5366 O O . GLN A 1 651 ? -24.562 3.859 7.695 1.00 95.69 651 GLN A O 1
ATOM 5371 N N . ILE A 1 652 ? -23.667 1.806 7.692 1.00 94.12 652 ILE A N 1
ATOM 5372 C CA . ILE A 1 652 ? -24.912 1.066 7.477 1.00 94.12 652 ILE A CA 1
ATOM 5373 C C . ILE A 1 652 ? -25.570 0.783 8.828 1.00 94.12 652 ILE A C 1
ATOM 5375 O O . ILE A 1 652 ? -24.961 0.152 9.687 1.00 94.12 652 ILE A O 1
ATOM 5379 N N . GLU A 1 653 ? -26.821 1.196 9.016 1.00 92.62 653 GLU A N 1
ATOM 5380 C CA . GLU A 1 653 ? -27.622 0.806 10.185 1.00 92.62 653 GLU A CA 1
ATOM 5381 C C . GLU A 1 653 ? -28.026 -0.670 10.104 1.00 92.62 653 GLU A C 1
ATOM 5383 O O . GLU A 1 653 ? -28.449 -1.127 9.044 1.00 92.62 653 GLU A O 1
ATOM 5388 N N . LEU A 1 654 ? -27.930 -1.407 11.209 1.00 92.19 654 LEU A N 1
ATOM 5389 C CA . LEU A 1 654 ? -28.276 -2.825 11.317 1.00 92.19 654 LEU A CA 1
ATOM 5390 C C . LEU A 1 654 ? -29.481 -3.016 12.245 1.00 92.19 654 LEU A C 1
ATOM 5392 O O . LEU A 1 654 ? -29.469 -2.553 13.390 1.00 92.19 654 LEU A O 1
ATOM 5396 N N . GLY A 1 655 ? -30.496 -3.733 11.766 1.00 89.44 655 GLY A N 1
ATOM 5397 C CA . GLY A 1 655 ? -31.599 -4.236 12.584 1.00 89.44 655 GLY A CA 1
ATOM 5398 C C . GLY A 1 655 ? -31.304 -5.630 13.161 1.00 89.44 655 GLY A C 1
ATOM 5399 O O . GLY A 1 655 ? -30.395 -6.306 12.684 1.00 89.44 655 GLY A O 1
ATOM 5400 N N . PRO A 1 656 ? -32.087 -6.113 14.147 1.00 87.56 656 PRO A N 1
ATOM 5401 C CA . PRO A 1 656 ? -31.913 -7.455 14.714 1.00 87.56 656 PRO A CA 1
ATOM 5402 C C . PRO A 1 656 ? -31.936 -8.593 13.679 1.00 87.56 656 PRO A C 1
ATOM 5404 O O . PRO A 1 656 ? -31.230 -9.581 13.850 1.00 87.56 656 PRO A O 1
ATOM 5407 N N . ASP A 1 657 ? -32.706 -8.440 12.597 1.00 87.88 657 ASP A N 1
ATOM 5408 C CA . ASP A 1 657 ? -32.798 -9.430 11.512 1.00 87.88 657 ASP A CA 1
ATOM 5409 C C . ASP A 1 657 ? -31.555 -9.437 10.595 1.00 87.88 657 ASP A C 1
ATOM 5411 O O . ASP A 1 657 ? -31.322 -10.395 9.854 1.00 87.88 657 ASP A O 1
ATOM 5415 N N . ASP A 1 658 ? -30.719 -8.394 10.657 1.00 91.06 658 ASP A N 1
ATOM 5416 C CA . ASP A 1 658 ? -29.466 -8.307 9.899 1.00 91.06 658 ASP A CA 1
ATOM 5417 C C . ASP A 1 658 ? -28.311 -9.047 10.606 1.00 91.06 658 ASP A C 1
ATOM 5419 O O . ASP A 1 658 ? -27.259 -9.280 10.009 1.00 91.06 658 ASP A O 1
ATOM 5423 N N . PHE A 1 659 ? -28.474 -9.434 11.874 1.00 92.12 659 PHE A N 1
ATOM 5424 C CA . PHE A 1 659 ? -27.415 -10.077 12.656 1.00 92.12 659 PHE A CA 1
ATOM 5425 C C . PHE A 1 659 ? -27.142 -11.494 12.143 1.00 92.12 659 PHE A C 1
ATOM 5427 O O . PHE A 1 659 ? -28.056 -12.279 11.895 1.00 92.12 659 PHE A O 1
ATOM 5434 N N . GLY A 1 660 ? -25.867 -11.835 11.953 1.00 92.44 660 GLY A N 1
ATOM 5435 C CA . GLY A 1 660 ? -25.466 -13.090 11.319 1.00 92.44 660 GLY A CA 1
ATOM 5436 C C . GLY A 1 660 ? -25.736 -13.149 9.812 1.00 92.44 660 GLY A C 1
ATOM 5437 O O . GLY A 1 660 ? -25.450 -14.178 9.194 1.00 92.44 660 GLY A O 1
ATOM 5438 N N . SER A 1 661 ? -26.267 -12.094 9.189 1.00 94.00 661 SER A N 1
ATOM 5439 C CA . SER A 1 661 ? -26.567 -12.057 7.753 1.00 94.00 661 SER A CA 1
ATOM 5440 C C . SER A 1 661 ? -25.339 -11.680 6.925 1.00 94.00 661 SER A C 1
ATOM 5442 O O . SER A 1 661 ? -24.459 -10.952 7.375 1.00 94.00 661 SER A O 1
ATOM 5444 N N . GLU A 1 662 ? -25.246 -12.216 5.707 1.00 96.88 662 GLU A N 1
ATOM 5445 C CA . GLU A 1 662 ? -24.242 -11.745 4.748 1.00 96.88 662 GLU A CA 1
ATOM 5446 C C . GLU A 1 662 ? -24.669 -10.374 4.224 1.00 96.88 662 GLU A C 1
ATOM 5448 O O . GLU A 1 662 ? -25.803 -10.211 3.769 1.00 96.88 662 GLU A O 1
ATOM 5453 N N . ILE A 1 663 ? -23.760 -9.402 4.284 1.00 97.56 663 ILE A N 1
ATOM 5454 C CA . ILE A 1 663 ? -23.980 -8.053 3.765 1.00 97.56 663 ILE A CA 1
ATOM 5455 C C . ILE A 1 663 ? -22.993 -7.816 2.630 1.00 97.56 663 ILE A C 1
ATOM 5457 O O . ILE A 1 663 ? -21.782 -7.898 2.828 1.00 97.56 663 ILE A O 1
ATOM 5461 N N . VAL A 1 664 ? -23.508 -7.489 1.449 1.00 98.38 664 VAL A N 1
ATOM 5462 C CA . VAL A 1 664 ? -22.702 -7.133 0.278 1.00 98.38 664 VAL A CA 1
ATOM 5463 C C . VAL A 1 664 ? -22.911 -5.661 -0.023 1.00 98.38 664 VAL A C 1
ATOM 5465 O O . VAL A 1 664 ? -24.049 -5.205 -0.154 1.00 98.38 664 VAL A O 1
ATOM 5468 N N . VAL A 1 665 ? -21.810 -4.929 -0.137 1.00 98.38 665 VAL A N 1
ATOM 5469 C CA . VAL A 1 665 ? -21.803 -3.506 -0.475 1.00 98.38 665 VAL A CA 1
ATOM 5470 C C . VAL A 1 665 ? -21.107 -3.336 -1.812 1.00 98.38 665 VAL A C 1
ATOM 5472 O O . VAL A 1 665 ? -19.929 -3.661 -1.948 1.00 98.38 665 VAL A O 1
ATOM 5475 N N . GLU A 1 666 ? -21.842 -2.844 -2.798 1.00 98.06 666 GLU A N 1
ATOM 5476 C CA . GLU A 1 666 ? -21.327 -2.501 -4.117 1.00 98.06 666 GLU A CA 1
ATOM 5477 C C . GLU A 1 666 ? -20.929 -1.026 -4.134 1.00 98.06 666 GLU A C 1
ATOM 5479 O O . GLU A 1 666 ? -21.733 -0.150 -3.804 1.00 98.06 666 GLU A O 1
ATOM 5484 N N . PHE A 1 667 ? -19.690 -0.753 -4.529 1.00 97.81 667 PHE A N 1
ATOM 5485 C CA . PHE A 1 667 ? -19.124 0.585 -4.628 1.00 97.81 667 PHE A CA 1
ATOM 5486 C C . PHE A 1 667 ? -19.000 0.995 -6.086 1.00 97.81 667 PHE A C 1
ATOM 5488 O O . PHE A 1 667 ? -18.496 0.229 -6.904 1.00 97.81 667 PHE A O 1
ATOM 5495 N N . GLN A 1 668 ? -19.377 2.234 -6.385 1.00 95.88 668 GLN A N 1
ATOM 5496 C CA . GLN A 1 668 ? -19.170 2.871 -7.680 1.00 95.88 668 GLN A CA 1
ATOM 5497 C C . GLN A 1 668 ? -18.037 3.901 -7.558 1.00 95.88 668 GLN A C 1
ATOM 5499 O O . GLN A 1 668 ? -18.140 4.825 -6.745 1.00 95.88 668 GLN A O 1
ATOM 5504 N N . PRO A 1 669 ? -16.966 3.796 -8.363 1.00 94.06 669 PRO A N 1
ATOM 5505 C CA . PRO A 1 669 ? -15.964 4.850 -8.457 1.00 94.06 669 PRO A CA 1
ATOM 5506 C C . PRO A 1 669 ? -16.537 6.143 -9.047 1.00 94.06 669 PRO A C 1
ATOM 5508 O O . PRO A 1 669 ? -17.383 6.108 -9.945 1.00 94.06 669 PRO A O 1
ATOM 5511 N N . LEU A 1 670 ? -16.043 7.281 -8.560 1.00 86.31 670 LEU A N 1
ATOM 5512 C CA . LEU A 1 670 ? -16.408 8.618 -9.025 1.00 86.31 670 LEU A CA 1
ATOM 5513 C C . LEU A 1 670 ? -15.292 9.192 -9.917 1.00 86.31 670 LEU A C 1
ATOM 5515 O O . LEU A 1 670 ? -14.156 9.382 -9.471 1.00 86.31 670 LEU A O 1
ATOM 5519 N N . THR A 1 671 ? -15.600 9.488 -11.184 1.00 66.38 671 THR A N 1
ATOM 5520 C CA . THR A 1 671 ? -14.666 10.139 -12.124 1.00 66.38 671 THR A CA 1
ATOM 5521 C C . THR A 1 671 ? -14.638 11.653 -11.942 1.00 66.38 671 THR A C 1
ATOM 5523 O O . THR A 1 671 ? -15.571 12.241 -11.402 1.00 66.38 671 THR A O 1
ATOM 5526 N N . MET A 1 672 ? -13.582 12.315 -12.432 1.00 50.62 672 MET A N 1
ATOM 5527 C CA . MET A 1 672 ? -13.540 13.785 -12.501 1.00 50.62 672 MET A CA 1
ATOM 5528 C C . MET A 1 672 ? -14.651 14.353 -13.404 1.00 50.62 672 MET A C 1
ATOM 5530 O O . MET A 1 672 ? -15.168 15.421 -13.094 1.00 50.62 672 MET A O 1
ATOM 5534 N N . ASP A 1 673 ? -15.078 13.621 -14.440 1.00 40.50 673 ASP A N 1
ATOM 5535 C CA . ASP A 1 673 ? -16.209 14.015 -15.298 1.00 40.50 673 ASP A CA 1
ATOM 5536 C C . ASP A 1 673 ? -17.548 13.971 -14.539 1.00 40.50 673 ASP A C 1
ATOM 5538 O O . ASP A 1 673 ? -18.339 14.906 -14.622 1.00 40.50 673 ASP A O 1
ATOM 5542 N N . ASN A 1 674 ? -17.755 12.972 -13.673 1.00 39.72 674 ASN A N 1
ATOM 5543 C CA . ASN A 1 674 ? -18.948 12.893 -12.819 1.00 39.72 674 ASN A CA 1
ATOM 5544 C C . ASN A 1 674 ? -18.861 13.792 -11.569 1.00 39.72 674 ASN A C 1
ATOM 5546 O O . ASN A 1 674 ? -19.856 13.968 -10.866 1.00 39.72 674 ASN A O 1
ATOM 5550 N N . ARG A 1 675 ? -17.704 14.414 -11.283 1.00 40.94 675 ARG A N 1
ATOM 5551 C CA . ARG A 1 675 ? -17.618 15.473 -10.258 1.00 40.94 675 ARG A CA 1
ATOM 5552 C C . ARG A 1 675 ? -18.335 16.743 -10.704 1.00 40.94 675 ARG A C 1
ATOM 5554 O O . ARG A 1 675 ? -18.801 17.477 -9.839 1.00 40.94 675 ARG A O 1
ATOM 5561 N N . GLN A 1 676 ? -18.460 16.996 -12.011 1.00 32.59 676 GLN A N 1
ATOM 5562 C CA . GLN A 1 676 ? -19.240 18.131 -12.510 1.00 32.59 676 GLN A CA 1
ATOM 5563 C C . GLN A 1 676 ? -20.746 17.925 -12.301 1.00 32.59 676 GLN A C 1
ATOM 5565 O O . GLN A 1 676 ? -21.393 18.849 -11.816 1.00 32.59 676 GLN A O 1
ATOM 5570 N N . GLU A 1 677 ? -21.281 16.718 -12.526 1.00 31.55 677 GLU A N 1
ATOM 5571 C CA . GLU A 1 677 ? -22.687 16.394 -12.207 1.00 31.55 677 GLU A CA 1
ATOM 5572 C C . GLU A 1 677 ? -22.982 16.451 -10.695 1.00 31.55 677 GLU A C 1
ATOM 5574 O O . GLU A 1 677 ? -24.080 16.823 -10.286 1.00 31.55 677 GLU A O 1
ATOM 5579 N N . PHE A 1 678 ? -22.005 16.147 -9.832 1.00 37.53 678 PHE A N 1
ATOM 5580 C CA . PHE A 1 678 ? -22.190 16.256 -8.378 1.00 37.53 678 PHE A CA 1
ATOM 5581 C C . PHE A 1 678 ? -22.138 17.709 -7.873 1.00 37.53 678 PHE A C 1
ATOM 5583 O O . PHE A 1 678 ? -22.869 18.074 -6.951 1.00 37.53 678 PHE A O 1
ATOM 5590 N N . VAL A 1 679 ? -21.337 18.574 -8.508 1.00 40.41 679 VAL A N 1
ATOM 5591 C CA . VAL A 1 679 ? -21.325 20.023 -8.223 1.00 40.41 679 VAL A CA 1
ATOM 5592 C C . VAL A 1 679 ? -22.625 20.692 -8.689 1.00 40.41 679 VAL A C 1
ATOM 5594 O O . VAL A 1 679 ? -23.019 21.708 -8.117 1.00 40.41 679 VAL A O 1
ATOM 5597 N N . GLU A 1 680 ? -23.353 20.103 -9.644 1.00 36.09 680 GLU A N 1
ATOM 5598 C CA . GLU A 1 680 ? -24.662 20.604 -10.093 1.00 36.09 680 GLU A CA 1
ATOM 5599 C C . GLU A 1 680 ? -25.777 20.502 -9.044 1.00 36.09 680 GLU A C 1
ATOM 5601 O O . GLU A 1 680 ? -26.830 21.114 -9.227 1.00 36.09 680 GLU A O 1
ATOM 5606 N N . LYS A 1 681 ? -25.539 19.828 -7.910 1.00 40.72 681 LYS A N 1
ATOM 5607 C CA . LYS A 1 681 ? -26.452 19.850 -6.754 1.00 40.72 681 LYS A CA 1
ATOM 5608 C C . LYS A 1 681 ? -26.099 20.875 -5.670 1.00 40.72 681 LYS A C 1
ATOM 5610 O O . LYS A 1 681 ? -26.895 21.064 -4.755 1.00 40.72 681 LYS A O 1
ATOM 5615 N N . THR A 1 682 ? -24.975 21.586 -5.781 1.00 42.81 682 THR A N 1
ATOM 5616 C CA . THR A 1 682 ? -24.746 22.828 -5.018 1.00 42.81 682 THR A CA 1
ATOM 5617 C C . THR A 1 682 ? -25.309 24.003 -5.809 1.00 42.81 682 THR A C 1
ATOM 5619 O O . THR A 1 682 ? -24.968 24.165 -6.979 1.00 42.81 682 THR A O 1
ATOM 5622 N N . GLU A 1 683 ? -26.155 24.837 -5.198 1.00 49.44 683 GLU A N 1
ATOM 5623 C CA . GLU A 1 683 ? -26.632 26.078 -5.827 1.00 49.44 683 GLU A CA 1
ATOM 5624 C C . GLU A 1 683 ? -25.445 26.882 -6.389 1.00 49.44 683 GLU A C 1
ATOM 5626 O O . GLU A 1 683 ? -24.592 27.369 -5.642 1.00 49.44 683 GLU A O 1
ATOM 5631 N N . LYS A 1 684 ? -25.372 27.016 -7.721 1.00 69.19 684 LYS A N 1
ATOM 5632 C CA . LYS A 1 684 ? -24.345 27.826 -8.388 1.00 69.19 684 LYS A CA 1
ATOM 5633 C C . LYS A 1 684 ? -24.592 29.299 -8.043 1.00 69.19 684 LYS A C 1
ATOM 5635 O O . LYS A 1 684 ? -25.568 29.891 -8.499 1.00 69.19 684 LYS A O 1
ATOM 5640 N N . LYS A 1 685 ? -23.687 29.915 -7.276 1.00 84.12 685 LYS A N 1
ATOM 5641 C CA . LYS A 1 685 ? -23.738 31.338 -6.886 1.00 84.12 685 LYS A CA 1
ATOM 5642 C C . LYS A 1 685 ? -23.329 32.293 -8.017 1.00 84.12 685 LYS A C 1
ATOM 5644 O O . LYS A 1 685 ? -23.594 33.494 -7.940 1.00 84.12 685 LYS A O 1
ATOM 5649 N N . GLY A 1 686 ? -22.710 31.774 -9.080 1.00 90.81 686 GLY A N 1
ATOM 5650 C CA . GLY A 1 686 ? -22.322 32.515 -10.285 1.00 90.81 686 GLY A CA 1
ATOM 5651 C C . GLY A 1 686 ? -20.880 32.242 -10.718 1.00 90.81 686 GLY A C 1
ATOM 5652 O O . GLY A 1 686 ? -20.244 31.318 -10.215 1.00 90.81 686 GLY A O 1
ATOM 5653 N N . LYS A 1 687 ? -20.367 33.046 -11.658 1.00 95.69 687 LYS A N 1
ATOM 5654 C CA . LYS A 1 687 ? -19.031 32.881 -12.256 1.00 95.69 687 LYS A CA 1
ATOM 5655 C C . LYS A 1 687 ? -18.022 33.891 -11.709 1.00 95.69 687 LYS A C 1
ATOM 5657 O O . LYS A 1 687 ? -18.374 35.051 -11.501 1.00 95.69 687 LYS A O 1
ATOM 5662 N N . ILE A 1 688 ? -16.769 33.479 -11.543 1.00 97.69 688 ILE A N 1
ATOM 5663 C CA . ILE A 1 688 ? -15.613 34.341 -11.272 1.00 97.69 688 ILE A CA 1
ATOM 5664 C C . ILE A 1 688 ? -14.658 34.246 -12.465 1.00 97.69 688 ILE A C 1
ATOM 5666 O O . ILE A 1 688 ? -14.223 33.155 -12.837 1.00 97.69 688 ILE A O 1
ATOM 5670 N N . GLY A 1 689 ? -14.345 35.388 -13.076 1.00 97.56 689 GLY A N 1
ATOM 5671 C CA . GLY A 1 689 ? -13.410 35.466 -14.196 1.00 97.56 689 GLY A CA 1
ATOM 5672 C C . GLY A 1 689 ? -11.974 35.609 -13.697 1.00 97.56 689 GLY A C 1
ATOM 5673 O O . GLY A 1 689 ? -11.675 36.549 -12.966 1.00 97.56 689 GLY A O 1
ATOM 5674 N N . VAL A 1 690 ? -11.073 34.712 -14.086 1.00 98.12 690 VAL A N 1
ATOM 5675 C CA . VAL A 1 690 ? -9.657 34.766 -13.691 1.00 98.12 690 VAL A CA 1
ATOM 5676 C C . VAL A 1 690 ? -8.808 35.072 -14.918 1.00 98.12 690 VAL A C 1
ATOM 5678 O O . VAL A 1 690 ? -8.724 34.250 -15.831 1.00 98.12 690 VAL A O 1
ATOM 5681 N N . LEU A 1 691 ? -8.189 36.254 -14.955 1.00 98.06 691 LEU A N 1
ATOM 5682 C CA . LEU A 1 691 ? -7.304 36.639 -16.053 1.00 98.06 691 LEU A CA 1
ATOM 5683 C C . LEU A 1 691 ? -5.932 36.002 -15.851 1.00 98.06 691 LEU A C 1
ATOM 5685 O O . LEU A 1 691 ? -5.323 36.176 -14.796 1.00 98.06 691 LEU A O 1
ATOM 5689 N N . VAL A 1 692 ? -5.455 35.293 -16.872 1.00 97.00 692 VAL A N 1
ATOM 5690 C CA . VAL A 1 692 ? -4.207 34.520 -16.856 1.00 97.00 692 VAL A CA 1
ATOM 5691 C C . VAL A 1 692 ? -3.503 34.594 -18.210 1.00 97.00 692 VAL A C 1
ATOM 5693 O O . VAL A 1 692 ? -4.128 34.806 -19.245 1.00 97.00 692 VAL A O 1
ATOM 5696 N N . GLU A 1 693 ? -2.189 34.430 -18.199 1.00 96.06 693 GLU A N 1
ATOM 5697 C CA . GLU A 1 693 ? -1.293 34.384 -19.356 1.00 96.06 693 GLU A CA 1
ATOM 5698 C C . GLU A 1 693 ? 0.023 33.740 -18.884 1.00 96.06 693 GLU A C 1
ATOM 5700 O O . GLU A 1 693 ? 0.200 33.541 -17.681 1.00 96.06 693 GLU A O 1
ATOM 5705 N N . SER A 1 694 ? 0.928 33.384 -19.796 1.00 93.00 694 SER A N 1
ATOM 5706 C CA . SER A 1 694 ? 2.230 32.775 -19.482 1.00 93.00 694 SER A CA 1
ATOM 5707 C C . SER A 1 694 ? 2.976 33.521 -18.367 1.00 93.00 694 SER A C 1
ATOM 5709 O O . SER A 1 694 ? 2.851 34.740 -18.244 1.00 93.00 694 SER A O 1
ATOM 5711 N N . HIS A 1 695 ? 3.786 32.798 -17.586 1.00 92.31 695 HIS A N 1
ATOM 5712 C CA . HIS A 1 695 ? 4.505 33.320 -16.411 1.00 92.31 695 HIS A CA 1
ATOM 5713 C C . HIS A 1 695 ? 3.596 33.736 -15.239 1.00 92.31 695 HIS A C 1
ATOM 5715 O O . HIS A 1 695 ? 3.952 34.613 -14.443 1.00 92.31 695 HIS A O 1
ATOM 5721 N N . PHE A 1 696 ? 2.418 33.118 -15.119 1.00 91.06 696 PHE A N 1
ATOM 5722 C CA . PHE A 1 696 ? 1.584 33.214 -13.918 1.00 91.06 696 PHE A CA 1
ATOM 5723 C C . PHE A 1 696 ? 2.210 32.469 -12.725 1.00 91.06 696 PHE A C 1
ATOM 5725 O O . PHE A 1 696 ? 3.105 31.644 -12.902 1.00 91.06 696 PHE A O 1
ATOM 5732 N N . ASP A 1 697 ? 1.735 32.746 -11.510 1.00 89.56 697 ASP A N 1
ATOM 5733 C CA . ASP A 1 697 ? 2.105 31.973 -10.316 1.00 89.56 697 ASP A CA 1
ATOM 5734 C C . ASP A 1 697 ? 1.212 30.730 -10.156 1.00 89.56 697 ASP A C 1
ATOM 5736 O O . ASP A 1 697 ? -0.010 30.836 -9.996 1.00 89.56 697 ASP A O 1
ATOM 5740 N N . GLU A 1 698 ? 1.799 29.533 -10.215 1.00 86.31 698 GLU A N 1
ATOM 5741 C CA . GLU A 1 698 ? 1.056 28.271 -10.149 1.00 86.31 698 GLU A CA 1
ATOM 5742 C C . GLU A 1 698 ? 0.300 28.069 -8.831 1.00 86.31 698 GLU A C 1
ATOM 5744 O O . GLU A 1 698 ? -0.781 27.467 -8.833 1.00 86.31 698 GLU A O 1
ATOM 5749 N N . THR A 1 699 ? 0.820 28.600 -7.721 1.00 85.62 699 THR A N 1
ATOM 5750 C CA . THR A 1 699 ? 0.194 28.491 -6.395 1.00 85.62 699 THR A CA 1
ATOM 5751 C C . THR A 1 699 ? -1.193 29.122 -6.409 1.00 85.62 699 THR A C 1
ATOM 5753 O O . THR A 1 699 ? -2.141 28.584 -5.837 1.00 85.62 699 THR A O 1
ATOM 5756 N N . GLU A 1 700 ? -1.335 30.250 -7.105 1.00 90.25 700 GLU A N 1
ATOM 5757 C CA . GLU A 1 700 ? -2.589 30.988 -7.207 1.00 90.25 700 GLU A CA 1
ATOM 5758 C C . GLU A 1 700 ? -3.632 30.237 -8.039 1.00 90.25 700 GLU A C 1
ATOM 5760 O O . GLU A 1 700 ? -4.774 30.085 -7.604 1.00 90.25 700 GLU A O 1
ATOM 5765 N N . ILE A 1 701 ? -3.244 29.698 -9.201 1.00 91.19 701 ILE A N 1
ATOM 5766 C CA . ILE A 1 701 ? -4.153 28.927 -10.065 1.00 91.19 701 ILE A CA 1
ATOM 5767 C C . ILE A 1 701 ? -4.685 27.691 -9.341 1.00 91.19 701 ILE A C 1
ATOM 5769 O O . ILE A 1 701 ? -5.894 27.430 -9.379 1.00 91.19 701 ILE A O 1
ATOM 5773 N N . GLN A 1 702 ? -3.805 26.958 -8.656 1.00 83.31 702 GLN A N 1
ATOM 5774 C CA . GLN A 1 702 ? -4.181 25.784 -7.871 1.00 83.31 702 GLN A CA 1
ATOM 5775 C C . GLN A 1 702 ? -5.115 26.165 -6.717 1.00 83.31 702 GLN A C 1
ATOM 5777 O O . GLN A 1 702 ? -6.149 25.521 -6.523 1.00 83.31 702 GLN A O 1
ATOM 5782 N N . ALA A 1 703 ? -4.792 27.238 -5.990 1.00 84.44 703 ALA A N 1
ATOM 5783 C CA . ALA A 1 703 ? -5.594 27.724 -4.876 1.00 84.44 703 ALA A CA 1
ATOM 5784 C C . ALA A 1 703 ? -6.999 28.158 -5.330 1.00 84.44 703 ALA A C 1
ATOM 5786 O O . ALA A 1 703 ? -7.996 27.701 -4.765 1.00 84.44 703 ALA A O 1
ATOM 5787 N N . PHE A 1 704 ? -7.105 28.965 -6.391 1.00 91.25 704 PHE A N 1
ATOM 5788 C CA . PHE A 1 704 ? -8.390 29.434 -6.916 1.00 91.25 704 PHE A CA 1
ATOM 5789 C C . PHE A 1 704 ? -9.244 28.269 -7.428 1.00 91.25 704 PHE A C 1
ATOM 5791 O O . PHE A 1 704 ? -10.405 28.160 -7.023 1.00 91.25 704 PHE A O 1
ATOM 5798 N N . SER A 1 705 ? -8.657 27.358 -8.220 1.00 84.62 705 SER A N 1
ATOM 5799 C CA . SER A 1 705 ? -9.327 26.162 -8.769 1.00 84.62 705 SER A CA 1
ATOM 5800 C C . SER A 1 705 ? -9.976 25.284 -7.703 1.00 84.62 705 SER A C 1
ATOM 5802 O O . SER A 1 705 ? -10.935 24.570 -7.983 1.00 84.62 705 SER A O 1
ATOM 5804 N N . GLN A 1 706 ? -9.447 25.304 -6.481 1.00 77.50 706 GLN A N 1
ATOM 5805 C CA . GLN A 1 706 ? -9.966 24.507 -5.376 1.00 77.50 706 GLN A CA 1
ATOM 5806 C C . GLN A 1 706 ? -10.906 25.303 -4.472 1.00 77.50 706 GLN A C 1
ATOM 5808 O O . GLN A 1 706 ? -11.894 24.752 -3.986 1.00 77.50 706 GLN A O 1
ATOM 5813 N N . PHE A 1 707 ? -10.597 26.571 -4.201 1.00 87.31 707 PHE A N 1
ATOM 5814 C CA . PHE A 1 707 ? -11.290 27.355 -3.185 1.00 87.31 707 PHE A CA 1
ATOM 5815 C C . PHE A 1 707 ? -12.667 27.839 -3.648 1.00 87.31 707 PHE A C 1
ATOM 5817 O O . PHE A 1 707 ? -13.653 27.597 -2.956 1.00 87.31 707 PHE A O 1
ATOM 5824 N N . PHE A 1 708 ? -12.773 28.497 -4.805 1.00 89.12 708 PHE A N 1
ATOM 5825 C CA . PHE A 1 708 ? -14.036 29.118 -5.229 1.00 89.12 708 PHE A CA 1
ATOM 5826 C C . PHE A 1 708 ? -15.120 28.109 -5.647 1.00 89.12 708 PHE A C 1
ATOM 5828 O O . PHE A 1 708 ? -16.264 28.293 -5.216 1.00 89.12 708 PHE A O 1
ATOM 5835 N N . PRO A 1 709 ? -14.797 26.998 -6.345 1.00 87.50 709 PRO A N 1
ATOM 5836 C CA . PRO A 1 709 ? -15.778 25.947 -6.621 1.00 87.50 709 PRO A CA 1
ATOM 5837 C C . PRO A 1 709 ? -16.378 25.325 -5.358 1.00 87.50 709 PRO A C 1
ATOM 5839 O O . PRO A 1 709 ? -17.586 25.115 -5.300 1.00 87.50 709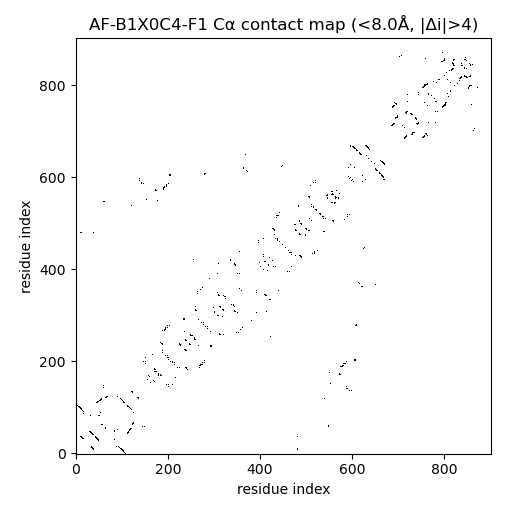 PRO A O 1
ATOM 5842 N N . LYS A 1 710 ? -15.578 25.130 -4.296 1.00 79.31 710 LYS A N 1
ATOM 5843 C CA . LYS A 1 710 ? -16.079 24.658 -2.988 1.00 79.31 710 LYS A CA 1
ATOM 5844 C C . LYS A 1 710 ? -17.077 25.618 -2.331 1.00 79.31 710 LYS A C 1
ATOM 5846 O O . LYS A 1 710 ? -17.861 25.184 -1.495 1.00 79.31 710 LYS A O 1
ATOM 5851 N N . HIS A 1 711 ? -17.054 26.901 -2.691 1.00 83.75 711 HIS A N 1
ATOM 5852 C CA . HIS A 1 711 ? -17.962 27.920 -2.157 1.00 83.75 711 HIS A CA 1
ATOM 5853 C C . HIS A 1 711 ? -19.128 28.249 -3.108 1.00 83.75 711 HIS A C 1
ATOM 5855 O O . HIS A 1 711 ? -19.873 29.195 -2.846 1.00 83.75 711 HIS A O 1
ATOM 5861 N N . GLY A 1 712 ? -19.315 27.459 -4.176 1.00 86.00 712 GLY A N 1
ATOM 5862 C CA . GLY A 1 712 ? -20.440 27.564 -5.110 1.00 86.00 712 GLY A CA 1
ATOM 5863 C C . GLY A 1 712 ? -20.197 28.462 -6.328 1.00 86.00 712 GLY A C 1
ATOM 5864 O O . GLY A 1 712 ? -21.151 28.767 -7.041 1.00 86.00 712 GLY A O 1
ATOM 5865 N N . TYR A 1 713 ? -18.958 28.897 -6.582 1.00 90.38 713 TYR A N 1
ATOM 5866 C CA . TYR A 1 713 ? -18.616 29.751 -7.726 1.00 90.38 713 TYR A CA 1
ATOM 5867 C C . TYR A 1 713 ? -17.875 28.977 -8.822 1.00 90.38 713 TYR A C 1
ATOM 5869 O O . TYR A 1 713 ? -16.895 28.283 -8.561 1.00 90.38 713 TYR A O 1
ATOM 5877 N N . GLU A 1 714 ? -18.306 29.139 -10.069 1.00 92.94 714 GLU A N 1
ATOM 5878 C CA . GLU A 1 714 ? -17.617 28.609 -11.250 1.00 92.94 714 GLU A CA 1
ATOM 5879 C C . GLU A 1 714 ? -16.432 29.514 -11.614 1.00 92.94 714 GLU A C 1
ATOM 5881 O O . GLU A 1 714 ? -16.592 30.731 -11.679 1.00 92.94 714 GLU A O 1
ATOM 5886 N N . ILE A 1 715 ? -15.256 28.945 -11.889 1.00 94.94 715 ILE A N 1
ATOM 5887 C CA . ILE A 1 715 ? -14.113 29.708 -12.409 1.00 94.94 715 ILE A CA 1
ATOM 5888 C C . ILE A 1 715 ? -14.081 29.633 -13.929 1.00 94.94 715 ILE A C 1
ATOM 5890 O O . ILE A 1 715 ? -14.107 28.547 -14.505 1.00 94.94 715 ILE A O 1
ATOM 5894 N N . VAL A 1 716 ? -13.927 30.792 -14.566 1.00 96.19 716 VAL A N 1
ATOM 5895 C CA . VAL A 1 716 ? -13.638 30.898 -15.996 1.00 96.19 716 VAL A CA 1
ATOM 5896 C C . VAL A 1 716 ? -12.279 31.557 -16.169 1.00 96.19 716 VAL A C 1
ATOM 5898 O O . VAL A 1 716 ? -12.105 32.730 -15.840 1.00 96.19 716 VAL A O 1
ATOM 5901 N N . TYR A 1 717 ? -11.316 30.812 -16.707 1.00 97.44 717 TYR A N 1
ATOM 5902 C CA . TYR A 1 717 ? -10.025 31.371 -17.096 1.00 97.44 717 TYR A CA 1
ATOM 5903 C C . TYR A 1 717 ? -10.154 32.162 -18.396 1.00 97.44 717 TYR A C 1
ATOM 5905 O O . TYR A 1 717 ? -10.725 31.666 -19.369 1.00 97.44 717 TYR A O 1
ATOM 5913 N N . ILE A 1 718 ? -9.623 33.383 -18.398 1.00 98.00 718 ILE A N 1
ATOM 5914 C CA . ILE A 1 718 ? -9.737 34.370 -19.475 1.00 98.00 718 ILE A CA 1
ATOM 5915 C C . ILE A 1 718 ? -8.332 34.817 -19.877 1.00 98.00 718 ILE A C 1
ATOM 5917 O O . ILE A 1 718 ? -7.507 35.133 -19.022 1.00 98.00 718 ILE A O 1
ATOM 5921 N N . SER A 1 719 ? -8.066 34.883 -21.178 1.00 97.62 719 SER A N 1
ATOM 5922 C CA . SER A 1 719 ? -6.812 35.426 -21.708 1.00 97.62 719 SER A CA 1
ATOM 5923 C C . SER A 1 719 ? -7.018 36.057 -23.083 1.00 97.62 719 SER A C 1
ATOM 5925 O O . SER A 1 719 ? -8.116 36.012 -23.634 1.00 97.62 719 SER A O 1
ATOM 5927 N N . ARG A 1 720 ? -5.971 36.640 -23.671 1.00 95.19 720 ARG A N 1
ATOM 5928 C CA . ARG A 1 720 ? -5.977 36.991 -25.093 1.00 95.19 720 ARG A CA 1
ATOM 5929 C C . ARG A 1 720 ? -5.574 35.754 -25.894 1.00 95.19 720 ARG A C 1
ATOM 5931 O O . ARG A 1 720 ? -4.436 35.312 -25.813 1.00 95.19 720 ARG A O 1
ATOM 5938 N N . LEU A 1 721 ? -6.491 35.197 -26.682 1.00 95.00 721 LEU A N 1
ATOM 5939 C CA . LEU A 1 721 ? -6.262 33.961 -27.437 1.00 95.00 721 LEU A CA 1
ATOM 5940 C C . LEU A 1 721 ? -5.758 34.193 -28.861 1.00 95.00 721 LEU A C 1
ATOM 5942 O O . LEU A 1 721 ? -5.478 33.231 -29.573 1.00 95.00 721 LEU A O 1
ATOM 5946 N N . TRP A 1 722 ? -5.594 35.446 -29.293 1.00 89.50 722 TRP A N 1
ATOM 5947 C CA . TRP A 1 722 ? -4.959 35.774 -30.576 1.00 89.50 722 TRP A CA 1
ATOM 5948 C C . TRP A 1 722 ? -5.661 35.116 -31.777 1.00 89.50 722 TRP A C 1
ATOM 5950 O O . TRP A 1 722 ? -5.009 34.607 -32.686 1.00 89.50 722 TRP A O 1
ATOM 5960 N N . ASN A 1 723 ? -7.000 35.105 -31.762 1.00 87.62 723 ASN A N 1
ATOM 5961 C CA . ASN A 1 723 ? -7.866 34.408 -32.727 1.00 87.62 723 ASN A CA 1
ATOM 5962 C C . ASN A 1 723 ? -7.762 32.868 -32.720 1.00 87.62 723 ASN A C 1
ATOM 5964 O O . ASN A 1 723 ? -8.300 32.219 -33.617 1.00 87.62 723 ASN A O 1
ATOM 5968 N N . ASN A 1 724 ? -7.119 32.264 -31.717 1.00 91.06 724 ASN A N 1
ATOM 5969 C CA . ASN A 1 724 ? -7.145 30.816 -31.516 1.00 91.06 724 ASN A CA 1
ATOM 5970 C C . ASN A 1 724 ? -8.369 30.413 -30.678 1.00 91.06 724 ASN A C 1
ATOM 5972 O O . ASN A 1 724 ? -8.749 31.133 -29.755 1.00 91.06 724 ASN A O 1
ATOM 5976 N N . PRO A 1 725 ? -8.973 29.239 -30.934 1.00 83.25 725 PRO A N 1
ATOM 5977 C CA . PRO A 1 725 ? -10.090 28.743 -30.126 1.00 83.25 725 PRO A CA 1
ATOM 5978 C C . PRO A 1 725 ? -9.658 28.300 -28.718 1.00 83.25 725 PRO A C 1
ATOM 5980 O O . PRO A 1 725 ? -10.496 28.105 -27.839 1.00 83.25 725 PRO A O 1
ATOM 5983 N N . VAL A 1 726 ? -8.360 28.058 -28.518 1.00 90.31 726 VAL A N 1
ATOM 5984 C CA . VAL A 1 726 ? -7.775 27.617 -27.254 1.00 90.31 726 VAL A CA 1
ATOM 5985 C C . VAL A 1 726 ? -6.268 27.860 -27.267 1.00 90.31 726 VAL A C 1
ATOM 5987 O O . VAL A 1 726 ? -5.633 27.639 -28.297 1.00 90.31 726 VAL A O 1
ATOM 5990 N N . LEU A 1 727 ? -5.704 28.271 -26.133 1.00 93.50 727 LEU A N 1
ATOM 5991 C CA . LEU A 1 727 ? -4.259 28.319 -25.893 1.00 93.50 727 LEU A CA 1
ATOM 5992 C C . LEU A 1 727 ? -3.914 27.636 -24.570 1.00 93.50 727 LEU A C 1
ATOM 5994 O O . LEU A 1 727 ? -4.776 27.436 -23.713 1.00 93.50 727 LEU A O 1
ATOM 5998 N N . GLU A 1 728 ? -2.648 27.266 -24.429 1.00 93.56 728 GLU A N 1
ATOM 5999 C CA . GLU A 1 728 ? -2.077 26.703 -23.211 1.00 93.56 728 GLU A CA 1
ATOM 6000 C C . GLU A 1 728 ? -0.995 27.642 -22.688 1.00 93.56 728 GLU A C 1
ATOM 6002 O O . GLU A 1 728 ? -0.153 28.112 -23.453 1.00 93.56 728 GLU A O 1
ATOM 6007 N N . PHE A 1 729 ? -1.033 27.918 -21.387 1.00 91.88 729 PHE A N 1
ATOM 6008 C CA . PHE A 1 729 ? -0.085 28.798 -20.713 1.00 91.88 729 PHE A CA 1
ATOM 6009 C C . PHE A 1 729 ? 0.624 28.035 -19.599 1.00 91.88 729 PHE A C 1
ATOM 6011 O O . PHE A 1 729 ? -0.008 27.274 -18.870 1.00 91.88 729 PHE A O 1
ATOM 6018 N N . THR A 1 730 ? 1.922 28.264 -19.431 1.00 87.12 730 THR A N 1
ATOM 6019 C CA . THR A 1 730 ? 2.713 27.704 -18.324 1.00 87.12 730 THR A CA 1
ATOM 6020 C C . THR A 1 730 ? 3.081 28.801 -17.334 1.00 87.12 730 THR A C 1
ATOM 6022 O O . THR A 1 730 ? 3.361 29.933 -17.748 1.00 87.12 730 THR A O 1
ATOM 6025 N N . GLY A 1 731 ? 3.096 28.474 -16.044 1.00 88.50 731 GLY A N 1
ATOM 6026 C CA . GLY A 1 731 ? 3.546 29.395 -15.005 1.00 88.50 731 GLY A CA 1
ATOM 6027 C C . GLY A 1 731 ? 5.073 29.468 -14.899 1.00 88.50 731 GLY A C 1
ATOM 6028 O O . GLY A 1 731 ? 5.796 29.017 -15.794 1.00 88.50 731 GLY A O 1
ATOM 6029 N N . ASN A 1 732 ? 5.563 30.093 -13.830 1.00 82.94 732 ASN A N 1
ATOM 6030 C CA . ASN A 1 732 ? 6.991 30.364 -13.627 1.00 82.94 732 ASN A CA 1
ATOM 6031 C C . ASN A 1 732 ? 7.814 29.116 -13.275 1.00 82.94 732 ASN A C 1
ATOM 6033 O O . ASN A 1 732 ? 9.017 29.100 -13.530 1.00 82.94 732 ASN A O 1
ATOM 6037 N N . GLU A 1 733 ? 7.178 28.078 -12.735 1.00 78.31 733 GLU A N 1
ATOM 6038 C CA . GLU A 1 733 ? 7.804 26.803 -12.367 1.00 78.31 733 GLU A CA 1
ATOM 6039 C C . GLU A 1 733 ? 7.688 25.746 -13.485 1.00 78.31 733 GLU A C 1
ATOM 6041 O O . GLU A 1 733 ? 8.168 24.623 -13.333 1.00 78.31 733 GLU A O 1
ATOM 6046 N N . HIS A 1 734 ? 7.076 26.094 -14.627 1.00 75.19 734 HIS A N 1
ATOM 6047 C CA . HIS A 1 734 ? 6.897 25.222 -15.798 1.00 75.19 734 HIS A CA 1
ATOM 6048 C C . HIS A 1 734 ? 6.256 23.857 -15.469 1.00 75.19 734 HIS A C 1
ATOM 6050 O O . HIS A 1 734 ? 6.636 22.827 -16.031 1.00 75.19 734 HIS A O 1
ATOM 6056 N N . LEU A 1 735 ? 5.275 23.863 -14.557 1.00 75.19 735 LEU A N 1
ATOM 6057 C CA . LEU A 1 735 ? 4.442 22.701 -14.226 1.00 75.19 735 LEU A CA 1
ATOM 6058 C C . LEU A 1 735 ? 3.384 22.437 -15.324 1.00 75.19 735 LEU A C 1
ATOM 6060 O O . LEU A 1 735 ? 3.573 22.793 -16.489 1.00 75.19 735 LEU A O 1
ATOM 6064 N N . ASP A 1 736 ? 2.262 21.804 -14.967 1.00 67.50 736 ASP A N 1
ATOM 6065 C CA . ASP A 1 736 ? 1.186 21.478 -15.905 1.00 67.50 736 ASP A CA 1
ATOM 6066 C C . ASP A 1 736 ? 0.631 22.733 -16.615 1.00 67.50 736 ASP A C 1
ATOM 6068 O O . ASP A 1 736 ? 0.288 23.723 -15.954 1.00 67.50 736 ASP A O 1
ATOM 6072 N N . PRO A 1 737 ? 0.495 22.712 -17.954 1.00 82.62 737 PRO A N 1
ATOM 6073 C CA . PRO A 1 737 ? -0.037 23.840 -18.702 1.00 82.62 737 PRO A CA 1
ATOM 6074 C C . PRO A 1 737 ? -1.527 24.064 -18.409 1.00 82.62 737 PRO A C 1
ATOM 6076 O O . PRO A 1 737 ? -2.344 23.141 -18.425 1.00 82.62 737 PRO A O 1
ATOM 6079 N N . LEU A 1 738 ? -1.907 25.325 -18.204 1.00 87.38 738 LEU A N 1
ATOM 6080 C CA . LEU A 1 738 ? -3.293 25.744 -18.045 1.00 87.38 738 LEU A CA 1
ATOM 6081 C C . LEU A 1 738 ? -3.920 26.021 -19.413 1.00 87.38 738 LEU A C 1
ATOM 6083 O O . LEU A 1 738 ? -3.515 26.939 -20.128 1.00 87.38 738 LEU A O 1
ATOM 6087 N N . ARG A 1 739 ? -4.957 25.255 -19.758 1.00 92.06 739 ARG A N 1
ATOM 6088 C CA . ARG A 1 739 ? -5.687 25.397 -21.022 1.00 92.06 739 ARG A CA 1
ATOM 6089 C C . ARG A 1 739 ? -6.814 26.429 -20.911 1.00 92.06 739 ARG A C 1
ATOM 6091 O O . ARG A 1 739 ? -7.758 26.239 -20.147 1.00 92.06 739 ARG A O 1
ATOM 6098 N N . VAL A 1 740 ? -6.764 27.482 -21.726 1.00 92.50 740 VAL A N 1
ATOM 6099 C CA . VAL A 1 740 ? -7.703 28.618 -21.700 1.00 92.50 740 VAL A CA 1
ATOM 6100 C C . VAL A 1 740 ? -8.475 28.722 -23.011 1.00 92.50 740 VAL A C 1
ATOM 6102 O O . VAL A 1 740 ? -7.893 28.726 -24.093 1.00 92.50 740 VAL A O 1
ATOM 6105 N N . ARG A 1 741 ? -9.806 28.806 -22.906 1.00 93.88 741 ARG A N 1
ATOM 6106 C CA . ARG A 1 741 ? -10.746 28.814 -24.046 1.00 93.88 741 ARG A CA 1
ATOM 6107 C C . ARG A 1 741 ? -11.569 30.099 -24.172 1.00 93.88 741 ARG A C 1
ATOM 6109 O O . ARG A 1 741 ? -12.264 30.264 -25.165 1.00 93.88 741 ARG A O 1
ATOM 6116 N N . CYS A 1 742 ? -11.524 30.979 -23.173 1.00 94.81 742 CYS A N 1
ATOM 6117 C CA . CYS A 1 742 ? -12.265 32.237 -23.177 1.00 94.81 742 CYS A CA 1
ATOM 6118 C C . CYS A 1 742 ? -11.334 33.375 -23.615 1.00 94.81 742 CYS A C 1
ATOM 6120 O O . CYS A 1 742 ? -10.387 33.701 -22.894 1.00 94.81 742 CYS A O 1
ATOM 6122 N N . ASP A 1 743 ? -11.589 33.951 -24.795 1.00 96.50 743 ASP A N 1
ATOM 6123 C CA . ASP A 1 743 ? -10.893 35.166 -25.225 1.00 96.50 743 ASP A CA 1
ATOM 6124 C C . ASP A 1 743 ? -11.480 36.383 -24.509 1.00 96.50 743 ASP A C 1
ATOM 6126 O O . ASP A 1 743 ? -12.695 36.525 -24.380 1.00 96.50 743 ASP A O 1
ATOM 6130 N N . VAL A 1 744 ? -10.607 37.278 -24.067 1.00 95.81 744 VAL A N 1
ATOM 6131 C CA . VAL A 1 744 ? -10.950 38.515 -23.370 1.00 95.81 744 VAL A CA 1
ATOM 6132 C C . VAL A 1 744 ? -11.941 39.406 -24.134 1.00 95.81 744 VAL A C 1
ATOM 6134 O O . VAL A 1 744 ? -12.767 40.061 -23.500 1.00 95.81 744 VAL A O 1
ATOM 6137 N N . ASP A 1 745 ? -11.941 39.383 -25.471 1.00 91.62 745 ASP A N 1
ATOM 6138 C CA . ASP A 1 745 ? -12.904 40.130 -26.297 1.00 91.62 745 ASP A CA 1
ATOM 6139 C C . ASP A 1 745 ? -14.333 39.567 -26.220 1.00 91.62 745 ASP A C 1
ATOM 6141 O O . ASP A 1 745 ? -15.297 40.268 -26.531 1.00 91.62 745 ASP A O 1
ATOM 6145 N N . GLN A 1 746 ? -14.488 38.310 -25.799 1.00 91.56 746 GLN A N 1
ATOM 6146 C CA . GLN A 1 746 ? -15.780 37.626 -25.692 1.00 91.56 746 GLN A CA 1
ATOM 6147 C C . GLN A 1 746 ? -16.431 37.813 -24.315 1.00 91.56 746 GLN A C 1
ATOM 6149 O O . GLN A 1 746 ? -17.557 37.368 -24.095 1.00 91.56 746 GLN A O 1
ATOM 6154 N N . VAL A 1 747 ? -15.737 38.458 -23.376 1.00 95.69 747 VAL A N 1
ATOM 6155 C CA . VAL A 1 747 ? -16.187 38.591 -21.990 1.00 95.69 747 VAL A CA 1
ATOM 6156 C C . VAL A 1 747 ? -17.137 39.775 -21.842 1.00 95.69 747 VAL A C 1
ATOM 6158 O O . VAL A 1 747 ? -16.763 40.932 -22.048 1.00 95.69 747 VAL A O 1
ATOM 6161 N N . ASN A 1 748 ? -18.358 39.490 -21.387 1.00 94.62 748 ASN A N 1
ATOM 6162 C CA . ASN A 1 748 ? -19.277 40.493 -20.867 1.00 94.62 748 ASN A CA 1
ATOM 6163 C C . ASN A 1 748 ? -19.194 40.526 -19.324 1.00 94.62 748 ASN A C 1
ATOM 6165 O O . ASN A 1 748 ? -19.582 39.549 -18.683 1.00 94.62 748 ASN A O 1
ATOM 6169 N N . PRO A 1 749 ? -18.711 41.620 -18.697 1.00 94.50 749 PRO A N 1
ATOM 6170 C CA . PRO A 1 749 ? -18.527 41.690 -17.244 1.00 94.50 749 PRO A CA 1
ATOM 6171 C C . PRO A 1 749 ? -19.764 41.362 -16.401 1.00 94.50 749 PRO A C 1
ATOM 6173 O O . PRO A 1 749 ? -19.621 40.833 -15.303 1.00 94.50 749 PRO A O 1
ATOM 6176 N N . SER A 1 750 ? -20.969 41.649 -16.903 1.00 91.00 750 SER A N 1
ATOM 6177 C CA . SER A 1 750 ? -22.225 41.403 -16.182 1.00 91.00 750 SER A CA 1
ATOM 6178 C C . SER A 1 750 ? -22.565 39.920 -15.998 1.00 91.00 750 SER A C 1
ATOM 6180 O O . SER A 1 750 ? -23.395 39.598 -15.151 1.00 91.00 750 SER A O 1
ATOM 6182 N N . ASP A 1 751 ? -21.912 39.019 -16.738 1.00 92.38 751 ASP A N 1
ATOM 6183 C CA . ASP A 1 751 ? -22.100 37.567 -16.608 1.00 92.38 751 ASP A CA 1
ATOM 6184 C C . ASP A 1 751 ? -21.341 36.982 -15.399 1.00 92.38 751 ASP A C 1
ATOM 6186 O O . ASP A 1 751 ? -21.476 35.799 -15.070 1.00 92.38 751 ASP A O 1
ATOM 6190 N N . PHE A 1 752 ? -20.537 37.810 -14.725 1.00 95.69 752 PHE A N 1
ATOM 6191 C CA . PHE A 1 752 ? -19.649 37.422 -13.638 1.00 95.69 752 PHE A CA 1
ATOM 6192 C C . PHE A 1 752 ? -20.030 38.116 -12.331 1.00 95.69 752 PHE A C 1
ATOM 6194 O O . PHE A 1 752 ? -20.511 39.246 -12.304 1.00 95.69 752 PHE A O 1
ATOM 6201 N N . LYS A 1 753 ? -19.785 37.431 -11.213 1.00 95.06 753 LYS A N 1
ATOM 6202 C CA . LYS A 1 753 ? -19.911 37.991 -9.861 1.00 95.06 753 LYS A CA 1
ATOM 6203 C C . LYS A 1 753 ? -18.675 38.782 -9.447 1.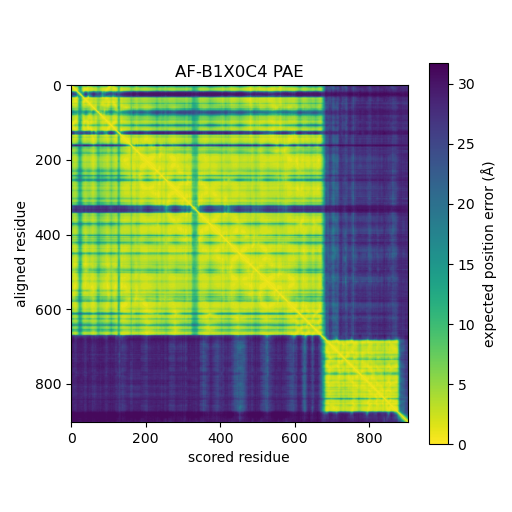00 95.06 753 LYS A C 1
ATOM 6205 O O . LYS A 1 753 ? -18.778 39.674 -8.612 1.00 95.06 753 LYS A O 1
ATOM 6210 N N . GLY A 1 754 ? -17.526 38.479 -10.043 1.00 96.94 754 GLY A N 1
ATOM 6211 C CA . GLY A 1 754 ? -16.274 39.178 -9.803 1.00 96.94 754 GLY A CA 1
ATOM 6212 C C . GLY A 1 754 ? -15.154 38.670 -10.705 1.00 96.94 754 GLY A C 1
ATOM 6213 O O . GLY A 1 754 ? -15.295 37.651 -11.384 1.00 96.94 754 GLY A O 1
ATOM 6214 N N . PHE A 1 755 ? -14.046 39.403 -10.710 1.00 98.44 755 PHE A N 1
ATOM 6215 C CA . PHE A 1 755 ? -12.834 39.084 -11.453 1.00 98.44 755 PHE A CA 1
ATOM 6216 C C . PHE A 1 755 ? -11.605 39.022 -10.547 1.00 98.44 755 PHE A C 1
ATOM 6218 O O . PHE A 1 755 ? -11.535 39.743 -9.551 1.00 98.44 755 PHE A O 1
ATOM 6225 N N . ILE A 1 756 ? -10.624 38.196 -10.910 1.00 98.50 756 ILE A N 1
ATOM 6226 C CA . ILE A 1 756 ? -9.314 38.094 -10.256 1.00 98.50 756 ILE A CA 1
ATOM 6227 C C . ILE A 1 756 ? -8.211 38.170 -11.318 1.00 98.50 756 ILE A C 1
ATOM 6229 O O . ILE A 1 756 ? -8.299 37.527 -12.362 1.00 98.50 756 ILE A O 1
ATOM 6233 N N . LEU A 1 757 ? -7.162 38.941 -11.039 1.00 98.19 757 LEU A N 1
ATOM 6234 C CA . LEU A 1 757 ? -5.942 39.026 -11.836 1.00 98.19 757 LEU A CA 1
ATOM 6235 C C . LEU A 1 757 ? -4.818 38.271 -11.130 1.00 98.19 757 LEU A C 1
ATOM 6237 O O . LEU A 1 757 ? -4.473 38.618 -9.997 1.00 98.19 757 LEU A O 1
ATOM 6241 N N . VAL A 1 758 ? -4.251 37.267 -11.799 1.00 96.44 758 VAL A N 1
ATOM 6242 C CA . VAL A 1 758 ? -3.147 36.467 -11.245 1.00 96.44 758 VAL A CA 1
ATOM 6243 C C . VAL A 1 758 ? -1.832 37.247 -11.217 1.00 96.44 758 VAL A C 1
ATOM 6245 O O . VAL A 1 758 ? -1.592 38.137 -12.039 1.00 96.44 758 VAL A O 1
ATOM 6248 N N . GLY A 1 759 ? -0.982 36.901 -10.259 1.00 90.88 759 GLY A N 1
ATOM 6249 C CA . GLY A 1 759 ? 0.380 37.372 -10.091 1.00 90.88 759 GLY A CA 1
ATOM 6250 C C . GLY A 1 759 ? 1.359 36.778 -11.107 1.00 90.88 759 GLY A C 1
ATOM 6251 O O . GLY A 1 759 ? 0.983 36.091 -12.058 1.00 90.88 759 GLY A O 1
ATOM 6252 N N . GLY A 1 760 ? 2.646 37.076 -10.913 1.00 90.88 760 GLY A N 1
ATOM 6253 C CA . GLY A 1 760 ? 3.690 36.786 -11.896 1.00 90.88 760 GLY A CA 1
ATOM 6254 C C . GLY A 1 760 ? 3.705 37.799 -13.047 1.00 90.88 760 GLY A C 1
ATOM 6255 O O . GLY A 1 760 ? 3.206 38.916 -12.921 1.00 90.88 760 GLY A O 1
ATOM 6256 N N . TYR A 1 761 ? 4.274 37.428 -14.193 1.00 93.31 761 TYR A N 1
ATOM 6257 C CA . TYR A 1 761 ? 4.414 38.326 -15.351 1.00 93.31 761 TYR A CA 1
ATOM 6258 C C . TYR A 1 761 ? 3.230 38.261 -16.327 1.00 93.31 761 TYR A C 1
ATOM 6260 O O . TYR A 1 761 ? 3.219 38.979 -17.326 1.00 93.31 761 TYR A O 1
ATOM 6268 N N . ALA A 1 762 ? 2.196 37.475 -16.013 1.00 94.12 762 ALA A N 1
ATOM 6269 C CA . ALA A 1 762 ? 1.006 37.305 -16.847 1.00 94.12 762 ALA A CA 1
ATOM 6270 C C . ALA A 1 762 ? 0.380 38.646 -17.280 1.00 94.12 762 ALA A C 1
ATOM 6272 O O . ALA A 1 762 ? 0.061 38.861 -18.452 1.00 94.12 762 ALA A O 1
ATOM 6273 N N . MET A 1 763 ? 0.257 39.596 -16.347 1.00 96.12 763 MET A N 1
ATOM 6274 C CA . MET A 1 763 ? -0.352 40.899 -16.630 1.00 96.12 763 MET A CA 1
ATOM 6275 C C . MET A 1 763 ? 0.504 41.803 -17.527 1.00 96.12 763 MET A C 1
ATOM 6277 O O . MET A 1 763 ? -0.049 42.667 -18.206 1.00 96.12 763 MET A O 1
ATOM 6281 N N . ASP A 1 764 ? 1.826 41.604 -17.574 1.00 94.69 764 ASP A N 1
ATOM 6282 C CA . ASP A 1 764 ? 2.700 42.346 -18.489 1.00 94.69 764 ASP A CA 1
ATOM 6283 C C . ASP A 1 764 ? 2.426 41.967 -19.948 1.00 94.69 764 ASP A C 1
ATOM 6285 O O . ASP A 1 764 ? 2.345 42.825 -20.827 1.00 94.69 764 ASP A O 1
ATOM 6289 N N . ARG A 1 765 ? 2.172 40.681 -20.202 1.00 94.88 765 ARG A N 1
ATOM 6290 C CA . ARG A 1 765 ? 1.786 40.221 -21.533 1.00 94.88 765 ARG A CA 1
ATOM 6291 C C . ARG A 1 765 ? 0.364 40.656 -21.902 1.00 94.88 765 ARG A C 1
ATOM 6293 O O . ARG A 1 765 ? 0.143 41.061 -23.041 1.00 94.88 765 ARG A O 1
ATOM 6300 N N . LEU A 1 766 ? -0.583 40.645 -20.958 1.00 96.19 766 LEU A N 1
ATOM 6301 C CA . LEU A 1 766 ? -1.980 41.032 -21.220 1.00 96.19 766 LEU A CA 1
ATOM 6302 C C . LEU A 1 766 ? -2.197 42.534 -21.471 1.00 96.19 766 LEU A C 1
ATOM 6304 O O . LEU A 1 766 ? -3.200 42.902 -22.080 1.00 96.19 766 LEU A O 1
ATOM 6308 N N . ARG A 1 767 ? -1.274 43.408 -21.051 1.00 94.12 767 ARG A N 1
ATOM 6309 C CA . ARG A 1 767 ? -1.324 44.854 -21.358 1.00 94.12 767 ARG A CA 1
ATOM 6310 C C . ARG A 1 767 ? -0.683 45.234 -22.700 1.00 94.12 767 ARG A C 1
ATOM 6312 O O . ARG A 1 767 ? -0.543 46.423 -22.993 1.00 94.12 767 ARG A O 1
ATOM 6319 N N . TYR A 1 768 ? -0.267 44.251 -23.496 1.00 94.31 768 TYR A N 1
ATOM 6320 C CA . TYR A 1 768 ? 0.280 44.484 -24.828 1.00 94.31 768 TYR A CA 1
ATOM 6321 C C . TYR A 1 768 ? -0.808 44.977 -25.794 1.00 94.31 768 TYR A C 1
ATOM 6323 O O . TYR A 1 768 ? -1.894 44.404 -25.876 1.00 94.31 768 TYR A O 1
ATOM 6331 N N . GLU A 1 769 ? -0.492 46.032 -26.543 1.00 91.56 769 GLU A N 1
ATOM 6332 C CA . GLU A 1 769 ? -1.338 46.588 -27.596 1.00 91.56 769 GLU A CA 1
ATOM 6333 C C . GLU A 1 769 ? -0.672 46.375 -28.957 1.00 91.56 769 GLU A C 1
ATOM 6335 O O . GLU A 1 769 ? 0.473 46.778 -29.158 1.00 91.56 769 GLU A O 1
ATOM 6340 N N . ASP A 1 770 ? -1.402 45.772 -29.895 1.00 86.62 770 ASP A N 1
ATOM 6341 C CA . ASP A 1 770 ? -0.868 45.393 -31.210 1.00 86.62 770 ASP A CA 1
ATOM 6342 C C . ASP A 1 770 ? -0.516 46.601 -32.087 1.00 86.62 770 ASP A C 1
ATOM 6344 O O . ASP A 1 770 ? 0.445 46.558 -32.853 1.00 86.62 770 ASP A O 1
ATOM 6348 N N . ASN A 1 771 ? -1.308 47.676 -32.001 1.00 88.81 771 ASN A N 1
ATOM 6349 C CA . ASN A 1 771 ? -1.235 48.823 -32.910 1.00 88.81 771 ASN A CA 1
ATOM 6350 C C . ASN A 1 771 ? -1.259 50.169 -32.157 1.00 88.81 771 ASN A C 1
ATOM 6352 O O . ASN A 1 771 ? -2.186 50.957 -32.369 1.00 88.81 771 ASN A O 1
ATOM 6356 N N . PRO A 1 772 ? -0.256 50.461 -31.307 1.00 90.06 772 PRO A N 1
ATOM 6357 C CA . PRO A 1 772 ? -0.235 51.685 -30.512 1.00 90.06 772 PRO A CA 1
ATOM 6358 C C . PRO A 1 772 ? -0.181 52.934 -31.402 1.00 90.06 772 PRO A C 1
ATOM 6360 O O . PRO A 1 772 ? 0.580 52.990 -32.372 1.00 90.06 772 PRO A O 1
ATOM 6363 N N . GLN A 1 773 ? -0.966 53.957 -31.060 1.00 90.94 773 GLN A N 1
ATOM 6364 C CA . GLN A 1 773 ? -1.000 55.241 -31.768 1.00 90.94 773 GLN A CA 1
ATOM 6365 C C . GLN A 1 773 ? -0.418 56.373 -30.916 1.00 90.94 773 GLN A C 1
ATOM 6367 O O . GLN A 1 773 ? -0.564 56.403 -29.694 1.00 90.94 773 GLN A O 1
ATOM 6372 N N . SER A 1 774 ? 0.220 57.350 -31.569 1.00 87.25 774 SER A N 1
ATOM 6373 C CA . SER A 1 774 ? 0.705 58.550 -30.875 1.00 87.25 774 SER A CA 1
ATOM 6374 C C . SER A 1 774 ? -0.464 59.324 -30.260 1.00 87.25 774 SER A C 1
ATOM 6376 O O . SER A 1 774 ? -1.475 59.543 -30.922 1.00 87.25 774 SER A O 1
ATOM 6378 N N . HIS A 1 775 ? -0.295 59.795 -29.021 1.00 84.12 775 HIS A N 1
ATOM 6379 C CA . HIS A 1 775 ? -1.303 60.549 -28.257 1.00 84.12 775 HIS A CA 1
ATOM 6380 C C . HIS A 1 775 ? -2.599 59.784 -27.929 1.00 84.12 775 HIS A C 1
ATOM 6382 O O . HIS A 1 775 ? -3.603 60.414 -27.600 1.00 84.12 775 HIS A O 1
ATOM 6388 N N . GLN A 1 776 ? -2.575 58.450 -27.983 1.00 87.69 776 GLN A N 1
ATOM 6389 C CA . GLN A 1 776 ? -3.671 57.593 -27.538 1.00 87.69 776 GLN A CA 1
ATOM 6390 C C . GLN A 1 776 ? -3.265 56.809 -26.282 1.00 87.69 776 GLN A C 1
ATOM 6392 O O . GLN A 1 776 ? -2.130 56.348 -26.171 1.00 87.69 776 GLN A O 1
ATOM 6397 N N . ASP A 1 777 ? -4.195 56.658 -25.336 1.00 88.38 777 ASP A N 1
ATOM 6398 C CA . ASP A 1 777 ? -4.009 55.781 -24.175 1.00 88.38 777 ASP A CA 1
ATOM 6399 C C . ASP A 1 777 ? -4.002 54.309 -24.604 1.00 88.38 777 ASP A C 1
ATOM 6401 O O . ASP A 1 777 ? -4.704 53.949 -25.548 1.00 88.38 777 ASP A O 1
ATOM 6405 N N . ASN A 1 778 ? -3.289 53.447 -23.871 1.00 93.12 778 ASN A N 1
ATOM 6406 C CA . ASN A 1 778 ? -3.163 52.023 -24.204 1.00 93.12 778 ASN A CA 1
ATOM 6407 C C . ASN A 1 778 ? -4.545 51.360 -24.410 1.00 93.12 778 ASN A C 1
ATOM 6409 O O . ASN A 1 778 ? -5.448 51.530 -23.581 1.00 93.12 778 ASN A O 1
ATOM 6413 N N . GLN A 1 779 ? -4.716 50.631 -25.514 1.00 94.25 779 GLN A N 1
ATOM 6414 C CA . GLN A 1 779 ? -5.961 49.959 -25.922 1.00 94.25 779 GLN A CA 1
ATOM 6415 C C . GLN A 1 779 ? -5.882 48.428 -25.894 1.00 94.25 779 GLN A C 1
ATOM 6417 O O . GLN A 1 779 ? -6.657 47.760 -26.583 1.00 94.25 779 GLN A O 1
ATOM 6422 N N . ALA A 1 780 ? -4.980 47.846 -25.103 1.00 96.00 780 ALA A N 1
ATOM 6423 C CA . ALA A 1 780 ? -4.908 46.401 -24.935 1.00 96.00 780 ALA A CA 1
ATOM 6424 C C . ALA A 1 780 ? -6.292 45.819 -24.561 1.00 96.00 780 ALA A C 1
ATOM 6426 O O . ALA A 1 780 ? -6.959 46.353 -23.663 1.00 96.00 780 ALA A O 1
ATOM 6427 N N . PRO A 1 781 ? -6.742 44.721 -25.200 1.00 96.31 781 PRO A N 1
ATOM 6428 C CA . PRO A 1 781 ? -8.062 44.138 -24.951 1.00 96.31 781 PRO A CA 1
ATOM 6429 C C . PRO A 1 781 ? -8.357 43.845 -23.473 1.00 96.31 781 PRO A C 1
ATOM 6431 O O . PRO A 1 781 ? -9.441 44.159 -22.978 1.00 96.31 781 PRO A O 1
ATOM 6434 N N . ALA A 1 782 ? -7.371 43.329 -22.729 1.00 96.94 782 ALA A N 1
ATOM 6435 C CA . ALA A 1 782 ? -7.525 43.077 -21.298 1.00 96.94 782 ALA A CA 1
ATOM 6436 C C . ALA A 1 782 ? -7.671 44.364 -20.480 1.00 96.94 782 ALA A C 1
ATOM 6438 O O . ALA A 1 782 ? -8.531 44.424 -19.606 1.00 96.94 782 ALA A O 1
ATOM 6439 N N . LEU A 1 783 ? -6.924 45.425 -20.798 1.00 97.06 783 LEU A N 1
ATOM 6440 C CA . LEU A 1 783 ? -7.097 46.728 -20.148 1.00 97.06 783 LEU A CA 1
ATOM 6441 C C . LEU A 1 783 ? -8.490 47.315 -20.431 1.00 97.06 783 LEU A C 1
ATOM 6443 O O . LEU A 1 783 ? -9.140 47.843 -19.529 1.00 97.06 783 LEU A O 1
ATOM 6447 N N . ASN A 1 784 ? -8.996 47.164 -21.657 1.00 96.25 784 ASN A N 1
ATOM 6448 C CA . ASN A 1 784 ? -10.354 47.575 -22.014 1.00 96.25 784 ASN A CA 1
ATOM 6449 C C . ASN A 1 784 ? -11.431 46.804 -21.240 1.00 96.25 784 ASN A C 1
ATOM 6451 O O . ASN A 1 784 ? -12.428 47.401 -20.827 1.00 96.25 784 ASN A O 1
ATOM 6455 N N . LEU A 1 785 ? -11.231 45.508 -20.987 1.00 97.62 785 LEU A N 1
ATOM 6456 C CA . LEU A 1 785 ? -12.103 44.741 -20.099 1.00 97.62 785 LEU A CA 1
ATOM 6457 C C . LEU A 1 785 ? -12.069 45.297 -18.665 1.00 97.62 785 LEU A C 1
ATOM 6459 O O . LEU A 1 785 ? -13.127 45.492 -18.070 1.00 97.62 785 LEU A O 1
ATOM 6463 N N . ILE A 1 786 ? -10.889 45.627 -18.129 1.00 97.56 786 ILE A N 1
ATOM 6464 C CA . ILE A 1 786 ? -10.761 46.208 -16.781 1.00 97.56 786 ILE A CA 1
ATOM 6465 C C . ILE A 1 786 ? -11.451 47.569 -16.677 1.00 97.56 786 ILE A C 1
ATOM 6467 O O . ILE A 1 786 ? -12.152 47.815 -15.695 1.00 97.56 786 ILE A O 1
ATOM 6471 N N . ARG A 1 787 ? -11.351 48.423 -17.704 1.00 96.75 787 ARG A N 1
ATOM 6472 C CA . ARG A 1 787 ? -12.114 49.681 -17.772 1.00 96.75 787 ARG A CA 1
ATOM 6473 C C . ARG A 1 787 ? -13.616 49.425 -17.651 1.00 96.75 787 ARG A C 1
ATOM 6475 O O . ARG A 1 787 ? -14.268 50.068 -16.832 1.00 96.75 787 ARG A O 1
ATOM 6482 N N . LYS A 1 788 ? -14.154 48.446 -18.391 1.00 96.50 788 LYS A N 1
ATOM 6483 C CA . LYS A 1 788 ? -15.575 48.059 -18.304 1.00 96.50 788 LYS A CA 1
ATOM 6484 C C . LYS A 1 788 ? -15.943 47.521 -16.918 1.00 96.50 788 LYS A C 1
ATOM 6486 O O . LYS A 1 788 ? -16.972 47.915 -16.383 1.00 96.50 788 LYS A O 1
ATOM 6491 N N . ILE A 1 789 ? -15.104 46.671 -16.320 1.00 96.31 789 ILE A N 1
ATOM 6492 C CA . ILE A 1 789 ? -15.321 46.136 -14.964 1.00 96.31 789 ILE A CA 1
ATOM 6493 C C . ILE A 1 789 ? -15.378 47.277 -13.943 1.00 96.31 789 ILE A C 1
ATOM 6495 O O . ILE A 1 789 ? -16.309 47.335 -13.148 1.00 96.31 789 ILE A O 1
ATOM 6499 N N . SER A 1 790 ? -14.439 48.227 -14.010 1.00 93.50 790 SER A N 1
ATOM 6500 C CA . SER A 1 790 ? -14.351 49.346 -13.059 1.00 93.50 790 SER A CA 1
ATOM 6501 C C . SER A 1 790 ? -15.549 50.305 -13.092 1.00 93.50 790 SER A C 1
ATOM 6503 O O . SER A 1 790 ? -15.770 51.043 -12.135 1.00 93.50 790 SER A O 1
ATOM 6505 N N . GLN A 1 791 ? -16.337 50.290 -14.172 1.00 93.31 791 GLN A N 1
ATOM 6506 C CA . GLN A 1 791 ? -17.555 51.091 -14.311 1.00 93.31 791 GLN A CA 1
ATOM 6507 C C . GLN A 1 791 ? -18.785 50.445 -13.649 1.00 93.31 791 GLN A C 1
ATOM 6509 O O . GLN A 1 791 ? -19.800 51.119 -13.469 1.00 93.31 791 GLN A O 1
ATOM 6514 N N . ILE A 1 792 ? -18.720 49.162 -13.274 1.00 93.81 792 ILE A N 1
ATOM 6515 C CA . ILE A 1 792 ? -19.845 48.424 -12.688 1.00 93.81 792 ILE A CA 1
ATOM 6516 C C . ILE A 1 792 ? -19.706 48.424 -11.165 1.00 93.81 792 ILE A C 1
ATOM 6518 O O . ILE A 1 792 ? -18.928 47.666 -10.588 1.00 93.81 792 ILE A O 1
ATOM 6522 N N . LYS A 1 793 ? -20.502 49.266 -10.499 1.00 91.06 793 LYS A N 1
ATOM 6523 C CA . LYS A 1 793 ? -20.533 49.354 -9.033 1.00 91.06 793 LYS A CA 1
ATOM 6524 C C . LYS A 1 793 ? -20.909 48.000 -8.419 1.00 91.06 793 LYS A C 1
ATOM 6526 O O . LYS A 1 793 ? -21.914 47.404 -8.798 1.00 91.06 793 LYS A O 1
ATOM 6531 N N . GLY A 1 794 ? -20.128 47.545 -7.442 1.00 89.38 794 GLY A N 1
ATOM 6532 C CA . GLY A 1 794 ? -20.335 46.280 -6.735 1.00 89.38 794 GLY A CA 1
ATOM 6533 C C . GLY A 1 794 ? -19.655 45.069 -7.379 1.00 89.38 794 GLY A C 1
ATOM 6534 O O . GLY A 1 794 ? -19.579 44.023 -6.734 1.00 89.38 794 GLY A O 1
ATOM 6535 N N . LEU A 1 795 ? -19.129 45.191 -8.604 1.00 95.38 795 LEU A N 1
ATOM 6536 C CA . LEU A 1 795 ? -18.410 44.108 -9.272 1.00 95.38 795 LEU A CA 1
ATOM 6537 C C . LEU A 1 795 ? -16.962 44.050 -8.775 1.00 95.38 795 LEU A C 1
ATOM 6539 O O . LEU A 1 795 ? -16.147 44.918 -9.084 1.00 95.38 795 LEU A O 1
ATOM 6543 N N . LYS A 1 796 ? -16.639 43.020 -7.987 1.00 96.75 796 LYS A N 1
ATOM 6544 C CA . LYS A 1 796 ? -15.351 42.926 -7.287 1.00 96.75 796 LYS A CA 1
ATOM 6545 C C . LYS A 1 796 ? -14.202 42.580 -8.231 1.00 96.75 796 LYS A C 1
ATOM 6547 O O . LYS A 1 796 ? -14.273 41.589 -8.956 1.00 96.75 796 LYS A O 1
ATOM 6552 N N . LEU A 1 797 ? -13.113 43.342 -8.156 1.00 98.06 797 LEU A N 1
ATOM 6553 C CA . LEU A 1 797 ? -11.855 43.094 -8.857 1.00 98.06 797 LEU A CA 1
ATOM 6554 C C . LEU A 1 797 ? -10.747 42.777 -7.848 1.00 98.06 797 LEU A C 1
ATOM 6556 O O . LEU A 1 797 ? -10.375 43.610 -7.025 1.00 98.06 797 LEU A O 1
ATOM 6560 N N . GLY A 1 798 ? -10.227 41.559 -7.913 1.00 98.06 798 GLY A N 1
ATOM 6561 C CA . GLY A 1 798 ? -9.144 41.060 -7.081 1.00 98.06 798 GLY A CA 1
ATOM 6562 C C . GLY A 1 798 ? -7.812 41.123 -7.820 1.00 98.06 798 GLY A C 1
ATOM 6563 O O . GLY A 1 798 ? -7.739 40.731 -8.979 1.00 98.06 798 GLY A O 1
ATOM 6564 N N . THR A 1 799 ? -6.750 41.583 -7.168 1.00 97.88 799 THR A N 1
ATOM 6565 C CA . THR A 1 799 ? -5.406 41.675 -7.756 1.00 97.88 799 THR A CA 1
ATOM 6566 C C . THR A 1 799 ? -4.380 41.172 -6.747 1.00 97.88 799 THR A C 1
ATOM 6568 O O . THR A 1 799 ? -4.340 41.664 -5.620 1.00 97.88 799 THR A O 1
ATOM 6571 N N . ILE A 1 800 ? -3.525 40.232 -7.127 1.00 97.38 800 ILE A N 1
ATOM 6572 C CA . ILE A 1 800 ? -2.444 39.725 -6.277 1.00 97.38 800 ILE A CA 1
ATOM 6573 C C . ILE A 1 800 ? -1.061 39.961 -6.908 1.00 97.38 800 ILE A C 1
ATOM 6575 O O . ILE A 1 800 ? -0.896 39.925 -8.128 1.00 97.38 800 ILE A O 1
ATOM 6579 N N . CYS A 1 801 ? -0.062 40.252 -6.072 1.00 94.94 801 CYS A N 1
ATOM 6580 C CA . CYS A 1 801 ? 1.344 40.386 -6.452 1.00 94.94 801 CYS A CA 1
ATOM 6581 C C . CYS A 1 801 ? 1.609 41.500 -7.494 1.00 94.94 801 CYS A C 1
ATOM 6583 O O . CYS A 1 801 ? 1.410 42.681 -7.194 1.00 94.94 801 CYS A O 1
ATOM 6585 N N . HIS A 1 802 ? 2.080 41.145 -8.696 1.00 95.62 802 HIS A N 1
ATOM 6586 C CA . HIS A 1 802 ? 2.383 42.053 -9.816 1.00 95.62 802 HIS A CA 1
ATOM 6587 C C . HIS A 1 802 ? 1.163 42.488 -10.624 1.00 95.62 802 HIS A C 1
ATOM 6589 O O . HIS A 1 802 ? 1.277 43.334 -11.509 1.00 95.62 802 HIS A O 1
ATOM 6595 N N . SER A 1 803 ? -0.006 41.910 -10.359 1.00 96.69 803 SER A N 1
ATOM 6596 C CA . SER A 1 803 ? -1.149 42.028 -11.266 1.00 96.69 803 SER A CA 1
ATOM 6597 C C . SER A 1 803 ? -1.668 43.456 -11.487 1.00 96.69 803 SER A C 1
ATOM 6599 O O . SER A 1 803 ? -2.283 43.738 -12.517 1.00 96.69 803 SER A O 1
ATOM 6601 N N . LEU A 1 804 ? -1.355 44.396 -10.587 1.00 97.44 804 LEU A N 1
ATOM 6602 C CA . LEU A 1 804 ? -1.655 45.817 -10.789 1.00 97.44 804 LEU A CA 1
ATOM 6603 C C . LEU A 1 804 ? -0.976 46.420 -12.026 1.00 97.44 804 LEU A C 1
ATOM 6605 O O . LEU A 1 804 ? -1.444 47.447 -12.512 1.00 97.44 804 LEU A O 1
ATOM 6609 N N . TRP A 1 805 ? 0.057 45.788 -12.593 1.00 96.56 805 TRP A N 1
ATOM 6610 C CA . TRP A 1 805 ? 0.637 46.196 -13.876 1.00 96.56 805 TRP A CA 1
ATOM 6611 C C . TRP A 1 805 ? -0.371 46.283 -15.020 1.00 96.56 805 TRP A C 1
ATOM 6613 O O . TRP A 1 805 ? -0.133 47.066 -15.939 1.00 96.56 805 TRP A O 1
ATOM 6623 N N . LEU A 1 806 ? -1.476 45.526 -14.978 1.00 97.44 806 LEU A N 1
ATOM 6624 C CA . LEU A 1 806 ? -2.534 45.651 -15.983 1.00 97.44 806 LEU A CA 1
ATOM 6625 C C . LEU A 1 806 ? -3.279 46.987 -15.861 1.00 97.44 806 LEU A C 1
ATOM 6627 O O . LEU A 1 806 ? -3.780 47.487 -16.858 1.00 97.44 806 LEU A O 1
ATOM 6631 N N . LEU A 1 807 ? -3.341 47.579 -14.664 1.00 97.31 807 LEU A N 1
ATOM 6632 C CA . LEU A 1 807 ? -4.078 48.816 -14.390 1.00 97.31 807 LEU A CA 1
ATOM 6633 C C . LEU A 1 807 ? -3.204 50.068 -14.563 1.00 97.31 807 LEU A C 1
ATOM 6635 O O . LEU A 1 807 ? -3.726 51.133 -14.878 1.00 97.31 807 LEU A O 1
ATOM 6639 N N . THR A 1 808 ? -1.882 49.969 -14.377 1.00 95.31 808 THR A N 1
ATOM 6640 C CA . THR A 1 808 ? -0.982 51.138 -14.414 1.00 95.31 808 THR A CA 1
ATOM 6641 C C . THR A 1 808 ? -0.959 51.939 -15.727 1.00 95.31 808 THR A C 1
ATOM 6643 O O . THR A 1 808 ? -0.706 53.146 -15.633 1.00 95.31 808 THR A O 1
ATOM 6646 N N . PRO A 1 809 ? -1.235 51.374 -16.926 1.00 94.25 809 PRO A N 1
ATOM 6647 C CA . PRO A 1 809 ? -1.305 52.166 -18.155 1.00 94.25 809 PRO A CA 1
ATOM 6648 C C . PRO A 1 809 ? -2.460 53.177 -18.173 1.00 94.25 809 PRO A C 1
ATOM 6650 O O . PRO A 1 809 ? -2.369 54.178 -18.878 1.00 94.25 809 PRO A O 1
ATOM 6653 N N . ASP A 1 810 ? -3.519 52.959 -17.386 1.00 94.25 810 ASP A N 1
ATOM 6654 C CA . ASP A 1 810 ? -4.633 53.894 -17.234 1.00 94.25 810 ASP A CA 1
ATOM 6655 C C . ASP A 1 810 ? -4.716 54.398 -15.791 1.00 94.25 810 ASP A C 1
ATOM 6657 O O . ASP A 1 810 ? -5.306 53.787 -14.898 1.00 94.25 810 ASP A O 1
ATOM 6661 N N . LYS A 1 811 ? -4.139 55.581 -15.567 1.00 92.50 811 LYS A N 1
ATOM 6662 C CA . LYS A 1 811 ? -4.066 56.202 -14.238 1.00 92.50 811 LYS A CA 1
ATOM 6663 C C . LYS A 1 811 ? -5.437 56.418 -13.598 1.00 92.50 811 LYS A C 1
ATOM 6665 O O . LYS A 1 811 ? -5.511 56.557 -12.380 1.00 92.50 811 LYS A O 1
ATOM 6670 N N . THR A 1 812 ? -6.520 56.478 -14.374 1.00 93.38 812 THR A N 1
ATOM 6671 C CA . THR A 1 812 ? -7.865 56.680 -13.819 1.00 93.38 812 THR A CA 1
ATOM 6672 C C . THR A 1 812 ? -8.339 55.488 -12.985 1.00 93.38 812 THR A C 1
ATOM 6674 O O . THR A 1 812 ? -9.118 55.688 -12.057 1.00 93.38 812 THR A O 1
ATOM 6677 N N . LEU A 1 813 ? -7.802 54.286 -13.230 1.00 96.00 813 LEU A N 1
ATOM 6678 C CA . LEU A 1 813 ? -8.147 53.062 -12.500 1.00 96.00 813 LEU A CA 1
ATOM 6679 C C . LEU A 1 813 ? -7.569 53.023 -11.076 1.00 96.00 813 LEU A C 1
ATOM 6681 O O . LEU A 1 813 ? -8.108 52.333 -10.212 1.00 96.00 813 LEU A O 1
ATOM 6685 N N . LEU A 1 814 ? -6.473 53.749 -10.828 1.00 96.38 814 LEU A N 1
ATOM 6686 C CA . LEU A 1 814 ? -5.703 53.676 -9.580 1.00 96.38 814 LEU A CA 1
ATOM 6687 C C . LEU A 1 814 ? -5.536 55.018 -8.854 1.00 96.38 814 LEU A C 1
ATOM 6689 O O . LEU A 1 814 ? -5.156 55.038 -7.683 1.00 96.38 814 LEU A O 1
ATOM 6693 N N . ARG A 1 815 ? -5.832 56.151 -9.500 1.00 96.44 815 ARG A N 1
ATOM 6694 C CA . ARG A 1 815 ? -5.679 57.479 -8.892 1.00 96.44 815 ARG A CA 1
ATOM 6695 C C . ARG A 1 815 ? -6.510 57.612 -7.613 1.00 96.44 815 ARG A C 1
ATOM 6697 O O . ARG A 1 815 ? -7.733 57.533 -7.644 1.00 96.44 815 ARG A O 1
ATOM 6704 N N . GLY A 1 816 ? -5.830 57.884 -6.500 1.00 93.75 816 GLY A N 1
ATOM 6705 C CA . GLY A 1 816 ? -6.438 58.054 -5.180 1.00 93.75 816 GLY A CA 1
ATOM 6706 C C . GLY A 1 816 ? -6.867 56.751 -4.499 1.00 93.75 816 GLY A C 1
ATOM 6707 O O . GLY A 1 816 ? -7.418 56.818 -3.404 1.00 93.75 816 GLY A O 1
ATOM 6708 N N . LYS A 1 817 ? -6.618 55.585 -5.114 1.00 97.00 817 LYS A N 1
ATOM 6709 C CA . LYS A 1 817 ? -6.906 54.274 -4.524 1.00 97.00 817 LYS A CA 1
ATOM 6710 C C . LYS A 1 817 ? -5.816 53.855 -3.552 1.00 97.00 817 LYS A C 1
ATOM 6712 O O . LYS A 1 817 ? -4.631 54.008 -3.845 1.00 97.00 817 LYS A O 1
ATOM 6717 N N . LYS A 1 818 ? -6.217 53.286 -2.421 1.00 98.19 818 LYS A N 1
ATOM 6718 C CA . LYS A 1 818 ? -5.330 52.669 -1.436 1.00 98.19 818 LYS A CA 1
ATOM 6719 C C . LYS A 1 818 ? -5.160 51.191 -1.760 1.00 98.19 818 LYS A C 1
ATOM 6721 O O . LYS A 1 818 ? -6.143 50.465 -1.878 1.00 98.19 818 LYS A O 1
ATOM 6726 N N . VAL A 1 819 ? -3.919 50.743 -1.924 1.00 98.06 819 VAL A N 1
ATOM 6727 C CA . VAL A 1 819 ? -3.619 49.387 -2.408 1.00 98.06 819 VAL A CA 1
ATOM 6728 C C . VAL A 1 819 ? -2.399 48.778 -1.723 1.00 98.06 819 VAL A C 1
ATOM 6730 O O . VAL A 1 819 ? -1.560 49.471 -1.146 1.00 98.06 819 VAL A O 1
ATOM 6733 N N . THR A 1 820 ? -2.274 47.460 -1.837 1.00 97.62 820 THR A N 1
ATOM 6734 C CA . THR A 1 820 ? -1.021 46.730 -1.639 1.00 97.62 820 THR A CA 1
ATOM 6735 C C . THR A 1 820 ? -0.587 46.043 -2.936 1.00 97.62 820 THR A C 1
ATOM 6737 O O . THR A 1 820 ? -1.400 45.826 -3.831 1.00 97.62 820 THR A O 1
ATOM 6740 N N . CYS A 1 821 ? 0.704 45.746 -3.072 1.00 96.31 821 CYS A N 1
ATOM 6741 C CA . CYS A 1 821 ? 1.288 45.131 -4.265 1.00 96.31 821 CYS A CA 1
ATOM 6742 C C . CYS A 1 821 ? 2.657 44.504 -3.975 1.00 96.31 821 CYS A C 1
ATOM 6744 O O . CYS A 1 821 ? 3.207 44.675 -2.877 1.00 96.31 821 CYS A O 1
ATOM 6746 N N . ALA A 1 822 ? 3.204 43.799 -4.970 1.00 94.44 822 ALA A N 1
ATOM 6747 C CA . ALA A 1 822 ? 4.566 43.282 -4.933 1.00 94.44 822 ALA A CA 1
ATOM 6748 C C . ALA A 1 822 ? 5.606 44.411 -4.853 1.00 94.44 822 ALA A C 1
ATOM 6750 O O . ALA A 1 822 ? 5.455 45.478 -5.449 1.00 94.44 822 ALA A O 1
ATOM 6751 N N . HIS A 1 823 ? 6.702 44.161 -4.133 1.00 93.31 823 HIS A N 1
ATOM 6752 C CA . HIS A 1 823 ? 7.693 45.193 -3.814 1.00 93.31 823 HIS A CA 1
ATOM 6753 C C . HIS A 1 823 ? 8.343 45.840 -5.044 1.00 93.31 823 HIS A C 1
ATOM 6755 O O . HIS A 1 823 ? 8.642 47.030 -5.027 1.00 93.31 823 HIS A O 1
ATOM 6761 N N . ASN A 1 824 ? 8.545 45.074 -6.112 1.00 91.44 824 ASN A N 1
ATOM 6762 C CA . ASN A 1 824 ? 9.196 45.528 -7.339 1.00 91.44 824 ASN A CA 1
ATOM 6763 C C . ASN A 1 824 ? 8.297 46.378 -8.252 1.00 91.44 824 ASN A C 1
ATOM 6765 O O . ASN A 1 824 ? 8.805 46.889 -9.242 1.00 91.44 824 ASN A O 1
ATOM 6769 N N . ILE A 1 825 ? 7.005 46.546 -7.935 1.00 95.00 825 ILE A N 1
ATOM 6770 C CA . ILE A 1 825 ? 6.073 47.371 -8.729 1.00 95.00 825 ILE A CA 1
ATOM 6771 C C . ILE A 1 825 ? 5.522 48.570 -7.955 1.00 95.00 825 ILE A C 1
ATOM 6773 O O . ILE A 1 825 ? 4.660 49.291 -8.451 1.00 95.00 825 ILE A O 1
ATOM 6777 N N . ILE A 1 826 ? 6.008 48.797 -6.731 1.00 96.56 826 ILE A N 1
ATOM 6778 C CA . ILE A 1 826 ? 5.531 49.872 -5.853 1.00 96.56 826 ILE A CA 1
ATOM 6779 C C . ILE A 1 826 ? 5.590 51.229 -6.556 1.00 96.56 826 ILE A C 1
ATOM 6781 O O . ILE A 1 826 ? 4.630 51.996 -6.486 1.00 96.56 826 ILE A O 1
ATOM 6785 N N . ASP A 1 827 ? 6.700 51.533 -7.227 1.00 96.88 827 ASP A N 1
ATOM 6786 C CA . ASP A 1 827 ? 6.870 52.833 -7.872 1.00 96.88 827 ASP A CA 1
ATOM 6787 C C . ASP A 1 827 ? 6.030 52.952 -9.149 1.00 96.88 827 ASP A C 1
ATOM 6789 O O . ASP A 1 827 ? 5.479 54.021 -9.405 1.00 96.88 827 ASP A O 1
ATOM 6793 N N . ASP A 1 828 ? 5.806 51.859 -9.886 1.00 96.06 828 ASP A N 1
ATOM 6794 C CA . ASP A 1 828 ? 4.859 51.834 -11.010 1.00 96.06 828 ASP A CA 1
ATOM 6795 C C . ASP A 1 828 ? 3.436 52.167 -10.538 1.00 96.06 828 ASP A C 1
ATOM 6797 O O . ASP A 1 828 ? 2.734 52.994 -11.129 1.00 96.06 828 ASP A O 1
ATOM 6801 N N . VAL A 1 829 ? 3.024 51.561 -9.421 1.00 96.81 829 VAL A N 1
ATOM 6802 C CA . VAL A 1 829 ? 1.713 51.767 -8.799 1.00 96.81 829 VAL A CA 1
ATOM 6803 C C . VAL A 1 829 ? 1.582 53.198 -8.264 1.00 96.81 829 VAL A C 1
ATOM 6805 O O . VAL A 1 829 ? 0.582 53.864 -8.538 1.00 96.81 829 VAL A O 1
ATOM 6808 N N . LYS A 1 830 ? 2.608 53.746 -7.602 1.00 96.44 830 LYS A N 1
ATOM 6809 C CA . LYS A 1 830 ? 2.622 55.158 -7.171 1.00 96.44 830 LYS A CA 1
ATOM 6810 C C . LYS A 1 830 ? 2.571 56.129 -8.352 1.00 96.44 830 LYS A C 1
ATOM 6812 O O . LYS A 1 830 ? 1.827 57.106 -8.305 1.00 96.44 830 LYS A O 1
ATOM 6817 N N . ASN A 1 831 ? 3.286 55.843 -9.441 1.00 95.94 831 ASN A N 1
ATOM 6818 C CA . ASN A 1 831 ? 3.300 56.668 -10.657 1.00 95.94 831 ASN A CA 1
ATOM 6819 C C . ASN A 1 831 ? 1.937 56.718 -11.373 1.00 95.94 831 ASN A C 1
ATOM 6821 O O . ASN A 1 831 ? 1.654 57.668 -12.122 1.00 95.94 831 ASN A O 1
ATOM 6825 N N . SER A 1 832 ? 1.079 55.724 -11.125 1.00 94.81 832 SER A N 1
ATOM 6826 C CA . SER A 1 832 ? -0.320 55.713 -11.567 1.00 94.81 832 SER A CA 1
ATOM 6827 C C . SER A 1 832 ? -1.253 56.566 -10.687 1.00 94.81 832 SER A C 1
ATOM 6829 O O . SER A 1 832 ? -2.360 56.900 -11.105 1.00 94.81 832 SER A O 1
ATOM 6831 N N . GLY A 1 833 ? -0.781 57.014 -9.518 1.00 94.38 833 GLY A N 1
ATOM 6832 C CA . GLY A 1 833 ? -1.510 57.874 -8.584 1.00 94.38 833 GLY A CA 1
ATOM 6833 C C . GLY A 1 833 ? -2.157 57.143 -7.405 1.00 94.38 833 GLY A C 1
ATOM 6834 O O . GLY A 1 833 ? -2.981 57.757 -6.726 1.00 94.38 833 GLY A O 1
ATOM 6835 N N . ALA A 1 834 ? -1.821 55.872 -7.167 1.00 97.12 834 ALA A N 1
ATOM 6836 C CA . ALA A 1 834 ? -2.300 55.108 -6.015 1.00 97.12 834 ALA A CA 1
ATOM 6837 C C . ALA A 1 834 ? -1.488 55.397 -4.739 1.00 97.12 834 ALA A C 1
ATOM 6839 O O . ALA A 1 834 ? -0.294 55.703 -4.792 1.00 97.12 834 ALA A O 1
ATOM 6840 N N . GLU A 1 835 ? -2.118 55.218 -3.582 1.00 97.50 835 GLU A N 1
ATOM 6841 C CA . GLU A 1 835 ? -1.482 55.228 -2.264 1.00 97.50 835 GLU A CA 1
ATOM 6842 C C . GLU A 1 835 ? -1.150 53.784 -1.847 1.00 97.50 835 GLU A C 1
ATOM 6844 O O . GLU A 1 835 ? -2.038 52.973 -1.585 1.00 97.50 835 GLU A O 1
ATOM 6849 N N . VAL A 1 836 ? 0.140 53.439 -1.791 1.00 97.19 836 VAL A N 1
ATOM 6850 C CA . VAL A 1 836 ? 0.587 52.102 -1.358 1.00 97.19 836 VAL A CA 1
ATOM 6851 C C . VAL A 1 836 ? 0.656 52.041 0.167 1.00 97.19 836 VAL A C 1
ATOM 6853 O O . VAL A 1 836 ? 1.343 52.852 0.789 1.00 97.19 836 VAL A O 1
ATOM 6856 N N . ILE A 1 837 ? -0.027 51.064 0.767 1.00 97.38 837 ILE A N 1
ATOM 6857 C CA . ILE A 1 837 ? -0.165 50.934 2.223 1.00 97.38 837 ILE A CA 1
ATOM 6858 C C . ILE A 1 837 ? 0.902 49.995 2.801 1.00 97.38 837 ILE A C 1
ATOM 6860 O O . ILE A 1 837 ? 1.075 48.859 2.350 1.00 97.38 837 ILE A O 1
ATOM 6864 N N . TYR A 1 838 ? 1.597 50.467 3.838 1.00 94.69 838 TYR A N 1
ATOM 6865 C CA . TYR A 1 838 ? 2.719 49.778 4.481 1.00 94.69 838 TYR A CA 1
ATOM 6866 C C . TYR A 1 838 ? 2.363 49.239 5.871 1.00 94.69 838 TYR A C 1
ATOM 6868 O O . TYR A 1 838 ? 1.492 49.772 6.556 1.00 94.69 838 TYR A O 1
ATOM 6876 N N . GLN A 1 839 ? 3.061 48.182 6.292 1.00 87.75 839 GLN A N 1
ATOM 6877 C CA . GLN A 1 839 ? 3.020 47.659 7.659 1.00 87.75 839 GLN A CA 1
ATOM 6878 C C . GLN A 1 839 ? 3.982 48.441 8.562 1.00 87.75 839 GLN A C 1
ATOM 6880 O O . GLN A 1 839 ? 5.030 48.903 8.109 1.00 87.75 839 GLN A O 1
ATOM 6885 N N . ASN A 1 840 ? 3.686 48.503 9.863 1.00 80.06 840 ASN A N 1
ATOM 6886 C CA . ASN A 1 840 ? 4.576 49.125 10.856 1.00 80.06 840 ASN A CA 1
ATOM 6887 C C . ASN A 1 840 ? 5.949 48.428 10.949 1.00 80.06 840 ASN A C 1
ATOM 6889 O O . ASN A 1 840 ? 6.940 49.059 11.299 1.00 80.06 840 ASN A O 1
ATOM 6893 N N . SER A 1 841 ? 6.007 47.135 10.624 1.00 72.44 841 SER A N 1
ATOM 6894 C CA . SER A 1 841 ? 7.203 46.281 10.618 1.00 72.44 841 SER A CA 1
ATOM 6895 C C . SER A 1 841 ? 8.035 46.361 9.327 1.00 72.44 841 SER A C 1
ATOM 6897 O O . SER A 1 841 ? 9.063 45.693 9.231 1.00 72.44 841 SER A O 1
ATOM 6899 N N . GLY A 1 842 ? 7.618 47.165 8.341 1.00 77.12 842 GLY A N 1
ATOM 6900 C CA . GLY A 1 842 ? 8.234 47.249 7.013 1.00 77.12 842 GLY A CA 1
ATOM 6901 C C . GLY A 1 842 ? 7.549 46.363 5.959 1.00 77.12 842 GLY A C 1
ATOM 6902 O O . GLY A 1 842 ? 6.961 45.330 6.269 1.00 77.12 842 GLY A O 1
ATOM 6903 N N . GLY A 1 843 ? 7.617 46.783 4.689 1.00 84.50 843 GLY A N 1
ATOM 6904 C CA . GLY A 1 843 ? 6.914 46.137 3.566 1.00 84.50 843 GLY A CA 1
ATOM 6905 C C . GLY A 1 843 ? 5.437 46.542 3.440 1.00 84.50 843 GLY A C 1
ATOM 6906 O O . GLY A 1 843 ? 4.899 47.263 4.281 1.00 84.50 843 GLY A O 1
ATOM 6907 N N . THR A 1 844 ? 4.775 46.119 2.361 1.00 92.00 844 THR A N 1
ATOM 6908 C CA . THR A 1 844 ? 3.354 46.425 2.109 1.00 92.00 844 THR A CA 1
ATOM 6909 C C . THR A 1 844 ? 2.424 45.526 2.943 1.00 92.00 844 THR A C 1
ATOM 6911 O O . THR A 1 844 ? 2.798 44.424 3.365 1.00 92.00 844 THR A O 1
ATOM 6914 N N . VAL A 1 845 ? 1.205 45.986 3.251 1.00 94.81 845 VAL A N 1
ATOM 6915 C CA . VAL A 1 845 ? 0.198 45.179 3.984 1.00 94.81 845 VAL A CA 1
ATOM 6916 C C . VAL A 1 845 ? -0.166 43.901 3.217 1.00 94.81 845 VAL A C 1
ATOM 6918 O O . VAL A 1 845 ? -0.052 43.871 1.997 1.00 94.81 845 VAL A O 1
ATOM 6921 N N . ASN A 1 846 ? -0.564 42.823 3.901 1.00 94.44 846 ASN A N 1
ATOM 6922 C CA . ASN A 1 846 ? -0.848 41.540 3.236 1.00 94.44 846 ASN A CA 1
ATOM 6923 C C . ASN A 1 846 ? -1.968 41.663 2.200 1.00 94.44 846 ASN A C 1
ATOM 6925 O O . ASN A 1 846 ? -1.771 41.309 1.037 1.00 94.44 846 ASN A O 1
ATOM 6929 N N . THR A 1 847 ? -3.104 42.212 2.624 1.00 96.12 847 THR A N 1
ATOM 6930 C CA . THR A 1 847 ? -4.271 42.486 1.789 1.00 96.12 847 THR A CA 1
ATOM 6931 C C . THR A 1 847 ? -4.819 43.887 2.080 1.00 96.12 847 THR A C 1
ATOM 6933 O O . THR A 1 847 ? -4.628 44.423 3.175 1.00 96.12 847 THR A O 1
ATOM 6936 N N . TYR A 1 848 ? -5.476 44.514 1.102 1.00 97.56 848 TYR A N 1
ATOM 6937 C CA . TYR A 1 848 ? -6.171 45.792 1.280 1.00 97.56 848 TYR A CA 1
ATOM 6938 C C . TYR A 1 848 ? -7.431 45.862 0.412 1.00 97.56 848 TYR A C 1
ATOM 6940 O O . TYR A 1 848 ? -7.394 45.476 -0.756 1.00 97.56 848 TYR A O 1
ATOM 6948 N N . VAL A 1 849 ? -8.533 46.372 0.970 1.00 97.69 849 VAL A N 1
ATOM 6949 C CA . VAL A 1 849 ? -9.825 46.535 0.280 1.00 97.69 849 VAL A CA 1
ATOM 6950 C C . VAL A 1 849 ? -10.146 48.025 0.150 1.00 97.69 849 VAL A C 1
ATOM 6952 O O . VAL A 1 849 ? -10.332 48.701 1.161 1.00 97.69 849 VAL A O 1
ATOM 6955 N N . ASP A 1 850 ? -10.256 48.521 -1.083 1.00 96.00 850 ASP A N 1
ATOM 6956 C CA . ASP A 1 850 ? -10.704 49.882 -1.413 1.00 96.00 850 ASP A CA 1
ATOM 6957 C C . ASP A 1 850 ? -11.912 49.822 -2.367 1.00 96.00 850 ASP A C 1
ATOM 6959 O O . ASP A 1 850 ? -11.797 49.807 -3.600 1.00 96.00 850 ASP A O 1
ATOM 6963 N N . GLY A 1 851 ? -13.104 49.775 -1.766 1.00 94.50 851 GLY A N 1
ATOM 6964 C CA . GLY A 1 851 ? -14.374 49.664 -2.481 1.00 94.50 851 GLY A CA 1
ATOM 6965 C C . GLY A 1 851 ? -14.526 48.309 -3.173 1.00 94.50 851 GLY A C 1
ATOM 6966 O O . GLY A 1 851 ? -14.663 47.279 -2.513 1.00 94.50 851 GLY A O 1
ATOM 6967 N N . ASP A 1 852 ? -14.529 48.323 -4.504 1.00 96.12 852 ASP A N 1
ATOM 6968 C CA . ASP A 1 852 ? -14.626 47.117 -5.334 1.00 96.12 852 ASP A CA 1
ATOM 6969 C C . ASP A 1 852 ? -13.253 46.539 -5.722 1.00 96.12 852 ASP A C 1
ATOM 6971 O O . ASP A 1 852 ? -13.200 45.464 -6.313 1.00 96.12 852 ASP A O 1
ATOM 6975 N N . LEU A 1 853 ? -12.146 47.203 -5.359 1.00 97.69 853 LEU A N 1
ATOM 6976 C CA . LEU A 1 853 ? -10.781 46.735 -5.610 1.00 97.69 853 LEU A CA 1
ATOM 6977 C C . LEU A 1 853 ? -10.204 46.049 -4.358 1.00 97.69 853 LEU A C 1
ATOM 6979 O O . LEU A 1 853 ? -10.048 46.677 -3.309 1.00 97.69 853 LEU A O 1
ATOM 6983 N N . ILE A 1 854 ? -9.863 44.765 -4.476 1.00 98.44 854 ILE A N 1
ATOM 6984 C CA . ILE A 1 854 ? -9.238 43.951 -3.426 1.00 98.44 854 ILE A CA 1
ATOM 6985 C C . ILE A 1 854 ? -7.820 43.606 -3.869 1.00 98.44 854 ILE A C 1
ATOM 6987 O O . ILE A 1 854 ? -7.628 42.934 -4.876 1.00 98.44 854 ILE A O 1
ATOM 6991 N N . THR A 1 855 ? -6.819 44.030 -3.107 1.00 98.25 855 THR A N 1
ATOM 6992 C CA . THR A 1 855 ? -5.406 43.873 -3.472 1.00 98.25 855 THR A CA 1
ATOM 6993 C C . THR A 1 855 ? -4.653 43.000 -2.469 1.00 98.25 855 THR A C 1
ATOM 6995 O O . THR A 1 855 ? -4.961 43.029 -1.278 1.00 98.25 855 THR A O 1
ATOM 6998 N N . ALA A 1 856 ? -3.673 42.222 -2.932 1.00 97.38 856 ALA A N 1
ATOM 6999 C CA . ALA A 1 856 ? -2.821 41.364 -2.109 1.00 97.38 856 ALA A CA 1
ATOM 7000 C C . ALA A 1 856 ? -1.353 41.432 -2.548 1.00 97.38 856 ALA A C 1
ATOM 7002 O O . ALA A 1 856 ? -1.051 41.531 -3.736 1.00 97.38 856 ALA A O 1
ATOM 7003 N N . LYS A 1 857 ? -0.417 41.375 -1.595 1.00 94.75 857 LYS A N 1
ATOM 7004 C CA . LYS A 1 857 ? 0.994 41.702 -1.871 1.00 94.75 857 LYS A CA 1
ATOM 7005 C C . LYS A 1 857 ? 1.808 40.619 -2.582 1.00 94.75 857 LYS A C 1
ATOM 7007 O O . LYS A 1 857 ? 2.770 40.956 -3.262 1.00 94.75 857 LYS A O 1
ATOM 7012 N N . HIS A 1 858 ? 1.501 39.338 -2.369 1.00 92.25 858 HIS A N 1
ATOM 7013 C CA . HIS A 1 858 ? 2.368 38.220 -2.769 1.00 92.25 858 HIS A CA 1
ATOM 7014 C C . HIS A 1 858 ? 1.586 36.889 -2.786 1.00 92.25 858 HIS A C 1
ATOM 7016 O O . HIS A 1 858 ? 0.691 36.739 -1.951 1.00 92.25 858 HIS A O 1
ATOM 7022 N N . PRO A 1 859 ? 1.951 35.891 -3.617 1.00 87.75 859 PRO A N 1
ATOM 7023 C CA . PRO A 1 859 ? 1.336 34.556 -3.611 1.00 87.75 859 PRO A CA 1
ATOM 7024 C C . PRO A 1 859 ? 1.336 33.894 -2.226 1.00 87.75 859 PRO A C 1
ATOM 7026 O O . PRO A 1 859 ? 0.394 33.215 -1.837 1.00 87.75 859 PRO A O 1
ATOM 7029 N N . GLY A 1 860 ? 2.351 34.191 -1.409 1.00 89.25 860 GLY A N 1
ATOM 7030 C CA . GLY A 1 860 ? 2.451 33.731 -0.015 1.00 89.25 860 GLY A CA 1
ATOM 7031 C C . GLY A 1 860 ? 1.318 34.187 0.923 1.00 89.25 860 GLY A C 1
ATOM 7032 O O . GLY A 1 860 ? 1.262 33.724 2.056 1.00 89.25 860 GLY A O 1
ATOM 7033 N N . VAL A 1 861 ? 0.420 35.081 0.486 1.00 92.38 861 VAL A N 1
ATOM 7034 C CA . VAL A 1 861 ? -0.802 35.467 1.219 1.00 92.38 861 VAL A CA 1
ATOM 7035 C C . VAL A 1 861 ? -2.090 35.104 0.462 1.00 92.38 861 VAL A C 1
ATOM 7037 O O . VAL A 1 861 ? -3.155 35.640 0.767 1.00 92.38 861 VAL A O 1
ATOM 7040 N N . VAL A 1 862 ? -2.023 34.192 -0.518 1.00 92.44 862 VAL A N 1
ATOM 7041 C CA . VAL A 1 862 ? -3.163 33.806 -1.373 1.00 92.44 862 VAL A CA 1
ATOM 7042 C C . VAL A 1 862 ? -4.366 33.302 -0.570 1.00 92.44 862 VAL A C 1
ATOM 7044 O O . VAL A 1 862 ? -5.503 33.630 -0.896 1.00 92.44 862 VAL A O 1
ATOM 7047 N N . GLU A 1 863 ? -4.146 32.579 0.530 1.00 89.75 863 GLU A N 1
ATOM 7048 C CA . GLU A 1 863 ? -5.237 32.119 1.397 1.00 89.75 863 GLU A CA 1
ATOM 7049 C C . GLU A 1 863 ? -5.986 33.271 2.077 1.00 89.75 863 GLU A C 1
ATOM 7051 O O . GLU A 1 863 ? -7.216 33.256 2.156 1.00 89.75 863 GLU A O 1
ATOM 7056 N N . GLU A 1 864 ? -5.253 34.272 2.573 1.00 93.19 864 GLU A N 1
ATOM 7057 C CA . GLU A 1 864 ? -5.836 35.477 3.169 1.00 93.19 864 GLU A CA 1
ATOM 7058 C C . GLU A 1 864 ? -6.615 36.256 2.104 1.00 93.19 864 GLU A C 1
ATOM 7060 O O . GLU A 1 864 ? -7.769 36.626 2.325 1.00 93.19 864 GLU A O 1
ATOM 7065 N N . PHE A 1 865 ? -6.020 36.420 0.919 1.00 96.38 865 PHE A N 1
ATOM 7066 C CA . PHE A 1 865 ? -6.649 37.072 -0.223 1.00 96.38 865 PHE A CA 1
ATOM 7067 C C . PHE A 1 865 ? -7.964 36.400 -0.625 1.00 96.38 865 PHE A C 1
ATOM 7069 O O . PHE A 1 865 ? -8.972 37.089 -0.729 1.00 96.38 865 PHE A O 1
ATOM 7076 N N . MET A 1 866 ? -7.995 35.074 -0.790 1.00 97.25 866 MET A N 1
ATOM 7077 C CA . MET A 1 866 ? -9.212 34.346 -1.168 1.00 97.25 866 MET A CA 1
ATOM 7078 C C . MET A 1 866 ? -10.333 34.512 -0.139 1.00 97.25 866 MET A C 1
ATOM 7080 O O . MET A 1 866 ? -11.484 34.738 -0.514 1.00 97.25 866 MET A O 1
ATOM 7084 N N . LYS A 1 867 ? -10.007 34.457 1.161 1.00 92.50 867 LYS A N 1
ATOM 7085 C CA . LYS A 1 867 ? -10.980 34.665 2.247 1.00 92.50 867 LYS A CA 1
ATOM 7086 C C . LYS A 1 867 ? -11.533 36.089 2.242 1.00 92.50 867 LYS A C 1
ATOM 7088 O O . LYS A 1 867 ? -12.743 36.274 2.364 1.00 92.50 867 LYS A O 1
ATOM 7093 N N . VAL A 1 868 ? -10.665 37.092 2.090 1.00 94.75 868 VAL A N 1
ATOM 7094 C CA . VAL A 1 868 ? -11.076 38.500 2.003 1.00 94.75 868 VAL A CA 1
ATOM 7095 C C . VAL A 1 868 ? -11.919 38.728 0.752 1.00 94.75 868 VAL A C 1
ATOM 7097 O O . VAL A 1 868 ? -13.005 39.287 0.857 1.00 94.75 868 VAL A O 1
ATOM 7100 N N . TYR A 1 869 ? -11.466 38.249 -0.406 1.00 97.12 869 TYR A N 1
ATOM 7101 C CA . TYR A 1 869 ? -12.162 38.394 -1.679 1.00 97.12 869 TYR A CA 1
ATOM 7102 C C . TYR A 1 869 ? -13.555 37.763 -1.639 1.00 97.12 869 TYR A C 1
ATOM 7104 O O . TYR A 1 869 ? -14.525 38.437 -1.967 1.00 97.12 869 TYR A O 1
ATOM 7112 N N . LEU A 1 870 ? -13.680 36.520 -1.159 1.00 95.62 870 LEU A N 1
ATOM 7113 C CA . LEU A 1 870 ? -14.973 35.848 -1.010 1.00 95.62 870 LEU A CA 1
ATOM 7114 C C . LEU A 1 870 ? -15.905 36.612 -0.065 1.00 95.62 870 LEU A C 1
ATOM 7116 O O . LEU A 1 870 ? -17.071 36.818 -0.388 1.00 95.62 870 LEU A O 1
ATOM 7120 N N . ARG A 1 871 ? -15.387 37.093 1.072 1.00 94.38 871 ARG A N 1
ATOM 7121 C CA . ARG A 1 871 ? -16.174 37.906 2.003 1.00 94.38 871 ARG A CA 1
ATOM 7122 C C . ARG A 1 871 ? -16.693 39.177 1.335 1.00 94.38 871 ARG A C 1
ATOM 7124 O O . ARG A 1 871 ? -17.840 39.537 1.558 1.00 94.38 871 ARG A O 1
ATOM 7131 N N . GLU A 1 872 ? -15.869 39.873 0.553 1.00 94.62 872 GLU A N 1
ATOM 7132 C CA . GLU A 1 872 ? -16.302 41.071 -0.176 1.00 94.62 872 GLU A CA 1
ATOM 7133 C C . GLU A 1 872 ? -17.283 40.742 -1.310 1.00 94.62 872 GLU A C 1
ATOM 7135 O O . GLU A 1 872 ? -18.204 41.521 -1.547 1.00 94.62 872 GLU A O 1
ATOM 7140 N N . LEU A 1 873 ? -17.115 39.596 -1.972 1.00 92.69 873 LEU A N 1
ATOM 7141 C CA . LEU A 1 873 ? -17.999 39.091 -3.024 1.00 92.69 873 LEU A CA 1
ATOM 7142 C C . LEU A 1 873 ? -19.406 38.769 -2.493 1.00 92.69 873 LEU A C 1
ATOM 7144 O O . LEU A 1 873 ? -20.392 38.973 -3.194 1.00 92.69 873 LEU A O 1
ATOM 7148 N N . GLU A 1 874 ? -19.500 38.293 -1.249 1.00 90.00 874 GLU A N 1
ATOM 7149 C CA . GLU A 1 874 ? -20.753 37.877 -0.602 1.00 90.00 874 GLU A CA 1
ATOM 7150 C C . GLU A 1 874 ? -21.429 38.974 0.234 1.00 90.00 874 GLU A C 1
ATOM 7152 O O . GLU A 1 874 ? -22.507 38.752 0.794 1.00 90.00 874 GLU A O 1
ATOM 7157 N N . LYS A 1 875 ? -20.850 40.178 0.320 1.00 85.94 875 LYS A N 1
ATOM 7158 C CA . LYS A 1 875 ? -21.533 41.309 0.960 1.00 85.94 875 LYS A CA 1
ATOM 7159 C C . LYS A 1 875 ? -22.781 41.671 0.154 1.00 85.94 875 LYS A C 1
ATOM 7161 O O . LYS A 1 875 ? -22.681 42.126 -0.982 1.00 85.94 875 LYS A O 1
ATOM 7166 N N . ILE A 1 876 ? -23.954 41.503 0.767 1.00 53.28 876 ILE A N 1
ATOM 7167 C CA . ILE A 1 876 ? -25.234 41.952 0.207 1.00 53.28 876 ILE A CA 1
ATOM 7168 C C . ILE A 1 876 ? -25.117 43.449 -0.093 1.00 53.28 876 ILE A C 1
ATOM 7170 O O . ILE A 1 876 ? -24.791 44.235 0.800 1.00 53.28 876 ILE A O 1
ATOM 7174 N N . ALA A 1 877 ? -25.374 43.838 -1.344 1.00 46.88 877 ALA A N 1
ATOM 7175 C CA . ALA A 1 877 ? -25.521 45.235 -1.718 1.00 46.88 877 ALA A CA 1
ATOM 7176 C C . ALA A 1 877 ? -26.719 45.809 -0.948 1.00 46.88 877 ALA A C 1
ATOM 7178 O O . ALA A 1 877 ? -27.871 45.590 -1.312 1.00 46.88 877 ALA A O 1
ATOM 7179 N N . THR A 1 878 ? -26.458 46.484 0.169 1.00 36.56 878 THR A N 1
ATOM 7180 C CA . THR A 1 878 ? -27.462 47.302 0.844 1.00 36.56 878 THR A CA 1
ATOM 7181 C C . THR A 1 878 ? -27.702 48.522 -0.033 1.00 36.56 878 THR A C 1
ATOM 7183 O O . THR A 1 878 ? -26.905 49.460 -0.006 1.00 36.56 878 THR A O 1
ATOM 7186 N N . ASP A 1 879 ? -28.745 48.462 -0.854 1.00 34.19 879 ASP A N 1
ATOM 7187 C CA . ASP A 1 879 ? -29.234 49.608 -1.611 1.00 34.19 879 ASP A CA 1
ATOM 7188 C C . ASP A 1 879 ? -30.199 50.431 -0.745 1.00 34.19 879 ASP A C 1
ATOM 7190 O O . ASP A 1 879 ? -30.945 49.899 0.085 1.00 34.19 879 ASP A O 1
ATOM 7194 N N . ASP A 1 880 ? -30.122 51.744 -0.929 1.00 39.56 880 ASP A N 1
ATOM 7195 C CA . ASP A 1 880 ? -30.847 52.792 -0.221 1.00 39.56 880 ASP A CA 1
ATOM 7196 C C . ASP A 1 880 ? -32.371 52.546 -0.157 1.00 39.56 880 ASP A C 1
ATOM 7198 O O . ASP A 1 880 ? -33.054 52.475 -1.177 1.00 39.56 880 ASP A O 1
ATOM 7202 N N . SER A 1 881 ? -32.939 52.510 1.055 1.00 27.34 881 SER A N 1
ATOM 7203 C CA . SER A 1 881 ? -34.388 52.618 1.289 1.00 27.34 881 SER A CA 1
ATOM 7204 C C . SER A 1 881 ? -34.672 53.582 2.454 1.00 27.34 881 SER A C 1
ATOM 7206 O O . SER A 1 881 ? -34.047 53.459 3.510 1.00 27.34 881 SER A O 1
ATOM 7208 N N . PRO A 1 882 ? -35.596 54.556 2.310 1.00 33.41 882 PRO A N 1
ATOM 7209 C CA . PRO A 1 882 ? -35.740 55.702 3.213 1.00 33.41 882 PRO A CA 1
ATOM 7210 C C . PRO A 1 882 ? -36.617 55.440 4.455 1.00 33.41 882 PRO A C 1
ATOM 7212 O O . PRO A 1 882 ? -37.303 56.347 4.924 1.00 33.41 882 PRO A O 1
ATOM 7215 N N . TYR A 1 883 ? -36.609 54.235 5.028 1.00 31.27 883 TYR A N 1
ATOM 7216 C CA . TYR A 1 883 ? -37.394 53.927 6.231 1.00 31.27 883 TYR A CA 1
ATOM 7217 C C . TYR A 1 883 ? -36.499 53.394 7.352 1.00 31.27 883 TYR A C 1
ATOM 7219 O O . TYR A 1 883 ? -35.869 52.350 7.226 1.00 31.27 883 TYR A O 1
ATOM 7227 N N . GLY A 1 884 ? -36.402 54.174 8.431 1.00 28.44 884 GLY A N 1
ATOM 7228 C CA . GLY A 1 884 ? -35.460 53.950 9.524 1.00 28.44 884 GLY A CA 1
ATOM 7229 C C . GLY A 1 884 ? -35.906 52.996 10.637 1.00 28.44 884 GLY A C 1
ATOM 7230 O O . GLY A 1 884 ? -37.010 52.457 10.613 1.00 28.44 884 GLY A O 1
ATOM 7231 N N . ILE A 1 885 ? -35.041 52.972 11.671 1.00 31.30 885 ILE A N 1
ATOM 7232 C CA . ILE A 1 885 ? -35.209 52.432 13.045 1.00 31.30 885 ILE A CA 1
ATOM 7233 C C . ILE A 1 885 ? -34.980 50.900 13.128 1.00 31.30 885 ILE A C 1
ATOM 7235 O O . ILE A 1 885 ? -35.554 50.162 12.346 1.00 31.30 885 ILE A O 1
ATOM 7239 N N . SER A 1 886 ? -34.177 50.294 14.021 1.00 29.94 886 SER A N 1
ATOM 7240 C CA . SER A 1 886 ? -33.338 50.709 15.167 1.00 29.94 886 SER A CA 1
ATOM 7241 C C . SER A 1 886 ? -32.287 49.629 15.490 1.00 29.94 886 SER A C 1
ATOM 7243 O O . SER A 1 886 ? -32.488 48.451 15.211 1.00 29.94 886 SER A O 1
ATOM 7245 N N . HIS A 1 887 ? -31.214 50.053 16.163 1.00 31.55 887 HIS A N 1
ATOM 7246 C CA . HIS A 1 887 ? -30.157 49.269 16.815 1.00 31.55 887 HIS A CA 1
ATOM 7247 C C . HIS A 1 887 ? -30.593 48.026 17.608 1.00 31.55 887 HIS A C 1
ATOM 7249 O O . HIS A 1 887 ? -31.566 48.098 18.347 1.00 31.55 887 HIS A O 1
ATOM 7255 N N . PHE A 1 888 ? -29.723 47.005 17.633 1.00 27.52 888 PHE A N 1
ATOM 7256 C CA . PHE A 1 888 ? -29.208 46.443 18.891 1.00 27.52 888 PHE A CA 1
ATOM 7257 C C . PHE A 1 888 ? -27.755 45.961 18.728 1.00 27.52 888 PHE A C 1
ATOM 7259 O O . PHE A 1 888 ? -27.448 45.106 17.901 1.00 27.52 888 PHE A O 1
ATOM 7266 N N . GLN A 1 889 ? -26.862 46.556 19.524 1.00 28.11 889 GLN A N 1
ATOM 7267 C CA . GLN A 1 889 ? -25.489 46.109 19.762 1.00 28.11 889 GLN A CA 1
ATOM 7268 C C . GLN A 1 889 ? -25.489 44.810 20.575 1.00 28.11 889 GLN A C 1
ATOM 7270 O O . GLN A 1 889 ? -26.268 44.680 21.516 1.00 28.11 889 GLN A O 1
ATOM 7275 N N . THR A 1 890 ? -24.531 43.920 20.319 1.00 28.17 890 THR A N 1
ATOM 7276 C CA . THR A 1 890 ? -23.957 43.062 21.366 1.00 28.17 890 THR A CA 1
ATOM 7277 C C . THR A 1 890 ? -22.454 42.903 21.146 1.00 28.17 890 THR A C 1
ATOM 7279 O O . THR A 1 890 ? -21.963 42.686 20.043 1.00 28.17 890 THR A O 1
ATOM 7282 N N . THR A 1 891 ? -21.740 43.140 22.236 1.00 27.52 891 THR A N 1
ATOM 7283 C CA . THR A 1 891 ? -20.299 43.297 22.433 1.00 27.52 891 THR A CA 1
ATOM 7284 C C . THR A 1 891 ? -19.542 41.967 22.469 1.00 27.52 891 THR A C 1
ATOM 7286 O O . THR A 1 891 ? -20.021 41.015 23.079 1.00 27.52 891 THR A O 1
ATOM 7289 N N . LEU A 1 892 ? -18.319 41.941 21.926 1.00 27.73 892 LEU A N 1
ATOM 7290 C CA . LEU A 1 892 ? -17.297 40.913 22.187 1.00 27.73 892 LEU A CA 1
ATOM 7291 C C . LEU A 1 892 ? -16.259 41.438 23.206 1.00 27.73 892 LEU A C 1
ATOM 7293 O O . LEU A 1 892 ? -15.969 42.640 23.177 1.00 27.73 892 LEU A O 1
ATOM 7297 N N . PRO A 1 893 ? -15.683 40.595 24.090 1.00 30.06 893 PRO A N 1
ATOM 7298 C CA . PRO A 1 893 ? -14.700 41.022 25.085 1.00 30.06 893 PRO A CA 1
ATOM 7299 C C . PRO A 1 893 ? -13.295 41.170 24.481 1.00 30.06 893 PRO A C 1
ATOM 7301 O O . PRO A 1 893 ? -12.885 40.384 23.630 1.00 30.06 893 PRO A O 1
ATOM 7304 N N . LYS A 1 894 ? -12.555 42.176 24.960 1.00 29.06 894 LYS A N 1
ATOM 7305 C CA . LYS A 1 894 ? -11.119 42.370 24.721 1.00 29.06 894 LYS A CA 1
ATOM 7306 C C . LYS A 1 894 ? -10.323 41.667 25.821 1.00 29.06 894 LYS A C 1
ATOM 7308 O O . LYS A 1 894 ? -10.551 41.961 26.991 1.00 29.06 894 LYS A O 1
ATOM 7313 N N . GLU A 1 895 ? -9.364 40.829 25.443 1.00 29.89 895 GLU A N 1
ATOM 7314 C CA . GLU A 1 895 ? -8.233 40.463 26.302 1.00 29.89 895 GLU A CA 1
ATOM 7315 C C . GLU A 1 895 ? -7.070 41.425 26.032 1.00 29.89 895 GLU A C 1
ATOM 7317 O O . GLU A 1 895 ? -6.790 41.791 24.888 1.00 29.89 895 GLU A O 1
ATOM 7322 N N . SER A 1 896 ? -6.452 41.887 27.115 1.00 29.23 896 SER A N 1
ATOM 7323 C CA . SER A 1 896 ? -5.342 42.832 27.157 1.00 29.23 896 SER A CA 1
ATOM 7324 C C . SER A 1 896 ? -4.130 42.148 27.781 1.00 29.23 896 SER A C 1
ATOM 7326 O O . SER A 1 896 ? -4.204 41.750 28.943 1.00 29.23 896 SER A O 1
ATOM 7328 N N . ASP A 1 897 ? -3.026 42.082 27.042 1.00 28.16 897 ASP A N 1
ATOM 7329 C CA . ASP A 1 897 ? -1.695 41.841 27.596 1.00 28.16 897 ASP A CA 1
ATOM 7330 C C . ASP A 1 897 ? -1.046 43.187 27.931 1.00 28.16 897 ASP A C 1
ATOM 7332 O O . ASP A 1 897 ? -0.822 44.021 27.053 1.00 28.16 897 ASP A O 1
ATOM 7336 N N . GLU A 1 898 ? -0.712 43.386 29.203 1.00 29.08 898 GLU A N 1
ATOM 7337 C CA . GLU A 1 898 ? 0.188 44.444 29.651 1.00 29.08 898 GLU A CA 1
ATOM 7338 C C . GLU A 1 898 ? 1.118 43.870 30.726 1.00 29.08 898 GLU A C 1
ATOM 7340 O O . GLU A 1 898 ? 0.702 43.572 31.842 1.00 29.08 898 GLU A O 1
ATOM 7345 N N . TYR A 1 899 ? 2.400 43.728 30.390 1.00 30.41 899 TYR A N 1
ATOM 7346 C CA . TYR A 1 899 ? 3.482 43.692 31.369 1.00 30.41 899 TYR A CA 1
ATOM 7347 C C . TYR A 1 899 ? 4.678 44.464 30.818 1.00 30.41 899 TYR A C 1
ATOM 7349 O O . TYR A 1 899 ? 5.371 43.989 29.921 1.00 30.41 899 TYR A O 1
ATOM 7357 N N . ALA A 1 900 ? 4.955 45.627 31.412 1.00 27.52 900 ALA A N 1
ATOM 7358 C CA . ALA A 1 900 ? 6.313 46.136 31.561 1.00 27.52 900 ALA A CA 1
ATOM 7359 C C . ALA A 1 900 ? 6.423 47.171 32.699 1.00 27.52 900 ALA A C 1
ATOM 7361 O O . ALA A 1 900 ? 5.971 48.307 32.581 1.00 27.52 900 ALA A O 1
ATOM 7362 N N . SER A 1 901 ? 7.198 46.771 33.713 1.00 25.78 901 SER A N 1
ATOM 7363 C CA . SER A 1 901 ? 8.183 47.567 34.466 1.00 25.78 901 SER A CA 1
ATOM 7364 C C . SER A 1 901 ? 7.832 48.192 35.836 1.00 25.78 901 SER A C 1
ATOM 7366 O O . SER A 1 901 ? 6.891 48.962 35.982 1.00 25.78 901 SER A O 1
ATOM 7368 N N . LEU A 1 902 ? 8.766 47.907 36.768 1.00 28.52 902 LEU A N 1
ATOM 7369 C CA . LEU A 1 902 ? 9.224 48.646 37.963 1.00 28.52 902 LEU A CA 1
ATOM 7370 C C . LEU A 1 902 ? 8.679 48.239 39.346 1.00 28.52 902 LEU A C 1
ATOM 7372 O O . LEU A 1 902 ? 7.766 48.871 39.865 1.00 28.52 902 LEU A O 1
ATOM 7376 N N . SER A 1 903 ? 9.362 47.276 39.986 1.00 27.61 903 SER A N 1
ATOM 7377 C CA . SER A 1 903 ? 10.171 47.463 41.218 1.00 27.61 903 SER A CA 1
ATOM 7378 C C . SER A 1 903 ? 10.775 46.143 41.685 1.00 27.61 903 SER A C 1
ATOM 7380 O O . SER A 1 903 ? 9.978 45.188 41.830 1.00 27.61 903 SER A O 1
#

Organism: Crocosphaera subtropica (strain ATCC 51142 / BH68) (NCBI:txid43989)

Mean predicted aligned error: 14.43 Å

Radius of gyration: 32.24 Å; Cα contacts (8 Å, |Δi|>4): 1773; chains: 1; bounding box: 75×94×91 Å